Protein 6YHV (pdb70)

Structure (mmCIF, N/CA/C/O backbone):
data_6YHV
#
_entry.id   6YHV
#
_cell.length_a   66.506
_cell.length_b   68.078
_cell.length_c   77.604
_cell.angle_alpha   72.94
_cell.angle_beta   68.84
_cell.angle_gamma   79.27
#
_symmetry.space_group_name_H-M   'P 1'
#
loop_
_entity.id
_entity.type
_entity.pdbx_description
1 polymer Tse8
2 non-polymer 'COPPER (II) ION'
3 water water
#
loop_
_atom_site.group_PDB
_atom_site.id
_atom_site.type_symbol
_atom_site.label_atom_id
_atom_site.label_alt_id
_atom_site.label_comp_id
_atom_site.label_asym_id
_atom_site.label_entity_id
_atom_site.label_seq_id
_atom_site.pdbx_PDB_ins_code
_atom_site.Cartn_x
_atom_site.Cartn_y
_atom_site.Cartn_z
_atom_site.occupancy
_atom_site.B_iso_or_equiv
_atom_site.auth_seq_id
_atom_site.auth_comp_id
_atom_site.auth_asym_id
_atom_site.auth_atom_id
_atom_site.pdbx_PDB_model_num
ATOM 1 N N . ILE A 1 28 ? 112.639 56.562 46.909 1.00 52.62 2 ILE A N 1
ATOM 2 C CA . ILE A 1 28 ? 111.918 57.671 46.297 1.00 79.49 2 ILE A CA 1
ATOM 3 C C . ILE A 1 28 ? 110.463 57.289 46.070 1.00 63.45 2 ILE A C 1
ATOM 4 O O . ILE A 1 28 ? 110.086 56.125 46.202 1.00 50.74 2 ILE A O 1
ATOM 19 N N . GLU A 1 29 ? 109.650 58.283 45.729 1.00 47.80 3 GLU A N 1
ATOM 20 C CA . GLU A 1 29 ? 108.263 58.054 45.358 1.00 54.40 3 GLU A CA 1
ATOM 21 C C . GLU A 1 29 ? 108.182 57.708 43.878 1.00 49.55 3 GLU A C 1
ATOM 22 O O . GLU A 1 29 ? 108.848 58.329 43.046 1.00 43.42 3 GLU A O 1
ATOM 34 N N . VAL A 1 30 ? 107.373 56.699 43.557 1.00 40.87 4 VAL A N 1
ATOM 35 C CA . VAL A 1 30 ? 107.172 56.275 42.174 1.00 41.12 4 VAL A CA 1
ATOM 36 C C . VAL A 1 30 ? 105.779 56.600 41.661 1.00 41.15 4 VAL A C 1
ATOM 37 O O . VAL A 1 30 ? 105.541 56.481 40.447 1.00 38.79 4 VAL A O 1
ATOM 50 N N . THR A 1 31 ? 104.856 56.995 42.532 1.00 37.73 5 THR A N 1
ATOM 51 C CA . THR A 1 31 ? 103.492 57.276 42.112 1.00 35.41 5 THR A CA 1
ATOM 52 C C . THR A 1 31 ? 103.462 58.474 41.170 1.00 37.88 5 THR A C 1
ATOM 53 O O . THR A 1 31 ? 103.860 59.581 41.544 1.00 37.47 5 THR A O 1
ATOM 64 N N . GLU A 1 32 ? 102.988 58.247 39.945 1.00 36.62 6 GLU A N 1
ATOM 65 C CA . GLU A 1 32 ? 102.802 59.305 38.952 1.00 37.44 6 GLU A CA 1
ATOM 66 C C . GLU A 1 32 ? 104.127 59.932 38.518 1.00 37.68 6 GLU A C 1
ATOM 67 O O . GLU A 1 32 ? 104.174 61.111 38.162 1.00 44.31 6 GLU A O 1
ATOM 79 N N . VAL A 1 33 ? 105.208 59.157 38.539 1.00 37.96 7 VAL A N 1
ATOM 80 C CA . VAL A 1 33 ? 106.526 59.624 38.121 1.00 42.30 7 VAL A CA 1
ATOM 81 C C . VAL A 1 33 ? 106.799 59.086 36.725 1.00 42.14 7 VAL A C 1
ATOM 82 O O . VAL A 1 33 ? 106.486 57.927 36.421 1.00 39.20 7 VAL A O 1
ATOM 95 N N . SER A 1 34 ? 107.396 59.918 35.878 1.00 34.63 8 SER A N 1
ATOM 96 C CA . SER A 1 34 ? 107.605 59.581 34.480 1.00 38.12 8 SER A CA 1
ATOM 97 C C . SER A 1 34 ? 108.896 58.792 34.291 1.00 33.67 8 SER A C 1
ATOM 98 O O . SER A 1 34 ? 109.775 58.770 35.154 1.00 31.04 8 SER A O 1
ATOM 106 N N . ILE A 1 35 ? 109.004 58.146 33.127 1.00 32.35 9 ILE A N 1
ATOM 107 C CA . ILE A 1 35 ? 110.195 57.360 32.817 1.00 32.63 9 ILE A CA 1
ATOM 108 C C . ILE A 1 35 ? 111.439 58.239 32.843 1.00 32.39 9 ILE A C 1
ATOM 109 O O . ILE A 1 35 ? 112.495 57.831 33.343 1.00 35.60 9 ILE A O 1
ATOM 125 N N . ALA A 1 36 ? 111.341 59.455 32.301 1.00 37.19 10 ALA A N 1
ATOM 126 C CA . ALA A 1 36 ? 112.502 60.338 32.273 1.00 38.00 10 ALA A CA 1
ATOM 127 C C . ALA A 1 36 ? 112.962 60.676 33.684 1.00 37.96 10 ALA A C 1
ATOM 128 O O . ALA A 1 36 ? 114.166 60.685 33.969 1.00 36.78 10 ALA A O 1
ATOM 135 N N . GLU A 1 37 ? 112.017 60.947 34.586 1.00 35.62 11 GLU A N 1
ATOM 136 C CA . GLU A 1 37 ? 112.374 61.206 35.976 1.00 38.62 11 GLU A CA 1
ATOM 137 C C . GLU A 1 37 ? 113.054 59.994 36.603 1.00 41.53 11 GLU A C 1
ATOM 138 O O . GLU A 1 37 ? 114.039 60.136 37.337 1.00 31.82 11 GLU A O 1
ATOM 150 N N . LEU A 1 38 ? 112.546 58.791 36.322 1.00 35.97 12 LEU A N 1
ATOM 151 C CA . LEU A 1 38 ? 113.152 57.580 36.868 1.00 40.71 12 LEU A CA 1
ATOM 152 C C . LEU A 1 38 ? 114.578 57.409 36.362 1.00 39.80 12 LEU A C 1
ATOM 153 O O . LEU A 1 38 ? 115.501 57.148 37.144 1.00 33.13 12 LEU A O 1
ATOM 169 N N . ARG A 1 39 ? 114.778 57.543 35.048 1.00 37.33 13 ARG A N 1
ATOM 170 C CA . ARG A 1 39 ? 116.122 57.416 34.497 1.00 39.94 13 ARG A CA 1
ATOM 171 C C . ARG A 1 39 ? 117.047 58.472 35.085 1.00 44.63 13 ARG A C 1
ATOM 172 O O . ARG A 1 39 ? 118.215 58.192 35.383 1.00 40.61 13 ARG A O 1
ATOM 193 N N . ASP A 1 40 ? 116.538 59.692 35.267 1.00 41.45 14 ASP A N 1
ATOM 194 C CA . ASP A 1 40 ? 117.330 60.736 35.907 1.00 48.01 14 ASP A CA 1
ATOM 195 C C . ASP A 1 40 ? 117.744 60.321 37.314 1.00 42.91 14 ASP A C 1
ATOM 196 O O . ASP A 1 40 ? 118.891 60.535 37.722 1.00 45.09 14 ASP A O 1
ATOM 205 N N . ALA A 1 41 ? 116.819 59.729 38.073 1.00 43.37 15 ALA A N 1
ATOM 206 C CA . ALA A 1 41 ? 117.143 59.272 39.421 1.00 46.50 15 ALA A CA 1
ATOM 207 C C . ALA A 1 41 ? 118.189 58.163 39.395 1.00 39.95 15 ALA A C 1
ATOM 208 O O . ALA A 1 41 ? 119.087 58.127 40.244 1.00 39.26 15 ALA A O 1
ATOM 215 N N . LEU A 1 42 ? 118.081 57.239 38.436 1.00 36.45 16 LEU A N 1
ATOM 216 C CA . LEU A 1 42 ? 119.062 56.163 38.329 1.00 36.55 16 LEU A CA 1
ATOM 217 C C . LEU A 1 42 ? 120.442 56.708 37.986 1.00 47.05 16 LEU A C 1
ATOM 218 O O . LEU A 1 42 ? 121.459 56.200 38.474 1.00 43.44 16 LEU A O 1
ATOM 234 N N . GLU A 1 43 ? 120.496 57.742 37.144 1.00 38.34 17 GLU A N 1
ATOM 235 C CA . GLU A 1 43 ? 121.766 58.277 36.668 1.00 39.00 17 GLU A CA 1
ATOM 236 C C . GLU A 1 43 ? 122.458 59.148 37.711 1.00 42.01 17 GLU A C 1
ATOM 237 O O . GLU A 1 43 ? 123.693 59.176 37.764 1.00 41.62 17 GLU A O 1
ATOM 249 N N . SER A 1 44 ? 121.696 59.864 38.535 1.00 42.84 18 SER A N 1
ATOM 250 C CA . SER A 1 44 ? 122.265 60.724 39.566 1.00 44.68 18 SER A CA 1
ATOM 251 C C . SER A 1 44 ? 122.542 59.988 40.871 1.00 47.66 18 SER A C 1
ATOM 252 O O . SER A 1 44 ? 123.061 60.600 41.810 1.00 50.70 18 SER A O 1
ATOM 260 N N . GLY A 1 45 ? 122.211 58.702 40.957 1.00 40.14 19 GLY A N 1
ATOM 261 C CA . GLY A 1 45 ? 122.377 57.962 42.191 1.00 51.00 19 GLY A CA 1
ATOM 262 C C . GLY A 1 45 ? 121.323 58.224 43.243 1.00 51.19 19 GLY A C 1
ATOM 263 O O . GLY A 1 45 ? 121.474 57.754 44.376 1.00 50.90 19 GLY A O 1
ATOM 267 N N . ARG A 1 46 ? 120.260 58.961 42.909 1.00 52.01 20 ARG A N 1
ATOM 268 C CA . ARG A 1 46 ? 119.176 59.189 43.859 1.00 48.41 20 ARG A CA 1
ATOM 269 C C . ARG A 1 46 ? 118.453 57.900 44.227 1.00 48.78 20 ARG A C 1
ATOM 270 O O . ARG A 1 46 ? 117.814 57.839 45.283 1.00 45.90 20 ARG A O 1
ATOM 291 N N . THR A 1 47 ? 118.528 56.877 43.381 1.00 48.46 21 THR A N 1
ATOM 292 C CA . THR A 1 47 ? 117.901 55.591 43.656 1.00 48.37 21 THR A CA 1
ATOM 293 C C . THR A 1 47 ? 118.619 54.534 42.829 1.00 46.70 21 THR A C 1
ATOM 294 O O . THR A 1 47 ? 119.518 54.839 42.040 1.00 43.05 21 THR A O 1
ATOM 305 N N . THR A 1 48 ? 118.209 53.283 43.014 1.00 40.15 22 THR A N 1
ATOM 306 C CA . THR A 1 48 ? 118.739 52.158 42.260 1.00 36.51 22 THR A CA 1
ATOM 307 C C . THR A 1 48 ? 117.577 51.369 41.675 1.00 35.11 22 THR A C 1
ATOM 308 O O . THR A 1 48 ? 116.420 51.540 42.067 1.00 36.05 22 THR A O 1
ATOM 319 N N . ALA A 1 49 ? 117.898 50.496 40.720 1.00 29.12 23 ALA A N 1
ATOM 320 C CA . ALA A 1 49 ? 116.874 49.635 40.139 1.00 33.77 23 ALA A CA 1
ATOM 321 C C . ALA A 1 49 ? 116.223 48.760 41.204 1.00 36.27 23 ALA A C 1
ATOM 322 O O . ALA A 1 49 ? 115.005 48.544 41.182 1.00 36.66 23 ALA A O 1
ATOM 329 N N . VAL A 1 50 ? 117.018 48.242 42.145 1.00 33.96 24 VAL A N 1
ATOM 330 C CA . VAL A 1 50 ? 116.464 47.424 43.222 1.00 30.57 24 VAL A CA 1
ATOM 331 C C . VAL A 1 50 ? 115.471 48.236 44.046 1.00 35.79 24 VAL A C 1
ATOM 332 O O . VAL A 1 50 ? 114.372 47.768 44.367 1.00 36.92 24 VAL A O 1
ATOM 345 N N . GLU A 1 51 ? 115.851 49.463 44.415 1.00 34.94 25 GLU A N 1
ATOM 346 C CA . GLU A 1 51 ? 114.953 50.319 45.185 1.00 33.04 25 GLU A CA 1
ATOM 347 C C . GLU A 1 51 ? 113.663 50.604 44.423 1.00 38.59 25 GLU A C 1
ATOM 348 O O . GLU A 1 51 ? 112.587 50.699 45.026 1.00 34.23 25 GLU A O 1
ATOM 352 N N . LEU A 1 52 ? 113.748 50.758 43.099 1.00 36.44 26 LEU A N 1
ATOM 353 C CA . LEU A 1 52 ? 112.544 50.990 42.307 1.00 40.76 26 LEU A CA 1
ATOM 354 C C . LEU A 1 52 ? 111.623 49.779 42.354 1.00 33.86 26 LEU A C 1
ATOM 355 O O . LEU A 1 52 ? 110.431 49.902 42.657 1.00 35.67 26 LEU A O 1
ATOM 371 N N . VAL A 1 53 ? 112.163 48.597 42.049 1.00 30.90 27 VAL A N 1
ATOM 372 C CA . VAL A 1 53 ? 111.364 47.376 42.095 1.00 39.33 27 VAL A CA 1
ATOM 373 C C . VAL A 1 53 ? 110.670 47.253 43.446 1.00 35.69 27 VAL A C 1
ATOM 374 O O . VAL A 1 53 ? 109.475 46.946 43.526 1.00 32.76 27 VAL A O 1
ATOM 387 N N . GLN A 1 54 ? 111.409 47.505 44.531 1.00 34.58 28 GLN A N 1
ATOM 388 C CA . GLN A 1 54 ? 110.817 47.400 45.861 1.00 33.19 28 GLN A CA 1
ATOM 389 C C . GLN A 1 54 ? 109.695 48.413 46.052 1.00 31.87 28 GLN A C 1
ATOM 390 O O . GLN A 1 54 ? 108.685 48.116 46.701 1.00 28.75 28 GLN A O 1
ATOM 404 N N . ALA A 1 55 ? 109.860 49.622 45.512 1.00 30.87 29 ALA A N 1
ATOM 405 C CA . ALA A 1 55 ? 108.826 50.642 45.663 1.00 30.70 29 ALA A CA 1
ATOM 406 C C . ALA A 1 55 ? 107.540 50.231 44.954 1.00 32.81 29 ALA A C 1
ATOM 407 O O . ALA A 1 55 ? 106.438 50.458 45.469 1.00 32.37 29 ALA A O 1
ATOM 414 N N . TYR A 1 56 ? 107.657 49.626 43.771 1.00 28.37 30 TYR A N 1
ATOM 415 C CA . TYR A 1 56 ? 106.471 49.175 43.052 1.00 30.42 30 TYR A CA 1
ATOM 416 C C . TYR A 1 56 ? 105.854 47.958 43.729 1.00 28.82 30 TYR A C 1
ATOM 417 O O . TYR A 1 56 ? 104.635 47.893 43.922 1.00 29.24 30 TYR A O 1
ATOM 435 N N . LEU A 1 57 ? 106.680 46.980 44.101 1.00 34.37 31 LEU A N 1
ATOM 436 C CA . LEU A 1 57 ? 106.150 45.810 44.791 1.00 29.31 31 LEU A CA 1
ATOM 437 C C . LEU A 1 57 ? 105.447 46.205 46.082 1.00 27.91 31 LEU A C 1
ATOM 438 O O . LEU A 1 57 ? 104.450 45.579 46.464 1.00 32.26 31 LEU A O 1
ATOM 454 N N . ALA A 1 58 ? 105.922 47.262 46.743 1.00 27.41 32 ALA A N 1
ATOM 455 C CA . ALA A 1 58 ? 105.249 47.752 47.941 1.00 28.19 32 ALA A CA 1
ATOM 456 C C . ALA A 1 58 ? 103.832 48.223 47.631 1.00 31.32 32 ALA A C 1
ATOM 457 O O . ALA A 1 58 ? 102.899 47.941 48.390 1.00 27.93 32 ALA A O 1
ATOM 464 N N . ARG A 1 59 ? 103.651 48.954 46.525 1.00 29.95 33 ARG A N 1
ATOM 465 C CA . ARG A 1 59 ? 102.316 49.415 46.158 1.00 28.16 33 ARG A CA 1
ATOM 466 C C . ARG A 1 59 ? 101.412 48.241 45.804 1.00 31.26 33 ARG A C 1
ATOM 467 O O . ARG A 1 59 ? 100.237 48.212 46.188 1.00 29.98 33 ARG A O 1
ATOM 488 N N . ILE A 1 60 ? 101.948 47.257 45.082 1.00 25.06 34 ILE A N 1
ATOM 489 C CA . ILE A 1 60 ? 101.174 46.065 44.754 1.00 30.49 34 ILE A CA 1
ATOM 490 C C . ILE A 1 60 ? 100.721 45.364 46.027 1.00 35.35 34 ILE A C 1
ATOM 491 O O . ILE A 1 60 ? 99.561 44.948 46.146 1.00 28.20 34 ILE A O 1
ATOM 507 N N . ASP A 1 61 ? 101.623 45.231 47.002 1.00 33.26 35 ASP A N 1
ATOM 508 C CA . ASP A 1 61 ? 101.286 44.520 48.232 1.00 41.27 35 ASP A CA 1
ATOM 509 C C . ASP A 1 61 ? 100.266 45.283 49.065 1.00 37.13 35 ASP A C 1
ATOM 510 O O . ASP A 1 61 ? 99.477 44.667 49.788 1.00 30.74 35 ASP A O 1
ATOM 519 N N . ALA A 1 62 ? 100.251 46.611 48.973 1.00 36.00 36 ALA A N 1
ATOM 520 C CA . ALA A 1 62 ? 99.336 47.405 49.783 1.00 31.50 36 ALA A CA 1
ATOM 521 C C . ALA A 1 62 ? 97.959 47.566 49.150 1.00 33.35 36 ALA A C 1
ATOM 522 O O . ALA A 1 62 ? 96.971 47.717 49.877 1.00 33.17 36 ALA A O 1
ATOM 529 N N . TYR A 1 63 ? 97.863 47.527 47.820 1.00 33.95 37 TYR A N 1
ATOM 530 C CA . TYR A 1 63 ? 96.619 47.843 47.124 1.00 31.58 37 TYR A CA 1
ATOM 531 C C . TYR A 1 63 ? 96.084 46.718 46.253 1.00 27.17 37 TYR A C 1
ATOM 532 O O . TYR A 1 63 ? 94.872 46.653 46.035 1.00 30.71 37 TYR A O 1
ATOM 550 N N . ASP A 1 64 ? 96.942 45.841 45.742 1.00 25.04 38 ASP A N 1
ATOM 551 C CA . ASP A 1 64 ? 96.530 44.855 44.750 1.00 32.21 38 ASP A CA 1
ATOM 552 C C . ASP A 1 64 ? 96.256 43.475 45.332 1.00 36.27 38 ASP A C 1
ATOM 553 O O . ASP A 1 64 ? 95.376 42.769 44.826 1.00 32.54 38 ASP A O 1
ATOM 562 N N . ALA A 1 65 ? 96.978 43.076 46.376 1.00 32.46 39 ALA A N 1
ATOM 563 C CA . ALA A 1 65 ? 96.938 41.700 46.845 1.00 34.04 39 ALA A CA 1
ATOM 564 C C . ALA A 1 65 ? 95.603 41.378 47.517 1.00 36.06 39 ALA A C 1
ATOM 565 O O . ALA A 1 65 ? 94.902 42.271 47.999 1.00 30.88 39 ALA A O 1
ATOM 572 N N . PRO A 1 66 ? 95.225 40.100 47.559 1.00 47.88 40 PRO A N 1
ATOM 573 C CA . PRO A 1 66 ? 94.049 39.717 48.349 1.00 42.88 40 PRO A CA 1
ATOM 574 C C . PRO A 1 66 ? 94.250 40.064 49.816 1.00 44.03 40 PRO A C 1
ATOM 575 O O . PRO A 1 66 ? 95.370 40.055 50.332 1.00 41.15 40 PRO A O 1
ATOM 586 N N . GLY A 1 67 ? 93.146 40.378 50.487 1.00 33.22 41 GLY A N 1
ATOM 587 C CA . GLY A 1 67 ? 93.181 40.735 51.886 1.00 37.10 41 GLY A CA 1
ATOM 588 C C . GLY A 1 67 ? 93.457 42.194 52.172 1.00 38.78 41 GLY A C 1
ATOM 589 O O . GLY A 1 67 ? 93.395 42.599 53.339 1.00 47.64 41 GLY A O 1
ATOM 593 N N . THR A 1 68 ? 93.771 42.995 51.157 1.00 39.88 42 THR A N 1
ATOM 594 C CA . THR A 1 68 ? 93.879 44.428 51.369 1.00 36.20 42 THR A CA 1
ATOM 595 C C . THR A 1 68 ? 92.508 45.073 51.240 1.00 34.39 42 THR A C 1
ATOM 596 O O . THR A 1 68 ? 91.577 44.474 50.694 1.00 35.07 42 THR A O 1
ATOM 607 N N . PRO A 1 69 ? 92.344 46.299 51.739 1.00 34.43 43 PRO A N 1
ATOM 608 C CA . PRO A 1 69 ? 91.035 46.961 51.610 1.00 38.33 43 PRO A CA 1
ATOM 609 C C . PRO A 1 69 ? 90.609 47.187 50.170 1.00 38.92 43 PRO A C 1
ATOM 610 O O . PRO A 1 69 ? 89.407 47.158 49.881 1.00 36.38 43 PRO A O 1
ATOM 621 N N . THR A 1 70 ? 91.551 47.414 49.254 1.00 33.11 44 THR A N 1
ATOM 622 C CA . THR A 1 70 ? 91.202 47.670 47.862 1.00 37.38 44 THR A CA 1
ATOM 623 C C . THR A 1 70 ? 91.189 46.395 47.026 1.00 35.47 44 THR A C 1
ATOM 624 O O . THR A 1 70 ? 90.295 46.213 46.193 1.00 36.02 44 THR A O 1
ATOM 635 N N . ALA A 1 71 ? 92.163 45.515 47.231 1.00 29.48 45 ALA A N 1
ATOM 636 C CA . ALA A 1 71 ? 92.242 44.226 46.544 1.00 29.41 45 ALA A CA 1
ATOM 637 C C . ALA A 1 71 ? 91.892 44.364 45.062 1.00 27.76 45 ALA A C 1
ATOM 638 O O . ALA A 1 71 ? 90.957 43.748 44.551 1.00 31.77 45 ALA A O 1
ATOM 645 N N . LEU A 1 72 ? 92.684 45.182 44.366 1.00 26.97 46 LEU A N 1
ATOM 646 C CA . LEU A 1 72 ? 92.404 45.472 42.964 1.00 31.20 46 LEU A CA 1
ATOM 647 C C . LEU A 1 72 ? 92.657 44.273 42.058 1.00 31.54 46 LEU A C 1
ATOM 648 O O . LEU A 1 72 ? 92.096 44.219 40.959 1.00 28.01 46 LEU A O 1
ATOM 664 N N . ASN A 1 73 ? 93.496 43.329 42.481 1.00 25.20 47 ASN A N 1
ATOM 665 C CA . ASN A 1 73 ? 93.666 42.059 41.771 1.00 30.74 47 ASN A CA 1
ATOM 666 C C . ASN A 1 73 ? 94.063 42.285 40.311 1.00 30.89 47 ASN A C 1
ATOM 667 O O . ASN A 1 73 ? 93.569 41.613 39.404 1.00 30.51 47 ASN A O 1
ATOM 678 N N . ALA A 1 74 ? 94.966 43.240 40.083 1.00 23.70 48 ALA A N 1
ATOM 679 C CA . ALA A 1 74 ? 95.460 43.545 38.745 1.00 24.53 48 ALA A CA 1
ATOM 680 C C . ALA A 1 74 ? 96.651 42.682 38.343 1.00 30.54 48 ALA A C 1
ATOM 681 O O . ALA A 1 74 ? 96.710 42.208 37.203 1.00 32.54 48 ALA A O 1
ATOM 688 N N . VAL A 1 75 ? 97.611 42.484 39.244 1.00 29.30 49 VAL A N 1
ATOM 689 C CA . VAL A 1 75 ? 98.814 41.703 38.968 1.00 25.70 49 VAL A CA 1
ATOM 690 C C . VAL A 1 75 ? 98.588 40.288 39.483 1.00 32.52 49 VAL A C 1
ATOM 691 O O . VAL A 1 75 ? 98.445 40.074 40.693 1.00 30.57 49 VAL A O 1
ATOM 704 N N . VAL A 1 76 ? 98.583 39.316 38.570 1.00 33.69 50 VAL A N 1
ATOM 705 C CA . VAL A 1 76 ? 98.149 37.957 38.885 1.00 34.79 50 VAL A CA 1
ATOM 706 C C . VAL A 1 76 ? 99.278 36.936 38.838 1.00 35.98 50 VAL A C 1
ATOM 707 O O . VAL A 1 76 ? 99.090 35.811 39.330 1.00 31.39 50 VAL A O 1
ATOM 720 N N . VAL A 1 77 ? 100.427 37.271 38.255 1.00 30.10 51 VAL A N 1
ATOM 721 C CA . VAL A 1 77 ? 101.574 36.369 38.190 1.00 35.02 51 VAL A CA 1
ATOM 722 C C . VAL A 1 77 ? 102.828 37.201 38.416 1.00 32.58 51 VAL A C 1
ATOM 723 O O . VAL A 1 77 ? 103.102 38.130 37.649 1.00 33.90 51 VAL A O 1
ATOM 736 N N . ARG A 1 78 ? 103.585 36.875 39.459 1.00 33.39 52 ARG A N 1
ATOM 737 C CA . ARG A 1 78 ? 104.800 37.609 39.786 1.00 33.30 52 ARG A CA 1
ATOM 738 C C . ARG A 1 78 ? 105.993 37.070 39.009 1.00 33.54 52 ARG A C 1
ATOM 739 O O . ARG A 1 78 ? 106.060 35.884 38.674 1.00 32.07 52 ARG A O 1
ATOM 760 N N . ASN A 1 79 ? 106.949 37.960 38.735 1.00 33.09 53 ASN A N 1
ATOM 761 C CA . ASN A 1 79 ? 108.240 37.558 38.197 1.00 34.35 53 ASN A CA 1
ATOM 762 C C . ASN A 1 79 ? 109.198 37.381 39.368 1.00 31.87 53 ASN A C 1
ATOM 763 O O . ASN A 1 79 ? 109.627 38.386 39.957 1.00 34.48 53 ASN A O 1
ATOM 774 N N . PRO A 1 80 ? 109.555 36.150 39.750 1.00 36.01 54 PRO A N 1
ATOM 775 C CA . PRO A 1 80 ? 110.415 35.978 40.932 1.00 37.80 54 PRO A CA 1
ATOM 776 C C . PRO A 1 80 ? 111.846 36.440 40.718 1.00 38.42 54 PRO A C 1
ATOM 777 O O . PRO A 1 80 ? 112.560 36.656 41.704 1.00 38.15 54 PRO A O 1
ATOM 788 N N . ASP A 1 81 ? 112.286 36.602 39.473 1.00 38.30 55 ASP A N 1
ATOM 789 C CA . ASP A 1 81 ? 113.645 37.031 39.172 1.00 38.29 55 ASP A CA 1
ATOM 790 C C . ASP A 1 81 ? 113.778 38.545 39.060 1.00 42.42 55 ASP A C 1
ATOM 791 O O . ASP A 1 81 ? 114.853 39.032 38.697 1.00 35.34 55 ASP A O 1
ATOM 800 N N . ALA A 1 82 ? 112.717 39.298 39.367 1.00 40.23 56 ALA A N 1
ATOM 801 C CA . ALA A 1 82 ? 112.744 40.744 39.162 1.00 40.10 56 ALA A CA 1
ATOM 802 C C . ALA A 1 82 ? 113.870 41.404 39.948 1.00 36.90 56 ALA A C 1
ATOM 803 O O . ALA A 1 82 ? 114.561 42.289 39.430 1.00 34.56 56 ALA A O 1
ATOM 810 N N . LEU A 1 83 ? 114.068 40.997 41.203 1.00 36.04 57 LEU A N 1
ATOM 811 C CA . LEU A 1 83 ? 115.103 41.627 42.017 1.00 37.33 57 LEU A CA 1
ATOM 812 C C . LEU A 1 83 ? 116.495 41.276 41.507 1.00 30.46 57 LEU A C 1
ATOM 813 O O . LEU A 1 83 ? 117.389 42.130 41.495 1.00 35.20 57 LEU A O 1
ATOM 829 N N . ALA A 1 84 ? 116.692 40.036 41.059 1.00 28.14 58 ALA A N 1
ATOM 830 C CA . ALA A 1 84 ? 117.974 39.663 40.471 1.00 36.12 58 ALA A CA 1
ATOM 831 C C . ALA A 1 84 ? 118.230 40.441 39.187 1.00 35.19 58 ALA A C 1
ATOM 832 O O . ALA A 1 84 ? 119.358 40.875 38.927 1.00 30.03 58 ALA A O 1
ATOM 839 N N . GLU A 1 85 ? 117.195 40.622 38.366 1.00 37.25 59 GLU A N 1
ATOM 840 C CA . GLU A 1 85 ? 117.345 41.429 37.160 1.00 28.93 59 GLU A CA 1
ATOM 841 C C . GLU A 1 85 ? 117.684 42.872 37.512 1.00 34.04 59 GLU A C 1
ATOM 842 O O . GLU A 1 85 ? 118.501 43.509 36.835 1.00 34.10 59 GLU A O 1
ATOM 854 N N . ALA A 1 86 ? 117.077 43.402 38.578 1.00 28.95 60 ALA A N 1
ATOM 855 C CA . ALA A 1 86 ? 117.419 44.744 39.034 1.00 31.93 60 ALA A CA 1
ATOM 856 C C . ALA A 1 86 ? 118.866 44.810 39.506 1.00 39.61 60 ALA A C 1
ATOM 857 O O . ALA A 1 86 ? 119.565 45.800 39.257 1.00 35.72 60 ALA A O 1
ATOM 864 N N . GLN A 1 87 ? 119.331 43.764 40.192 1.00 32.09 61 GLN A N 1
ATOM 865 C CA . GLN A 1 87 ? 120.725 43.705 40.616 1.00 40.75 61 GLN A CA 1
ATOM 866 C C . GLN A 1 87 ? 121.660 43.819 39.421 1.00 33.87 61 GLN A C 1
ATOM 867 O O . GLN A 1 87 ? 122.586 44.637 39.415 1.00 35.72 61 GLN A O 1
ATOM 881 N N . ALA A 1 88 ? 121.432 42.996 38.395 1.00 31.35 62 ALA A N 1
ATOM 882 C CA . ALA A 1 88 ? 122.283 43.027 37.213 1.00 35.37 62 ALA A CA 1
ATOM 883 C C . ALA A 1 88 ? 122.243 44.388 36.530 1.00 45.85 62 ALA A C 1
ATOM 884 O O . ALA A 1 88 ? 123.252 44.830 35.970 1.00 41.48 62 ALA A O 1
ATOM 891 N N . SER A 1 89 ? 121.093 45.067 36.567 1.00 40.47 63 SER A N 1
ATOM 892 C CA . SER A 1 89 ? 120.995 46.389 35.958 1.00 42.02 63 SER A CA 1
ATOM 893 C C . SER A 1 89 ? 121.878 47.396 36.684 1.00 43.30 63 SER A C 1
ATOM 894 O O . SER A 1 89 ? 122.576 48.192 36.044 1.00 40.20 63 SER A O 1
ATOM 902 N N . ASP A 1 90 ? 121.865 47.377 38.018 1.00 41.33 64 ASP A N 1
ATOM 903 C CA . ASP A 1 90 ? 122.714 48.291 38.776 1.00 51.18 64 ASP A CA 1
ATOM 904 C C . ASP A 1 90 ? 124.188 47.933 38.637 1.00 46.61 64 ASP A C 1
ATOM 905 O O . ASP A 1 90 ? 125.049 48.819 38.702 1.00 40.71 64 ASP A O 1
ATOM 914 N N . ALA A 1 91 ? 124.500 46.652 38.435 1.00 40.87 65 ALA A N 1
ATOM 915 C CA . ALA A 1 91 ? 125.883 46.264 38.186 1.00 49.29 65 ALA A CA 1
ATOM 916 C C . ALA A 1 91 ? 126.377 46.843 36.865 1.00 49.83 65 ALA A C 1
ATOM 917 O O . ALA A 1 91 ? 127.529 47.279 36.762 1.00 45.71 65 ALA A O 1
ATOM 924 N N . ARG A 1 92 ? 125.519 46.853 35.843 1.00 44.15 66 ARG A N 1
ATOM 925 C CA . ARG A 1 92 ? 125.886 47.491 34.583 1.00 46.43 66 ARG A CA 1
ATOM 926 C C . ARG A 1 92 ? 126.126 48.982 34.778 1.00 43.75 66 ARG A C 1
ATOM 927 O O . ARG A 1 92 ? 127.088 49.539 34.237 1.00 45.74 66 ARG A O 1
ATOM 948 N N . ARG A 1 93 ? 125.266 49.643 35.557 1.00 37.02 67 ARG A N 1
ATOM 949 C CA . ARG A 1 93 ? 125.394 51.085 35.744 1.00 44.99 67 ARG A CA 1
ATOM 950 C C . ARG A 1 93 ? 126.650 51.435 36.532 1.00 42.32 67 ARG A C 1
ATOM 951 O O . ARG A 1 93 ? 127.348 52.400 36.199 1.00 44.48 67 ARG A O 1
ATOM 972 N N . ALA A 1 94 ? 126.956 50.664 37.580 1.00 51.79 68 ALA A N 1
ATOM 973 C CA . ALA A 1 94 ? 128.172 50.913 38.350 1.00 47.67 68 ALA A CA 1
ATOM 974 C C . ALA A 1 94 ? 129.414 50.760 37.486 1.00 44.75 68 ALA A C 1
ATOM 975 O O . ALA A 1 94 ? 130.411 51.460 37.698 1.00 46.78 68 ALA A O 1
ATOM 982 N N . ARG A 1 95 ? 129.373 49.856 36.515 1.00 48.01 69 ARG A N 1
ATOM 983 C CA . ARG A 1 95 ? 130.435 49.707 35.533 1.00 48.84 69 ARG A CA 1
ATOM 984 C C . ARG A 1 95 ? 130.323 50.728 34.403 1.00 53.55 69 ARG A C 1
ATOM 985 O O . ARG A 1 95 ? 131.038 50.611 33.402 1.00 57.54 69 ARG A O 1
ATOM 1006 N N . GLY A 1 96 ? 129.440 51.714 34.550 1.00 54.98 70 GLY A N 1
ATOM 1007 C CA . GLY A 1 96 ? 129.288 52.786 33.577 1.00 51.58 70 GLY A CA 1
ATOM 1008 C C . GLY A 1 96 ? 128.916 52.338 32.181 1.00 56.68 70 GLY A C 1
ATOM 1009 O O . GLY A 1 96 ? 129.460 52.864 31.201 1.00 65.25 70 GLY A O 1
ATOM 1013 N N . GLU A 1 97 ? 127.990 51.386 32.058 1.00 52.80 71 GLU A N 1
ATOM 1014 C CA . GLU A 1 97 ? 127.570 50.880 30.751 1.00 56.58 71 GLU A CA 1
ATOM 1015 C C . GLU A 1 97 ? 126.111 50.441 30.799 1.00 47.74 71 GLU A C 1
ATOM 1016 O O . GLU A 1 97 ? 125.795 49.254 30.653 1.00 43.28 71 GLU A O 1
ATOM 1028 N N . PRO A 1 98 ? 125.186 51.381 30.997 1.00 47.77 72 PRO A N 1
ATOM 1029 C CA . PRO A 1 98 ? 123.764 51.037 30.865 1.00 46.26 72 PRO A CA 1
ATOM 1030 C C . PRO A 1 98 ? 123.438 50.618 29.439 1.00 41.77 72 PRO A C 1
ATOM 1031 O O . PRO A 1 98 ? 124.027 51.110 28.474 1.00 37.61 72 PRO A O 1
ATOM 1042 N N . LEU A 1 99 ? 122.491 49.686 29.309 1.00 43.25 73 LEU A N 1
ATOM 1043 C CA . LEU A 1 99 ? 122.125 49.185 27.988 1.00 43.93 73 LEU A CA 1
ATOM 1044 C C . LEU A 1 99 ? 121.372 50.216 27.158 1.00 45.32 73 LEU A C 1
ATOM 1045 O O . LEU A 1 99 ? 121.306 50.074 25.933 1.00 46.69 73 LEU A O 1
ATOM 1061 N N . GLY A 1 100 ? 120.806 51.242 27.785 1.00 42.14 74 GLY A N 1
ATOM 1062 C CA . GLY A 1 100 ? 120.038 52.227 27.067 1.00 40.49 74 GLY A CA 1
ATOM 1063 C C . GLY A 1 100 ? 119.041 52.949 27.950 1.00 42.42 74 GLY A C 1
ATOM 1064 O O . GLY A 1 100 ? 119.074 52.850 29.181 1.00 38.10 74 GLY A O 1
ATOM 1068 N N . PRO A 1 101 ? 118.108 53.674 27.325 1.00 32.81 75 PRO A N 1
ATOM 1069 C CA . PRO A 1 101 ? 117.203 54.535 28.104 1.00 35.20 75 PRO A CA 1
ATOM 1070 C C . PRO A 1 101 ? 116.262 53.778 29.029 1.00 39.28 75 PRO A C 1
ATOM 1071 O O . PRO A 1 101 ? 115.774 54.372 29.999 1.00 30.11 75 PRO A O 1
ATOM 1082 N N . LEU A 1 102 ? 115.983 52.501 28.771 1.00 32.52 76 LEU A N 1
ATOM 1083 C CA . LEU A 1 102 ? 115.044 51.743 29.589 1.00 44.57 76 LEU A CA 1
ATOM 1084 C C . LEU A 1 102 ? 115.731 50.764 30.532 1.00 41.23 76 LEU A C 1
ATOM 1085 O O . LEU A 1 102 ? 115.045 49.997 31.216 1.00 29.21 76 LEU A O 1
ATOM 1101 N N . ASP A 1 103 ? 117.059 50.777 30.596 1.00 36.61 77 ASP A N 1
ATOM 1102 C CA . ASP A 1 103 ? 117.769 49.891 31.507 1.00 40.31 77 ASP A CA 1
ATOM 1103 C C . ASP A 1 103 ? 117.340 50.180 32.939 1.00 34.09 77 ASP A C 1
ATOM 1104 O O . ASP A 1 103 ? 117.515 51.299 33.434 1.00 30.61 77 ASP A O 1
ATOM 1113 N N . GLY A 1 104 ? 116.752 49.179 33.592 1.00 35.15 78 GLY A N 1
ATOM 1114 C CA . GLY A 1 104 ? 116.337 49.301 34.975 1.00 34.98 78 GLY A CA 1
ATOM 1115 C C . GLY A 1 104 ? 114.929 49.812 35.204 1.00 38.54 78 GLY A C 1
ATOM 1116 O O . GLY A 1 104 ? 114.578 50.094 36.356 1.00 33.45 78 GLY A O 1
ATOM 1120 N N . ILE A 1 105 ? 114.112 49.929 34.165 1.00 31.43 79 ILE A N 1
ATOM 1121 C CA . ILE A 1 105 ? 112.762 50.481 34.274 1.00 33.67 79 ILE A CA 1
ATOM 1122 C C . ILE A 1 105 ? 111.779 49.319 34.395 1.00 33.90 79 ILE A C 1
ATOM 1123 O O . ILE A 1 105 ? 111.768 48.445 33.514 1.00 32.24 79 ILE A O 1
ATOM 1139 N N . PRO A 1 106 ? 110.953 49.260 35.442 1.00 29.48 80 PRO A N 1
ATOM 1140 C CA . PRO A 1 106 ? 109.998 48.150 35.567 1.00 31.38 80 PRO A CA 1
ATOM 1141 C C . PRO A 1 106 ? 108.692 48.367 34.810 1.00 27.91 80 PRO A C 1
ATOM 1142 O O . PRO A 1 106 ? 108.180 49.482 34.703 1.00 32.26 80 PRO A O 1
ATOM 1153 N N . TYR A 1 107 ? 108.134 47.259 34.316 1.00 27.23 81 TYR A N 1
ATOM 1154 C CA . TYR A 1 107 ? 106.853 47.257 33.618 1.00 29.68 81 TYR A CA 1
ATOM 1155 C C . TYR A 1 107 ? 106.086 45.985 33.961 1.00 33.78 81 TYR A C 1
ATOM 1156 O O . TYR A 1 107 ? 106.591 45.092 34.647 1.00 28.82 81 TYR A O 1
ATOM 1174 N N . THR A 1 108 ? 104.841 45.921 33.486 1.00 26.24 82 THR A N 1
ATOM 1175 C CA . THR A 1 108 ? 104.022 44.720 33.550 1.00 24.57 82 THR A CA 1
ATOM 1176 C C . THR A 1 108 ? 103.548 44.368 32.145 1.00 30.07 82 THR A C 1
ATOM 1177 O O . THR A 1 108 ? 103.476 45.223 31.260 1.00 27.62 82 THR A O 1
ATOM 1188 N N . ALA A 1 109 ? 103.230 43.091 31.947 1.00 28.04 83 ALA A N 1
ATOM 1189 C CA . ALA A 1 109 ? 102.777 42.589 30.660 1.00 25.27 83 ALA A CA 1
ATOM 1190 C C . ALA A 1 109 ? 101.490 41.800 30.838 1.00 30.51 83 ALA A C 1
ATOM 1191 O O . ALA A 1 109 ? 101.344 41.038 31.797 1.00 27.69 83 ALA A O 1
ATOM 1198 N N . LYS A 1 110 ? 100.559 41.994 29.909 1.00 29.87 84 LYS A N 1
ATOM 1199 C CA . LYS A 1 110 ? 99.333 41.209 29.884 1.00 34.06 84 LYS A CA 1
ATOM 1200 C C . LYS A 1 110 ? 99.652 39.718 29.842 1.00 29.63 84 LYS A C 1
ATOM 1201 O O . LYS A 1 110 ? 100.618 39.285 29.208 1.00 29.48 84 LYS A O 1
ATOM 1220 N N . ASP A 1 111 ? 98.802 38.920 30.498 1.00 29.06 85 ASP A N 1
ATOM 1221 C CA . ASP A 1 111 ? 99.053 37.486 30.608 1.00 25.25 85 ASP A CA 1
ATOM 1222 C C . ASP A 1 111 ? 99.043 36.776 29.259 1.00 33.84 85 ASP A C 1
ATOM 1223 O O . ASP A 1 111 ? 99.349 35.579 29.210 1.00 29.47 85 ASP A O 1
ATOM 1232 N N . SER A 1 112 ? 98.702 37.471 28.170 1.00 32.07 86 SER A N 1
ATOM 1233 C CA . SER A 1 112 ? 98.806 36.881 26.841 1.00 31.36 86 SER A CA 1
ATOM 1234 C C . SER A 1 112 ? 100.235 36.901 26.307 1.00 30.05 86 SER A C 1
ATOM 1235 O O . SER A 1 112 ? 100.531 36.186 25.344 1.00 28.78 86 SER A O 1
ATOM 1243 N N . TYR A 1 113 ? 101.121 37.693 26.909 1.00 25.44 87 TYR A N 1
ATOM 1244 C CA . TYR A 1 113 ? 102.515 37.749 26.485 1.00 29.46 87 TYR A CA 1
ATOM 1245 C C . TYR A 1 113 ? 103.299 36.551 27.009 1.00 34.02 87 TYR A C 1
ATOM 1246 O O . TYR A 1 113 ? 103.168 36.166 28.174 1.00 32.13 87 TYR A O 1
ATOM 1264 N N . LEU A 1 114 ? 104.133 35.973 26.147 1.00 37.49 88 LEU A N 1
ATOM 1265 C CA . LEU A 1 114 ? 105.099 34.972 26.583 1.00 35.58 88 LEU A CA 1
ATOM 1266 C C . LEU A 1 114 ? 106.263 35.669 27.278 1.00 34.80 88 LEU A C 1
ATOM 1267 O O . LEU A 1 114 ? 106.959 36.487 26.666 1.00 29.42 88 LEU A O 1
ATOM 1283 N N . VAL A 1 115 ? 106.468 35.354 28.553 1.00 32.58 89 VAL A N 1
ATOM 1284 C CA . VAL A 1 115 ? 107.636 35.798 29.307 1.00 35.84 89 VAL A CA 1
ATOM 1285 C C . VAL A 1 115 ? 108.365 34.549 29.786 1.00 37.84 89 VAL A C 1
ATOM 1286 O O . VAL A 1 115 ? 107.819 33.771 30.579 1.00 38.04 89 VAL A O 1
ATOM 1299 N N . LYS A 1 116 ? 109.596 34.368 29.309 1.00 35.16 90 LYS A N 1
ATOM 1300 C CA . LYS A 1 116 ? 110.319 33.112 29.475 1.00 38.61 90 LYS A CA 1
ATOM 1301 C C . LYS A 1 116 ? 110.364 32.674 30.934 1.00 38.90 90 LYS A C 1
ATOM 1302 O O . LYS A 1 116 ? 110.745 33.445 31.818 1.00 37.20 90 LYS A O 1
ATOM 1321 N N . GLY A 1 117 ? 109.966 31.425 31.176 1.00 33.59 91 GLY A N 1
ATOM 1322 C CA . GLY A 1 117 ? 110.006 30.835 32.494 1.00 40.93 91 GLY A CA 1
ATOM 1323 C C . GLY A 1 117 ? 108.719 30.937 33.288 1.00 37.76 91 GLY A C 1
ATOM 1324 O O . GLY A 1 117 ? 108.509 30.133 34.203 1.00 38.18 91 GLY A O 1
ATOM 1328 N N . LEU A 1 118 ? 107.856 31.897 32.974 1.00 34.08 92 LEU A N 1
ATOM 1329 C CA . LEU A 1 118 ? 106.601 32.084 33.687 1.00 37.45 92 LEU A CA 1
ATOM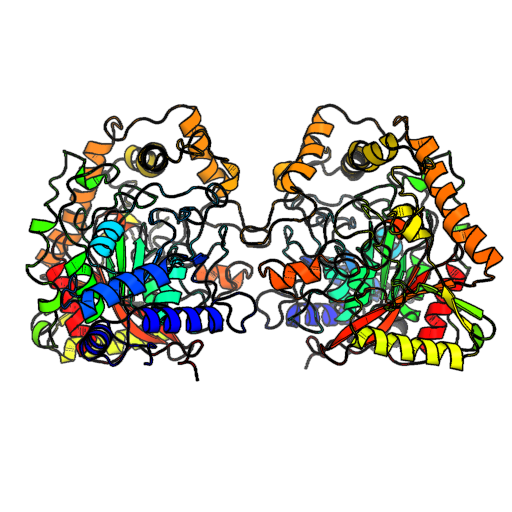 1330 C C . LEU A 1 118 ? 105.451 31.432 32.929 1.00 31.63 92 LEU A C 1
ATOM 1331 O O . LEU A 1 118 ? 105.568 31.082 31.753 1.00 32.86 92 LEU A O 1
ATOM 1347 N N . THR A 1 119 ? 104.336 31.250 33.631 1.00 32.19 93 THR A N 1
ATOM 1348 C CA . THR A 1 119 ? 103.148 30.699 32.997 1.00 33.26 93 THR A CA 1
ATOM 1349 C C . THR A 1 119 ? 102.515 31.727 32.062 1.00 32.35 93 THR A C 1
ATOM 1350 O O . THR A 1 119 ? 102.626 32.939 32.267 1.00 28.57 93 THR A O 1
ATOM 1361 N N . ALA A 1 120 ? 101.823 31.224 31.027 1.00 29.44 94 ALA A N 1
ATOM 1362 C CA . ALA A 1 120 ? 101.122 32.072 30.052 1.00 32.93 94 ALA A CA 1
ATOM 1363 C C . ALA A 1 120 ? 99.754 31.438 29.787 1.00 29.63 94 ALA A C 1
ATOM 1364 O O . ALA A 1 120 ? 99.527 30.783 28.766 1.00 29.77 94 ALA A O 1
ATOM 1371 N N . ALA A 1 121 ? 98.830 31.644 30.722 1.00 28.43 95 ALA A N 1
ATOM 1372 C CA . ALA A 1 121 ? 97.516 31.022 30.649 1.00 28.96 95 ALA A CA 1
ATOM 1373 C C . ALA A 1 121 ? 96.532 31.802 29.791 1.00 33.13 95 ALA A C 1
ATOM 1374 O O . ALA A 1 121 ? 95.477 31.259 29.437 1.00 26.62 95 ALA A O 1
ATOM 1381 N N . SER A 1 122 ? 96.839 33.052 29.448 1.00 31.76 96 SER A N 1
ATOM 1382 C CA . SER A 1 122 ? 95.862 33.917 28.798 1.00 33.09 96 SER A CA 1
ATOM 1383 C C . SER A 1 122 ? 94.580 33.978 29.625 1.00 32.95 96 SER A C 1
ATOM 1384 O O . SER A 1 122 ? 93.474 34.069 29.085 1.00 26.19 96 SER A O 1
ATOM 1392 N N . GLY A 1 123 ? 94.731 33.885 30.948 1.00 29.56 97 GLY A N 1
ATOM 1393 C CA . GLY A 1 123 ? 93.606 33.912 31.860 1.00 25.23 97 GLY A CA 1
ATOM 1394 C C . GLY A 1 123 ? 92.698 32.708 31.789 1.00 30.44 97 GLY A C 1
ATOM 1395 O O . GLY A 1 123 ? 91.622 32.728 32.394 1.00 26.94 97 GLY A O 1
ATOM 1399 N N . SER A 1 124 ? 93.100 31.652 31.082 1.00 30.38 98 SER A N 1
ATOM 1400 C CA . SER A 1 124 ? 92.234 30.498 30.880 1.00 27.27 98 SER A CA 1
ATOM 1401 C C . SER A 1 124 ? 92.579 29.390 31.863 1.00 28.61 98 SER A C 1
ATOM 1402 O O . SER A 1 124 ? 93.758 29.036 31.993 1.00 29.34 98 SER A O 1
ATOM 1410 N N . PRO A 1 125 ? 91.597 28.798 32.548 1.00 29.22 99 PRO A N 1
ATOM 1411 C CA . PRO A 1 125 ? 91.906 27.632 33.393 1.00 31.61 99 PRO A CA 1
ATOM 1412 C C . PRO A 1 125 ? 92.558 26.490 32.632 1.00 31.82 99 PRO A C 1
ATOM 1413 O O . PRO A 1 125 ? 93.374 25.760 33.207 1.00 33.59 99 PRO A O 1
ATOM 1424 N N . ALA A 1 126 ? 92.223 26.310 31.351 1.00 31.29 100 ALA A N 1
ATOM 1425 C CA . ALA A 1 126 ? 92.776 25.202 30.581 1.00 32.15 100 ALA A CA 1
ATOM 1426 C C . ALA A 1 126 ? 94.283 25.315 30.388 1.00 34.52 100 ALA A C 1
ATOM 1427 O O . ALA A 1 126 ? 94.943 24.292 30.170 1.00 30.35 100 ALA A O 1
ATOM 1434 N N . PHE A 1 127 ? 94.840 26.525 30.479 1.00 34.88 101 PHE A N 1
ATOM 1435 C CA . PHE A 1 127 ? 96.261 26.765 30.248 1.00 36.14 101 PHE A CA 1
ATOM 1436 C C . PHE A 1 127 ? 96.970 27.261 31.504 1.00 34.87 101 PHE A C 1
ATOM 1437 O O . PHE A 1 127 ? 98.059 27.836 31.410 1.00 33.04 101 PHE A O 1
ATOM 1454 N N . LYS A 1 128 ? 96.383 27.037 32.683 1.00 33.48 102 LYS A N 1
ATOM 1455 C CA . LYS A 1 128 ? 96.937 27.598 33.910 1.00 41.38 102 LYS A CA 1
ATOM 1456 C C . LYS A 1 128 ? 98.344 27.093 34.215 1.00 34.67 102 LYS A C 1
ATOM 1457 O O . LYS A 1 128 ? 99.076 27.764 34.949 1.00 31.41 102 LYS A O 1
ATOM 1476 N N . ASP A 1 129 ? 98.741 25.937 33.681 1.00 29.16 103 ASP A N 1
ATOM 1477 C CA . ASP A 1 129 ? 100.067 25.380 33.930 1.00 37.86 103 ASP A CA 1
ATOM 1478 C C . ASP A 1 129 ? 101.020 25.530 32.748 1.00 40.55 103 ASP A C 1
ATOM 1479 O O . ASP A 1 129 ? 102.184 25.134 32.861 1.00 43.30 103 ASP A O 1
ATOM 1488 N N . LEU A 1 130 ? 100.564 26.084 31.627 1.00 36.08 104 LEU A N 1
ATOM 1489 C CA . LEU A 1 130 ? 101.439 26.282 30.476 1.00 38.63 104 LEU A CA 1
ATOM 1490 C C . LEU A 1 130 ? 102.549 27.264 30.821 1.00 31.49 104 LEU A C 1
ATOM 1491 O O . LEU A 1 130 ? 102.293 28.332 31.382 1.00 32.64 104 LEU A O 1
ATOM 1507 N N . VAL A 1 131 ? 103.785 26.903 30.485 1.00 34.72 105 VAL A N 1
ATOM 1508 C CA . VAL A 1 131 ? 104.958 27.709 30.804 1.00 35.96 105 VAL A CA 1
ATOM 1509 C C . VAL A 1 131 ? 105.604 28.180 29.510 1.00 35.84 105 VAL A C 1
ATOM 1510 O O . VAL A 1 131 ? 105.782 27.398 28.570 1.00 35.55 105 VAL A O 1
ATOM 1523 N N . ALA A 1 132 ? 105.969 29.459 29.472 1.00 32.47 106 ALA A N 1
ATOM 1524 C CA . ALA A 1 132 ? 106.590 30.029 28.284 1.00 38.24 106 ALA A CA 1
ATOM 1525 C C . ALA A 1 132 ? 108.019 29.523 28.136 1.00 37.93 106 ALA A C 1
ATOM 1526 O O . ALA A 1 132 ? 108.824 29.615 29.069 1.00 36.04 106 ALA A O 1
ATOM 1533 N N . GLN A 1 133 ? 108.329 28.986 26.959 1.00 38.18 107 GLN A N 1
ATOM 1534 C CA . GLN A 1 133 ? 109.669 28.515 26.639 1.00 39.09 107 GLN A CA 1
ATOM 1535 C C . GLN A 1 133 ? 110.534 29.594 25.999 1.00 45.23 107 GLN A C 1
ATOM 1536 O O . GLN A 1 133 ? 111.719 29.350 25.749 1.00 42.06 107 GLN A O 1
ATOM 1550 N N . ARG A 1 134 ? 109.972 30.765 25.719 1.00 43.13 108 ARG A N 1
ATOM 1551 C CA . ARG A 1 134 ? 110.718 31.864 25.122 1.00 41.82 108 ARG A CA 1
ATOM 1552 C C . ARG A 1 134 ? 109.918 33.141 25.343 1.00 43.82 108 ARG A C 1
ATOM 1553 O O . ARG A 1 134 ? 108.823 33.119 25.913 1.00 41.53 108 ARG A O 1
ATOM 1574 N N . ASP A 1 135 ? 110.475 34.259 24.892 1.00 40.09 109 ASP A N 1
ATOM 1575 C CA . ASP A 1 135 ? 109.848 35.563 25.048 1.00 43.04 109 ASP A CA 1
ATOM 1576 C C . ASP A 1 135 ? 109.062 35.934 23.798 1.00 43.47 109 ASP A C 1
ATOM 1577 O O . ASP A 1 135 ? 109.382 35.503 22.687 1.00 40.23 109 ASP A O 1
ATOM 1586 N N . ALA A 1 136 ? 108.028 36.747 23.991 1.00 40.61 110 ALA A N 1
ATOM 1587 C CA . ALA A 1 136 ? 107.391 37.417 22.870 1.00 34.79 110 ALA A CA 1
ATOM 1588 C C . ALA A 1 136 ? 108.314 38.505 22.334 1.00 36.34 110 ALA A C 1
ATOM 1589 O O . ALA A 1 136 ? 109.148 39.050 23.059 1.00 34.50 110 ALA A O 1
ATOM 1596 N N . PHE A 1 137 ? 108.154 38.825 21.046 1.00 34.91 111 PHE A N 1
ATOM 1597 C CA . PHE A 1 137 ? 109.053 39.785 20.412 1.00 31.99 111 PHE A CA 1
ATOM 1598 C C . PHE A 1 137 ? 109.155 41.064 21.233 1.00 30.77 111 PHE A C 1
ATOM 1599 O O . PHE A 1 137 ? 110.253 41.568 21.488 1.00 28.50 111 PHE A O 1
ATOM 1616 N N . THR A 1 138 ? 108.012 41.605 21.656 1.00 30.50 112 THR A N 1
ATOM 1617 C CA . THR A 1 138 ? 108.029 42.810 22.476 1.00 27.85 112 THR A CA 1
ATOM 1618 C C . THR A 1 138 ? 108.872 42.605 23.727 1.00 34.81 112 THR A C 1
ATOM 1619 O O . THR A 1 138 ? 109.672 43.474 24.096 1.00 32.55 112 THR A O 1
ATOM 1630 N N . VAL A 1 139 ? 108.717 41.453 24.383 1.00 29.79 113 VAL A N 1
ATOM 1631 C CA . VAL A 1 139 ? 109.463 41.185 25.609 1.00 32.67 113 VAL A CA 1
ATOM 1632 C C . VAL A 1 139 ? 110.944 41.005 25.303 1.00 32.04 113 VAL A C 1
ATOM 1633 O O . VAL A 1 139 ? 111.805 41.440 26.076 1.00 33.43 113 VAL A O 1
ATOM 1646 N N . GLU A 1 140 ? 111.267 40.361 24.178 1.00 38.35 114 GLU A N 1
ATOM 1647 C CA . GLU A 1 140 ? 112.663 40.237 23.766 1.00 41.84 114 GLU A CA 1
ATOM 1648 C C . GLU A 1 140 ? 113.323 41.606 23.655 1.00 35.04 114 GLU A C 1
ATOM 1649 O O . GLU A 1 140 ? 114.431 41.818 24.158 1.00 37.16 114 GLU A O 1
ATOM 1661 N N . ARG A 1 141 ? 112.655 42.549 22.984 1.00 31.72 115 ARG A N 1
ATOM 1662 C CA . ARG A 1 141 ? 113.212 43.890 22.830 1.00 39.19 115 ARG A CA 1
ATOM 1663 C C . ARG A 1 141 ? 113.425 44.556 24.182 1.00 36.13 115 ARG A C 1
ATOM 1664 O O . ARG A 1 141 ? 114.449 45.211 24.408 1.00 29.19 115 ARG A O 1
ATOM 1685 N N . LEU A 1 142 ? 112.465 44.406 25.096 1.00 31.69 116 LEU A N 1
ATOM 1686 C CA . LEU A 1 142 ? 112.577 45.061 26.394 1.00 37.70 116 LEU A CA 1
ATOM 1687 C C . LEU A 1 142 ? 113.632 44.387 27.262 1.00 35.96 116 LEU A C 1
ATOM 1688 O O . LEU A 1 142 ? 114.350 45.061 28.011 1.00 31.33 116 LEU A O 1
ATOM 1704 N N . ARG A 1 143 ? 113.741 43.060 27.178 1.00 32.69 117 ARG A N 1
ATOM 1705 C CA . ARG A 1 143 ? 114.790 42.364 27.917 1.00 38.33 117 ARG A CA 1
ATOM 1706 C C . ARG A 1 143 ? 116.166 42.786 27.425 1.00 42.17 117 ARG A C 1
ATOM 1707 O O . ARG A 1 143 ? 117.075 43.026 28.228 1.00 32.53 117 ARG A O 1
ATOM 1728 N N . ALA A 1 144 ? 116.336 42.889 26.105 1.00 41.14 118 ALA A N 1
ATOM 1729 C CA . ALA A 1 144 ? 117.606 43.338 25.549 1.00 34.81 118 ALA A CA 1
ATOM 1730 C C . ALA A 1 144 ? 117.935 44.766 25.960 1.00 34.08 118 ALA A C 1
ATOM 1731 O O . ALA A 1 144 ? 119.112 45.143 25.961 1.00 43.25 118 ALA A O 1
ATOM 1738 N N . ALA A 1 145 ? 116.930 45.567 26.304 1.00 33.76 119 ALA A N 1
ATOM 1739 C CA . ALA A 1 145 ? 117.145 46.942 26.738 1.00 40.84 119 ALA A CA 1
ATOM 1740 C C . ALA A 1 145 ? 117.308 47.073 28.247 1.00 33.11 119 ALA A C 1
ATOM 1741 O O . ALA A 1 145 ? 117.535 48.185 28.734 1.00 31.45 119 ALA A O 1
ATOM 1748 N N . GLY A 1 146 ? 117.195 45.978 28.994 1.00 42.50 120 GLY A N 1
ATOM 1749 C CA . GLY A 1 146 ? 117.376 46.021 30.431 1.00 40.67 120 GLY A CA 1
ATOM 1750 C C . GLY A 1 146 ? 116.150 46.404 31.227 1.00 40.77 120 GLY A C 1
ATOM 1751 O O . GLY A 1 146 ? 116.281 46.761 32.402 1.00 33.14 120 GLY A O 1
ATOM 1755 N N . ALA A 1 147 ? 114.963 46.355 30.627 1.00 37.88 121 ALA A N 1
ATOM 1756 C CA . ALA A 1 147 ? 113.731 46.598 31.363 1.00 38.53 121 ALA A CA 1
ATOM 1757 C C . ALA A 1 147 ? 113.330 45.343 32.133 1.00 29.29 121 ALA A C 1
ATOM 1758 O O . ALA A 1 147 ? 113.676 44.223 31.749 1.00 35.20 121 ALA A O 1
ATOM 1765 N N . ILE A 1 148 ? 112.583 45.540 33.218 1.00 29.73 122 ILE A N 1
ATOM 1766 C CA . ILE A 1 148 ? 112.331 44.495 34.212 1.00 31.32 122 ILE A CA 1
ATOM 1767 C C . ILE A 1 148 ? 110.827 44.267 34.320 1.00 31.68 122 ILE A C 1
ATOM 1768 O O . ILE A 1 148 ? 110.094 45.135 34.811 1.00 27.96 122 ILE A O 1
ATOM 1784 N N . CYS A 1 149 ? 110.370 43.085 33.913 1.00 34.64 123 CYS A N 1
ATOM 1785 C CA . CYS A 1 149 ? 108.966 42.719 34.072 1.00 35.66 123 CYS A CA 1
ATOM 1786 C C . CYS A 1 149 ? 108.703 42.319 35.519 1.00 31.77 123 CYS A C 1
ATOM 1787 O O . CYS A 1 149 ? 109.302 41.363 36.022 1.00 35.99 123 CYS A O 1
ATOM 1795 N N . LEU A 1 150 ? 107.809 43.050 36.186 1.00 28.96 124 LEU A N 1
ATOM 1796 C CA . LEU A 1 150 ? 107.431 42.711 37.550 1.00 30.50 124 LEU A CA 1
ATOM 1797 C C . LEU A 1 150 ? 106.435 41.563 37.611 1.00 31.48 124 LEU A C 1
ATOM 1798 O O . LEU A 1 150 ? 106.368 40.869 38.633 1.00 27.53 124 LEU A O 1
ATOM 1814 N N . GLY A 1 151 ? 105.675 41.341 36.552 1.00 33.65 125 GLY A N 1
ATOM 1815 C CA . GLY A 1 151 ? 104.685 40.287 36.556 1.00 28.47 125 GLY A CA 1
ATOM 1816 C C . GLY A 1 151 ? 103.689 40.484 35.432 1.00 31.92 125 GLY A C 1
ATOM 1817 O O . GLY A 1 151 ? 103.862 41.336 34.558 1.00 30.50 125 GLY A O 1
ATOM 1821 N N . LYS A 1 152 ? 102.638 39.675 35.482 1.00 26.50 126 LYS A N 1
ATOM 1822 C CA . LYS A 1 152 ? 101.637 39.639 34.434 1.00 23.02 126 LYS A CA 1
ATOM 1823 C C . LYS A 1 152 ? 100.284 40.064 34.990 1.00 28.46 126 LYS A C 1
ATOM 1824 O O . LYS A 1 152 ? 99.992 39.865 36.172 1.00 30.63 126 LYS A O 1
ATOM 1843 N N . THR A 1 153 ? 99.459 40.653 34.125 1.00 25.99 127 THR A N 1
ATOM 1844 C CA . THR A 1 153 ? 98.235 41.321 34.543 1.00 23.04 127 THR A CA 1
ATOM 1845 C C . THR A 1 153 ? 96.999 40.546 34.097 1.00 29.81 127 THR A C 1
ATOM 1846 O O . THR A 1 153 ? 97.030 39.763 33.142 1.00 27.93 127 THR A O 1
ATOM 1857 N N . ASN A 1 154 ? 95.892 40.828 34.781 1.00 30.05 128 ASN A N 1
ATOM 1858 C CA . ASN A 1 154 ? 94.676 40.028 34.700 1.00 26.19 128 ASN A CA 1
ATOM 1859 C C . ASN A 1 154 ? 93.954 40.213 33.364 1.00 27.25 128 ASN A C 1
ATOM 1860 O O . ASN A 1 154 ? 94.095 41.230 32.673 1.00 28.94 128 ASN A O 1
ATOM 1871 N N . MET A 1 155 ? 93.150 39.205 33.013 1.00 23.79 129 MET A N 1
ATOM 1872 C CA . MET A 1 155 ? 92.396 39.198 31.762 1.00 29.75 129 MET A CA 1
ATOM 1873 C C . MET A 1 155 ? 91.383 38.057 31.746 1.00 27.15 129 MET A C 1
ATOM 1874 O O . MET A 1 155 ? 91.578 37.051 32.439 1.00 21.51 129 MET A O 1
ATOM 1888 N N . PRO A 1 156 ? 90.297 38.167 30.983 1.00 29.75 130 PRO A N 1
ATOM 1889 C CA . PRO A 1 156 ? 89.362 37.041 30.852 1.00 26.61 130 PRO A CA 1
ATOM 1890 C C . PRO A 1 156 ? 89.944 35.945 29.978 1.00 26.17 130 PRO A C 1
ATOM 1891 O O . PRO A 1 156 ? 90.899 36.183 29.225 1.00 24.28 130 PRO A O 1
ATOM 1902 N N . PRO A 1 157 ? 89.383 34.737 30.030 1.00 26.06 131 PRO A N 1
ATOM 1903 C CA . PRO A 1 157 ? 89.975 33.611 29.294 1.00 26.42 131 PRO A CA 1
ATOM 1904 C C . PRO A 1 157 ? 90.150 33.909 27.811 1.00 29.02 131 PRO A C 1
ATOM 1905 O O . PRO A 1 157 ? 89.209 34.315 27.122 1.00 28.26 131 PRO A O 1
ATOM 1916 N N . MET A 1 158 ? 91.372 33.686 27.326 1.00 29.07 132 MET A N 1
ATOM 1917 C CA . MET A 1 158 ? 91.741 33.824 25.919 1.00 26.80 132 MET A CA 1
ATOM 1918 C C . MET A 1 158 ? 91.501 35.230 25.381 1.00 32.36 132 MET A C 1
ATOM 1919 O O . MET A 1 158 ? 91.433 35.426 24.163 1.00 29.48 132 MET A O 1
ATOM 1933 N N . ALA A 1 159 ? 91.365 36.219 26.258 1.00 28.30 133 ALA A N 1
ATOM 1934 C CA . ALA A 1 159 ? 91.071 37.595 25.871 1.00 32.54 133 ALA A CA 1
ATOM 1935 C C . ALA A 1 159 ? 89.736 37.727 25.151 1.00 27.41 133 ALA A C 1
ATOM 1936 O O . ALA A 1 159 ? 89.464 38.772 24.547 1.00 28.02 133 ALA A O 1
ATOM 1943 N N . ASN A 1 160 ? 88.883 36.538 25.291 1.00 27.10 134 ASN A N 1
ATOM 1944 C CA . ASN A 1 160 ? 87.640 36.447 24.525 1.00 26.87 134 ASN A CA 1
ATOM 1945 C C . ASN A 1 160 ? 86.479 37.064 25.290 1.00 30.31 134 ASN A C 1
ATOM 1946 O O . ASN A 1 160 ? 85.430 36.451 25.495 1.00 32.39 134 ASN A O 1
ATOM 1957 N N . GLY A 1 161 ? 86.665 38.314 25.694 1.00 27.05 135 GLY A N 1
ATOM 1958 C CA . GLY A 1 161 ? 85.672 38.996 26.508 1.00 23.33 135 GLY A CA 1
ATOM 1959 C C . GLY A 1 161 ? 86.226 40.305 27.016 1.00 24.20 135 GLY A C 1
ATOM 1960 O O . GLY A 1 161 ? 87.116 40.904 26.398 1.00 22.76 135 GLY A O 1
ATOM 1964 N N . GLY A 1 162 ? 85.692 40.740 28.154 1.00 21.76 136 GLY A N 1
ATOM 1965 C CA . GLY A 1 162 ? 86.107 41.991 28.756 1.00 25.66 136 GLY A CA 1
ATOM 1966 C C . GLY A 1 162 ? 86.379 41.884 30.243 1.00 26.63 136 GLY A C 1
ATOM 1967 O O . GLY A 1 162 ? 87.536 41.843 30.665 1.00 24.51 136 GLY A O 1
ATOM 1971 N N . MET A 1 163 ? 85.322 41.838 31.051 1.00 25.64 137 MET A N 1
ATOM 1972 C CA . MET A 1 163 ? 85.455 41.861 32.499 1.00 20.80 137 MET A CA 1
ATOM 1973 C C . MET A 1 163 ? 85.058 40.539 33.142 1.00 25.71 137 MET A C 1
ATOM 1974 O O . MET A 1 163 ? 84.925 40.472 34.368 1.00 29.41 137 MET A O 1
ATOM 1988 N N . GLN A 1 164 ? 84.736 39.540 32.281 1.00 22.41 138 GLN A N 1
ATOM 1989 C CA . GLN A 1 164 ? 84.413 38.215 32.782 1.00 21.24 138 GLN A CA 1
ATOM 1990 C C . GLN A 1 164 ? 85.593 37.646 33.560 1.00 27.71 138 GLN A C 1
ATOM 1991 O O . GLN A 1 164 ? 86.758 37.894 33.240 1.00 25.09 138 GLN A O 1
ATOM 2005 N N . ARG A 1 165 ? 85.286 36.856 34.580 1.00 23.01 139 ARG A N 1
ATOM 2006 C CA . ARG A 1 165 ? 86.333 36.321 35.434 1.00 23.07 139 ARG A CA 1
ATOM 2007 C C . ARG A 1 165 ? 86.983 35.109 34.781 1.00 23.01 139 ARG A C 1
ATOM 2008 O O . ARG A 1 165 ? 86.296 34.192 34.322 1.00 25.42 139 ARG A O 1
ATOM 2029 N N . GLY A 1 166 ? 88.306 35.118 34.727 1.00 24.58 140 GLY A N 1
ATOM 2030 C CA . GLY A 1 166 ? 89.085 33.999 34.249 1.00 28.37 140 GLY A CA 1
ATOM 2031 C C . GLY A 1 166 ? 89.664 33.196 35.395 1.00 26.26 140 GLY A C 1
ATOM 2032 O O . GLY A 1 166 ? 89.145 33.206 36.517 1.00 28.08 140 GLY A O 1
ATOM 2036 N N . VAL A 1 167 ? 90.770 32.503 35.118 1.00 25.51 141 VAL A N 1
ATOM 2037 C CA . VAL A 1 167 ? 91.428 31.708 36.149 1.00 30.29 141 VAL A CA 1
ATOM 2038 C C . VAL A 1 167 ? 91.955 32.577 37.285 1.00 32.83 141 VAL A C 1
ATOM 2039 O O . VAL A 1 167 ? 92.161 32.078 38.396 1.00 25.75 141 VAL A O 1
ATOM 2052 N N . TYR A 1 168 ? 92.150 33.876 37.046 1.00 27.84 142 TYR A N 1
ATOM 2053 C CA . TYR A 1 168 ? 92.635 34.798 38.067 1.00 22.78 142 TYR A CA 1
ATOM 2054 C C . TYR A 1 168 ? 91.570 35.787 38.521 1.00 26.31 142 TYR A C 1
ATOM 2055 O O . TYR A 1 168 ? 91.889 36.734 39.248 1.00 26.85 142 TYR A O 1
ATOM 2073 N N . GLY A 1 169 ? 90.316 35.586 38.127 1.00 25.43 143 GLY A N 1
ATOM 2074 C CA . GLY A 1 169 ? 89.275 36.551 38.415 1.00 26.93 143 GLY A CA 1
ATOM 2075 C C . GLY A 1 169 ? 89.298 37.723 37.448 1.00 27.40 143 GLY A C 1
ATOM 2076 O O . GLY A 1 169 ? 89.489 37.539 36.244 1.00 24.23 143 GLY A O 1
ATOM 2080 N N . ARG A 1 170 ? 89.102 38.931 37.973 1.00 20.52 144 ARG A N 1
ATOM 2081 C CA . ARG A 1 170 ? 89.100 40.158 37.187 1.00 28.57 144 ARG A CA 1
ATOM 2082 C C . ARG A 1 170 ? 89.688 41.271 38.041 1.00 25.98 144 ARG A C 1
ATOM 2083 O O . ARG A 1 170 ? 89.723 41.178 39.269 1.00 25.04 144 ARG A O 1
ATOM 2104 N N . ALA A 1 171 ? 90.135 42.335 37.382 1.00 26.28 145 ALA A N 1
ATOM 2105 C CA . ALA A 1 171 ? 90.664 43.493 38.085 1.00 19.70 145 ALA A CA 1
ATOM 2106 C C . ALA A 1 171 ? 89.552 44.497 38.381 1.00 27.15 145 ALA A C 1
ATOM 2107 O O . ALA A 1 171 ? 88.519 44.534 37.708 1.00 30.20 145 ALA A O 1
ATOM 2114 N N . GLU A 1 172 ? 89.775 45.305 39.414 1.00 21.67 146 GLU A N 1
ATOM 2115 C CA . GLU A 1 172 ? 88.847 46.347 39.828 1.00 27.35 146 GLU A CA 1
ATOM 2116 C C . GLU A 1 172 ? 89.422 47.723 39.511 1.00 27.60 146 GLU A C 1
ATOM 2117 O O . GLU A 1 172 ? 90.625 47.885 39.295 1.00 30.15 146 GLU A O 1
ATOM 2129 N N . SER A 1 173 ? 88.540 48.717 39.487 1.00 24.53 147 SER A N 1
ATOM 2130 C CA . SER A 1 173 ? 88.925 50.077 39.116 1.00 33.12 147 SER A CA 1
ATOM 2131 C C . SER A 1 173 ? 89.634 50.765 40.279 1.00 31.73 147 SER A C 1
ATOM 2132 O O . SER A 1 173 ? 89.166 50.679 41.418 1.00 32.03 147 SER A O 1
ATOM 2140 N N . PRO A 1 174 ? 90.750 51.457 40.038 1.00 30.57 148 PRO A N 1
ATOM 2141 C CA . PRO A 1 174 ? 91.353 52.276 41.095 1.00 31.35 148 PRO A CA 1
ATOM 2142 C C . PRO A 1 174 ? 90.724 53.653 41.245 1.00 33.11 148 PRO A C 1
ATOM 2143 O O . PRO A 1 174 ? 91.125 54.397 42.147 1.00 29.92 148 PRO A O 1
ATOM 2154 N N . TYR A 1 175 ? 89.744 54.002 40.405 1.00 29.80 149 TYR A N 1
ATOM 2155 C CA . TYR A 1 175 ? 89.088 55.304 40.454 1.00 27.41 149 TYR A CA 1
ATOM 2156 C C . TYR A 1 175 ? 87.746 55.271 41.171 1.00 30.18 149 TYR A C 1
ATOM 2157 O O . TYR A 1 175 ? 87.457 56.167 41.970 1.00 32.94 149 TYR A O 1
ATOM 2175 N N . ASN A 1 176 ? 86.914 54.265 40.913 1.00 29.35 150 ASN A N 1
ATOM 2176 C CA . ASN A 1 176 ? 85.611 54.175 41.568 1.00 29.19 150 ASN A CA 1
ATOM 2177 C C . ASN A 1 176 ? 85.211 52.708 41.613 1.00 32.81 150 ASN A C 1
ATOM 2178 O O . ASN A 1 176 ? 84.967 52.099 40.567 1.00 26.28 150 ASN A O 1
ATOM 2189 N N . ALA A 1 177 ? 85.158 52.143 42.822 1.00 34.86 151 ALA A N 1
ATOM 2190 C CA . ALA A 1 177 ? 84.805 50.738 42.987 1.00 27.90 151 ALA A CA 1
ATOM 2191 C C . ALA A 1 177 ? 83.441 50.399 42.399 1.00 28.78 151 ALA A C 1
ATOM 2192 O O . ALA A 1 177 ? 83.171 49.223 42.134 1.00 35.56 151 ALA A O 1
ATOM 2199 N N . ALA A 1 178 ? 82.577 51.390 42.182 1.00 32.85 152 ALA A N 1
ATOM 2200 C CA . ALA A 1 178 ? 81.225 51.122 41.706 1.00 34.68 152 ALA A CA 1
ATOM 2201 C C . ALA A 1 178 ? 81.141 50.888 40.201 1.00 28.67 152 ALA A C 1
ATOM 2202 O O . ALA A 1 178 ? 80.079 50.480 39.719 1.00 26.75 152 ALA A O 1
ATOM 2209 N N . TYR A 1 179 ? 82.218 51.112 39.451 1.00 30.05 153 TYR A N 1
ATOM 2210 C CA . TYR A 1 179 ? 82.182 50.997 38.000 1.00 26.46 153 TYR A CA 1
ATOM 2211 C C . TYR A 1 179 ? 83.332 50.125 37.519 1.00 28.58 153 TYR A C 1
ATOM 2212 O O . TYR A 1 179 ? 84.345 49.958 38.202 1.00 26.29 153 TYR A O 1
ATOM 2230 N N . LEU A 1 180 ? 83.147 49.548 36.333 1.00 23.93 154 LEU A N 1
ATOM 2231 C CA . LEU A 1 180 ? 84.129 48.630 35.777 1.00 23.72 154 LEU A CA 1
ATOM 2232 C C . LEU A 1 180 ? 85.391 49.369 35.349 1.00 24.62 154 LEU A C 1
ATOM 2233 O O . LEU A 1 180 ? 85.354 50.540 34.960 1.00 29.18 154 LEU A O 1
ATOM 2249 N N . THR A 1 181 ? 86.516 48.656 35.391 1.00 25.07 155 THR A N 1
ATOM 2250 C CA . THR A 1 181 ? 87.783 49.206 34.932 1.00 26.43 155 THR A CA 1
ATOM 2251 C C . THR A 1 181 ? 87.951 49.103 33.420 1.00 26.34 155 THR A C 1
ATOM 2252 O O . THR A 1 181 ? 88.958 49.588 32.891 1.00 26.67 155 THR A O 1
ATOM 2263 N N . ALA A 1 182 ? 86.999 48.496 32.716 1.00 27.68 156 ALA A N 1
ATOM 2264 C CA . ALA A 1 182 ? 87.052 48.387 31.264 1.00 25.97 156 ALA A CA 1
ATOM 2265 C C . ALA A 1 182 ? 85.658 48.041 30.754 1.00 24.04 156 ALA A C 1
ATOM 2266 O O . ALA A 1 182 ? 84.793 47.635 31.538 1.00 25.47 156 ALA A O 1
ATOM 2273 N N . PRO A 1 183 ? 85.405 48.199 29.451 1.00 23.00 157 PRO A N 1
ATOM 2274 C CA . PRO A 1 183 ? 84.123 47.748 28.895 1.00 24.79 157 PRO A CA 1
ATOM 2275 C C . PRO A 1 183 ? 83.919 46.258 29.122 1.00 23.16 157 PRO A C 1
ATOM 2276 O O . PRO A 1 183 ? 84.868 45.472 29.111 1.00 22.12 157 PRO A O 1
ATOM 2287 N N . PHE A 1 184 ? 82.653 45.872 29.314 1.00 19.31 158 PHE A N 1
ATOM 2288 C CA . PHE A 1 184 ? 82.359 44.528 29.804 1.00 22.57 158 PHE A CA 1
ATOM 2289 C C . PHE A 1 184 ? 82.593 43.468 28.735 1.00 21.42 158 PHE A C 1
ATOM 2290 O O . PHE A 1 184 ? 83.054 42.364 29.045 1.00 24.62 158 PHE A O 1
ATOM 2307 N N . ALA A 1 185 ? 82.284 43.773 27.475 1.00 23.54 159 ALA A N 1
ATOM 2308 C CA . ALA A 1 185 ? 82.352 42.760 26.429 1.00 22.25 159 ALA A CA 1
ATOM 2309 C C . ALA A 1 185 ? 83.684 42.741 25.694 1.00 20.09 159 ALA A C 1
ATOM 2310 O O . ALA A 1 185 ? 84.055 41.698 25.142 1.00 23.93 159 ALA A O 1
ATOM 2317 N N . SER A 1 186 ? 84.421 43.851 25.686 1.00 24.71 160 SER A N 1
ATOM 2318 C CA . SER A 1 186 ? 85.732 43.890 25.032 1.00 28.91 160 SER A CA 1
ATOM 2319 C C . SER A 1 186 ? 86.594 44.898 25.790 1.00 29.48 160 SER A C 1
ATOM 2320 O O . SER A 1 186 ? 86.576 46.097 25.500 1.00 34.84 160 SER A O 1
ATOM 2328 N N . GLY A 1 187 ? 87.364 44.383 26.737 1.00 26.05 161 GLY A N 1
ATOM 2329 C CA . GLY A 1 187 ? 88.231 45.172 27.585 1.00 30.32 161 GLY A CA 1
ATOM 2330 C C . GLY A 1 187 ? 89.173 44.244 28.316 1.00 26.43 161 GLY A C 1
ATOM 2331 O O . GLY A 1 187 ? 89.404 44.387 29.519 1.00 31.78 161 GLY A O 1
ATOM 2335 N N . SER A 1 188 ? 89.714 43.269 27.583 1.00 31.30 162 SER A N 1
ATOM 2336 C CA . SER A 1 188 ? 90.402 42.143 28.202 1.00 28.87 162 SER A CA 1
ATOM 2337 C C . SER A 1 188 ? 91.725 42.529 28.852 1.00 25.91 162 SER A C 1
ATOM 2338 O O . SER A 1 188 ? 92.255 41.747 29.648 1.00 23.61 162 SER A O 1
ATOM 2346 N N . SER A 1 189 ? 92.281 43.695 28.538 1.00 26.61 163 SER A N 1
ATOM 2347 C CA . SER A 1 189 ? 93.485 44.154 29.231 1.00 26.16 163 SER A CA 1
ATOM 2348 C C . SER A 1 189 ? 93.128 44.878 30.528 1.00 28.20 163 SER A C 1
ATOM 2349 O O . SER A 1 189 ? 93.666 45.937 30.839 1.00 24.56 163 SER A O 1
ATOM 2357 N N . ASN A 1 190 ? 92.217 44.298 31.317 1.00 28.47 164 ASN A N 1
ATOM 2358 C CA . ASN A 1 190 ? 91.677 45.037 32.454 1.00 29.21 164 ASN A CA 1
ATOM 2359 C C . ASN A 1 190 ? 92.686 45.137 33.592 1.00 29.46 164 ASN A C 1
ATOM 2360 O O . ASN A 1 190 ? 92.656 46.107 34.358 1.00 31.18 164 ASN A O 1
ATOM 2371 N N . GLY A 1 191 ? 93.587 44.162 33.719 1.00 25.31 165 GLY A N 1
ATOM 2372 C CA . GLY A 1 191 ? 94.662 44.290 34.689 1.00 29.12 165 GLY A CA 1
ATOM 2373 C C . GLY A 1 191 ? 95.693 45.331 34.287 1.00 28.08 165 GLY A C 1
ATOM 2374 O O . GLY A 1 191 ? 96.159 46.110 35.124 1.00 22.44 165 GLY A O 1
ATOM 2378 N N . ALA A 1 192 ? 96.045 45.375 32.998 1.00 27.47 166 ALA A N 1
ATOM 2379 C CA . ALA A 1 192 ? 97.035 46.343 32.529 1.00 28.23 166 ALA A CA 1
ATOM 2380 C C . ALA A 1 192 ? 96.567 47.774 32.760 1.00 29.79 166 ALA A C 1
ATOM 2381 O O . ALA A 1 192 ? 97.371 48.649 33.103 1.00 30.60 166 ALA A O 1
ATOM 2388 N N . GLY A 1 193 ? 95.272 48.033 32.580 1.00 25.54 167 GLY A N 1
ATOM 2389 C CA . GLY A 1 193 ? 94.767 49.379 32.792 1.00 23.43 167 GLY A CA 1
ATOM 2390 C C . GLY A 1 193 ? 94.845 49.795 34.248 1.00 24.37 167 GLY A C 1
ATOM 2391 O O . GLY A 1 193 ? 95.357 50.869 34.574 1.00 22.63 167 GLY A O 1
ATOM 2395 N N . THR A 1 194 ? 94.321 48.955 35.143 1.00 25.08 168 THR A N 1
ATOM 2396 C CA . THR A 1 194 ? 94.402 49.240 36.573 1.00 27.73 168 THR A CA 1
ATOM 2397 C C . THR A 1 194 ? 95.853 49.379 37.029 1.00 22.00 168 THR A C 1
ATOM 2398 O O . THR A 1 194 ? 96.198 50.310 37.764 1.00 23.73 168 THR A O 1
ATOM 2409 N N . ALA A 1 195 ? 96.714 48.444 36.620 1.00 23.13 169 ALA A N 1
ATOM 2410 C CA . ALA A 1 195 ? 98.086 48.423 37.125 1.00 24.55 169 ALA A CA 1
ATOM 2411 C C . ALA A 1 195 ? 98.863 49.662 36.699 1.00 29.42 169 ALA A C 1
ATOM 2412 O O . ALA A 1 195 ? 99.612 50.240 37.497 1.00 27.31 169 ALA A O 1
ATOM 2419 N N . THR A 1 196 ? 98.723 50.073 35.439 1.00 27.17 170 THR A N 1
ATOM 2420 C CA . THR A 1 196 ? 99.481 51.227 34.963 1.00 21.50 170 THR A CA 1
ATOM 2421 C C . THR A 1 196 ? 98.950 52.518 35.568 1.00 21.56 170 THR A C 1
ATOM 2422 O O . THR A 1 196 ? 99.727 53.416 35.909 1.00 29.23 170 THR A O 1
ATOM 2433 N N . ALA A 1 197 ? 97.632 52.629 35.724 1.00 25.60 171 ALA A N 1
ATOM 2434 C CA . ALA A 1 197 ? 97.066 53.841 36.302 1.00 26.76 171 ALA A CA 1
ATOM 2435 C C . ALA A 1 197 ? 97.416 53.980 37.776 1.00 23.79 171 ALA A C 1
ATOM 2436 O O . ALA A 1 197 ? 97.510 55.103 38.283 1.00 30.29 171 ALA A O 1
ATOM 2443 N N . ALA A 1 198 ? 97.586 52.861 38.477 1.00 27.04 172 ALA A N 1
ATOM 2444 C CA . ALA A 1 198 ? 97.895 52.851 39.900 1.00 27.43 172 ALA A CA 1
ATOM 2445 C C . ALA A 1 198 ? 99.393 52.873 40.186 1.00 28.75 172 ALA A C 1
ATOM 2446 O O . ALA A 1 198 ? 99.790 52.734 41.347 1.00 29.01 172 ALA A O 1
ATOM 2453 N N . SER A 1 199 ? 100.229 53.023 39.159 1.00 25.66 173 SER A N 1
ATOM 2454 C CA . SER A 1 199 ? 101.682 53.062 39.326 1.00 30.20 173 SER A CA 1
ATOM 2455 C C . SER A 1 199 ? 102.200 51.808 40.035 1.00 29.48 173 SER A C 1
ATOM 2456 O O . SER A 1 199 ? 103.022 51.879 40.950 1.00 32.45 173 SER A O 1
ATOM 2464 N N . PHE A 1 200 ? 101.704 50.646 39.608 1.00 27.89 174 PHE A N 1
ATOM 2465 C CA . PHE A 1 200 ? 102.318 49.384 40.007 1.00 30.86 174 PHE A CA 1
ATOM 2466 C C . PHE A 1 200 ? 103.557 49.072 39.185 1.00 33.03 174 PHE A C 1
ATOM 2467 O O . PHE A 1 200 ? 104.267 48.107 39.491 1.00 26.74 174 PHE A O 1
ATOM 2484 N N . ALA A 1 201 ? 103.813 49.862 38.150 1.00 23.42 175 ALA A N 1
ATOM 2485 C CA . ALA A 1 201 ? 105.044 49.811 37.379 1.00 28.09 175 ALA A CA 1
ATOM 2486 C C . ALA A 1 201 ? 105.115 51.106 36.579 1.00 28.16 175 ALA A C 1
ATOM 2487 O O . ALA A 1 201 ? 104.189 51.921 36.606 1.00 26.26 175 ALA A O 1
ATOM 2494 N N . ALA A 1 202 ? 106.222 51.291 35.858 1.00 26.40 176 ALA A N 1
ATOM 2495 C CA . ALA A 1 202 ? 106.401 52.521 35.095 1.00 26.42 176 ALA A CA 1
ATOM 2496 C C . ALA A 1 202 ? 105.466 52.564 33.894 1.00 32.66 176 ALA A C 1
ATOM 2497 O O . ALA A 1 202 ? 104.911 53.620 33.568 1.00 28.22 176 ALA A O 1
ATOM 2504 N N . PHE A 1 203 ? 105.296 51.433 33.215 1.00 30.45 177 PHE A N 1
ATOM 2505 C CA . PHE A 1 203 ? 104.409 51.342 32.066 1.00 23.49 177 PHE A CA 1
ATOM 2506 C C . PHE A 1 203 ? 103.897 49.910 31.956 1.00 30.75 177 PHE A C 1
ATOM 2507 O O . PHE A 1 203 ? 104.245 49.039 32.761 1.00 24.45 177 PHE A O 1
ATOM 2524 N N . GLY A 1 204 ? 103.065 49.668 30.942 1.00 24.54 178 GLY A N 1
ATOM 2525 C CA . GLY A 1 204 ? 102.423 48.381 30.790 1.00 21.52 178 GLY A CA 1
ATOM 2526 C C . GLY A 1 204 ? 102.297 47.989 29.332 1.00 29.35 178 GLY A C 1
ATOM 2527 O O . GLY A 1 204 ? 102.373 48.822 28.425 1.00 30.26 178 GLY A O 1
ATOM 2531 N N . LEU A 1 205 ? 102.099 46.691 29.125 1.00 22.89 179 LEU A N 1
ATOM 2532 C CA . LEU A 1 205 ? 101.894 46.129 27.799 1.00 20.47 179 LEU A CA 1
ATOM 2533 C C . LEU A 1 205 ? 100.507 45.510 27.734 1.00 25.39 179 LEU A C 1
ATOM 2534 O O . LEU A 1 205 ? 100.129 44.722 28.608 1.00 22.95 179 LEU A O 1
ATOM 2550 N N . ALA A 1 206 ? 99.751 45.872 26.700 1.00 25.84 180 ALA A N 1
ATOM 2551 C CA . ALA A 1 206 ? 98.418 45.322 26.511 1.00 30.05 180 ALA A CA 1
ATOM 2552 C C . ALA A 1 206 ? 98.269 44.771 25.101 1.00 30.42 180 ALA A C 1
ATOM 2553 O O . ALA A 1 206 ? 99.236 44.727 24.334 1.00 25.88 180 ALA A O 1
ATOM 2560 N N . GLU A 1 207 ? 97.055 44.355 24.754 1.00 22.76 181 GLU A N 1
ATOM 2561 C CA . GLU A 1 207 ? 96.778 43.771 23.453 1.00 27.25 181 GLU A CA 1
ATOM 2562 C C . GLU A 1 207 ? 95.317 44.031 23.124 1.00 27.22 181 GLU A C 1
ATOM 2563 O O . GLU A 1 207 ? 94.477 44.121 24.022 1.00 33.38 181 GLU A O 1
ATOM 2575 N N . GLU A 1 208 ? 95.022 44.179 21.833 1.00 28.42 182 GLU A N 1
ATOM 2576 C CA . GLU A 1 208 ? 93.672 44.499 21.387 1.00 28.54 182 GLU A CA 1
ATOM 2577 C C . GLU A 1 208 ? 93.262 43.589 20.239 1.00 32.12 182 GLU A C 1
ATOM 2578 O O . GLU A 1 208 ? 94.054 43.317 19.332 1.00 24.52 182 GLU A O 1
ATOM 2590 N N . THR A 1 209 ? 92.019 43.111 20.298 1.00 24.28 183 THR A N 1
ATOM 2591 C CA . THR A 1 209 ? 91.383 42.417 19.185 1.00 33.38 183 THR A CA 1
ATOM 2592 C C . THR A 1 209 ? 90.178 43.183 18.662 1.00 32.66 183 THR A C 1
ATOM 2593 O O . THR A 1 209 ? 90.070 43.405 17.451 1.00 33.58 183 THR A O 1
ATOM 2604 N N . TRP A 1 210 ? 89.262 43.587 19.543 1.00 28.07 184 TRP A N 1
ATOM 2605 C CA . TRP A 1 210 ? 88.222 44.549 19.197 1.00 32.51 184 TRP A CA 1
ATOM 2606 C C . TRP A 1 210 ? 88.566 45.901 19.809 1.00 31.21 184 TRP A C 1
ATOM 2607 O O . TRP A 1 210 ? 88.968 46.826 19.096 1.00 27.28 184 TRP A O 1
ATOM 2628 N N . SER A 1 211 ? 88.412 46.021 21.133 1.00 25.13 185 SER A N 1
ATOM 2629 C CA . SER A 1 211 ? 88.783 47.230 21.860 1.00 26.81 185 SER A CA 1
ATOM 2630 C C . SER A 1 211 ? 89.418 46.901 23.209 1.00 26.52 185 SER A C 1
ATOM 2631 O O . SER A 1 211 ? 89.300 47.681 24.162 1.00 26.04 185 SER A O 1
ATOM 2639 N N . SER A 1 212 ? 90.080 45.749 23.317 1.00 28.03 186 SER A N 1
ATOM 2640 C CA . SER A 1 212 ? 90.702 45.351 24.576 1.00 27.18 186 SER A CA 1
ATOM 2641 C C . SER A 1 212 ? 91.892 46.222 24.954 1.00 27.73 186 SER A C 1
ATOM 2642 O O . SER A 1 212 ? 92.432 46.053 26.052 1.00 25.39 186 SER A O 1
ATOM 2650 N N . GLY A 1 213 ? 92.316 47.130 24.076 1.00 28.07 187 GLY A N 1
ATOM 2651 C CA . GLY A 1 213 ? 93.347 48.094 24.400 1.00 26.86 187 GLY A CA 1
ATOM 2652 C C . GLY A 1 213 ? 92.786 49.472 24.691 1.00 25.67 187 GLY A C 1
ATOM 2653 O O . GLY A 1 213 ? 93.054 50.049 25.749 1.00 25.54 187 GLY A O 1
ATOM 2657 N N . ARG A 1 214 ? 91.986 50.003 23.760 1.00 27.52 188 ARG A N 1
ATOM 2658 C CA . ARG A 1 214 ? 91.421 51.338 23.935 1.00 26.14 188 ARG A CA 1
ATOM 2659 C C . ARG A 1 214 ? 90.458 51.388 25.114 1.00 29.90 188 ARG A C 1
ATOM 2660 O O . ARG A 1 214 ? 90.380 52.404 25.817 1.00 28.30 188 ARG A O 1
ATOM 2681 N N . GLY A 1 215 ? 89.714 50.310 25.339 1.00 28.58 189 GLY A N 1
ATOM 2682 C CA . GLY A 1 215 ? 88.729 50.263 26.395 1.00 27.80 189 GLY A CA 1
ATOM 2683 C C . GLY A 1 215 ? 89.309 50.520 27.771 1.00 26.29 189 GLY A C 1
ATOM 2684 O O . GLY A 1 215 ? 88.921 51.467 28.463 1.00 24.74 189 GLY A O 1
ATOM 2688 N N . PRO A 1 216 ? 90.227 49.654 28.215 1.00 25.56 190 PRO A N 1
ATOM 2689 C CA . PRO A 1 216 ? 90.834 49.857 29.541 1.00 26.67 190 PRO A CA 1
ATOM 2690 C C . PRO A 1 216 ? 91.612 51.156 29.665 1.00 24.44 190 PRO A C 1
ATOM 2691 O O . PRO A 1 216 ? 91.649 51.738 30.756 1.00 24.08 190 PRO A O 1
ATOM 2702 N N . ALA A 1 217 ? 92.243 51.633 28.590 1.00 24.33 191 ALA A N 1
ATOM 2703 C CA . ALA A 1 217 ? 92.954 52.905 28.674 1.00 20.93 191 ALA A CA 1
ATOM 2704 C C . ALA A 1 217 ? 91.994 54.041 29.001 1.00 24.23 191 ALA A C 1
ATOM 2705 O O . ALA A 1 217 ? 92.292 54.896 29.844 1.00 22.97 191 ALA A O 1
ATOM 2712 N N . SER A 1 218 ? 90.816 54.037 28.373 1.00 18.86 192 SER A N 1
ATOM 2713 C CA . SER A 1 218 ? 89.837 55.097 28.592 1.00 24.36 192 SER A CA 1
ATOM 2714 C C . SER A 1 218 ? 89.401 55.149 30.050 1.00 24.89 192 SER A C 1
ATOM 2715 O O . SER A 1 218 ? 89.408 56.216 30.677 1.00 27.17 192 SER A O 1
ATOM 2723 N N . ASN A 1 219 ? 89.014 54.004 30.609 1.00 24.26 193 ASN A N 1
ATOM 2724 C CA . ASN A 1 219 ? 88.501 53.978 31.973 1.00 28.17 193 ASN A CA 1
ATOM 2725 C C . ASN A 1 219 ? 89.564 54.278 33.021 1.00 23.96 193 ASN A C 1
ATOM 2726 O O . ASN A 1 219 ? 89.201 54.559 34.165 1.00 21.87 193 ASN A O 1
ATOM 2737 N N . ASN A 1 220 ? 90.850 54.258 32.661 1.00 23.11 194 ASN A N 1
ATOM 2738 C CA . ASN A 1 220 ? 91.925 54.462 33.622 1.00 26.26 194 ASN A CA 1
ATOM 2739 C C . ASN A 1 220 ? 92.826 55.651 33.296 1.00 28.75 194 ASN A C 1
ATOM 2740 O O . ASN A 1 220 ? 93.890 55.790 33.914 1.00 26.95 194 ASN A O 1
ATOM 2751 N N . GLY A 1 221 ? 92.430 56.516 32.368 1.00 27.21 195 GLY A N 1
ATOM 2752 C CA . GLY A 1 221 ? 93.177 57.741 32.122 1.00 26.48 195 GLY A CA 1
ATOM 2753 C C . GLY A 1 221 ? 94.550 57.538 31.522 1.00 24.54 195 GLY A C 1
ATOM 2754 O O . GLY A 1 221 ? 95.485 58.273 31.862 1.00 28.96 195 GLY A O 1
ATOM 2758 N N . LEU A 1 222 ? 94.700 56.557 30.639 1.00 25.02 196 LEU A N 1
ATOM 2759 C CA . LEU A 1 222 ? 95.997 56.187 30.101 1.00 20.85 196 LEU A CA 1
ATOM 2760 C C . LEU A 1 222 ? 96.161 56.660 28.663 1.00 30.57 196 LEU A C 1
ATOM 2761 O O . LEU A 1 222 ? 95.189 56.933 27.949 1.00 28.67 196 LEU A O 1
ATOM 2777 N N . CYS A 1 223 ? 97.424 56.753 28.250 1.00 26.08 197 CYS A N 1
ATOM 2778 C CA . CYS A 1 223 ? 97.776 56.882 26.845 1.00 24.77 197 CYS A CA 1
ATOM 2779 C C . CYS A 1 223 ? 98.018 55.496 26.263 1.00 24.37 197 CYS A C 1
ATOM 2780 O O . CYS A 1 223 ? 98.593 54.627 26.924 1.00 28.07 197 CYS A O 1
ATOM 2788 N N . ALA A 1 224 ? 97.560 55.289 25.031 1.00 23.62 198 ALA A N 1
ATOM 2789 C CA . ALA A 1 224 ? 97.659 53.989 24.387 1.00 20.13 198 ALA A CA 1
ATOM 2790 C C . ALA A 1 224 ? 97.697 54.175 22.878 1.00 25.70 198 ALA A C 1
ATOM 2791 O O . ALA A 1 224 ? 97.103 55.112 22.340 1.00 34.48 198 ALA A O 1
ATOM 2798 N N . TYR A 1 225 ? 98.377 53.253 22.200 1.00 25.56 199 TYR A N 1
ATOM 2799 C CA . TYR A 1 225 ? 98.634 53.348 20.769 1.00 31.44 199 TYR A CA 1
ATOM 2800 C C . TYR A 1 225 ? 98.341 52.002 20.125 1.00 31.24 199 TYR A C 1
ATOM 2801 O O . TYR A 1 225 ? 98.934 50.988 20.507 1.00 33.62 199 TYR A O 1
ATOM 2819 N N . THR A 1 226 ? 97.413 51.989 19.164 1.00 30.43 200 THR A N 1
ATOM 2820 C CA . THR A 1 226 ? 97.126 50.783 18.401 1.00 28.73 200 THR A CA 1
ATOM 2821 C C . THR A 1 226 ? 97.771 50.922 17.031 1.00 32.33 200 THR A C 1
ATOM 2822 O O . THR A 1 226 ? 97.297 51.728 16.218 1.00 26.98 200 THR A O 1
ATOM 2833 N N . PRO A 1 227 ? 98.834 50.184 16.725 1.00 33.69 201 PRO A N 1
ATOM 2834 C CA . PRO A 1 227 ? 99.595 50.459 15.504 1.00 28.32 201 PRO A CA 1
ATOM 2835 C C . PRO A 1 227 ? 98.912 49.939 14.247 1.00 31.86 201 PRO A C 1
ATOM 2836 O O . PRO A 1 227 ? 98.080 49.030 14.277 1.00 28.94 201 PRO A O 1
ATOM 2847 N N . SER A 1 228 ? 99.308 50.529 13.122 1.00 28.00 202 SER A N 1
ATOM 2848 C CA . SER A 1 228 ? 98.954 49.989 11.820 1.00 24.50 202 SER A CA 1
ATOM 2849 C C . SER A 1 228 ? 99.502 48.572 11.680 1.00 28.96 202 SER A C 1
ATOM 2850 O O . SER A 1 228 ? 100.366 48.129 12.444 1.00 34.31 202 SER A O 1
ATOM 2858 N N . ARG A 1 229 ? 98.992 47.857 10.681 1.00 29.07 203 ARG A N 1
ATOM 2859 C CA . ARG A 1 229 ? 99.369 46.461 10.506 1.00 31.76 203 ARG A CA 1
ATOM 2860 C C . ARG A 1 229 ? 100.865 46.331 10.251 1.00 35.17 203 ARG A C 1
ATOM 2861 O O . ARG A 1 229 ? 101.449 47.086 9.465 1.00 29.62 203 ARG A O 1
ATOM 2882 N N . GLY A 1 230 ? 101.480 45.356 10.920 1.00 31.21 204 GLY A N 1
ATOM 2883 C CA . GLY A 1 230 ? 102.867 45.004 10.696 1.00 36.40 204 GLY A CA 1
ATOM 2884 C C . GLY A 1 230 ? 103.886 45.873 11.399 1.00 32.20 204 GLY A C 1
ATOM 2885 O O . GLY A 1 230 ? 105.089 45.632 11.241 1.00 35.01 204 GLY A O 1
ATOM 2889 N N . VAL A 1 231 ? 103.455 46.866 12.177 1.00 30.28 205 VAL A N 1
ATOM 2890 C CA . VAL A 1 231 ? 104.404 47.774 12.810 1.00 30.09 205 VAL A CA 1
ATOM 2891 C C . VAL A 1 231 ? 105.069 47.119 14.017 1.00 37.43 205 VAL A C 1
ATOM 2892 O O . VAL A 1 231 ? 106.283 47.252 14.215 1.00 30.86 205 VAL A O 1
ATOM 2905 N N . ILE A 1 232 ? 104.305 46.400 14.837 1.00 35.47 206 ILE A N 1
ATOM 2906 C CA . ILE A 1 232 ? 104.840 45.706 16.005 1.00 35.57 206 ILE A CA 1
ATOM 2907 C C . ILE A 1 232 ? 104.505 44.228 15.871 1.00 33.90 206 ILE A C 1
ATOM 2908 O O . ILE A 1 232 ? 103.327 43.851 15.834 1.00 28.97 206 ILE A O 1
ATOM 2924 N N . SER A 1 233 ? 105.541 43.395 15.802 1.00 30.46 207 SER A N 1
ATOM 2925 C CA . SER A 1 233 ? 105.340 41.961 15.654 1.00 38.22 207 SER A CA 1
ATOM 2926 C C . SER A 1 233 ? 104.509 41.417 16.807 1.00 38.91 207 SER A C 1
ATOM 2927 O O . SER A 1 233 ? 104.700 41.797 17.966 1.00 29.87 207 SER A O 1
ATOM 2935 N N . VAL A 1 234 ? 103.568 40.536 16.478 1.00 32.34 208 VAL A N 1
ATOM 2936 C CA . VAL A 1 234 ? 102.741 39.872 17.475 1.00 36.76 208 VAL A CA 1
ATOM 2937 C C . VAL A 1 234 ? 103.232 38.448 17.750 1.00 41.12 208 VAL A C 1
ATOM 2938 O O . VAL A 1 234 ? 102.502 37.646 18.332 1.00 32.06 208 VAL A O 1
ATOM 2951 N N . ARG A 1 235 ? 104.453 38.119 17.332 1.00 33.93 209 ARG A N 1
ATOM 2952 C CA . ARG A 1 235 ? 105.004 36.802 17.617 1.00 36.78 209 ARG A CA 1
ATOM 2953 C C . ARG A 1 235 ? 105.205 36.635 19.115 1.00 35.19 209 ARG A C 1
ATOM 2954 O O . ARG A 1 235 ? 105.727 37.526 19.791 1.00 32.57 209 ARG A O 1
ATOM 2975 N N . GLY A 1 236 ? 104.798 35.478 19.629 1.00 36.89 210 GLY A N 1
ATOM 2976 C CA . GLY A 1 236 ? 104.868 35.212 21.048 1.00 36.90 210 GLY A CA 1
ATOM 2977 C C . GLY A 1 236 ? 103.734 35.799 21.855 1.00 45.89 210 GLY A C 1
ATOM 2978 O O . GLY A 1 236 ? 103.772 35.730 23.090 1.00 33.19 210 GLY A O 1
ATOM 2982 N N . ASN A 1 237 ? 102.735 36.384 21.201 1.00 39.01 211 ASN A N 1
ATOM 2983 C CA . ASN A 1 237 ? 101.520 36.840 21.861 1.00 34.75 211 ASN A CA 1
ATOM 2984 C C . ASN A 1 237 ? 100.404 35.844 21.578 1.00 39.09 211 ASN A C 1
ATOM 2985 O O . ASN A 1 237 ? 100.216 35.427 20.431 1.00 33.80 211 ASN A O 1
ATOM 2996 N N . TRP A 1 238 ? 99.683 35.450 22.621 1.00 36.29 212 TRP A N 1
ATOM 2997 C CA . TRP A 1 238 ? 98.493 34.638 22.433 1.00 37.75 212 TRP A CA 1
ATOM 2998 C C . TRP A 1 238 ? 97.587 35.298 21.393 1.00 34.01 212 TRP A C 1
ATOM 2999 O O . TRP A 1 238 ? 97.150 36.439 21.603 1.00 26.70 212 TRP A O 1
ATOM 3020 N N . PRO A 1 239 ? 97.300 34.643 20.272 1.00 29.92 213 PRO A N 1
ATOM 3021 C CA . PRO A 1 239 ? 96.334 35.201 19.325 1.00 36.82 213 PRO A CA 1
ATOM 3022 C C . PRO A 1 239 ? 94.905 34.978 19.794 1.00 38.05 213 PRO A C 1
ATOM 3023 O O . PRO A 1 239 ? 94.624 34.156 20.669 1.00 37.51 213 PRO A O 1
ATOM 3034 N N . LEU A 1 240 ? 93.997 35.739 19.192 1.00 37.15 214 LEU A N 1
ATOM 3035 C CA . LEU A 1 240 ? 92.569 35.491 19.343 1.00 37.83 214 LEU A CA 1
ATOM 3036 C C . LEU A 1 240 ? 91.944 35.449 17.957 1.00 37.69 214 LEU A C 1
ATOM 3037 O O . LEU A 1 240 ? 91.407 34.419 17.540 1.00 43.03 214 LEU A O 1
ATOM 3053 N N . THR A 1 241 ? 92.027 36.563 17.234 1.00 38.71 215 THR A N 1
ATOM 3054 C CA . THR A 1 241 ? 91.650 36.623 15.822 1.00 35.02 215 THR A CA 1
ATOM 3055 C C . THR A 1 241 ? 92.869 37.106 15.045 1.00 32.63 215 THR A C 1
ATOM 3056 O O . THR A 1 241 ? 93.194 38.306 15.080 1.00 36.02 215 THR A O 1
ATOM 3067 N N . PRO A 1 242 ? 93.586 36.220 14.347 1.00 32.17 216 PRO A N 1
ATOM 3068 C CA . PRO A 1 242 ? 94.882 36.619 13.769 1.00 32.46 216 PRO A CA 1
ATOM 3069 C C . PRO A 1 242 ? 94.813 37.774 12.779 1.00 36.12 216 PRO A C 1
ATOM 3070 O O . PRO A 1 242 ? 95.834 38.435 12.565 1.00 38.51 216 PRO A O 1
ATOM 3081 N N . THR A 1 243 ? 93.666 38.031 12.150 1.00 31.91 217 THR A N 1
ATOM 3082 C CA . THR A 1 243 ? 93.567 39.179 11.255 1.00 34.49 217 THR A CA 1
ATOM 3083 C C . THR A 1 243 ? 93.452 40.501 12.000 1.00 30.54 217 THR A C 1
ATOM 3084 O O . THR A 1 243 ? 93.568 41.557 11.368 1.00 33.67 217 THR A O 1
ATOM 3095 N N . MET A 1 244 ? 93.228 40.472 13.317 1.00 23.46 218 MET A N 1
ATOM 3096 C CA . MET A 1 244 ? 92.905 41.669 14.077 1.00 29.09 218 MET A CA 1
ATOM 3097 C C . MET A 1 244 ? 93.847 41.967 15.237 1.00 29.53 218 MET A C 1
ATOM 3098 O O . MET A 1 244 ? 93.942 43.134 15.632 1.00 29.25 218 MET A O 1
ATOM 3112 N N . ASP A 1 245 ? 94.535 40.968 15.795 1.00 33.68 219 ASP A N 1
ATOM 3113 C CA . ASP A 1 245 ? 95.323 41.182 17.004 1.00 30.29 219 ASP A CA 1
ATOM 3114 C C . ASP A 1 245 ? 96.454 42.177 16.766 1.00 30.35 219 ASP A C 1
ATOM 3115 O O . ASP A 1 245 ? 97.176 42.094 15.769 1.00 28.64 219 ASP A O 1
ATOM 3124 N N . VAL A 1 246 ? 96.643 43.094 17.721 1.00 26.38 220 VAL A N 1
ATOM 3125 C CA . VAL A 1 246 ? 97.765 44.024 17.700 1.00 30.75 220 VAL A CA 1
ATOM 3126 C C . VAL A 1 246 ? 98.272 44.241 19.121 1.00 30.42 220 VAL A C 1
ATOM 3127 O O . VAL A 1 246 ? 97.539 44.089 20.101 1.00 31.23 220 VAL A O 1
ATOM 3140 N N . VAL A 1 247 ? 99.548 44.612 19.213 1.00 32.88 221 VAL A N 1
ATOM 3141 C CA . VAL A 1 247 ? 100.172 44.972 20.482 1.00 21.98 221 VAL A CA 1
ATOM 3142 C C . VAL A 1 247 ? 99.836 46.418 20.816 1.00 27.75 221 VAL A C 1
ATOM 3143 O O . VAL A 1 247 ? 99.758 47.276 19.928 1.00 32.20 221 VAL A O 1
ATOM 3156 N N . VAL A 1 248 ? 99.641 46.694 22.102 1.00 25.66 222 VAL A N 1
ATOM 3157 C CA . VAL A 1 248 ? 99.213 48.014 22.562 1.00 27.80 222 VAL A CA 1
ATOM 3158 C C . VAL A 1 248 ? 99.989 48.410 23.813 1.00 27.56 222 VAL A C 1
ATOM 3159 O O . VAL A 1 248 ? 99.762 47.832 24.885 1.00 27.44 222 VAL A O 1
ATOM 3172 N N . PRO A 1 249 ? 100.885 49.389 23.741 1.00 26.75 223 PRO A N 1
ATOM 3173 C CA . PRO A 1 249 ? 101.533 49.882 24.959 1.00 27.57 223 PRO A CA 1
ATOM 3174 C C . PRO A 1 249 ? 100.651 50.852 25.729 1.00 29.14 223 PRO A C 1
ATOM 3175 O O . PRO A 1 249 ? 99.878 51.623 25.154 1.00 28.30 223 PRO A O 1
ATOM 3186 N N . TYR A 1 250 ? 100.777 50.789 27.053 1.00 25.10 224 TYR A N 1
ATOM 3187 C CA . TYR A 1 250 ? 100.070 51.661 27.984 1.00 23.43 224 TYR A CA 1
ATOM 3188 C C . TYR A 1 250 ? 101.067 52.545 28.722 1.00 29.98 224 TYR A C 1
ATOM 3189 O O . TYR A 1 250 ? 102.137 52.079 29.132 1.00 31.77 224 TYR A O 1
ATOM 3207 N N . ALA A 1 251 ? 100.695 53.805 28.937 1.00 29.73 225 ALA A N 1
ATOM 3208 C CA . ALA A 1 251 ? 101.512 54.709 29.733 1.00 24.62 225 ALA A CA 1
ATOM 3209 C C . ALA A 1 251 ? 100.629 55.797 30.328 1.00 25.45 225 ALA A C 1
ATOM 3210 O O . ALA A 1 251 ? 99.507 56.033 29.874 1.00 27.14 225 ALA A O 1
ATOM 3217 N N . ARG A 1 252 ? 101.154 56.454 31.362 1.00 18.37 226 ARG A N 1
ATOM 3218 C CA . ARG A 1 252 ? 100.468 57.558 32.022 1.00 22.29 226 ARG A CA 1
ATOM 3219 C C . ARG A 1 252 ? 100.668 58.899 31.320 1.00 37.46 226 ARG A C 1
ATOM 3220 O O . ARG A 1 252 ? 99.986 59.869 31.670 1.00 32.07 226 ARG A O 1
ATOM 3241 N N . SER A 1 253 ? 101.559 58.975 30.334 1.00 32.10 227 SER A N 1
ATOM 3242 C CA . SER A 1 253 ? 101.790 60.215 29.607 1.00 29.90 227 SER A CA 1
ATOM 3243 C C . SER A 1 253 ? 102.282 59.876 28.210 1.00 31.40 227 SER A C 1
ATOM 3244 O O . SER A 1 253 ? 102.790 58.780 27.960 1.00 29.97 227 SER A O 1
ATOM 3252 N N . MET A 1 254 ? 102.139 60.839 27.296 1.00 29.22 228 MET A N 1
ATOM 3253 C CA . MET A 1 254 ? 102.581 60.606 25.926 1.00 31.37 228 MET A CA 1
ATOM 3254 C C . MET A 1 254 ? 104.096 60.476 25.851 1.00 28.83 228 MET A C 1
ATOM 3255 O O . MET A 1 254 ? 104.617 59.681 25.060 1.00 29.33 228 MET A O 1
ATOM 3269 N N . ALA A 1 255 ? 104.822 61.242 26.668 1.00 27.33 229 ALA A N 1
ATOM 3270 C CA . ALA A 1 255 ? 106.278 61.144 26.665 1.00 33.14 229 ALA A CA 1
ATOM 3271 C C . ALA A 1 255 ? 106.733 59.739 27.034 1.00 36.11 229 ALA A C 1
ATOM 3272 O O . ALA A 1 255 ? 107.641 59.185 26.402 1.00 32.53 229 ALA A O 1
ATOM 3279 N N . ASP A 1 256 ? 106.107 59.141 28.051 1.00 32.93 230 ASP A N 1
ATOM 3280 C CA . ASP A 1 256 ? 106.440 57.770 28.420 1.00 31.06 230 ASP A CA 1
ATOM 3281 C C . ASP A 1 256 ? 106.117 56.811 27.284 1.00 34.20 230 ASP A C 1
ATOM 3282 O O . ASP A 1 256 ? 106.908 55.911 26.976 1.00 30.45 230 ASP A O 1
ATOM 3291 N N . LEU A 1 257 ? 104.955 56.993 26.650 1.00 32.10 231 LEU A N 1
ATOM 3292 C CA . LEU A 1 257 ? 104.568 56.138 25.534 1.00 31.48 231 LEU A CA 1
ATOM 3293 C C . LEU A 1 257 ? 105.633 56.142 24.444 1.00 29.88 231 LEU A C 1
ATOM 3294 O O . LEU A 1 257 ? 105.967 55.089 23.889 1.00 30.63 231 LEU A O 1
ATOM 3310 N N . LEU A 1 258 ? 106.186 57.316 24.132 1.00 31.18 232 LEU A N 1
ATOM 3311 C CA . LEU A 1 258 ? 107.186 57.405 23.072 1.00 32.87 232 LEU A CA 1
ATOM 3312 C C . LEU A 1 258 ? 108.503 56.762 23.492 1.00 31.89 232 LEU A C 1
ATOM 3313 O O . LEU A 1 258 ? 109.198 56.173 22.656 1.00 33.36 232 LEU A O 1
ATOM 3329 N N . GLU A 1 259 ? 108.848 56.836 24.779 1.00 36.02 233 GLU A N 1
ATOM 3330 C CA . GLU A 1 259 ? 110.017 56.114 25.271 1.00 39.85 233 GLU A CA 1
ATOM 3331 C C . GLU A 1 259 ? 109.898 54.624 24.978 1.00 31.85 233 GLU A C 1
ATOM 3332 O O . GLU A 1 259 ? 110.856 53.993 24.517 1.00 29.96 233 GLU A O 1
ATOM 3344 N N . ILE A 1 260 ? 108.718 54.048 25.217 1.00 30.78 234 ILE A N 1
ATOM 3345 C CA . ILE A 1 260 ? 108.517 52.619 24.987 1.00 30.62 234 ILE A CA 1
ATOM 3346 C C . ILE A 1 260 ? 108.706 52.288 23.514 1.00 32.70 234 ILE A C 1
ATOM 3347 O O . ILE A 1 260 ? 109.426 51.348 23.154 1.00 28.08 234 ILE A O 1
ATOM 3363 N N . LEU A 1 261 ? 108.042 53.048 22.638 1.00 32.67 235 LEU A N 1
ATOM 3364 C CA . LEU A 1 261 ? 108.053 52.729 21.215 1.00 31.88 235 LEU A CA 1
ATOM 3365 C C . LEU A 1 261 ? 109.459 52.813 20.640 1.00 28.61 235 LEU A C 1
ATOM 3366 O O . LEU A 1 261 ? 109.842 51.995 19.795 1.00 27.57 235 LEU A O 1
ATOM 3382 N N . ASP A 1 262 ? 110.246 53.790 21.091 1.00 29.30 236 ASP A N 1
ATOM 3383 C CA . ASP A 1 262 ? 111.620 53.914 20.617 1.00 34.48 236 ASP A CA 1
ATOM 3384 C C . ASP A 1 262 ? 112.363 52.589 20.728 1.00 36.03 236 ASP A C 1
ATOM 3385 O O . ASP A 1 262 ? 113.189 52.256 19.871 1.00 30.09 236 ASP A O 1
ATOM 3394 N N . VAL A 1 263 ? 112.067 51.813 21.770 1.00 38.16 237 VAL A N 1
ATOM 3395 C CA . VAL A 1 263 ? 112.779 50.566 22.034 1.00 35.66 237 VAL A CA 1
ATOM 3396 C C . VAL A 1 263 ? 112.128 49.377 21.335 1.00 37.29 237 VAL A C 1
ATOM 3397 O O . VAL A 1 263 ? 112.824 48.532 20.768 1.00 40.39 237 VAL A O 1
ATOM 3410 N N . VAL A 1 264 ? 110.798 49.271 21.371 1.00 32.57 238 VAL A N 1
ATOM 3411 C CA . VAL A 1 264 ? 110.164 48.029 20.939 1.00 35.01 238 VAL A CA 1
ATOM 3412 C C . VAL A 1 264 ? 110.001 47.970 19.424 1.00 36.98 238 VAL A C 1
ATOM 3413 O O . VAL A 1 264 ? 110.123 46.892 18.831 1.00 37.17 238 VAL A O 1
ATOM 3426 N N . VAL A 1 265 ? 109.740 49.098 18.768 1.00 35.85 239 VAL A N 1
ATOM 3427 C CA . VAL A 1 265 ? 109.434 49.071 17.340 1.00 29.95 239 VAL A CA 1
ATOM 3428 C C . VAL A 1 265 ? 110.723 48.776 16.579 1.00 37.08 239 VAL A C 1
ATOM 3429 O O . VAL A 1 265 ? 111.658 49.582 16.578 1.00 34.32 239 VAL A O 1
ATOM 3442 N N . ALA A 1 266 ? 110.771 47.616 15.932 1.00 33.99 240 ALA A N 1
ATOM 3443 C CA . ALA A 1 266 ? 111.915 47.203 15.134 1.00 35.57 240 ALA A CA 1
ATOM 3444 C C . ALA A 1 266 ? 111.493 45.993 14.315 1.00 36.42 240 ALA A C 1
ATOM 3445 O O . ALA A 1 266 ? 110.475 45.357 14.601 1.00 36.05 240 ALA A O 1
ATOM 3452 N N . ASP A 1 267 ? 112.287 45.685 13.293 1.00 33.27 241 ASP A N 1
ATOM 3453 C CA . ASP A 1 267 ? 111.984 44.555 12.425 1.00 37.05 241 ASP A CA 1
ATOM 3454 C C . ASP A 1 267 ? 112.226 43.243 13.162 1.00 43.49 241 ASP A C 1
ATOM 3455 O O . ASP A 1 267 ? 113.267 43.057 13.799 1.00 40.82 241 ASP A O 1
ATOM 3464 N N . ASP A 1 268 ? 111.264 42.326 13.063 1.00 36.51 242 ASP A N 1
ATOM 3465 C CA . ASP A 1 268 ? 111.389 41.005 13.658 1.00 36.56 242 ASP A CA 1
ATOM 3466 C C . ASP A 1 268 ? 111.729 40.003 12.565 1.00 40.98 242 ASP A C 1
ATOM 3467 O O . ASP A 1 268 ? 110.870 39.722 11.715 1.00 41.71 242 ASP A O 1
ATOM 3476 N N . PRO A 1 269 ? 112.941 39.443 12.529 1.00 48.37 243 PRO A N 1
ATOM 3477 C CA . PRO A 1 269 ? 113.273 38.504 11.443 1.00 48.90 243 PRO A CA 1
ATOM 3478 C C . PRO A 1 269 ? 112.404 37.258 11.430 1.00 42.39 243 PRO A C 1
ATOM 3479 O O . PRO A 1 269 ? 112.253 36.637 10.371 1.00 42.34 243 PRO A O 1
ATOM 3490 N N . ASP A 1 270 ? 111.835 36.872 12.567 1.00 42.23 244 ASP A N 1
ATOM 3491 C CA . ASP A 1 270 ? 110.964 35.706 12.653 1.00 42.56 244 ASP A CA 1
ATOM 3492 C C . ASP A 1 270 ? 109.518 36.153 12.461 1.00 39.24 244 ASP A C 1
ATOM 3493 O O . ASP A 1 270 ? 109.007 36.965 13.241 1.00 43.15 244 ASP A O 1
ATOM 3502 N N . THR A 1 271 ? 108.865 35.635 11.421 1.00 38.52 245 THR A N 1
ATOM 3503 C CA . THR A 1 271 ? 107.496 36.018 11.094 1.00 45.10 245 THR A CA 1
ATOM 3504 C C . THR A 1 271 ? 106.458 35.032 11.614 1.00 44.25 245 THR A C 1
ATOM 3505 O O . THR A 1 271 ? 105.260 35.262 11.422 1.00 35.91 245 THR A O 1
ATOM 3516 N N . ARG A 1 272 ? 106.878 33.951 12.266 1.00 34.78 246 ARG A N 1
ATOM 3517 C CA . ARG A 1 272 ? 105.945 32.884 12.602 1.00 37.94 246 ARG A CA 1
ATOM 3518 C C . ARG A 1 272 ? 104.834 33.396 13.509 1.00 32.87 246 ARG A C 1
ATOM 3519 O O . ARG A 1 272 ? 105.090 34.076 14.507 1.00 33.90 246 ARG A O 1
ATOM 3540 N N . GLY A 1 273 ? 103.594 33.046 13.162 1.00 37.73 247 GLY A N 1
ATOM 3541 C CA . GLY A 1 273 ? 102.430 33.444 13.921 1.00 41.93 247 GLY A CA 1
ATOM 3542 C C . GLY A 1 273 ? 101.872 34.809 13.585 1.00 39.96 247 GLY A C 1
ATOM 3543 O O . GLY A 1 273 ? 100.716 35.089 13.927 1.00 40.68 247 GLY A O 1
ATOM 3547 N N . ASP A 1 274 ? 102.647 35.667 12.924 1.00 36.36 248 ASP A N 1
ATOM 3548 C CA . ASP A 1 274 ? 102.220 37.026 12.597 1.00 39.60 248 ASP A CA 1
ATOM 3549 C C . ASP A 1 274 ? 101.628 37.008 11.192 1.00 37.52 248 ASP A C 1
ATOM 3550 O O . ASP A 1 274 ? 102.350 37.101 10.197 1.00 31.32 248 ASP A O 1
ATOM 3559 N N . LEU A 1 275 ? 100.301 36.900 11.113 1.00 34.38 249 LEU A N 1
ATOM 3560 C CA . LEU A 1 275 ? 99.645 36.617 9.840 1.00 36.22 249 LEU A CA 1
ATOM 3561 C C . LEU A 1 275 ? 99.957 37.685 8.795 1.00 35.82 249 LEU A C 1
ATOM 3562 O O . LEU A 1 275 ? 100.283 37.366 7.645 1.00 32.56 249 LEU A O 1
ATOM 3578 N N . TRP A 1 276 ? 99.855 38.963 9.171 1.00 31.77 250 TRP A N 1
ATOM 3579 C CA . TRP A 1 276 ? 100.011 40.034 8.190 1.00 38.90 250 TRP A CA 1
ATOM 3580 C C . TRP A 1 276 ? 101.453 40.203 7.727 1.00 32.78 250 TRP A C 1
ATOM 3581 O O . TRP A 1 276 ? 101.677 40.773 6.655 1.00 30.17 250 TRP A O 1
ATOM 3602 N N . ARG A 1 277 ? 102.434 39.728 8.497 1.00 33.87 251 ARG A N 1
ATOM 3603 C CA . ARG A 1 277 ? 103.820 39.760 8.048 1.00 33.84 251 ARG A CA 1
ATOM 3604 C C . ARG A 1 277 ? 104.237 38.482 7.333 1.00 32.18 251 ARG A C 1
ATOM 3605 O O . ARG A 1 277 ? 105.324 38.446 6.747 1.00 38.36 251 ARG A O 1
ATOM 3626 N N . MET A 1 278 ? 103.408 37.440 7.370 1.00 35.14 252 MET A N 1
ATOM 3627 C CA . MET A 1 278 ? 103.658 36.216 6.617 1.00 39.54 252 MET A CA 1
ATOM 3628 C C . MET A 1 278 ? 102.983 36.231 5.253 1.00 38.29 252 MET A C 1
ATOM 3629 O O . MET A 1 278 ? 103.533 35.699 4.283 1.00 41.77 252 MET A O 1
ATOM 3643 N N . GLN A 1 279 ? 101.794 36.818 5.161 1.00 36.71 253 GLN A N 1
ATOM 3644 C CA . GLN A 1 279 ? 100.984 36.666 3.962 1.00 38.16 253 GLN A CA 1
ATOM 3645 C C . GLN A 1 279 ? 101.634 37.388 2.781 1.00 36.64 253 GLN A C 1
ATOM 3646 O O . GLN A 1 279 ? 102.243 38.447 2.960 1.00 34.73 253 GLN A O 1
ATOM 3660 N N . PRO A 1 280 ? 101.541 36.832 1.571 1.00 39.18 254 PRO A N 1
ATOM 3661 C CA . PRO A 1 280 ? 102.153 37.461 0.387 1.00 44.56 254 PRO A CA 1
ATOM 3662 C C . PRO A 1 280 ? 101.219 38.291 -0.489 1.00 41.24 254 PRO A C 1
ATOM 3663 O O . PRO A 1 280 ? 101.692 38.847 -1.486 1.00 45.84 254 PRO A O 1
ATOM 3674 N N . TRP A 1 281 ? 99.928 38.377 -0.174 1.00 40.97 255 TRP A N 1
ATOM 3675 C CA . TRP A 1 281 ? 98.962 38.935 -1.113 1.00 38.90 255 TRP A CA 1
ATOM 3676 C C . TRP A 1 281 ? 98.759 40.435 -0.952 1.00 42.05 255 TRP A C 1
ATOM 3677 O O . TRP A 1 281 ? 98.394 41.107 -1.925 1.00 43.29 255 TRP A O 1
ATOM 3698 N N . VAL A 1 282 ? 98.983 40.974 0.236 1.00 39.99 256 VAL A N 1
ATOM 3699 C CA . VAL A 1 282 ? 98.790 42.393 0.522 1.00 35.04 256 VAL A CA 1
ATOM 3700 C C . VAL A 1 282 ? 100.152 42.997 0.841 1.00 36.72 256 VAL A C 1
ATOM 3701 O O . VAL A 1 282 ? 100.887 42.431 1.658 1.00 39.11 256 VAL A O 1
ATOM 3714 N N . PRO A 1 283 ? 100.531 44.120 0.228 1.00 39.04 257 PRO A N 1
ATOM 3715 C CA . PRO A 1 283 ? 101.828 44.734 0.555 1.00 38.51 257 PRO A CA 1
ATOM 3716 C C . PRO A 1 283 ? 101.803 45.347 1.947 1.00 39.27 257 PRO A C 1
ATOM 3717 O O . PRO A 1 283 ? 101.004 46.242 2.233 1.00 41.47 257 PRO A O 1
ATOM 3728 N N . ILE A 1 284 ? 102.682 44.859 2.814 1.00 40.25 258 ILE A N 1
ATOM 3729 C CA . ILE A 1 284 ? 102.834 45.369 4.170 1.00 36.37 258 ILE A CA 1
ATOM 3730 C C . ILE A 1 284 ? 104.248 45.916 4.297 1.00 36.99 258 ILE A C 1
ATOM 3731 O O . ILE A 1 284 ? 105.206 45.192 4.018 1.00 41.80 258 ILE A O 1
ATOM 3747 N N . PRO A 1 285 ? 104.433 47.167 4.706 1.00 35.91 259 PRO A N 1
ATOM 3748 C CA . PRO A 1 285 ? 105.788 47.703 4.848 1.00 38.44 259 PRO A CA 1
ATOM 3749 C C . PRO A 1 285 ? 106.477 47.167 6.093 1.00 41.51 259 PRO A C 1
ATOM 3750 O O . PRO A 1 285 ? 105.843 46.706 7.045 1.00 35.64 259 PRO A O 1
ATOM 3761 N N . LYS A 1 286 ? 107.805 47.228 6.063 1.00 40.88 260 LYS A N 1
ATOM 3762 C CA . LYS A 1 286 ? 108.600 46.838 7.217 1.00 42.58 260 LYS A CA 1
ATOM 3763 C C . LYS A 1 286 ? 108.419 47.844 8.348 1.00 44.15 260 LYS A C 1
ATOM 3764 O O . LYS A 1 286 ? 108.188 49.034 8.120 1.00 38.82 260 LYS A O 1
ATOM 3783 N N . ALA A 1 287 ? 108.535 47.352 9.583 1.00 42.05 261 ALA A N 1
ATOM 3784 C CA . ALA A 1 287 ? 108.463 48.239 10.739 1.00 42.10 261 ALA A CA 1
ATOM 3785 C C . ALA A 1 287 ? 109.487 49.363 10.634 1.00 43.50 261 ALA A C 1
ATOM 3786 O O . ALA A 1 287 ? 109.187 50.520 10.953 1.00 40.44 261 ALA A O 1
ATOM 3793 N N . SER A 1 288 ? 110.702 49.043 10.183 1.00 38.52 262 SER A N 1
ATOM 3794 C CA . SER A 1 288 ? 111.755 50.046 10.075 1.00 48.79 262 SER A CA 1
ATOM 3795 C C . SER A 1 288 ? 111.440 51.108 9.029 1.00 44.81 262 SER A C 1
ATOM 3796 O O . SER A 1 288 ? 112.033 52.191 9.068 1.00 55.27 262 SER A O 1
ATOM 3804 N N . GLU A 1 289 ? 110.526 50.824 8.100 1.00 48.86 263 GLU A N 1
ATOM 3805 C CA . GLU A 1 289 ? 110.110 51.812 7.112 1.00 47.15 263 GLU A CA 1
ATOM 3806 C C . GLU A 1 289 ? 109.006 52.726 7.627 1.00 45.09 263 GLU A C 1
ATOM 3807 O O . GLU A 1 289 ? 108.818 53.817 7.080 1.00 49.80 263 GLU A O 1
ATOM 3819 N N . VAL A 1 290 ? 108.275 52.308 8.657 1.00 45.26 264 VAL A N 1
ATOM 3820 C CA . VAL A 1 290 ? 107.139 53.079 9.154 1.00 36.33 264 VAL A CA 1
ATOM 3821 C C . VAL A 1 290 ? 107.542 53.980 10.313 1.00 34.29 264 VAL A C 1
ATOM 3822 O O . VAL A 1 290 ? 107.056 55.107 10.431 1.00 33.31 264 VAL A O 1
ATOM 3835 N N . ARG A 1 291 ? 108.413 53.505 11.194 1.00 40.29 265 ARG A N 1
ATOM 3836 C CA . ARG A 1 291 ? 108.725 54.263 12.389 1.00 38.54 265 ARG A CA 1
ATOM 3837 C C . ARG A 1 291 ? 109.564 55.491 12.041 1.00 32.46 265 ARG A C 1
ATOM 3838 O O . ARG A 1 291 ? 110.289 55.495 11.044 1.00 34.12 265 ARG A O 1
ATOM 3859 N N . PRO A 1 292 ? 109.495 56.539 12.855 1.00 31.08 266 PRO A N 1
ATOM 3860 C CA . PRO A 1 292 ? 110.433 57.649 12.706 1.00 34.38 266 PRO A CA 1
ATOM 3861 C C . PRO A 1 292 ? 111.781 57.298 13.315 1.00 40.29 266 PRO A C 1
ATOM 3862 O O . PRO A 1 292 ? 111.920 56.345 14.083 1.00 34.94 266 PRO A O 1
ATOM 3873 N N . ALA A 1 293 ? 112.786 58.096 12.954 1.00 35.48 267 ALA A N 1
ATOM 3874 C CA . ALA A 1 293 ? 114.108 57.913 13.541 1.00 46.39 267 ALA A CA 1
ATOM 3875 C C . ALA A 1 293 ? 114.045 57.992 15.062 1.00 41.90 267 ALA A C 1
ATOM 3876 O O . ALA A 1 293 ? 114.723 57.228 15.758 1.00 38.48 267 ALA A O 1
ATOM 3883 N N . SER A 1 294 ? 113.218 58.892 15.594 1.00 44.47 268 SER A N 1
ATOM 3884 C CA . SER A 1 294 ? 113.111 59.103 17.035 1.00 40.11 268 SER A CA 1
ATOM 3885 C C . SER A 1 294 ? 111.651 59.325 17.401 1.00 37.40 268 SER A C 1
ATOM 3886 O O . SER A 1 294 ? 111.031 60.286 16.936 1.00 36.93 268 SER A O 1
ATOM 3894 N N . TYR A 1 295 ? 111.102 58.431 18.232 1.00 35.51 269 TYR A N 1
ATOM 3895 C CA . TYR A 1 295 ? 109.733 58.621 18.714 1.00 32.55 269 TYR A CA 1
ATOM 3896 C C . TYR A 1 295 ? 109.628 59.802 19.669 1.00 36.31 269 TYR A C 1
ATOM 3897 O O . TYR A 1 295 ? 108.695 60.611 19.519 1.00 32.93 269 TYR A O 1
ATOM 3915 N N . PRO A 1 296 ? 110.512 59.969 20.657 1.00 33.96 270 PRO A N 1
ATOM 3916 C CA . PRO A 1 296 ? 110.391 61.131 21.553 1.00 38.91 270 PRO A CA 1
ATOM 3917 C C . PRO A 1 296 ? 110.371 62.465 20.825 1.00 38.10 270 PRO A C 1
ATOM 3918 O O . PRO A 1 296 ? 109.844 63.442 21.371 1.00 37.07 270 PRO A O 1
ATOM 3929 N N . ALA A 1 297 ? 110.922 62.539 19.612 1.00 28.71 271 ALA A N 1
ATOM 3930 C CA . ALA A 1 297 ? 110.899 63.779 18.847 1.00 48.96 271 ALA A CA 1
ATOM 3931 C C . ALA A 1 297 ? 109.508 64.127 18.330 1.00 45.07 271 ALA A C 1
ATOM 3932 O O . ALA A 1 297 ? 109.295 65.264 17.897 1.00 42.68 271 ALA A O 1
ATOM 3939 N N . LEU A 1 298 ? 108.563 63.186 18.363 1.00 37.32 272 LEU A N 1
ATOM 3940 C CA . LEU A 1 298 ? 107.211 63.467 17.896 1.00 37.02 272 LEU A CA 1
ATOM 3941 C C . LEU A 1 298 ? 106.440 64.376 18.843 1.00 37.17 272 LEU A C 1
ATOM 3942 O O . LEU A 1 298 ? 105.427 64.953 18.433 1.00 40.29 272 LEU A O 1
ATOM 3958 N N . ALA A 1 299 ? 106.880 64.513 20.091 1.00 33.12 273 ALA A N 1
ATOM 3959 C CA . ALA A 1 299 ? 106.191 65.396 21.021 1.00 43.74 273 ALA A CA 1
ATOM 3960 C C . ALA A 1 299 ? 106.221 66.830 20.506 1.00 48.03 273 ALA A C 1
ATOM 3961 O O . ALA A 1 299 ? 107.198 67.267 19.893 1.00 42.97 273 ALA A O 1
ATOM 3968 N N . ALA A 1 300 ? 105.135 67.558 20.745 1.00 47.25 274 ALA A N 1
ATOM 3969 C CA . ALA A 1 300 ? 105.026 68.938 20.291 1.00 48.76 274 ALA A CA 1
ATOM 3970 C C . ALA A 1 300 ? 103.985 69.648 21.142 1.00 47.60 274 ALA A C 1
ATOM 3971 O O . ALA A 1 300 ? 103.216 69.021 21.874 1.00 48.27 274 ALA A O 1
ATOM 3978 N N . GLY A 1 301 ? 103.973 70.975 21.033 1.00 38.06 275 GLY A N 1
ATOM 3979 C CA . GLY A 1 301 ? 102.988 71.798 21.699 1.00 38.70 275 GLY A CA 1
ATOM 3980 C C . GLY A 1 301 ? 101.787 72.079 20.815 1.00 37.55 275 GLY A C 1
ATOM 3981 O O . GLY A 1 301 ? 101.571 71.446 19.780 1.00 35.11 275 GLY A O 1
ATOM 3985 N N . ALA A 1 302 ? 100.989 73.058 21.247 1.00 37.85 276 ALA A N 1
ATOM 3986 C CA . ALA A 1 302 ? 99.763 73.395 20.534 1.00 43.30 276 ALA A CA 1
ATOM 3987 C C . ALA A 1 302 ? 100.027 73.832 19.099 1.00 41.42 276 ALA A C 1
ATOM 3988 O O . ALA A 1 302 ? 99.121 73.746 18.262 1.00 36.39 276 ALA A O 1
ATOM 3995 N N . GLU A 1 303 ? 101.243 74.291 18.791 1.00 35.02 277 GLU A N 1
ATOM 3996 C CA . GLU A 1 303 ? 101.543 74.738 17.435 1.00 39.39 277 GLU A CA 1
ATOM 3997 C C . GLU A 1 303 ? 101.275 73.643 16.410 1.00 34.23 277 GLU A C 1
ATOM 3998 O O . GLU A 1 303 ? 100.942 73.939 15.257 1.00 39.11 277 GLU A O 1
ATOM 4010 N N . ALA A 1 304 ? 101.410 72.378 16.807 1.00 34.34 278 ALA A N 1
ATOM 4011 C CA . ALA A 1 304 ? 101.191 71.269 15.887 1.00 36.56 278 ALA A CA 1
ATOM 4012 C C . ALA A 1 304 ? 99.719 71.058 15.558 1.00 34.59 278 ALA A C 1
ATOM 4013 O O . ALA A 1 304 ? 99.407 70.223 14.703 1.00 38.01 278 ALA A O 1
ATOM 4020 N N . LEU A 1 305 ? 98.815 71.782 16.215 1.00 29.24 279 LEU A N 1
ATOM 4021 C CA . LEU A 1 305 ? 97.390 71.693 15.930 1.00 37.87 279 LEU A CA 1
ATOM 4022 C C . LEU A 1 305 ? 96.888 72.832 15.051 1.00 37.49 279 LEU A C 1
ATOM 4023 O O . LEU A 1 305 ? 95.770 72.744 14.528 1.00 35.10 279 LEU A O 1
ATOM 4039 N N . ALA A 1 306 ? 97.680 73.887 14.876 1.00 32.93 280 ALA A N 1
ATOM 4040 C CA . ALA A 1 306 ? 97.239 75.053 14.122 1.00 35.18 280 ALA A CA 1
ATOM 4041 C C . ALA A 1 306 ? 97.069 74.707 12.649 1.00 33.66 280 ALA A C 1
ATOM 4042 O O . ALA A 1 306 ? 97.955 74.108 12.034 1.00 37.24 280 ALA A O 1
ATOM 4049 N N . GLY A 1 307 ? 95.925 75.089 12.085 1.00 30.09 281 GLY A N 1
ATOM 4050 C CA . GLY A 1 307 ? 95.651 74.864 10.683 1.00 32.02 281 GLY A CA 1
ATOM 4051 C C . GLY A 1 307 ? 95.185 73.468 10.337 1.00 32.16 281 GLY A C 1
ATOM 4052 O O . GLY A 1 307 ? 95.002 73.172 9.150 1.00 34.93 281 GLY A O 1
ATOM 4056 N N . LYS A 1 308 ? 94.998 72.602 11.325 1.00 28.73 282 LYS A N 1
ATOM 4057 C CA . LYS A 1 308 ? 94.587 71.228 11.090 1.00 36.64 282 LYS A CA 1
ATOM 4058 C C . LYS A 1 308 ? 93.068 71.109 11.093 1.00 33.12 282 LYS A C 1
ATOM 4059 O O . LYS A 1 308 ? 92.354 71.903 11.712 1.00 32.82 282 LYS A O 1
ATOM 4078 N N . ARG A 1 309 ? 92.581 70.077 10.409 1.00 32.29 283 ARG A N 1
ATOM 4079 C CA . ARG A 1 309 ? 91.156 69.795 10.304 1.00 27.56 283 ARG A CA 1
ATOM 4080 C C . ARG A 1 309 ? 90.891 68.423 10.905 1.00 29.77 283 ARG A C 1
ATOM 4081 O O . ARG A 1 309 ? 91.453 67.421 10.449 1.00 27.15 283 ARG A O 1
ATOM 4102 N N . PHE A 1 310 ? 90.056 68.387 11.940 1.00 27.04 284 PHE A N 1
ATOM 4103 C CA . PHE A 1 310 ? 89.680 67.153 12.616 1.00 32.59 284 PHE A CA 1
ATOM 4104 C C . PHE A 1 310 ? 88.172 66.969 12.522 1.00 29.22 284 PHE A C 1
ATOM 4105 O O . PHE A 1 310 ? 87.412 67.904 12.794 1.00 30.70 284 PHE A O 1
ATOM 4122 N N . GLY A 1 311 ? 87.742 65.770 12.141 1.00 28.68 285 GLY A N 1
ATOM 4123 C CA . GLY A 1 311 ? 86.329 65.444 12.073 1.00 28.03 285 GLY A CA 1
ATOM 4124 C C . GLY A 1 311 ? 85.902 64.588 13.255 1.00 24.64 285 GLY A C 1
ATOM 4125 O O . GLY A 1 311 ? 86.559 63.601 13.584 1.00 29.81 285 GLY A O 1
ATOM 4129 N N . VAL A 1 312 ? 84.787 64.966 13.867 1.00 27.43 286 VAL A N 1
ATOM 4130 C CA . VAL A 1 312 ? 84.200 64.218 14.977 1.00 24.26 286 VAL A CA 1
ATOM 4131 C C . VAL A 1 312 ? 82.911 63.571 14.475 1.00 28.39 286 VAL A C 1
ATOM 4132 O O . VAL A 1 312 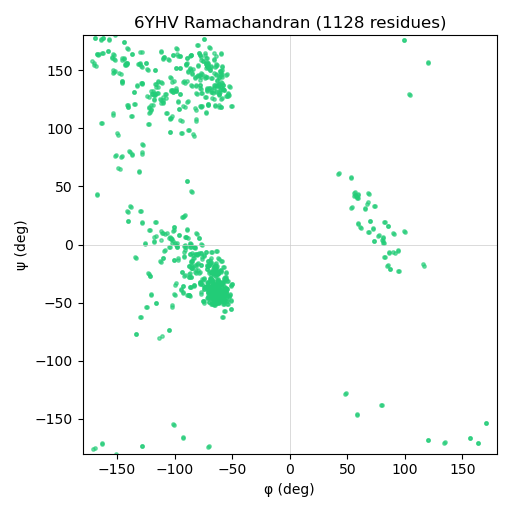? 82.027 64.279 13.969 1.00 23.45 286 VAL A O 1
ATOM 4145 N N . PRO A 1 313 ? 82.768 62.247 14.558 1.00 22.57 287 PRO A N 1
ATOM 4146 C CA . PRO A 1 313 ? 81.519 61.616 14.113 1.00 26.43 287 PRO A CA 1
ATOM 4147 C C . PRO A 1 313 ? 80.352 61.994 15.013 1.00 26.49 287 PRO A C 1
ATOM 4148 O O . PRO A 1 313 ? 80.406 61.816 16.232 1.00 30.28 287 PRO A O 1
ATOM 4159 N N . ARG A 1 314 ? 79.289 62.508 14.394 1.00 21.15 288 ARG A N 1
ATOM 4160 C CA . ARG A 1 314 ? 78.073 62.841 15.127 1.00 27.84 288 ARG A CA 1
ATOM 4161 C C . ARG A 1 314 ? 77.595 61.687 15.998 1.00 23.14 288 ARG A C 1
ATOM 4162 O O . ARG A 1 314 ? 77.031 61.913 17.074 1.00 26.54 288 ARG A O 1
ATOM 4183 N N . MET A 1 315 ? 77.788 60.448 15.540 1.00 22.47 289 MET A N 1
ATOM 4184 C CA . MET A 1 315 ? 77.238 59.292 16.237 1.00 26.05 289 MET A CA 1
ATOM 4185 C C . MET A 1 315 ? 77.833 59.105 17.627 1.00 22.75 289 MET A C 1
ATOM 4186 O O . MET A 1 315 ? 77.274 58.343 18.424 1.00 24.16 289 MET A O 1
ATOM 4200 N N . PHE A 1 316 ? 78.961 59.752 17.927 1.00 22.85 290 PHE A N 1
ATOM 4201 C CA . PHE A 1 316 ? 79.630 59.613 19.216 1.00 28.37 290 PHE A CA 1
ATOM 4202 C C . PHE A 1 316 ? 79.494 60.854 20.089 1.00 27.92 290 PHE A C 1
ATOM 4203 O O . PHE A 1 316 ? 80.154 60.937 21.131 1.00 30.03 290 PHE A O 1
ATOM 4220 N N . ILE A 1 317 ? 78.660 61.818 19.698 1.00 23.03 291 ILE A N 1
ATOM 4221 C CA . ILE A 1 317 ? 78.437 63.000 20.523 1.00 25.89 291 ILE A CA 1
ATOM 4222 C C . ILE A 1 317 ? 76.953 63.347 20.544 1.00 28.84 291 ILE A C 1
ATOM 4223 O O . ILE A 1 317 ? 76.584 64.522 20.650 1.00 29.74 291 ILE A O 1
ATOM 4239 N N . ASN A 1 318 ? 76.094 62.326 20.461 1.00 26.13 292 ASN A N 1
ATOM 4240 C CA . ASN A 1 318 ? 74.644 62.504 20.596 1.00 23.39 292 ASN A CA 1
ATOM 4241 C C . ASN A 1 318 ? 74.088 63.471 19.548 1.00 29.09 292 ASN A C 1
ATOM 4242 O O . ASN A 1 318 ? 73.203 64.278 19.837 1.00 29.67 292 ASN A O 1
ATOM 4253 N N . ALA A 1 319 ? 74.591 63.381 18.312 1.00 32.36 293 ALA A N 1
ATOM 4254 C CA . ALA A 1 319 ? 74.183 64.302 17.255 1.00 32.54 293 ALA A CA 1
ATOM 4255 C C . ALA A 1 319 ? 73.735 63.581 15.987 1.00 34.70 293 ALA A C 1
ATOM 4256 O O . ALA A 1 319 ? 73.698 64.197 14.915 1.00 34.53 293 ALA A O 1
ATOM 4263 N N . ASP A 1 320 ? 73.385 62.297 16.077 1.00 28.68 294 ASP A N 1
ATOM 4264 C CA . ASP A 1 320 ? 73.047 61.484 14.906 1.00 28.73 294 ASP A CA 1
ATOM 4265 C C . ASP A 1 320 ? 71.707 60.793 15.125 1.00 32.94 294 ASP A C 1
ATOM 4266 O O . ASP A 1 320 ? 71.656 59.600 15.450 1.00 31.43 294 ASP A O 1
ATOM 4275 N N . PRO A 1 321 ? 70.594 61.507 14.937 1.00 33.79 295 PRO A N 1
ATOM 4276 C CA . PRO A 1 321 ? 69.284 60.851 15.081 1.00 37.45 295 PRO A CA 1
ATOM 4277 C C . PRO A 1 321 ? 69.047 59.739 14.071 1.00 36.93 295 PRO A C 1
ATOM 4278 O O . PRO A 1 321 ? 68.181 58.887 14.304 1.00 29.59 295 PRO A O 1
ATOM 4289 N N . ASP A 1 322 ? 69.801 59.703 12.971 1.00 29.96 296 ASP A N 1
ATOM 4290 C CA . ASP A 1 322 ? 69.596 58.680 11.951 1.00 36.64 296 ASP A CA 1
ATOM 4291 C C . ASP A 1 322 ? 70.179 57.326 12.335 1.00 35.70 296 ASP A C 1
ATOM 4292 O O . ASP A 1 322 ? 69.815 56.318 11.718 1.00 31.36 296 ASP A O 1
ATOM 4301 N N . ALA A 1 323 ? 71.078 57.275 13.318 1.00 32.69 297 ALA A N 1
ATOM 4302 C CA . ALA A 1 323 ? 71.672 56.005 13.715 1.00 34.49 297 ALA A CA 1
ATOM 4303 C C . ALA A 1 323 ? 70.594 55.057 14.222 1.00 27.25 297 ALA A C 1
ATOM 4304 O O . ALA A 1 323 ? 69.768 55.428 15.061 1.00 30.91 297 ALA A O 1
ATOM 4311 N N . GLY A 1 324 ? 70.591 53.836 13.691 1.00 30.29 298 GLY A N 1
ATOM 4312 C CA . GLY A 1 324 ? 69.630 52.835 14.109 1.00 30.84 298 GLY A CA 1
ATOM 4313 C C . GLY A 1 324 ? 68.272 52.931 13.454 1.00 33.84 298 GLY A C 1
ATOM 4314 O O . GLY A 1 324 ? 67.307 52.364 13.979 1.00 27.61 298 GLY A O 1
ATOM 4318 N N . THR A 1 325 ? 68.162 53.616 12.314 1.00 30.51 299 THR A N 1
ATOM 4319 C CA . THR A 1 325 ? 66.877 53.849 11.664 1.00 28.44 299 THR A CA 1
ATOM 4320 C C . THR A 1 325 ? 66.637 52.943 10.460 1.00 31.05 299 THR A C 1
ATOM 4321 O O . THR A 1 325 ? 65.621 53.103 9.778 1.00 31.45 299 THR A O 1
ATOM 4332 N N . SER A 1 326 ? 67.529 51.995 10.186 1.00 32.50 300 SER A N 1
ATOM 4333 C CA . SER A 1 326 ? 67.256 51.001 9.159 1.00 34.30 300 SER A CA 1
ATOM 4334 C C . SER A 1 326 ? 66.232 49.994 9.684 1.00 32.09 300 SER A C 1
ATOM 4335 O O . SER A 1 326 ? 65.795 50.053 10.835 1.00 35.76 300 SER A O 1
ATOM 4343 N N . GLU A 1 327 ? 65.839 49.054 8.820 1.00 34.79 301 GLU A N 1
ATOM 4344 C CA . GLU A 1 327 ? 64.781 48.112 9.181 1.00 38.84 301 GLU A CA 1
ATOM 4345 C C . GLU A 1 327 ? 65.262 47.115 10.229 1.00 35.67 301 GLU A C 1
ATOM 4346 O O . GLU A 1 327 ? 64.561 46.847 11.212 1.00 37.06 301 GLU A O 1
ATOM 4358 N N . SER A 1 328 ? 66.454 46.554 10.037 1.00 36.01 302 SER A N 1
ATOM 4359 C CA . SER A 1 328 ? 67.052 45.618 10.992 1.00 38.00 302 SER A CA 1
ATOM 4360 C C . SER A 1 328 ? 68.536 45.934 11.105 1.00 32.37 302 SER A C 1
ATOM 4361 O O . SER A 1 328 ? 69.383 45.269 10.496 1.00 26.47 302 SER A O 1
ATOM 4369 N N . PRO A 1 329 ? 68.892 46.947 11.890 1.00 32.62 303 PRO A N 1
ATOM 4370 C CA . PRO A 1 329 ? 70.287 47.393 11.931 1.00 31.13 303 PRO A CA 1
ATOM 4371 C C . PRO A 1 329 ? 71.192 46.414 12.664 1.00 31.90 303 PRO A C 1
ATOM 4372 O O . PRO A 1 329 ? 70.762 45.622 13.505 1.00 29.33 303 PRO A O 1
ATOM 4383 N N . GLY A 1 330 ? 72.473 46.474 12.310 1.00 31.73 304 GLY A N 1
ATOM 4384 C CA . GLY A 1 330 ? 73.521 45.801 13.054 1.00 30.59 304 GLY A CA 1
ATOM 4385 C C . GLY A 1 330 ? 73.944 44.485 12.431 1.00 28.89 304 GLY A C 1
ATOM 4386 O O . GLY A 1 330 ? 73.391 44.012 11.434 1.00 30.81 304 GLY A O 1
ATOM 4390 N N . ILE A 1 331 ? 74.961 43.894 13.060 1.00 33.54 305 ILE A N 1
ATOM 4391 C CA . ILE A 1 331 ? 75.490 42.591 12.673 1.00 33.84 305 ILE A CA 1
ATOM 4392 C C . ILE A 1 331 ? 75.575 41.704 13.909 1.00 35.19 305 ILE A C 1
ATOM 4393 O O . ILE A 1 331 ? 76.431 40.816 13.993 1.00 30.09 305 ILE A O 1
ATOM 4409 N N . GLY A 1 332 ? 74.699 41.949 14.881 1.00 32.89 306 GLY A N 1
ATOM 4410 C CA . GLY A 1 332 ? 74.708 41.198 16.123 1.00 31.23 306 GLY A CA 1
ATOM 4411 C C . GLY A 1 332 ? 74.938 42.075 17.337 1.00 36.13 306 GLY A C 1
ATOM 4412 O O . GLY A 1 332 ? 75.518 43.160 17.227 1.00 26.44 306 GLY A O 1
ATOM 4416 N N . GLY A 1 333 ? 74.500 41.615 18.505 1.00 31.17 307 GLY A N 1
ATOM 4417 C CA . GLY A 1 333 ? 74.613 42.399 19.710 1.00 31.53 307 GLY A CA 1
ATOM 4418 C C . GLY A 1 333 ? 73.898 43.731 19.577 1.00 30.87 307 GLY A C 1
ATOM 4419 O O . GLY A 1 333 ? 72.879 43.842 18.888 1.00 31.54 307 GLY A O 1
ATOM 4423 N N . PRO A 1 334 ? 74.425 44.772 20.217 1.00 23.52 308 PRO A N 1
ATOM 4424 C CA . PRO A 1 334 ? 73.827 46.109 20.104 1.00 24.78 308 PRO A CA 1
ATOM 4425 C C . PRO A 1 334 ? 74.349 46.950 18.947 1.00 28.62 308 PRO A C 1
ATOM 4426 O O . PRO A 1 334 ? 74.088 48.155 18.926 1.00 31.34 308 PRO A O 1
ATOM 4437 N N . THR A 1 335 ? 75.079 46.359 18.004 1.00 32.39 309 THR A N 1
ATOM 4438 C CA . THR A 1 335 ? 75.667 47.129 16.917 1.00 25.65 309 THR A CA 1
ATOM 4439 C C . THR A 1 335 ? 74.582 47.755 16.045 1.00 32.08 309 THR A C 1
ATOM 4440 O O . THR A 1 335 ? 73.450 47.269 15.972 1.00 31.38 309 THR A O 1
ATOM 4451 N N . GLY A 1 336 ? 74.942 48.852 15.378 1.00 30.99 310 GLY A N 1
ATOM 4452 C CA . GLY A 1 336 ? 74.024 49.569 14.518 1.00 34.24 310 GLY A CA 1
ATOM 4453 C C . GLY A 1 336 ? 72.958 50.367 15.233 1.00 35.31 310 GLY A C 1
ATOM 4454 O O . GLY A 1 336 ? 72.108 50.961 14.563 1.00 33.23 310 GLY A O 1
ATOM 4458 N N . GLN A 1 337 ? 72.975 50.407 16.562 1.00 34.54 311 GLN A N 1
ATOM 4459 C CA . GLN A 1 337 ? 71.972 51.115 17.342 1.00 31.55 311 GLN A CA 1
ATOM 4460 C C . GLN A 1 337 ? 72.489 52.486 17.760 1.00 32.39 311 GLN A C 1
ATOM 4461 O O . GLN A 1 337 ? 73.695 52.699 17.910 1.00 27.48 311 GLN A O 1
ATOM 4475 N N . ARG A 1 338 ? 71.556 53.419 17.941 1.00 33.32 312 ARG A N 1
ATOM 4476 C CA . ARG A 1 338 ? 71.914 54.766 18.360 1.00 33.59 312 ARG A CA 1
ATOM 4477 C C . ARG A 1 338 ? 72.624 54.730 19.708 1.00 30.58 312 ARG A C 1
ATOM 4478 O O . ARG A 1 338 ? 72.219 54.009 20.624 1.00 23.90 312 ARG A O 1
ATOM 4499 N N . ILE A 1 339 ? 73.697 55.510 19.820 1.00 25.30 313 ILE A N 1
ATOM 4500 C CA . ILE A 1 339 ? 74.544 55.532 21.007 1.00 26.05 313 ILE A CA 1
ATOM 4501 C C . ILE A 1 339 ? 74.096 56.674 21.906 1.00 26.89 313 ILE A C 1
ATOM 4502 O O . ILE A 1 339 ? 73.980 57.820 21.455 1.00 23.69 313 ILE A O 1
ATOM 4518 N N . HIS A 1 340 ? 73.872 56.370 23.184 1.00 28.05 314 HIS A N 1
ATOM 4519 C CA . HIS A 1 340 ? 73.444 57.362 24.170 1.00 27.32 314 HIS A CA 1
ATOM 4520 C C . HIS A 1 340 ? 74.644 57.709 25.042 1.00 23.95 314 HIS A C 1
ATOM 4521 O O . HIS A 1 340 ? 74.954 57.004 26.004 1.00 26.50 314 HIS A O 1
ATOM 4535 N N . THR A 1 341 ? 75.314 58.802 24.698 1.00 22.36 315 THR A N 1
ATOM 4536 C CA . THR A 1 341 ? 76.519 59.212 25.397 1.00 18.49 315 THR A CA 1
ATOM 4537 C C . THR A 1 341 ? 76.172 59.958 26.677 1.00 27.01 315 THR A C 1
ATOM 4538 O O . THR A 1 341 ? 75.275 60.805 26.700 1.00 25.74 315 THR A O 1
ATOM 4549 N N . ARG A 1 342 ? 76.900 59.635 27.739 1.00 28.54 316 ARG A N 1
ATOM 4550 C CA . ARG A 1 342 ? 76.622 60.201 29.049 1.00 34.55 316 ARG A CA 1
ATOM 4551 C C . ARG A 1 342 ? 76.789 61.720 29.010 1.00 26.37 316 ARG A C 1
ATOM 4552 O O . ARG A 1 342 ? 77.745 62.222 28.409 1.00 27.78 316 ARG A O 1
ATOM 4573 N N . PRO A 1 343 ? 75.889 62.483 29.645 1.00 30.42 317 PRO A N 1
ATOM 4574 C CA . PRO A 1 343 ? 76.028 63.952 29.607 1.00 35.13 317 PRO A CA 1
ATOM 4575 C C . PRO A 1 343 ? 77.372 64.465 30.102 1.00 28.95 317 PRO A C 1
ATOM 4576 O O . PRO A 1 343 ? 77.914 65.411 29.518 1.00 31.70 317 PRO A O 1
ATOM 4587 N N . SER A 1 344 ? 77.926 63.883 31.167 1.00 31.93 318 SER A N 1
ATOM 4588 C CA . SER A 1 344 ? 79.217 64.351 31.662 1.00 30.02 318 SER A CA 1
ATOM 4589 C C . SER A 1 344 ? 80.347 64.044 30.691 1.00 33.49 318 SER A C 1
ATOM 4590 O O . SER A 1 344 ? 81.378 64.726 30.724 1.00 30.62 318 SER A O 1
ATOM 4598 N N . VAL A 1 345 ? 80.181 63.039 29.830 1.00 27.60 319 VAL A N 1
ATOM 4599 C CA . VAL A 1 345 ? 81.161 62.803 28.776 1.00 26.42 319 VAL A CA 1
ATOM 4600 C C . VAL A 1 345 ? 81.019 63.852 27.680 1.00 27.66 319 VAL A C 1
ATOM 4601 O O . VAL A 1 345 ? 82.016 64.315 27.112 1.00 30.48 319 VAL A O 1
ATOM 4614 N N . ILE A 1 346 ? 79.782 64.243 27.364 1.00 27.72 320 ILE A N 1
ATOM 4615 C CA . ILE A 1 346 ? 79.570 65.313 26.392 1.00 25.69 320 ILE A CA 1
ATOM 4616 C C . ILE A 1 346 ? 80.219 66.601 26.881 1.00 32.15 320 ILE A C 1
ATOM 4617 O O . ILE A 1 346 ? 80.827 67.343 26.102 1.00 27.74 320 ILE A O 1
ATOM 4633 N N . ALA A 1 347 ? 80.099 66.887 28.180 1.00 32.17 321 ALA A N 1
ATOM 4634 C CA . ALA A 1 347 ? 80.678 68.110 28.725 1.00 31.73 321 ALA A CA 1
ATOM 4635 C C . ALA A 1 347 ? 82.195 68.111 28.577 1.00 29.93 321 ALA A C 1
ATOM 4636 O O . ALA A 1 347 ? 82.799 69.151 28.290 1.00 34.71 321 ALA A O 1
ATOM 4643 N N . LEU A 1 348 ? 82.831 66.956 28.768 1.00 31.30 322 LEU A N 1
ATOM 4644 C CA . LEU A 1 348 ? 84.273 66.875 28.560 1.00 27.60 322 LEU A CA 1
ATOM 4645 C C . LEU A 1 348 ? 84.630 67.024 27.087 1.00 32.98 322 LEU A C 1
ATOM 4646 O O . LEU A 1 348 ? 85.648 67.640 26.751 1.00 29.49 322 LEU A O 1
ATOM 4662 N N . TRP A 1 349 ? 83.812 66.461 26.193 1.00 31.72 323 TRP A N 1
ATOM 4663 C CA . TRP A 1 349 ? 84.063 66.623 24.764 1.00 29.98 323 TRP A CA 1
ATOM 4664 C C . TRP A 1 349 ? 84.025 68.089 24.353 1.00 27.78 323 TRP A C 1
ATOM 4665 O O . TRP A 1 349 ? 84.849 68.537 23.547 1.00 26.83 323 TRP A O 1
ATOM 4686 N N . GLU A 1 350 ? 83.056 68.846 24.871 1.00 29.05 324 GLU A N 1
ATOM 4687 C CA . GLU A 1 350 ? 82.936 70.250 24.495 1.00 33.40 324 GLU A CA 1
ATOM 4688 C C . GLU A 1 350 ? 84.169 71.041 24.916 1.00 31.64 324 GLU A C 1
ATOM 4689 O O . GLU A 1 350 ? 84.603 71.951 24.200 1.00 27.08 324 GLU A O 1
ATOM 4701 N N . GLN A 1 351 ? 84.742 70.716 26.076 1.00 26.61 325 GLN A N 1
ATOM 4702 C CA . GLN A 1 351 ? 85.967 71.387 26.506 1.00 30.81 325 GLN A CA 1
ATOM 4703 C C . GLN A 1 351 ? 87.153 70.973 25.646 1.00 30.57 325 GLN A C 1
ATOM 4704 O O . GLN A 1 351 ? 88.021 71.798 25.339 1.00 33.47 325 GLN A O 1
ATOM 4718 N N . ALA A 1 352 ? 87.218 69.700 25.257 1.00 31.56 326 ALA A N 1
ATOM 4719 C CA . ALA A 1 352 ? 88.276 69.262 24.353 1.00 30.01 326 ALA A CA 1
ATOM 4720 C C . ALA A 1 352 ? 88.191 69.995 23.021 1.00 28.78 326 ALA A C 1
ATOM 4721 O O . ALA A 1 352 ? 89.212 70.422 22.471 1.00 27.89 326 ALA A O 1
ATOM 4728 N N . ARG A 1 353 ? 86.980 70.130 22.476 1.00 34.47 327 ARG A N 1
ATOM 4729 C CA . ARG A 1 353 ? 86.802 70.860 21.225 1.00 34.09 327 ARG A CA 1
ATOM 4730 C C . ARG A 1 353 ? 87.281 72.299 21.358 1.00 30.46 327 ARG A C 1
ATOM 4731 O O . ARG A 1 353 ? 87.957 72.828 20.468 1.00 29.37 327 ARG A O 1
ATOM 4752 N N . LYS A 1 354 ? 86.895 72.964 22.448 1.00 29.18 328 LYS A N 1
ATOM 4753 C CA . LYS A 1 354 ? 87.346 74.331 22.684 1.00 30.59 328 LYS A CA 1
ATOM 4754 C C . LYS A 1 354 ? 88.867 74.415 22.724 1.00 37.13 328 LYS A C 1
ATOM 4755 O O . LYS A 1 354 ? 89.459 75.332 22.145 1.00 31.61 328 LYS A O 1
ATOM 4774 N N . ALA A 1 355 ? 89.521 73.464 23.400 1.00 27.96 329 ALA A N 1
ATOM 4775 C CA . ALA A 1 355 ? 90.978 73.496 23.486 1.00 34.50 329 ALA A CA 1
ATOM 4776 C C . ALA A 1 355 ? 91.612 73.342 22.109 1.00 30.16 329 ALA A C 1
ATOM 4777 O O . ALA A 1 355 ? 92.555 74.065 21.766 1.00 29.40 329 ALA A O 1
ATOM 4784 N N . LEU A 1 356 ? 91.104 72.404 21.306 1.00 31.24 330 LEU A N 1
ATOM 4785 C CA . LEU A 1 356 ? 91.606 72.236 19.946 1.00 31.56 330 LEU A CA 1
ATOM 4786 C C . LEU A 1 356 ? 91.392 73.497 19.117 1.00 32.27 330 LEU A C 1
ATOM 4787 O O . LEU A 1 356 ? 92.289 73.926 18.384 1.00 33.01 330 LEU A O 1
ATOM 4803 N N . GLU A 1 357 ? 90.206 74.101 19.217 1.00 28.29 331 GLU A N 1
ATOM 4804 C CA . GLU A 1 357 ? 89.926 75.320 18.465 1.00 33.72 331 GLU A CA 1
ATOM 4805 C C . GLU A 1 357 ? 90.774 76.483 18.965 1.00 39.88 331 GLU A C 1
ATOM 4806 O O . GLU A 1 357 ? 91.239 77.307 18.169 1.00 31.85 331 GLU A O 1
ATOM 4818 N N . ALA A 1 358 ? 91.000 76.562 20.278 1.00 37.37 332 ALA A N 1
ATOM 4819 C CA . ALA A 1 358 ? 91.852 77.620 20.810 1.00 43.25 332 ALA A CA 1
ATOM 4820 C C . ALA A 1 358 ? 93.281 77.487 20.303 1.00 37.94 332 ALA A C 1
ATOM 4821 O O . ALA A 1 358 ? 94.012 78.482 20.235 1.00 41.67 332 ALA A O 1
ATOM 4828 N N . ALA A 1 359 ? 93.695 76.276 19.943 1.00 38.73 333 ALA A N 1
ATOM 4829 C CA . ALA A 1 359 ? 95.029 76.031 19.413 1.00 39.25 333 ALA A CA 1
ATOM 4830 C C . ALA A 1 359 ? 95.115 76.244 17.907 1.00 35.28 333 ALA A C 1
ATOM 4831 O O . ALA A 1 359 ? 96.183 76.025 17.327 1.00 37.58 333 ALA A O 1
ATOM 4838 N N . GLY A 1 360 ? 94.022 76.639 17.261 1.00 37.20 334 GLY A N 1
ATOM 4839 C CA . GLY A 1 360 ? 94.039 76.945 15.846 1.00 39.73 334 GLY A CA 1
ATOM 4840 C C . GLY A 1 360 ? 93.531 75.854 14.930 1.00 38.49 334 GLY A C 1
ATOM 4841 O O . GLY A 1 360 ? 93.733 75.951 13.715 1.00 27.99 334 GLY A O 1
ATOM 4845 N N . ALA A 1 361 ? 92.894 74.819 15.466 1.00 32.77 335 ALA A N 1
ATOM 4846 C CA . ALA A 1 361 ? 92.392 73.715 14.664 1.00 32.44 335 ALA A CA 1
ATOM 4847 C C . ALA A 1 361 ? 90.921 73.921 14.325 1.00 32.49 335 ALA A C 1
ATOM 4848 O O . ALA A 1 361 ? 90.213 74.704 14.962 1.00 39.08 335 ALA A O 1
ATOM 4855 N N . GLU A 1 362 ? 90.469 73.193 13.309 1.00 35.55 336 GLU A N 1
ATOM 4856 C CA . GLU A 1 362 ? 89.079 73.198 12.872 1.00 31.19 336 GLU A CA 1
ATOM 4857 C C . GLU A 1 362 ? 88.478 71.831 13.179 1.00 38.76 336 GLU A C 1
ATOM 4858 O O . GLU A 1 362 ? 89.024 70.806 12.758 1.00 36.01 336 GLU A O 1
ATOM 4870 N N . VAL A 1 363 ? 87.374 71.813 13.924 1.00 29.37 337 VAL A N 1
ATOM 4871 C CA . VAL A 1 363 ? 86.681 70.574 14.273 1.00 31.22 337 VAL A CA 1
ATOM 4872 C C . VAL A 1 363 ? 85.337 70.555 13.556 1.00 28.33 337 VAL A C 1
ATOM 4873 O O . VAL A 1 363 ? 84.494 71.433 13.777 1.00 28.77 337 VAL A O 1
ATOM 4886 N N . ILE A 1 364 ? 85.117 69.525 12.740 1.00 27.81 338 ILE A N 1
ATOM 4887 C CA . ILE A 1 364 ? 83.943 69.419 11.881 1.00 32.16 338 ILE A CA 1
ATOM 4888 C C . ILE A 1 364 ? 83.170 68.160 12.250 1.00 28.49 338 ILE A C 1
ATOM 4889 O O . ILE A 1 364 ? 83.745 67.069 12.317 1.00 23.19 338 ILE A O 1
ATOM 4905 N N . GLU A 1 365 ? 81.867 68.311 12.466 1.00 22.66 339 GLU A N 1
ATOM 4906 C CA . GLU A 1 365 ? 80.985 67.172 12.675 1.00 26.68 339 GLU A CA 1
ATOM 4907 C C . GLU A 1 365 ? 80.695 66.494 11.341 1.00 28.95 339 GLU A C 1
ATOM 4908 O O . GLU A 1 365 ? 80.323 67.157 10.367 1.00 27.29 339 GLU A O 1
ATOM 4920 N N . VAL A 1 366 ? 80.857 65.170 11.302 1.00 24.06 340 VAL A N 1
ATOM 4921 C CA . VAL A 1 366 ? 80.831 64.405 10.060 1.00 29.85 340 VAL A CA 1
ATOM 4922 C C . VAL A 1 366 ? 80.106 63.083 10.286 1.00 29.22 340 VAL A C 1
ATOM 4923 O O . VAL A 1 366 ? 79.803 62.694 11.415 1.00 28.32 340 VAL A O 1
ATOM 4936 N N . ASP A 1 367 ? 79.826 62.396 9.181 1.00 28.66 341 ASP A N 1
ATOM 4937 C CA . ASP A 1 367 ? 79.403 61.001 9.211 1.00 31.59 341 ASP A CA 1
ATOM 4938 C C . ASP A 1 367 ? 80.590 60.132 9.628 1.00 35.56 341 ASP A C 1
ATOM 4939 O O . ASP A 1 367 ? 81.666 60.625 9.975 1.00 35.60 341 ASP A O 1
ATOM 4948 N N . PHE A 1 368 ? 80.415 58.814 9.576 1.00 28.12 342 PHE A N 1
ATOM 4949 C CA . PHE A 1 368 ? 81.517 57.877 9.804 1.00 33.83 342 PHE A CA 1
ATOM 4950 C C . PHE A 1 368 ? 81.243 56.608 9.015 1.00 36.07 342 PHE A C 1
ATOM 4951 O O . PHE A 1 368 ? 80.820 55.585 9.568 1.00 27.45 342 PHE A O 1
ATOM 4968 N N . PRO A 1 369 ? 81.468 56.640 7.701 1.00 33.38 343 PRO A N 1
ATOM 4969 C CA . PRO A 1 369 ? 81.177 55.454 6.879 1.00 33.12 343 PRO A CA 1
ATOM 4970 C C . PRO A 1 369 ? 81.851 54.189 7.375 1.00 32.91 343 PRO A C 1
ATOM 4971 O O . PRO A 1 369 ? 81.297 53.095 7.203 1.00 31.12 343 PRO A O 1
ATOM 4982 N N . LEU A 1 370 ? 83.033 54.300 7.986 1.00 33.91 344 LEU A N 1
ATOM 4983 C CA . LEU A 1 370 ? 83.742 53.111 8.448 1.00 32.49 344 LEU A CA 1
ATOM 4984 C C . LEU A 1 370 ? 82.842 52.228 9.302 1.00 32.73 344 LEU A C 1
ATOM 4985 O O . LEU A 1 370 ? 82.819 51.003 9.133 1.00 27.80 344 LEU A O 1
ATOM 5001 N N . VAL A 1 371 ? 82.077 52.834 10.207 1.00 29.67 345 VAL A N 1
ATOM 5002 C CA . VAL A 1 371 ? 81.177 52.091 11.084 1.00 30.77 345 VAL A CA 1
ATOM 5003 C C . VAL A 1 371 ? 79.814 51.872 10.436 1.00 30.40 345 VAL A C 1
ATOM 5004 O O . VAL A 1 371 ? 79.259 50.772 10.508 1.00 26.33 345 VAL A O 1
ATOM 5017 N N . SER A 1 372 ? 79.245 52.898 9.795 1.00 33.23 346 SER A N 1
ATOM 5018 C CA . SER A 1 372 ? 77.886 52.768 9.274 1.00 26.74 346 SER A CA 1
ATOM 5019 C C . SER A 1 372 ? 77.796 51.699 8.194 1.00 29.00 346 SER A C 1
ATOM 5020 O O . SER A 1 372 ? 76.784 50.995 8.104 1.00 32.47 346 SER A O 1
ATOM 5028 N N . ASN A 1 373 ? 78.842 51.540 7.388 1.00 29.71 347 ASN A N 1
ATOM 5029 C CA . ASN A 1 373 ? 78.836 50.556 6.314 1.00 25.98 347 ASN A CA 1
ATOM 5030 C C . ASN A 1 373 ? 79.280 49.175 6.774 1.00 30.01 347 ASN A C 1
ATOM 5031 O O . ASN A 1 373 ? 79.187 48.220 5.996 1.00 30.25 347 ASN A O 1
ATOM 5042 N N . CYS A 1 374 ? 79.767 49.051 8.007 1.00 32.25 348 CYS A N 1
ATOM 5043 C CA . CYS A 1 374 ? 80.018 47.751 8.614 1.00 30.48 348 CYS A CA 1
ATOM 5044 C C . CYS A 1 374 ? 78.770 47.197 9.288 1.00 25.56 348 CYS A C 1
ATOM 5045 O O . CYS A 1 374 ? 78.513 45.993 9.218 1.00 29.53 348 CYS A O 1
ATOM 5053 N N . GLU A 1 375 ? 77.970 48.069 9.900 1.00 23.74 349 GLU A N 1
ATOM 5054 C CA . GLU A 1 375 ? 76.854 47.674 10.745 1.00 25.31 349 GLU A CA 1
ATOM 5055 C C . GLU A 1 375 ? 75.487 47.947 10.125 1.00 29.48 349 GLU A C 1
ATOM 5056 O O . GLU A 1 375 ? 74.471 47.559 10.714 1.00 25.18 349 GLU A O 1
ATOM 5068 N N . GLY A 1 376 ? 75.427 48.598 8.965 1.00 29.36 350 GLY A N 1
ATOM 5069 C CA . GLY A 1 376 ? 74.160 48.874 8.310 1.00 28.79 350 GLY A CA 1
ATOM 5070 C C . GLY A 1 376 ? 73.162 49.576 9.209 1.00 32.35 350 GLY A C 1
ATOM 5071 O O . GLY A 1 376 ? 72.044 49.090 9.407 1.00 35.27 350 GLY A O 1
ATOM 5075 N N . ASP A 1 377 ? 73.543 50.737 9.735 1.00 28.62 351 ASP A N 1
ATOM 5076 C CA . ASP A 1 377 ? 72.778 51.399 10.783 1.00 30.67 351 ASP A CA 1
ATOM 5077 C C . ASP A 1 377 ? 71.731 52.382 10.265 1.00 33.60 351 ASP A C 1
ATOM 5078 O O . ASP A 1 377 ? 71.025 52.983 11.079 1.00 32.45 351 ASP A O 1
ATOM 5087 N N . ARG A 1 378 ? 71.605 52.566 8.954 1.00 35.88 352 ARG A N 1
ATOM 5088 C CA . ARG A 1 378 ? 70.638 53.513 8.415 1.00 31.31 352 ARG A CA 1
ATOM 5089 C C . ARG A 1 378 ? 70.229 53.060 7.023 1.00 33.89 352 ARG A C 1
ATOM 5090 O O . ARG A 1 378 ? 70.921 52.245 6.403 1.00 27.01 352 ARG A O 1
ATOM 5111 N N . PRO A 1 379 ? 69.117 53.580 6.497 1.00 34.47 353 PRO A N 1
ATOM 5112 C CA . PRO A 1 379 ? 68.615 53.098 5.202 1.00 37.50 353 PRO A CA 1
ATOM 5113 C C . PRO A 1 379 ? 69.650 53.252 4.097 1.00 34.08 353 PRO A C 1
ATOM 5114 O O . PRO A 1 379 ? 70.277 54.304 3.949 1.00 32.92 353 PRO A O 1
ATOM 5125 N N . GLY A 1 380 ? 69.815 52.188 3.310 1.00 30.77 354 GLY A N 1
ATOM 5126 C CA . GLY A 1 380 ? 70.762 52.163 2.221 1.00 30.67 354 GLY A CA 1
ATOM 5127 C C . GLY A 1 380 ? 72.166 51.733 2.595 1.00 36.64 354 GLY A C 1
ATOM 5128 O O . GLY A 1 380 ? 72.917 51.295 1.717 1.00 38.49 354 GLY A O 1
ATOM 5132 N N . ALA A 1 381 ? 72.544 51.832 3.862 1.00 34.99 355 ALA A N 1
ATOM 5133 C CA . ALA A 1 381 ? 73.902 51.470 4.257 1.00 34.91 355 ALA A CA 1
ATOM 5134 C C . ALA A 1 381 ? 74.078 49.956 4.201 1.00 31.75 355 ALA A C 1
ATOM 5135 O O . ALA A 1 381 ? 73.205 49.220 4.675 1.00 31.36 355 ALA A O 1
ATOM 5142 N N . PRO A 1 382 ? 75.169 49.451 3.632 1.00 28.71 356 PRO A N 1
ATOM 5143 C CA . PRO A 1 382 ? 75.427 48.010 3.669 1.00 33.98 356 PRO A CA 1
ATOM 5144 C C . PRO A 1 382 ? 76.021 47.582 5.007 1.00 29.29 356 PRO A C 1
ATOM 5145 O O . PRO A 1 382 ? 76.365 48.401 5.860 1.00 28.04 356 PRO A O 1
ATOM 5156 N N . THR A 1 383 ? 76.119 46.268 5.182 1.00 32.63 357 THR A N 1
ATOM 5157 C CA . THR A 1 383 ? 76.892 45.661 6.257 1.00 33.58 357 THR A CA 1
ATOM 5158 C C . THR A 1 383 ? 78.091 44.933 5.667 1.00 31.42 357 THR A C 1
ATOM 5159 O O . THR A 1 383 ? 78.160 44.681 4.463 1.00 25.81 357 THR A O 1
ATOM 5170 N N . VAL A 1 384 ? 79.034 44.562 6.538 1.00 31.73 358 VAL A N 1
ATOM 5171 C CA . VAL A 1 384 ? 80.185 43.797 6.069 1.00 33.35 358 VAL A CA 1
ATOM 5172 C C . VAL A 1 384 ? 79.738 42.458 5.494 1.00 34.64 358 VAL A C 1
ATOM 5173 O O . VAL A 1 384 ? 80.406 41.896 4.617 1.00 34.20 358 VAL A O 1
ATOM 5186 N N . PHE A 1 385 ? 78.589 41.946 5.939 1.00 31.45 359 PHE A N 1
ATOM 5187 C CA . PHE A 1 385 ? 78.124 40.634 5.501 1.00 35.46 359 PHE A CA 1
ATOM 5188 C C . PHE A 1 385 ? 77.428 40.655 4.144 1.00 36.44 359 PHE A C 1
ATOM 5189 O O . PHE A 1 385 ? 77.387 39.616 3.477 1.00 41.43 359 PHE A O 1
ATOM 5206 N N . ASN A 1 386 ? 76.869 41.791 3.721 1.00 34.95 360 ASN A N 1
ATOM 5207 C CA . ASN A 1 386 ? 76.126 41.852 2.467 1.00 33.15 360 ASN A CA 1
ATOM 5208 C C . ASN A 1 386 ? 76.732 42.802 1.445 1.00 36.01 360 ASN A C 1
ATOM 5209 O O . ASN A 1 386 ? 76.170 42.949 0.354 1.00 32.46 360 ASN A O 1
ATOM 5220 N N . ARG A 1 387 ? 77.862 43.438 1.752 1.00 38.80 361 ARG A N 1
ATOM 5221 C CA . ARG A 1 387 ? 78.434 44.421 0.840 1.00 34.01 361 ARG A CA 1
ATOM 5222 C C . ARG A 1 387 ? 79.172 43.776 -0.325 1.00 37.41 361 ARG A C 1
ATOM 5223 O O . ARG A 1 387 ? 79.199 44.345 -1.422 1.00 33.83 361 ARG A O 1
ATOM 5244 N N . GLY A 1 388 ? 79.790 42.618 -0.110 1.00 36.92 362 GLY A N 1
ATOM 5245 C CA . GLY A 1 388 ? 80.482 41.916 -1.169 1.00 35.05 362 GLY A CA 1
ATOM 5246 C C . GLY A 1 388 ? 81.966 42.197 -1.275 1.00 39.61 362 GLY A C 1
ATOM 5247 O O . GLY A 1 388 ? 82.635 41.578 -2.112 1.00 43.03 362 GLY A O 1
ATOM 5251 N N . LEU A 1 389 ? 82.506 43.118 -0.472 1.00 36.91 363 LEU A N 1
ATOM 5252 C CA . LEU A 1 389 ? 83.947 43.355 -0.495 1.00 34.00 363 LEU A CA 1
ATOM 5253 C C . LEU A 1 389 ? 84.706 42.202 0.153 1.00 37.34 363 LEU A C 1
ATOM 5254 O O . LEU A 1 389 ? 85.809 41.854 -0.282 1.00 38.89 363 LEU A O 1
ATOM 5270 N N . VAL A 1 390 ? 84.137 41.604 1.196 1.00 33.98 364 VAL A N 1
ATOM 5271 C CA . VAL A 1 390 ? 84.607 40.332 1.727 1.00 38.69 364 VAL A CA 1
ATOM 5272 C C . VAL A 1 390 ? 83.437 39.359 1.717 1.00 41.85 364 VAL A C 1
ATOM 5273 O O . VAL A 1 390 ? 82.274 39.758 1.838 1.00 39.81 364 VAL A O 1
ATOM 5286 N N . SER A 1 391 ? 83.752 38.076 1.576 1.00 37.28 365 SER A N 1
ATOM 5287 C CA . SER A 1 391 ? 82.735 37.046 1.436 1.00 40.01 365 SER A CA 1
ATOM 5288 C C . SER A 1 391 ? 82.262 36.554 2.797 1.00 34.72 365 SER A C 1
ATOM 5289 O O . SER A 1 391 ? 83.004 36.578 3.783 1.00 32.42 365 SER A O 1
ATOM 5297 N N . LYS A 1 392 ? 81.003 36.108 2.842 1.00 32.78 366 LYS A N 1
ATOM 5298 C CA . LYS A 1 392 ? 80.482 35.491 4.058 1.00 36.66 366 LYS A CA 1
ATOM 5299 C C . LYS A 1 392 ? 81.350 34.316 4.487 1.00 34.52 366 LYS A C 1
ATOM 5300 O O . LYS A 1 392 ? 81.574 34.103 5.684 1.00 33.83 366 LYS A O 1
ATOM 5319 N N . GLU A 1 393 ? 81.843 33.538 3.522 1.00 38.06 367 GLU A N 1
ATOM 5320 C CA . GLU A 1 393 ? 82.661 32.379 3.854 1.00 33.95 367 GLU A CA 1
ATOM 5321 C C . GLU A 1 393 ? 83.990 32.789 4.471 1.00 35.68 367 GLU A C 1
ATOM 5322 O O . GLU A 1 393 ? 84.506 32.085 5.346 1.00 36.57 367 GLU A O 1
ATOM 5326 N N . PHE A 1 394 ? 84.559 33.917 4.040 1.00 33.23 368 PHE A N 1
ATOM 5327 C CA . PHE A 1 394 ? 85.787 34.395 4.664 1.00 32.97 368 PHE A CA 1
ATOM 5328 C C . PHE A 1 394 ? 85.540 34.798 6.111 1.00 37.71 368 PHE A C 1
ATOM 5329 O O . PHE A 1 394 ? 86.325 34.458 7.004 1.00 35.64 368 PHE A O 1
ATOM 5346 N N . LEU A 1 395 ? 84.455 35.533 6.360 1.00 33.61 369 LEU A N 1
ATOM 5347 C CA . LEU A 1 395 ? 84.136 35.932 7.725 1.00 37.25 369 LEU A CA 1
ATOM 5348 C C . LEU A 1 395 ? 83.921 34.720 8.621 1.00 36.76 369 LEU A C 1
ATOM 5349 O O . LEU A 1 395 ? 84.246 34.764 9.812 1.00 38.14 369 LEU A O 1
ATOM 5365 N N . HIS A 1 396 ? 83.390 33.629 8.066 1.00 34.26 370 HIS A N 1
ATOM 5366 C CA . HIS A 1 396 ? 83.229 32.402 8.841 1.00 33.28 370 HIS A CA 1
ATOM 5367 C C . HIS A 1 396 ? 84.582 31.763 9.139 1.00 36.32 370 HIS A C 1
ATOM 5368 O O . HIS A 1 396 ? 84.874 31.415 10.288 1.00 40.64 370 HIS A O 1
ATOM 5382 N N . ASP A 1 397 ? 85.424 31.602 8.112 1.00 37.29 371 ASP A N 1
ATOM 5383 C CA . ASP A 1 397 ? 86.747 31.020 8.315 1.00 36.57 371 ASP A CA 1
ATOM 5384 C C . ASP A 1 397 ? 87.591 31.865 9.257 1.00 36.32 371 ASP A C 1
ATOM 5385 O O . ASP A 1 397 ? 88.379 31.326 10.042 1.00 38.50 371 ASP A O 1
ATOM 5394 N N . GLU A 1 398 ? 87.430 33.188 9.199 1.00 38.94 372 GLU A N 1
ATOM 5395 C CA . GLU A 1 398 ? 88.170 34.078 10.086 1.00 37.61 372 GLU A CA 1
ATOM 5396 C C . GLU A 1 398 ? 87.901 33.738 11.543 1.00 39.02 372 GLU A C 1
ATOM 5397 O O . GLU A 1 398 ? 88.826 33.673 12.361 1.00 42.07 372 GLU A O 1
ATOM 5409 N N . LEU A 1 399 ? 86.633 33.504 11.877 1.00 39.15 373 LEU A N 1
ATOM 5410 C CA . LEU A 1 399 ? 86.214 33.241 13.245 1.00 37.11 373 LEU A CA 1
ATOM 5411 C C . LEU A 1 399 ? 86.584 31.835 13.697 1.00 42.32 373 LEU A C 1
ATOM 5412 O O . LEU A 1 399 ? 86.832 31.615 14.887 1.00 33.78 373 LEU A O 1
ATOM 5428 N N . TRP A 1 400 ? 86.629 30.879 12.770 1.00 38.92 374 TRP A N 1
ATOM 5429 C CA . TRP A 1 400 ? 86.784 29.477 13.132 1.00 35.37 374 TRP A CA 1
ATOM 5430 C C . TRP A 1 400 ? 88.109 28.893 12.658 1.00 36.29 374 TRP A C 1
ATOM 5431 O O . TRP A 1 400 ? 89.059 28.787 13.439 1.00 33.97 374 TRP A O 1
ATOM 5452 N N . GLU A 1 401 ? 88.182 28.522 11.379 1.00 34.92 375 GLU A N 1
ATOM 5453 C CA . GLU A 1 401 ? 89.333 27.772 10.883 1.00 37.42 375 GLU A CA 1
ATOM 5454 C C . GLU A 1 401 ? 90.632 28.534 11.115 1.00 37.65 375 GLU A C 1
ATOM 5455 O O . GLU A 1 401 ? 91.627 27.959 11.569 1.00 37.99 375 GLU A O 1
ATOM 5467 N N . LEU A 1 402 ? 90.647 29.832 10.805 1.00 38.94 376 LEU A N 1
ATOM 5468 C CA . LEU A 1 402 ? 91.874 30.606 10.964 1.00 39.86 376 LEU A CA 1
ATOM 5469 C C . LEU A 1 402 ? 92.246 30.761 12.433 1.00 37.37 376 LEU A C 1
ATOM 5470 O O . LEU A 1 402 ? 93.432 30.768 12.780 1.00 27.77 376 LEU A O 1
ATOM 5486 N N . SER A 1 403 ? 91.251 30.907 13.309 1.00 35.17 377 SER A N 1
ATOM 5487 C CA . SER A 1 403 ? 91.545 31.088 14.725 1.00 38.28 377 SER A CA 1
ATOM 5488 C C . SER A 1 403 ? 92.009 29.781 15.356 1.00 35.07 377 SER A C 1
ATOM 5489 O O . SER A 1 403 ? 92.894 29.781 16.220 1.00 32.47 377 SER A O 1
ATOM 5497 N N . ALA A 1 404 ? 91.430 28.656 14.932 1.00 36.55 378 ALA A N 1
ATOM 5498 C CA . ALA A 1 404 ? 91.919 27.358 15.382 1.00 40.38 378 ALA A CA 1
ATOM 5499 C C . ALA A 1 404 ? 93.379 27.161 14.996 1.00 38.79 378 ALA A C 1
ATOM 5500 O O . ALA A 1 404 ? 94.178 26.659 15.796 1.00 30.77 378 ALA A O 1
ATOM 5507 N N . TRP A 1 405 ? 93.746 27.541 13.768 1.00 32.88 379 TRP A N 1
ATOM 5508 C CA . TRP A 1 405 ? 95.149 27.483 13.376 1.00 35.75 379 TRP A CA 1
ATOM 5509 C C . TRP A 1 405 ? 95.998 28.383 14.261 1.00 35.64 379 TRP A C 1
ATOM 5510 O O . TRP A 1 405 ? 97.105 28.007 14.662 1.00 36.75 379 TRP A O 1
ATOM 5531 N N . GLY A 1 406 ? 95.498 29.579 14.573 1.00 32.05 380 GLY A N 1
ATOM 5532 C CA . GLY A 1 406 ? 96.252 30.483 15.427 1.00 32.38 380 GLY A CA 1
ATOM 5533 C C . GLY A 1 406 ? 96.583 29.865 16.771 1.00 35.68 380 GLY A C 1
ATOM 5534 O O . GLY A 1 406 ? 97.731 29.898 17.217 1.00 32.92 380 GLY A O 1
ATOM 5538 N N . PHE A 1 407 ? 95.576 29.288 17.434 1.00 33.57 381 PHE A N 1
ATOM 5539 C CA . PHE A 1 407 ? 95.795 28.663 18.735 1.00 36.61 381 PHE A CA 1
ATOM 5540 C C . PHE A 1 407 ? 96.782 27.509 18.629 1.00 35.82 381 PHE A C 1
ATOM 5541 O O . PHE A 1 407 ? 97.733 27.414 19.412 1.00 35.88 381 PHE A O 1
ATOM 5558 N N . ASP A 1 408 ? 96.561 26.612 17.665 1.00 35.01 382 ASP A N 1
ATOM 5559 C CA . ASP A 1 408 ? 97.382 25.410 17.564 1.00 32.26 382 ASP A CA 1
ATOM 5560 C C . ASP A 1 408 ? 98.828 25.753 17.232 1.00 31.45 382 ASP A C 1
ATOM 5561 O O . ASP A 1 408 ? 99.758 25.164 17.796 1.00 33.90 382 ASP A O 1
ATOM 5570 N N . ASP A 1 409 ? 99.042 26.708 16.324 1.00 33.22 383 ASP A N 1
ATOM 5571 C CA . ASP A 1 409 ? 100.405 27.055 15.940 1.00 39.48 383 ASP A CA 1
ATOM 5572 C C . ASP A 1 409 ? 101.132 27.800 17.054 1.00 31.70 383 ASP A C 1
ATOM 5573 O O . ASP A 1 409 ? 102.353 27.666 17.190 1.00 33.28 383 ASP A O 1
ATOM 5582 N N . PHE A 1 410 ? 100.412 28.594 17.848 1.00 32.20 384 PHE A N 1
ATOM 5583 C CA . PHE A 1 410 ? 101.034 29.240 19.000 1.00 31.21 384 PHE A CA 1
ATOM 5584 C C . PHE A 1 410 ? 101.544 28.202 19.990 1.00 37.76 384 PHE A C 1
ATOM 5585 O O . PHE A 1 410 ? 102.645 28.339 20.537 1.00 32.99 384 PHE A O 1
ATOM 5602 N N . LEU A 1 411 ? 100.755 27.153 20.233 1.00 33.27 385 LEU A N 1
ATOM 5603 C CA . LEU A 1 411 ? 101.184 26.104 21.150 1.00 33.23 385 LEU A CA 1
ATOM 5604 C C . LEU A 1 411 ? 102.376 25.339 20.589 1.00 32.75 385 LEU A C 1
ATOM 5605 O O . LEU A 1 411 ? 103.323 25.034 21.322 1.00 38.74 385 LEU A O 1
ATOM 5621 N N . ARG A 1 412 ? 102.347 25.019 19.293 1.00 33.86 386 ARG A N 1
ATOM 5622 C CA . ARG A 1 412 ? 103.470 24.319 18.676 1.00 42.05 386 ARG A CA 1
ATOM 5623 C C . ARG A 1 412 ? 104.744 25.149 18.747 1.00 37.32 386 ARG A C 1
ATOM 5624 O O . ARG A 1 412 ? 105.819 24.632 19.075 1.00 43.00 386 ARG A O 1
ATOM 5645 N N . ALA A 1 413 ? 104.646 26.442 18.432 1.00 39.08 387 ALA A N 1
ATOM 5646 C CA . ALA A 1 413 ? 105.833 27.290 18.409 1.00 37.10 387 ALA A CA 1
ATOM 5647 C C . ALA A 1 413 ? 106.434 27.437 19.800 1.00 37.56 387 ALA A C 1
ATOM 5648 O O . ALA A 1 413 ? 107.660 27.439 19.956 1.00 39.40 387 ALA A O 1
ATOM 5655 N N . ASN A 1 414 ? 105.589 27.564 20.825 1.00 40.20 388 ASN A N 1
ATOM 5656 C CA . ASN A 1 414 ? 106.099 27.652 22.189 1.00 42.72 388 ASN A CA 1
ATOM 5657 C C . ASN A 1 414 ? 106.790 26.353 22.590 1.00 45.99 388 ASN A C 1
ATOM 5658 O O . ASN A 1 414 ? 107.889 26.368 23.155 1.00 41.08 388 ASN A O 1
ATOM 5669 N N . GLY A 1 415 ? 106.155 25.218 22.306 1.00 39.60 389 GLY A N 1
ATOM 5670 C CA . GLY A 1 415 ? 106.797 23.930 22.488 1.00 42.92 389 GLY A CA 1
ATOM 5671 C C . GLY A 1 415 ? 106.950 23.484 23.924 1.00 39.54 389 GLY A C 1
ATOM 5672 O O . GLY A 1 415 ? 107.928 22.805 24.251 1.00 40.37 389 GLY A O 1
ATOM 5676 N N . ASP A 1 416 ? 106.013 23.840 24.792 1.00 39.82 390 ASP A N 1
ATOM 5677 C CA . ASP A 1 416 ? 106.014 23.306 26.147 1.00 39.55 390 ASP A CA 1
ATOM 5678 C C . ASP A 1 416 ? 105.861 21.788 26.077 1.00 39.25 390 ASP A C 1
ATOM 5679 O O . ASP A 1 416 ? 104.855 21.305 25.534 1.00 40.25 390 ASP A O 1
ATOM 5688 N N . PRO A 1 417 ? 106.815 21.006 26.593 1.00 47.51 391 PRO A N 1
ATOM 5689 C CA . PRO A 1 417 ? 106.688 19.541 26.486 1.00 41.27 391 PRO A CA 1
ATOM 5690 C C . PRO A 1 417 ? 105.397 18.993 27.065 1.00 35.77 391 PRO A C 1
ATOM 5691 O O . PRO A 1 417 ? 104.924 17.944 26.611 1.00 38.14 391 PRO A O 1
ATOM 5702 N N . LYS A 1 418 ? 104.814 19.666 28.058 1.00 41.67 392 LYS A N 1
ATOM 5703 C CA . LYS A 1 418 ? 103.604 19.176 28.707 1.00 43.90 392 LYS A CA 1
ATOM 5704 C C . LYS A 1 418 ? 102.334 19.492 27.927 1.00 42.63 392 LYS A C 1
ATOM 5705 O O . LYS A 1 418 ? 101.321 18.811 28.121 1.00 41.87 392 LYS A O 1
ATOM 5709 N N . LEU A 1 419 ? 102.356 20.503 27.055 1.00 40.32 393 LEU A N 1
ATOM 5710 C CA . LEU A 1 419 ? 101.154 20.888 26.315 1.00 39.87 393 LEU A CA 1
ATOM 5711 C C . LEU A 1 419 ? 101.595 21.746 25.130 1.00 39.76 393 LEU A C 1
ATOM 5712 O O . LEU A 1 419 ? 101.927 22.922 25.305 1.00 38.27 393 LEU A O 1
ATOM 5728 N N . ASN A 1 420 ? 101.579 21.150 23.936 1.00 33.93 394 ASN A N 1
ATOM 5729 C CA . ASN A 1 420 ? 102.064 21.833 22.744 1.00 39.32 394 ASN A CA 1
ATOM 5730 C C . ASN A 1 420 ? 101.196 21.558 21.518 1.00 35.08 394 ASN A C 1
ATOM 5731 O O . ASN A 1 420 ? 101.668 21.733 20.391 1.00 38.78 394 ASN A O 1
ATOM 5742 N N . ARG A 1 421 ? 99.949 21.127 21.709 1.00 37.41 395 ARG A N 1
ATOM 5743 C CA . ARG A 1 421 ? 99.021 20.899 20.610 1.00 36.65 395 ARG A CA 1
ATOM 5744 C C . ARG A 1 421 ? 97.617 21.245 21.081 1.00 39.48 395 ARG A C 1
ATOM 5745 O O . ARG A 1 421 ? 97.235 20.913 22.206 1.00 38.43 395 ARG A O 1
ATOM 5766 N N . LEU A 1 422 ? 96.846 21.902 20.210 1.00 38.24 396 LEU A N 1
ATOM 5767 C CA . LEU A 1 422 ? 95.489 22.295 20.578 1.00 38.25 396 LEU A CA 1
ATOM 5768 C C . LEU A 1 422 ? 94.606 21.084 20.849 1.00 37.34 396 LEU A C 1
ATOM 5769 O O . LEU A 1 422 ? 93.687 21.158 21.674 1.00 36.79 396 LEU A O 1
ATOM 5785 N N . ALA A 1 423 ? 94.866 19.963 20.175 1.00 32.94 397 ALA A N 1
ATOM 5786 C CA . ALA A 1 423 ? 94.040 18.774 20.335 1.00 36.49 397 ALA A CA 1
ATOM 5787 C C . ALA A 1 423 ? 94.185 18.132 21.710 1.00 44.85 397 ALA A C 1
ATOM 5788 O O . ALA A 1 423 ? 93.352 17.293 22.071 1.00 43.69 397 ALA A O 1
ATOM 5795 N N . ASP A 1 424 ? 95.210 18.498 22.480 1.00 44.02 398 ASP A N 1
ATOM 5796 C CA . ASP A 1 424 ? 95.430 17.956 23.814 1.00 41.56 398 ASP A CA 1
ATOM 5797 C C . ASP A 1 424 ? 94.858 18.848 24.912 1.00 47.84 398 ASP A C 1
ATOM 5798 O O . ASP A 1 424 ? 95.098 18.585 26.095 1.00 39.82 398 ASP A O 1
ATOM 5807 N N . VAL A 1 425 ? 94.104 19.888 24.549 1.00 43.95 399 VAL A N 1
ATOM 5808 C CA . VAL A 1 425 ? 93.600 20.871 25.503 1.00 43.05 399 VAL A CA 1
ATOM 5809 C C . VAL A 1 425 ? 92.256 20.411 26.050 1.00 44.23 399 VAL A C 1
ATOM 5810 O O . VAL A 1 425 ? 91.472 19.747 25.365 1.00 40.50 399 VAL A O 1
ATOM 5823 N N . ASP A 1 426 ? 91.981 20.790 27.298 1.00 43.73 400 ASP A N 1
ATOM 5824 C CA . ASP A 1 426 ? 90.725 20.456 27.973 1.00 43.78 400 ASP A CA 1
ATOM 5825 C C . ASP A 1 426 ? 89.675 21.478 27.550 1.00 37.76 400 ASP A C 1
ATOM 5826 O O . ASP A 1 426 ? 89.530 22.544 28.151 1.00 32.03 400 ASP A O 1
ATOM 5835 N N . GLY A 1 427 ? 88.921 21.129 26.510 1.00 34.52 401 GLY A N 1
ATOM 5836 C CA . GLY A 1 427 ? 88.033 22.051 25.839 1.00 36.64 401 GLY A CA 1
ATOM 5837 C C . GLY A 1 427 ? 87.084 22.801 26.752 1.00 37.33 401 GLY A C 1
ATOM 5838 O O . GLY A 1 427 ? 87.027 24.034 26.741 1.00 39.08 401 GLY A O 1
ATOM 5842 N N . PRO A 1 428 ? 86.296 22.072 27.546 1.00 37.84 402 PRO A N 1
ATOM 5843 C CA . PRO A 1 428 ? 85.321 22.741 28.425 1.00 41.78 402 PRO A CA 1
ATOM 5844 C C . PRO A 1 428 ? 85.947 23.697 29.428 1.00 35.30 402 PRO A C 1
ATOM 5845 O O . PRO A 1 428 ? 85.217 24.506 30.014 1.00 37.84 402 PRO A O 1
ATOM 5856 N N . GLN A 1 429 ? 87.261 23.641 29.640 1.00 33.78 403 GLN A N 1
ATOM 5857 C CA . GLN A 1 429 ? 87.935 24.510 30.597 1.00 33.63 403 GLN A CA 1
ATOM 5858 C C . GLN A 1 429 ? 88.586 25.724 29.945 1.00 30.00 403 GLN A C 1
ATOM 5859 O O . GLN A 1 429 ? 89.205 26.528 30.649 1.00 31.04 403 GLN A O 1
ATOM 5873 N N . ILE A 1 430 ? 88.457 25.885 28.628 1.00 30.41 404 ILE A N 1
ATOM 5874 C CA . ILE A 1 430 ? 89.047 27.048 27.967 1.00 32.54 404 ILE A CA 1
ATOM 5875 C C . ILE A 1 430 ? 88.386 28.330 28.460 1.00 29.19 404 ILE A C 1
ATOM 5876 O O . ILE A 1 430 ? 89.065 29.292 28.837 1.00 32.72 404 ILE A O 1
ATOM 5892 N N . PHE A 1 431 ? 87.056 28.356 28.490 1.00 27.68 405 PHE A N 1
ATOM 5893 C CA . PHE A 1 431 ? 86.313 29.544 28.917 1.00 32.39 405 PHE A CA 1
ATOM 5894 C C . PHE A 1 431 ? 85.045 29.105 29.632 1.00 32.72 405 PHE A C 1
ATOM 5895 O O . PHE A 1 431 ? 83.939 29.185 29.084 1.00 30.42 405 PHE A O 1
ATOM 5912 N N . PRO A 1 432 ? 85.164 28.655 30.877 1.00 32.24 406 PRO A N 1
ATOM 5913 C CA . PRO A 1 432 ? 83.972 28.275 31.640 1.00 36.84 406 PRO A CA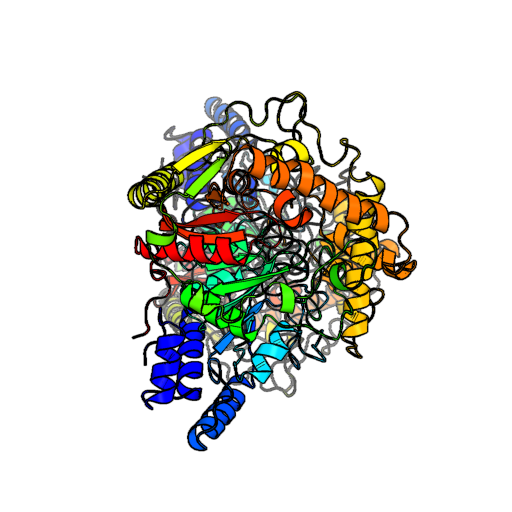 1
ATOM 5914 C C . PRO A 1 432 ? 83.207 29.486 32.152 1.00 35.19 406 PRO A C 1
ATOM 5915 O O . PRO A 1 432 ? 83.779 30.529 32.474 1.00 29.14 406 PRO A O 1
ATOM 5926 N N . HIS A 1 433 ? 81.887 29.332 32.218 1.00 32.96 407 HIS A N 1
ATOM 5927 C CA . HIS A 1 433 ? 81.031 30.407 32.701 1.00 30.47 407 HIS A CA 1
ATOM 5928 C C . HIS A 1 433 ? 81.181 30.575 34.210 1.00 30.77 407 HIS A C 1
ATOM 5929 O O . HIS A 1 433 ? 81.358 29.600 34.945 1.00 35.11 407 HIS A O 1
ATOM 5943 N N . ASP A 1 434 ? 81.111 31.826 34.670 1.00 29.15 408 ASP A N 1
ATOM 5944 C CA . ASP A 1 434 ? 81.252 32.164 36.083 1.00 31.71 408 ASP A CA 1
ATOM 5945 C C . ASP A 1 434 ? 79.923 31.934 36.797 1.00 31.02 408 ASP A C 1
ATOM 5946 O O . ASP A 1 434 ? 78.988 32.727 36.628 1.00 26.94 408 ASP A O 1
ATOM 5955 N N . PRO A 1 435 ? 79.793 30.878 37.604 1.00 33.41 409 PRO A N 1
ATOM 5956 C CA . PRO A 1 435 ? 78.478 30.554 38.175 1.00 31.69 409 PRO A CA 1
ATOM 5957 C C . PRO A 1 435 ? 77.927 31.694 39.017 1.00 33.38 409 PRO A C 1
ATOM 5958 O O . PRO A 1 435 ? 78.651 32.346 39.772 1.00 38.81 409 PRO A O 1
ATOM 5969 N N . GLY A 1 436 ? 76.623 31.922 38.886 1.00 34.78 410 GLY A N 1
ATOM 5970 C CA . GLY A 1 436 ? 75.954 32.989 39.593 1.00 42.81 410 GLY A CA 1
ATOM 5971 C C . GLY A 1 436 ? 75.889 34.305 38.848 1.00 33.88 410 GLY A C 1
ATOM 5972 O O . GLY A 1 436 ? 75.217 35.230 39.321 1.00 36.16 410 GLY A O 1
ATOM 5976 N N . THR A 1 437 ? 76.553 34.422 37.704 1.00 35.57 411 THR A N 1
ATOM 5977 C CA . THR A 1 437 ? 76.503 35.639 36.907 1.00 28.56 411 THR A CA 1
ATOM 5978 C C . THR A 1 437 ? 75.545 35.465 35.734 1.00 34.50 411 THR A C 1
ATOM 5979 O O . THR A 1 437 ? 75.174 34.350 35.360 1.00 33.95 411 THR A O 1
ATOM 5990 N N . LEU A 1 438 ? 75.150 36.595 35.153 1.00 32.25 412 LEU A N 1
ATOM 5991 C CA . LEU A 1 438 ? 74.173 36.591 34.080 1.00 39.48 412 LEU A CA 1
ATOM 5992 C C . LEU A 1 438 ? 74.785 36.035 32.794 1.00 38.65 412 LEU A C 1
ATOM 5993 O O . LEU A 1 438 ? 76.008 36.003 32.638 1.00 33.30 412 LEU A O 1
ATOM 6009 N N . PRO A 1 439 ? 73.950 35.592 31.854 1.00 36.67 413 PRO A N 1
ATOM 6010 C CA . PRO A 1 439 ? 74.481 34.932 30.656 1.00 36.43 413 PRO A CA 1
ATOM 6011 C C . PRO A 1 439 ? 75.234 35.894 29.752 1.00 42.11 413 PRO A C 1
ATOM 6012 O O . PRO A 1 439 ? 74.962 37.096 29.711 1.00 37.25 413 PRO A O 1
ATOM 6023 N N . ASN A 1 440 ? 76.185 35.337 29.007 1.00 37.15 414 ASN A N 1
ATOM 6024 C CA . ASN A 1 440 ? 76.889 36.093 27.982 1.00 41.92 414 ASN A CA 1
ATOM 6025 C C . ASN A 1 440 ? 75.947 36.360 26.813 1.00 50.23 414 ASN A C 1
ATOM 6026 O O . ASN A 1 440 ? 75.428 35.422 26.199 1.00 46.52 414 ASN A O 1
ATOM 6037 N N . ARG A 1 441 ? 75.727 37.638 26.501 1.00 44.49 415 ARG A N 1
ATOM 6038 C CA . ARG A 1 441 ? 74.774 37.999 25.458 1.00 43.43 415 ARG A CA 1
ATOM 6039 C C . ARG A 1 441 ? 75.299 37.725 24.055 1.00 45.36 415 ARG A C 1
ATOM 6040 O O . ARG A 1 441 ? 74.526 37.823 23.096 1.00 49.67 415 ARG A O 1
ATOM 6061 N N . GLU A 1 442 ? 76.577 37.386 23.908 1.00 47.84 416 GLU A N 1
ATOM 6062 C CA . GLU A 1 442 ? 77.126 36.991 22.619 1.00 51.34 416 GLU A CA 1
ATOM 6063 C C . GLU A 1 442 ? 76.948 35.504 22.332 1.00 56.33 416 GLU A C 1
ATOM 6064 O O . GLU A 1 442 ? 77.366 35.041 21.265 1.00 55.81 416 GLU A O 1
ATOM 6068 N N . GLY A 1 443 ? 76.339 34.753 23.245 1.00 48.70 417 GLY A N 1
ATOM 6069 C CA . GLY A 1 443 ? 76.081 33.337 23.067 1.00 47.99 417 GLY A CA 1
ATOM 6070 C C . GLY A 1 443 ? 76.751 32.505 24.141 1.00 57.53 417 GLY A C 1
ATOM 6071 O O . GLY A 1 443 ? 77.235 33.013 25.157 1.00 54.57 417 GLY A O 1
ATOM 6075 N N . ASP A 1 444 ? 76.774 31.194 23.904 1.00 55.55 418 ASP A N 1
ATOM 6076 C CA . ASP A 1 444 ? 77.391 30.234 24.819 1.00 59.61 418 ASP A CA 1
ATOM 6077 C C . ASP A 1 444 ? 78.866 30.120 24.452 1.00 56.32 418 ASP A C 1
ATOM 6078 O O . ASP A 1 444 ? 79.234 29.397 23.524 1.00 55.01 418 ASP A O 1
ATOM 6087 N N . LEU A 1 445 ? 79.718 30.827 25.193 1.00 57.10 419 LEU A N 1
ATOM 6088 C CA . LEU A 1 445 ? 81.136 30.871 24.869 1.00 61.23 419 LEU A CA 1
ATOM 6089 C C . LEU A 1 445 ? 81.924 29.705 25.447 1.00 51.29 419 LEU A C 1
ATOM 6090 O O . LEU A 1 445 ? 83.030 29.429 24.966 1.00 47.09 419 LEU A O 1
ATOM 6106 N N . ALA A 1 446 ? 81.390 29.008 26.452 1.00 46.34 420 ALA A N 1
ATOM 6107 C CA . ALA A 1 446 ? 82.051 27.801 26.935 1.00 47.26 420 ALA A CA 1
ATOM 6108 C C . ALA A 1 446 ? 82.016 26.709 25.874 1.00 49.84 420 ALA A C 1
ATOM 6109 O O . ALA A 1 446 ? 83.042 26.090 25.569 1.00 40.16 420 ALA A O 1
ATOM 6116 N N . ALA A 1 447 ? 80.842 26.475 25.281 1.00 50.34 421 ALA A N 1
ATOM 6117 C CA . ALA A 1 447 ? 80.753 25.535 24.169 1.00 52.63 421 ALA A CA 1
ATOM 6118 C C . ALA A 1 447 ? 81.442 26.089 22.929 1.00 52.36 421 ALA A C 1
ATOM 6119 O O . ALA A 1 447 ? 82.063 25.337 22.168 1.00 50.52 421 ALA A O 1
ATOM 6126 N N . GLY A 1 448 ? 81.341 27.401 22.707 1.00 49.70 422 GLY A N 1
ATOM 6127 C CA . GLY A 1 448 ? 82.003 28.002 21.560 1.00 51.61 422 GLY A CA 1
ATOM 6128 C C . GLY A 1 448 ? 83.487 27.697 21.521 1.00 44.15 422 GLY A C 1
ATOM 6129 O O . GLY A 1 448 ? 84.027 27.300 20.486 1.00 46.48 422 GLY A O 1
ATOM 6133 N N . MET A 1 449 ? 84.167 27.869 22.656 1.00 45.30 423 MET A N 1
ATOM 6134 C CA . MET A 1 449 ? 85.612 27.663 22.691 1.00 43.49 423 MET A CA 1
ATOM 6135 C C . MET A 1 449 ? 85.961 26.183 22.649 1.00 43.46 423 MET A C 1
ATOM 6136 O O . MET A 1 449 ? 86.957 25.792 22.029 1.00 35.20 423 MET A O 1
ATOM 6150 N N . ASP A 1 450 ? 85.152 25.347 23.303 1.00 42.47 424 ASP A N 1
ATOM 6151 C CA . ASP A 1 450 ? 85.358 23.904 23.250 1.00 42.03 424 ASP A CA 1
ATOM 6152 C C . ASP A 1 450 ? 85.383 23.396 21.814 1.00 41.52 424 ASP A C 1
ATOM 6153 O O . ASP A 1 450 ? 86.052 22.399 21.519 1.00 38.33 424 ASP A O 1
ATOM 6162 N N . GLU A 1 451 ? 84.669 24.069 20.907 1.00 42.66 425 GLU A N 1
ATOM 6163 C CA . GLU A 1 451 ? 84.623 23.630 19.516 1.00 41.89 425 GLU A CA 1
ATOM 6164 C C . GLU A 1 451 ? 86.001 23.664 18.866 1.00 39.98 425 GLU A C 1
ATOM 6165 O O . GLU A 1 451 ? 86.281 22.863 17.967 1.00 36.65 425 GLU A O 1
ATOM 6177 N N . TYR A 1 452 ? 86.873 24.578 19.298 1.00 38.46 426 TYR A N 1
ATOM 6178 C CA . TYR A 1 452 ? 88.208 24.653 18.710 1.00 40.59 426 TYR A CA 1
ATOM 6179 C C . TYR A 1 452 ? 89.003 23.377 18.952 1.00 38.47 426 TYR A C 1
ATOM 6180 O O . TYR A 1 452 ? 89.803 22.976 18.099 1.00 37.64 426 TYR A O 1
ATOM 6198 N N . VAL A 1 453 ? 88.809 22.729 20.102 1.00 35.18 427 VAL A N 1
ATOM 6199 C CA . VAL A 1 453 ? 89.477 21.454 20.344 1.00 35.03 427 VAL A CA 1
ATOM 6200 C C . VAL A 1 453 ? 88.912 20.377 19.427 1.00 41.78 427 VAL A C 1
ATOM 6201 O O . VAL A 1 453 ? 89.662 19.579 18.851 1.00 40.66 427 VAL A O 1
ATOM 6214 N N . ARG A 1 454 ? 87.586 20.335 19.275 1.00 39.82 428 ARG A N 1
ATOM 6215 C CA . ARG A 1 454 ? 86.981 19.391 18.342 1.00 47.66 428 ARG A CA 1
ATOM 6216 C C . ARG A 1 454 ? 87.539 19.583 16.939 1.00 48.30 428 ARG A C 1
ATOM 6217 O O . ARG A 1 454 ? 87.734 18.612 16.198 1.00 44.69 428 ARG A O 1
ATOM 6238 N N . MET A 1 455 ? 87.807 20.834 16.558 1.00 43.50 429 MET A N 1
ATOM 6239 C CA . MET A 1 455 ? 88.380 21.114 15.247 1.00 38.00 429 MET A CA 1
ATOM 6240 C C . MET A 1 455 ? 89.799 20.570 15.143 1.00 40.19 429 MET A C 1
ATOM 6241 O O . MET A 1 455 ? 90.161 19.937 14.145 1.00 38.33 429 MET A O 1
ATOM 6255 N N . ALA A 1 456 ? 90.620 20.814 16.168 1.00 37.73 430 ALA A N 1
ATOM 6256 C CA . ALA A 1 456 ? 91.981 20.287 16.167 1.00 45.61 430 ALA A CA 1
ATOM 6257 C C . ALA A 1 456 ? 91.982 18.771 16.031 1.00 45.12 430 ALA A C 1
ATOM 6258 O O . ALA A 1 456 ? 92.851 18.198 15.363 1.00 42.51 430 ALA A O 1
ATOM 6265 N N . GLU A 1 457 ? 91.024 18.101 16.673 1.00 40.65 431 GLU A N 1
ATOM 6266 C CA . GLU A 1 457 ? 90.962 16.647 16.603 1.00 47.53 431 GLU A CA 1
ATOM 6267 C C . GLU A 1 457 ? 90.594 16.161 15.206 1.00 44.52 431 GLU A C 1
ATOM 6268 O O . GLU A 1 457 ? 90.964 15.045 14.825 1.00 43.07 431 GLU A O 1
ATOM 6280 N N . ARG A 1 458 ? 89.884 16.979 14.424 1.00 47.38 432 ARG A N 1
ATOM 6281 C CA . ARG A 1 458 ? 89.568 16.624 13.046 1.00 39.41 432 ARG A CA 1
ATOM 6282 C C . ARG A 1 458 ? 90.672 17.001 12.068 1.00 45.61 432 ARG A C 1
ATOM 6283 O O . ARG A 1 458 ? 90.675 16.500 10.938 1.00 49.37 432 ARG A O 1
ATOM 6304 N N . GLY A 1 459 ? 91.611 17.851 12.477 1.00 46.78 433 GLY A N 1
ATOM 6305 C CA . GLY A 1 459 ? 92.647 18.340 11.587 1.00 46.69 433 GLY A CA 1
ATOM 6306 C C . GLY A 1 459 ? 92.401 19.771 11.154 1.00 47.79 433 GLY A C 1
ATOM 6307 O O . GLY A 1 459 ? 91.309 20.110 10.688 1.00 43.58 433 GLY A O 1
ATOM 6311 N N . ILE A 1 460 ? 93.413 20.621 11.310 1.00 44.32 434 ILE A N 1
ATOM 6312 C CA . ILE A 1 460 ? 93.307 22.050 11.037 1.00 41.61 434 ILE A CA 1
ATOM 6313 C C . ILE A 1 460 ? 94.131 22.371 9.798 1.00 42.52 434 ILE A C 1
ATOM 6314 O O . ILE A 1 460 ? 95.316 22.024 9.728 1.00 42.60 434 ILE A O 1
ATOM 6330 N N . LYS A 1 461 ? 93.505 23.020 8.821 1.00 45.19 435 LYS A N 1
ATOM 6331 C CA . LYS A 1 461 ? 94.247 23.502 7.661 1.00 43.24 435 LYS A CA 1
ATOM 6332 C C . LYS A 1 461 ? 95.141 24.667 8.076 1.00 42.25 435 LYS A C 1
ATOM 6333 O O . LYS A 1 461 ? 94.683 25.563 8.796 1.00 43.42 435 LYS A O 1
ATOM 6352 N N . PRO A 1 462 ? 96.405 24.699 7.657 1.00 38.81 436 PRO A N 1
ATOM 6353 C CA . PRO A 1 462 ? 97.238 25.871 7.942 1.00 38.70 436 PRO A CA 1
ATOM 6354 C C . PRO A 1 462 ? 96.718 27.107 7.222 1.00 42.62 436 PRO A C 1
ATOM 6355 O O . PRO A 1 462 ? 95.906 27.032 6.297 1.00 39.04 436 PRO A O 1
ATOM 6366 N N . TRP A 1 463 ? 97.211 28.266 7.669 1.00 39.12 437 TRP A N 1
ATOM 6367 C CA . TRP A 1 463 ? 96.706 29.539 7.162 1.00 43.99 437 TRP A CA 1
ATOM 6368 C C . TRP A 1 463 ? 96.861 29.647 5.650 1.00 41.12 437 TRP A C 1
ATOM 6369 O O . TRP A 1 463 ? 95.964 30.152 4.963 1.00 42.76 437 TRP A O 1
ATOM 6390 N N . ASP A 1 464 ? 97.989 29.191 5.110 1.00 43.81 438 ASP A N 1
ATOM 6391 C CA . ASP A 1 464 ? 98.271 29.356 3.690 1.00 40.94 438 ASP A CA 1
ATOM 6392 C C . ASP A 1 464 ? 97.543 28.341 2.821 1.00 45.50 438 ASP A C 1
ATOM 6393 O O . ASP A 1 464 ? 97.784 28.300 1.610 1.00 49.16 438 ASP A O 1
ATOM 6402 N N . ARG A 1 465 ? 96.672 27.519 3.406 1.00 45.54 439 ARG A N 1
ATOM 6403 C CA . ARG A 1 465 ? 95.823 26.613 2.643 1.00 50.80 439 ARG A CA 1
ATOM 6404 C C . ARG A 1 465 ? 94.341 26.916 2.830 1.00 45.40 439 ARG A C 1
ATOM 6405 O O . ARG A 1 465 ? 93.497 26.161 2.334 1.00 46.85 439 ARG A O 1
ATOM 6426 N N . ILE A 1 466 ? 94.003 27.998 3.528 1.00 44.82 440 ILE A N 1
ATOM 6427 C CA . ILE A 1 466 ? 92.615 28.431 3.658 1.00 42.34 440 ILE A CA 1
ATOM 6428 C C . ILE A 1 466 ? 92.247 29.225 2.409 1.00 41.84 440 ILE A C 1
ATOM 6429 O O . ILE A 1 466 ? 92.829 30.281 2.137 1.00 37.01 440 ILE A O 1
ATOM 6445 N N . ALA A 1 467 ? 91.271 28.718 1.651 1.00 38.18 441 ALA A N 1
ATOM 6446 C CA . ALA A 1 467 ? 91.043 29.207 0.294 1.00 40.94 441 ALA A CA 1
ATOM 6447 C C . ALA A 1 467 ? 90.539 30.646 0.279 1.00 44.13 441 ALA A C 1
ATOM 6448 O O . ALA A 1 467 ? 90.885 31.416 -0.623 1.00 39.32 441 ALA A O 1
ATOM 6455 N N . THR A 1 468 ? 89.716 31.026 1.256 1.00 44.74 442 THR A N 1
ATOM 6456 C CA . THR A 1 468 ? 89.106 32.349 1.267 1.00 41.58 442 THR A CA 1
ATOM 6457 C C . THR A 1 468 ? 90.059 33.449 1.713 1.00 35.97 442 THR A C 1
ATOM 6458 O O . THR A 1 468 ? 89.698 34.628 1.624 1.00 41.01 442 THR A O 1
ATOM 6469 N N . LEU A 1 469 ? 91.260 33.101 2.183 1.00 39.19 443 LEU A N 1
ATOM 6470 C CA . LEU A 1 469 ? 92.120 34.107 2.805 1.00 40.21 443 LEU A CA 1
ATOM 6471 C C . LEU A 1 469 ? 92.593 35.165 1.818 1.00 39.50 443 LEU A C 1
ATOM 6472 O O . LEU A 1 469 ? 92.490 36.364 2.134 1.00 30.99 443 LEU A O 1
ATOM 6488 N N . PRO A 1 470 ? 93.112 34.822 0.636 1.00 43.70 444 PRO A N 1
ATOM 6489 C CA . PRO A 1 470 ? 93.632 35.872 -0.261 1.00 47.15 444 PRO A CA 1
ATOM 6490 C C . PRO A 1 470 ? 92.630 36.976 -0.564 1.00 40.00 444 PRO A C 1
ATOM 6491 O O . PRO A 1 470 ? 92.950 38.161 -0.409 1.00 38.25 444 PRO A O 1
ATOM 6502 N N . ASP A 1 471 ? 91.417 36.618 -0.989 1.00 37.24 445 ASP A N 1
ATOM 6503 C CA . ASP A 1 471 ? 90.413 37.632 -1.293 1.00 45.31 445 ASP A CA 1
ATOM 6504 C C . ASP A 1 471 ? 89.962 38.371 -0.040 1.00 42.81 445 ASP A C 1
ATOM 6505 O O . ASP A 1 471 ? 89.604 39.552 -0.115 1.00 36.18 445 ASP A O 1
ATOM 6514 N N . GLY A 1 472 ? 89.972 37.697 1.112 1.00 32.46 446 GLY A N 1
ATOM 6515 C CA . GLY A 1 472 ? 89.524 38.335 2.339 1.00 35.17 446 GLY A CA 1
ATOM 6516 C C . GLY A 1 472 ? 90.448 39.453 2.786 1.00 35.00 446 GLY A C 1
ATOM 6517 O O . GLY A 1 472 ? 89.999 40.560 3.094 1.00 37.94 446 GLY A O 1
ATOM 6521 N N . LEU A 1 473 ? 91.750 39.170 2.851 1.00 33.38 447 LEU A N 1
ATOM 6522 C CA . LEU A 1 473 ? 92.707 40.188 3.267 1.00 29.40 447 LEU A CA 1
ATOM 6523 C C . LEU A 1 473 ? 92.690 41.379 2.318 1.00 32.97 447 LEU A C 1
ATOM 6524 O O . LEU A 1 473 ? 92.723 42.535 2.756 1.00 30.70 447 LEU A O 1
ATOM 6540 N N . ARG A 1 474 ? 92.636 41.117 1.011 1.00 30.33 448 ARG A N 1
ATOM 6541 C CA . ARG A 1 474 ? 92.552 42.208 0.046 1.00 37.66 448 ARG A CA 1
ATOM 6542 C C . ARG A 1 474 ? 91.236 42.961 0.187 1.00 34.44 448 ARG A C 1
ATOM 6543 O O . ARG A 1 474 ? 91.191 44.183 0.008 1.00 33.59 448 ARG A O 1
ATOM 6564 N N . GLY A 1 475 ? 90.155 42.248 0.509 1.00 34.89 449 GLY A N 1
ATOM 6565 C CA . GLY A 1 475 ? 88.874 42.907 0.697 1.00 40.77 449 GLY A CA 1
ATOM 6566 C C . GLY A 1 475 ? 88.859 43.820 1.909 1.00 38.66 449 GLY A C 1
ATOM 6567 O O . GLY A 1 475 ? 88.243 44.889 1.883 1.00 36.69 449 GLY A O 1
ATOM 6571 N N . LEU A 1 476 ? 89.532 43.416 2.989 1.00 35.45 450 LEU A N 1
ATOM 6572 C CA . LEU A 1 476 ? 89.615 44.275 4.166 1.00 38.41 450 LEU A CA 1
ATOM 6573 C C . LEU A 1 476 ? 90.334 45.577 3.840 1.00 36.99 450 LEU A C 1
ATOM 6574 O O . LEU A 1 476 ? 89.865 46.665 4.193 1.00 30.63 450 LEU A O 1
ATOM 6590 N N . GLU A 1 477 ? 91.482 45.483 3.163 1.00 36.51 451 GLU A N 1
ATOM 6591 C CA . GLU A 1 477 ? 92.211 46.685 2.773 1.00 34.15 451 GLU A CA 1
ATOM 6592 C C . GLU A 1 477 ? 91.385 47.539 1.819 1.00 36.56 451 GLU A C 1
ATOM 6593 O O . GLU A 1 477 ? 91.409 48.774 1.898 1.00 36.40 451 GLU A O 1
ATOM 6605 N N . GLU A 1 478 ? 90.644 46.899 0.912 1.00 37.01 452 GLU A N 1
ATOM 6606 C CA . GLU A 1 478 ? 89.790 47.646 -0.005 1.00 36.75 452 GLU A CA 1
ATOM 6607 C C . GLU A 1 478 ? 88.727 48.429 0.751 1.00 40.23 452 GLU A C 1
ATOM 6608 O O . GLU A 1 478 ? 88.437 49.584 0.414 1.00 32.04 452 GLU A O 1
ATOM 6620 N N . THR A 1 479 ? 88.131 47.815 1.777 1.00 30.40 453 THR A N 1
ATOM 6621 C CA . THR A 1 479 ? 87.110 48.503 2.560 1.00 30.58 453 THR A CA 1
ATOM 6622 C C . THR A 1 479 ? 87.672 49.757 3.217 1.00 28.55 453 THR A C 1
ATOM 6623 O O . THR A 1 479 ? 87.012 50.802 3.239 1.00 28.80 453 THR A O 1
ATOM 6634 N N . ARG A 1 480 ? 88.889 49.674 3.763 1.00 31.97 454 ARG A N 1
ATOM 6635 C CA . ARG A 1 480 ? 89.475 50.843 4.410 1.00 31.32 454 ARG A CA 1
ATOM 6636 C C . ARG A 1 480 ? 89.782 51.932 3.393 1.00 29.35 454 ARG A C 1
ATOM 6637 O O . ARG A 1 480 ? 89.651 53.123 3.695 1.00 31.03 454 ARG A O 1
ATOM 6658 N N . ARG A 1 481 ? 90.212 51.544 2.191 1.00 27.80 455 ARG A N 1
ATOM 6659 C CA . ARG A 1 481 ? 90.529 52.536 1.171 1.00 37.53 455 ARG A CA 1
ATOM 6660 C C . ARG A 1 481 ? 89.294 53.346 0.799 1.00 33.54 455 ARG A C 1
ATOM 6661 O O . ARG A 1 481 ? 89.361 54.574 0.677 1.00 37.58 455 ARG A O 1
ATOM 6682 N N . ILE A 1 482 ? 88.155 52.676 0.630 1.00 39.81 456 ILE A N 1
ATOM 6683 C CA . ILE A 1 482 ? 86.936 53.353 0.200 1.00 30.20 456 ILE A CA 1
ATOM 6684 C C . ILE A 1 482 ? 86.325 54.155 1.343 1.00 35.38 456 ILE A C 1
ATOM 6685 O O . ILE A 1 482 ? 85.975 55.329 1.179 1.00 29.65 456 ILE A O 1
ATOM 6701 N N . ASP A 1 483 ? 86.182 53.533 2.515 1.00 29.05 457 ASP A N 1
ATOM 6702 C CA . ASP A 1 483 ? 85.397 54.121 3.593 1.00 35.39 457 ASP A CA 1
ATOM 6703 C C . ASP A 1 483 ? 86.183 55.110 4.445 1.00 34.81 457 ASP A C 1
ATOM 6704 O O . ASP A 1 483 ? 85.568 55.937 5.127 1.00 33.58 457 ASP A O 1
ATOM 6713 N N . LEU A 1 484 ? 87.512 55.054 4.428 1.00 31.72 458 LEU A N 1
ATOM 6714 C CA . LEU A 1 484 ? 88.317 55.896 5.306 1.00 35.39 458 LEU A CA 1
ATOM 6715 C C . LEU A 1 484 ? 89.329 56.748 4.560 1.00 29.05 458 LEU A C 1
ATOM 6716 O O . LEU A 1 484 ? 89.363 57.967 4.755 1.00 34.82 458 LEU A O 1
ATOM 6732 N N . GLU A 1 485 ? 90.177 56.143 3.730 1.00 30.49 459 GLU A N 1
ATOM 6733 C CA . GLU A 1 485 ? 91.316 56.878 3.191 1.00 35.28 459 GLU A CA 1
ATOM 6734 C C . GLU A 1 485 ? 90.889 57.859 2.105 1.00 32.91 459 GLU A C 1
ATOM 6735 O O . GLU A 1 485 ? 91.253 59.040 2.152 1.00 30.77 459 GLU A O 1
ATOM 6747 N N . GLU A 1 486 ? 90.111 57.399 1.124 1.00 30.54 460 GLU A N 1
ATOM 6748 C CA . GLU A 1 486 ? 89.592 58.324 0.121 1.00 32.58 460 GLU A CA 1
ATOM 6749 C C . GLU A 1 486 ? 88.579 59.287 0.727 1.00 35.52 460 GLU A C 1
ATOM 6750 O O . GLU A 1 486 ? 88.471 60.435 0.281 1.00 32.86 460 GLU A O 1
ATOM 6762 N N . TRP A 1 487 ? 87.852 58.847 1.754 1.00 29.86 461 TRP A N 1
ATOM 6763 C CA . TRP A 1 487 ? 86.891 59.717 2.423 1.00 30.41 461 TRP A CA 1
ATOM 6764 C C . TRP A 1 487 ? 87.601 60.869 3.126 1.00 30.21 461 TRP A C 1
ATOM 6765 O O . TRP A 1 487 ? 87.196 62.031 3.001 1.00 36.62 461 TRP A O 1
ATOM 6786 N N . MET A 1 488 ? 88.684 60.572 3.847 1.00 26.93 462 MET A N 1
ATOM 6787 C CA . MET A 1 488 ? 89.425 61.631 4.527 1.00 35.12 462 MET A CA 1
ATOM 6788 C C . MET A 1 488 ? 90.072 62.587 3.531 1.00 32.92 462 MET A C 1
ATOM 6789 O O . MET A 1 488 ? 90.222 63.779 3.827 1.00 23.38 462 MET A O 1
ATOM 6803 N N . ARG A 1 489 ? 90.453 62.094 2.351 1.00 34.98 463 ARG A N 1
ATOM 6804 C CA . ARG A 1 489 ? 91.057 62.965 1.347 1.00 44.81 463 ARG A CA 1
ATOM 6805 C C . ARG A 1 489 ? 90.072 64.026 0.871 1.00 35.71 463 ARG A C 1
ATOM 6806 O O . ARG A 1 489 ? 90.390 65.220 0.856 1.00 34.79 463 ARG A O 1
ATOM 6827 N N . ARG A 1 490 ? 88.863 63.610 0.482 1.00 32.27 464 ARG A N 1
ATOM 6828 C CA . ARG A 1 490 ? 87.891 64.570 -0.037 1.00 41.61 464 ARG A CA 1
ATOM 6829 C C . ARG A 1 490 ? 87.399 65.520 1.043 1.00 38.94 464 ARG A C 1
ATOM 6830 O O . ARG A 1 490 ? 87.051 66.666 0.740 1.00 31.74 464 ARG A O 1
ATOM 6851 N N . LEU A 1 491 ? 87.355 65.076 2.299 1.00 27.47 465 LEU A N 1
ATOM 6852 C CA . LEU A 1 491 ? 87.033 65.994 3.381 1.00 29.32 465 LEU A CA 1
ATOM 6853 C C . LEU A 1 491 ? 88.237 66.811 3.829 1.00 29.16 465 LEU A C 1
ATOM 6854 O O . LEU A 1 491 ? 88.072 67.738 4.629 1.00 33.47 465 LEU A O 1
ATOM 6870 N N . ARG A 1 492 ? 89.433 66.488 3.336 1.00 32.28 466 ARG A N 1
ATOM 6871 C CA . ARG A 1 492 ? 90.664 67.169 3.742 1.00 37.40 466 ARG A CA 1
ATOM 6872 C C . ARG A 1 492 ? 90.865 67.091 5.255 1.00 33.10 466 ARG A C 1
ATOM 6873 O O . ARG A 1 492 ? 91.252 68.066 5.901 1.00 31.43 466 ARG A O 1
ATOM 6894 N N . LEU A 1 493 ? 90.601 65.920 5.829 1.00 30.22 467 LEU A N 1
ATOM 6895 C CA . LEU A 1 493 ? 90.777 65.716 7.260 1.00 30.47 467 LEU A CA 1
ATOM 6896 C C . LEU A 1 493 ? 92.193 65.244 7.556 1.00 31.81 467 LEU A C 1
ATOM 6897 O O . LEU A 1 493 ? 92.765 64.446 6.808 1.00 32.08 467 LEU A O 1
ATOM 6913 N N . ASP A 1 494 ? 92.759 65.760 8.645 1.00 25.88 468 ASP A N 1
ATOM 6914 C CA . ASP A 1 494 ? 94.032 65.266 9.153 1.00 35.83 468 ASP A CA 1
ATOM 6915 C C . ASP A 1 494 ? 93.857 64.092 10.106 1.00 31.93 468 ASP A C 1
ATOM 6916 O O . ASP A 1 494 ? 94.752 63.245 10.206 1.00 29.68 468 ASP A O 1
ATOM 6925 N N . ALA A 1 495 ? 92.724 64.013 10.797 1.00 26.45 469 ALA A N 1
ATOM 6926 C CA . ALA A 1 495 ? 92.444 62.885 11.675 1.00 25.28 469 ALA A CA 1
ATOM 6927 C C . ALA A 1 495 ? 90.969 62.897 12.039 1.00 25.90 469 ALA A C 1
ATOM 6928 O O . ALA A 1 495 ? 90.272 63.898 11.857 1.00 27.91 469 ALA A O 1
ATOM 6935 N N . VAL A 1 496 ? 90.509 61.758 12.547 1.00 25.51 470 VAL A N 1
ATOM 6936 C CA . VAL A 1 496 ? 89.171 61.597 13.101 1.00 28.03 470 VAL A CA 1
ATOM 6937 C C . VAL A 1 496 ? 89.324 61.399 14.602 1.00 30.02 470 VAL A C 1
ATOM 6938 O O . VAL A 1 496 ? 90.248 60.712 15.049 1.00 35.39 470 VAL A O 1
ATOM 6951 N N . LEU A 1 497 ? 88.446 62.024 15.385 1.00 26.94 471 LEU A N 1
ATOM 6952 C CA . LEU A 1 497 ? 88.540 61.923 16.833 1.00 30.34 471 LEU A CA 1
ATOM 6953 C C . LEU A 1 497 ? 87.155 61.861 17.460 1.00 27.05 471 LEU A C 1
ATOM 6954 O O . LEU A 1 497 ? 86.172 62.339 16.893 1.00 26.21 471 LEU A O 1
ATOM 6970 N N . PHE A 1 498 ? 87.090 61.265 18.643 1.00 23.83 472 PHE A N 1
ATOM 6971 C CA . PHE A 1 498 ? 85.823 61.043 19.322 1.00 22.46 472 PHE A CA 1
ATOM 6972 C C . PHE A 1 498 ? 86.112 60.537 20.728 1.00 22.81 472 PHE A C 1
ATOM 6973 O O . PHE A 1 498 ? 87.201 60.009 20.987 1.00 24.00 472 PHE A O 1
ATOM 6990 N N . PRO A 1 499 ? 85.164 60.701 21.648 1.00 23.41 473 PRO A N 1
ATOM 6991 C CA . PRO A 1 499 ? 85.282 60.030 22.944 1.00 23.18 473 PRO A CA 1
ATOM 6992 C C . PRO A 1 499 ? 85.522 58.545 22.734 1.00 24.16 473 PRO A C 1
ATOM 6993 O O . PRO A 1 499 ? 84.905 57.916 21.872 1.00 20.86 473 PRO A O 1
ATOM 7004 N N . THR A 1 500 ? 86.451 57.987 23.512 1.00 22.30 474 THR A N 1
ATOM 7005 C CA . THR A 1 500 ? 86.821 56.590 23.321 1.00 23.85 474 THR A CA 1
ATOM 7006 C C . THR A 1 500 ? 85.642 55.668 23.607 1.00 22.12 474 THR A C 1
ATOM 7007 O O . THR A 1 500 ? 85.476 54.637 22.942 1.00 20.88 474 THR A O 1
ATOM 7018 N N . VAL A 1 501 ? 84.813 56.023 24.593 1.00 22.12 475 VAL A N 1
ATOM 7019 C CA . VAL A 1 501 ? 83.635 55.248 24.964 1.00 22.72 475 VAL A CA 1
ATOM 7020 C C . VAL A 1 501 ? 82.517 56.220 25.314 1.00 23.42 475 VAL A C 1
ATOM 7021 O O . VAL A 1 501 ? 82.757 57.365 25.701 1.00 24.46 475 VAL A O 1
ATOM 7034 N N . ALA A 1 502 ? 81.280 55.737 25.201 1.00 19.62 476 ALA A N 1
ATOM 7035 C CA . ALA A 1 502 ? 80.114 56.579 25.434 1.00 24.42 476 ALA A CA 1
ATOM 7036 C C . ALA A 1 502 ? 79.703 56.636 26.895 1.00 24.52 476 ALA A C 1
ATOM 7037 O O . ALA A 1 502 ? 79.072 57.615 27.313 1.00 26.79 476 ALA A O 1
ATOM 7044 N N . ASP A 1 503 ? 80.045 55.615 27.672 1.00 29.23 477 ASP A N 1
ATOM 7045 C CA . ASP A 1 503 ? 79.646 55.497 29.071 1.00 27.88 477 ASP A CA 1
ATOM 7046 C C . ASP A 1 503 ? 80.459 54.350 29.662 1.00 25.27 477 ASP A C 1
ATOM 7047 O O . ASP A 1 503 ? 81.231 53.692 28.957 1.00 24.31 477 ASP A O 1
ATOM 7056 N N . VAL A 1 504 ? 80.279 54.107 30.960 1.00 30.10 478 VAL A N 1
ATOM 7057 C CA . VAL A 1 504 ? 80.965 53.024 31.658 1.00 23.62 478 VAL A CA 1
ATOM 7058 C C . VAL A 1 504 ? 79.937 52.189 32.409 1.00 26.06 478 VAL A C 1
ATOM 7059 O O . VAL A 1 504 ? 79.003 52.727 33.012 1.00 27.88 478 VAL A O 1
ATOM 7072 N N . GLY A 1 505 ? 80.111 50.872 32.371 1.00 25.35 479 GLY A N 1
ATOM 7073 C CA . GLY A 1 505 ? 79.192 49.971 33.024 1.00 27.32 479 GLY A CA 1
ATOM 7074 C C . GLY A 1 505 ? 79.425 49.893 34.520 1.00 28.02 479 GLY A C 1
ATOM 7075 O O . GLY A 1 505 ? 80.564 49.977 34.991 1.00 26.06 479 GLY A O 1
ATOM 7079 N N . PRO A 1 506 ? 78.355 49.732 35.303 1.00 23.84 480 PRO A N 1
ATOM 7080 C CA . PRO A 1 506 ? 78.533 49.527 36.746 1.00 25.80 480 PRO A CA 1
ATOM 7081 C C . PRO A 1 506 ? 79.275 48.232 37.041 1.00 28.35 480 PRO A C 1
ATOM 7082 O O . PRO A 1 506 ? 79.234 47.272 36.267 1.00 25.75 480 PRO A O 1
ATOM 7093 N N . ALA A 1 507 ? 79.960 48.214 38.188 1.00 26.68 481 ALA A N 1
ATOM 7094 C CA . ALA A 1 507 ? 80.809 47.082 38.536 1.00 28.44 481 ALA A CA 1
ATOM 7095 C C . ALA A 1 507 ? 80.019 45.799 38.759 1.00 26.66 481 ALA A C 1
ATOM 7096 O O . ALA A 1 507 ? 80.581 44.712 38.604 1.00 31.50 481 ALA A O 1
ATOM 7103 N N . ASP A 1 508 ? 78.738 45.891 39.115 1.00 28.82 482 ASP A N 1
ATOM 7104 C CA . ASP A 1 508 ? 77.911 44.708 39.308 1.00 27.46 482 ASP A CA 1
ATOM 7105 C C . ASP A 1 508 ? 77.136 44.323 38.050 1.00 31.28 482 ASP A C 1
ATOM 7106 O O . ASP A 1 508 ? 76.103 43.650 38.147 1.00 30.71 482 ASP A O 1
ATOM 7115 N N . ALA A 1 509 ? 77.612 44.732 36.873 1.00 28.92 483 ALA A N 1
ATOM 7116 C CA . ALA A 1 509 ? 76.964 44.341 35.628 1.00 29.77 483 ALA A CA 1
ATOM 7117 C C . ALA A 1 509 ? 76.976 42.835 35.413 1.00 28.55 483 ALA A C 1
ATOM 7118 O O . ALA A 1 509 ? 76.283 42.348 34.511 1.00 32.14 483 ALA A O 1
ATOM 7125 N N . ASP A 1 510 ? 77.740 42.087 36.207 1.00 27.72 484 ASP A N 1
ATOM 7126 C CA . ASP A 1 510 ? 77.769 40.640 36.057 1.00 32.31 484 ASP A CA 1
ATOM 7127 C C . ASP A 1 510 ? 76.597 39.951 36.747 1.00 28.48 484 ASP A C 1
ATOM 7128 O O . ASP A 1 510 ? 76.284 38.811 36.391 1.00 26.46 484 ASP A O 1
ATOM 7137 N N . VAL A 1 511 ? 75.919 40.616 37.687 1.00 28.62 485 VAL A N 1
ATOM 7138 C CA . VAL A 1 511 ? 74.863 39.967 38.463 1.00 31.39 485 VAL A CA 1
ATOM 7139 C C . VAL A 1 511 ? 73.604 40.825 38.552 1.00 32.07 485 VAL A C 1
ATOM 7140 O O . VAL A 1 511 ? 72.551 40.344 38.982 1.00 29.65 485 VAL A O 1
ATOM 7153 N N . ASN A 1 512 ? 73.688 42.093 38.153 1.00 31.54 486 ASN A N 1
ATOM 7154 C CA . ASN A 1 512 ? 72.556 43.004 38.310 1.00 31.95 486 ASN A CA 1
ATOM 7155 C C . ASN A 1 512 ? 71.920 43.292 36.955 1.00 26.59 486 ASN A C 1
ATOM 7156 O O . ASN A 1 512 ? 72.556 43.936 36.107 1.00 29.71 486 ASN A O 1
ATOM 7167 N N . PRO A 1 513 ? 70.678 42.854 36.706 1.00 32.04 487 PRO A N 1
ATOM 7168 C CA . PRO A 1 513 ? 70.083 43.043 35.366 1.00 32.19 487 PRO A CA 1
ATOM 7169 C C . PRO A 1 513 ? 70.082 44.480 34.864 1.00 31.37 487 PRO A C 1
ATOM 7170 O O . PRO A 1 513 ? 70.407 44.714 33.694 1.00 29.27 487 PRO A O 1
ATOM 7181 N N . ALA A 1 514 ? 69.713 45.448 35.704 1.00 31.94 488 ALA A N 1
ATOM 7182 C CA . ALA A 1 514 ? 69.705 46.838 35.262 1.00 30.33 488 ALA A CA 1
ATOM 7183 C C . ALA A 1 514 ? 71.101 47.293 34.859 1.00 32.59 488 ALA A C 1
ATOM 7184 O O . ALA A 1 514 ? 71.269 48.010 33.864 1.00 29.39 488 ALA A O 1
ATOM 7191 N N . SER A 1 515 ? 72.118 46.881 35.616 1.00 27.90 489 SER A N 1
ATOM 7192 C CA . SER A 1 515 ? 73.489 47.246 35.280 1.00 28.05 489 SER A CA 1
ATOM 7193 C C . SER A 1 515 ? 73.944 46.562 33.998 1.00 25.43 489 SER A C 1
ATOM 7194 O O . SER A 1 515 ? 74.682 47.153 33.202 1.00 28.54 489 SER A O 1
ATOM 7202 N N . ALA A 1 516 ? 73.528 45.314 33.786 1.00 27.26 490 ALA A N 1
ATOM 7203 C CA . ALA A 1 516 ? 73.935 44.605 32.579 1.00 28.68 490 ALA A CA 1
ATOM 7204 C C . ALA A 1 516 ? 73.372 45.276 31.333 1.00 26.82 490 ALA A C 1
ATOM 7205 O O . ALA A 1 516 ? 74.042 45.333 30.296 1.00 25.38 490 ALA A O 1
ATOM 7212 N N . ASP A 1 517 ? 72.150 45.810 31.419 1.00 26.71 491 ASP A N 1
ATOM 7213 C CA . ASP A 1 517 ? 71.554 46.483 30.267 1.00 33.68 491 ASP A CA 1
ATOM 7214 C C . ASP A 1 517 ? 72.424 47.644 29.799 1.00 30.40 491 ASP A C 1
ATOM 7215 O O . ASP A 1 517 ? 72.669 47.806 28.598 1.00 27.99 491 ASP A O 1
ATOM 7224 N N . ILE A 1 518 ? 72.897 48.467 30.738 1.00 31.79 492 ILE A N 1
ATOM 7225 C CA . ILE A 1 518 ? 73.806 49.560 30.391 1.00 28.25 492 ILE A CA 1
ATOM 7226 C C . ILE A 1 518 ? 75.120 49.005 29.854 1.00 28.17 492 ILE A C 1
ATOM 7227 O O . ILE A 1 518 ? 75.614 49.434 28.804 1.00 27.60 492 ILE A O 1
ATOM 7243 N N . ALA A 1 519 ? 75.717 48.057 30.583 1.00 26.89 493 ALA A N 1
ATOM 7244 C CA . ALA A 1 519 ? 77.046 47.567 30.231 1.00 25.71 493 ALA A CA 1
ATOM 7245 C C . ALA A 1 519 ? 77.063 46.906 28.859 1.00 26.37 493 ALA A C 1
ATOM 7246 O O . ALA A 1 519 ? 78.120 46.844 28.220 1.00 24.67 493 ALA A O 1
ATOM 7253 N N . TRP A 1 520 ? 75.923 46.398 28.395 1.00 25.69 494 TRP A N 1
ATOM 7254 C CA . TRP A 1 520 ? 75.856 45.699 27.118 1.00 28.15 494 TRP A CA 1
ATOM 7255 C C . TRP A 1 520 ? 75.277 46.555 25.996 1.00 24.14 494 TRP A C 1
ATOM 7256 O O . TRP A 1 520 ? 74.987 46.024 24.919 1.00 23.96 494 TRP A O 1
ATOM 7277 N N . SER A 1 521 ? 75.124 47.860 26.204 1.00 26.36 495 SER A N 1
ATOM 7278 C CA . SER A 1 521 ? 74.564 48.735 25.182 1.00 21.10 495 SER A CA 1
ATOM 7279 C C . SER A 1 521 ? 75.660 49.282 24.270 1.00 20.86 495 SER A C 1
ATOM 7280 O O . SER A 1 521 ? 76.845 49.297 24.616 1.00 20.22 495 SER A O 1
ATOM 7288 N N . ASN A 1 522 ? 75.246 49.743 23.090 1.00 24.41 496 ASN A N 1
ATOM 7289 C CA . ASN A 1 522 ? 76.204 50.227 22.105 1.00 23.22 496 ASN A CA 1
ATOM 7290 C C . ASN A 1 522 ? 76.948 51.442 22.645 1.00 21.78 496 ASN A C 1
ATOM 7291 O O . ASN A 1 522 ? 76.372 52.304 23.315 1.00 23.67 496 ASN A O 1
ATOM 7302 N N . GLY A 1 523 ? 78.244 51.506 22.350 1.00 24.41 497 GLY A N 1
ATOM 7303 C CA . GLY A 1 523 ? 79.104 52.526 22.907 1.00 24.71 497 GLY A CA 1
ATOM 7304 C C . GLY A 1 523 ? 79.630 52.235 24.298 1.00 23.78 497 GLY A C 1
ATOM 7305 O O . GLY A 1 523 ? 80.521 52.958 24.764 1.00 24.93 497 GLY A O 1
ATOM 7309 N N . VAL A 1 524 ? 79.113 51.207 24.978 1.00 21.30 498 VAL A N 1
ATOM 7310 C CA . VAL A 1 524 ? 79.504 50.885 26.344 1.00 23.38 498 VAL A CA 1
ATOM 7311 C C . VAL A 1 524 ? 80.081 49.481 26.451 1.00 20.53 498 VAL A C 1
ATOM 7312 O O . VAL A 1 524 ? 81.092 49.269 27.134 1.00 26.81 498 VAL A O 1
ATOM 7325 N N . TRP A 1 525 ? 79.454 48.505 25.790 1.00 22.78 499 TRP A N 1
ATOM 7326 C CA . TRP A 1 525 ? 79.947 47.132 25.821 1.00 22.21 499 TRP A CA 1
ATOM 7327 C C . TRP A 1 525 ? 81.317 47.025 25.167 1.00 28.06 499 TRP A C 1
ATOM 7328 O O . TRP A 1 525 ? 82.114 46.146 25.521 1.00 20.89 499 TRP A O 1
ATOM 7349 N N . VAL A 1 526 ? 81.604 47.926 24.229 1.00 21.60 500 VAL A N 1
ATOM 7350 C CA . VAL A 1 526 ? 82.830 47.942 23.442 1.00 25.32 500 VAL A CA 1
ATOM 7351 C C . VAL A 1 526 ? 83.135 49.401 23.137 1.00 22.05 500 VAL A C 1
ATOM 7352 O O . VAL A 1 526 ? 82.224 50.212 22.964 1.00 29.86 500 VAL A O 1
ATOM 7365 N N . ALA A 1 527 ? 84.420 49.737 23.053 1.00 24.17 501 ALA A N 1
ATOM 7366 C CA . ALA A 1 527 ? 84.787 51.114 22.743 1.00 24.73 501 ALA A CA 1
ATOM 7367 C C . ALA A 1 527 ? 84.193 51.546 21.404 1.00 25.34 501 ALA A C 1
ATOM 7368 O O . ALA A 1 527 ? 83.947 50.730 20.513 1.00 26.25 501 ALA A O 1
ATOM 7375 N N . ASN A 1 528 ? 83.965 52.851 21.269 1.00 25.11 502 ASN A N 1
ATOM 7376 C CA . ASN A 1 528 ? 83.358 53.391 20.058 1.00 32.42 502 ASN A CA 1
ATOM 7377 C C . ASN A 1 528 ? 84.133 52.943 18.826 1.00 26.55 502 ASN A C 1
ATOM 7378 O O . ASN A 1 528 ? 85.360 53.055 18.771 1.00 27.77 502 ASN A O 1
ATOM 7389 N N . GLY A 1 529 ? 83.405 52.415 17.847 1.00 28.34 503 GLY A N 1
ATOM 7390 C CA . GLY A 1 529 ? 83.981 51.829 16.650 1.00 26.15 503 GLY A CA 1
ATOM 7391 C C . GLY A 1 529 ? 83.705 50.348 16.495 1.00 31.75 503 GLY A C 1
ATOM 7392 O O . GLY A 1 529 ? 83.819 49.820 15.378 1.00 26.03 503 GLY A O 1
ATOM 7396 N N . ASN A 1 530 ? 83.322 49.667 17.578 1.00 34.40 504 ASN A N 1
ATOM 7397 C CA . ASN A 1 530 ? 82.981 48.236 17.583 1.00 29.84 504 ASN A CA 1
ATOM 7398 C C . ASN A 1 530 ? 84.089 47.474 16.852 1.00 30.08 504 ASN A C 1
ATOM 7399 O O . ASN A 1 530 ? 85.266 47.629 17.206 1.00 31.62 504 ASN A O 1
ATOM 7410 N N . LEU A 1 531 ? 83.770 46.641 15.862 1.00 29.67 505 LEU A N 1
ATOM 7411 C CA . LEU A 1 531 ? 84.756 45.773 15.235 1.00 34.04 505 LEU A CA 1
ATOM 7412 C C . LEU A 1 531 ? 85.493 46.425 14.072 1.00 33.48 505 LEU A C 1
ATOM 7413 O O . LEU A 1 531 ? 86.565 45.942 13.692 1.00 30.51 505 LEU A O 1
ATOM 7429 N N . ALA A 1 532 ? 84.955 47.508 13.507 1.00 28.40 506 ALA A N 1
ATOM 7430 C CA . ALA A 1 532 ? 85.488 48.035 12.254 1.00 34.23 506 ALA A CA 1
ATOM 7431 C C . ALA A 1 532 ? 86.922 48.531 12.410 1.00 29.42 506 ALA A C 1
ATOM 7432 O O . ALA A 1 532 ? 87.747 48.349 11.507 1.00 29.00 506 ALA A O 1
ATOM 7439 N N . ILE A 1 533 ? 87.242 49.151 13.548 1.00 25.47 507 ILE A N 1
ATOM 7440 C CA . ILE A 1 533 ? 88.564 49.756 13.727 1.00 28.94 507 ILE A CA 1
ATOM 7441 C C . ILE A 1 533 ? 89.660 48.722 13.504 1.00 31.02 507 ILE A C 1
ATOM 7442 O O . ILE A 1 533 ? 90.555 48.904 12.670 1.00 30.36 507 ILE A O 1
ATOM 7458 N N . ARG A 1 534 ? 89.617 47.625 14.263 1.00 26.82 508 ARG A N 1
ATOM 7459 C CA . ARG A 1 534 ? 90.680 46.632 14.181 1.00 22.63 508 ARG A CA 1
ATOM 7460 C C . ARG A 1 534 ? 90.544 45.754 12.949 1.00 24.79 508 ARG A C 1
ATOM 7461 O O . ARG A 1 534 ? 91.556 45.340 12.374 1.00 25.73 508 ARG A O 1
ATOM 7482 N N . HIS A 1 535 ? 89.311 45.465 12.530 1.00 27.44 509 HIS A N 1
ATOM 7483 C CA . HIS A 1 535 ? 89.105 44.644 11.344 1.00 29.92 509 HIS A CA 1
ATOM 7484 C C . HIS A 1 535 ? 89.761 45.266 10.119 1.00 32.39 509 HIS A C 1
ATOM 7485 O O . HIS A 1 535 ? 90.250 44.545 9.242 1.00 30.73 509 HIS A O 1
ATOM 7499 N N . LEU A 1 536 ? 89.787 46.594 10.046 1.00 28.27 510 LEU A N 1
ATOM 7500 C CA . LEU A 1 536 ? 90.301 47.304 8.884 1.00 32.89 510 LEU A CA 1
ATOM 7501 C C . LEU A 1 536 ? 91.693 47.882 9.105 1.00 28.53 510 LEU A C 1
ATOM 7502 O O . LEU A 1 536 ? 92.198 48.592 8.231 1.00 35.95 510 LEU A O 1
ATOM 7518 N N . GLY A 1 537 ? 92.316 47.606 10.245 1.00 30.55 511 GLY A N 1
ATOM 7519 C CA . GLY A 1 537 ? 93.688 48.026 10.481 1.00 30.53 511 GLY A CA 1
ATOM 7520 C C . GLY A 1 537 ? 93.870 49.522 10.614 1.00 35.10 511 GLY A C 1
ATOM 7521 O O . GLY A 1 537 ? 94.808 50.082 10.033 1.00 31.61 511 GLY A O 1
ATOM 7525 N N . VAL A 1 538 ? 92.996 50.187 11.361 1.00 28.65 512 VAL A N 1
ATOM 7526 C CA . VAL A 1 538 ? 93.030 51.637 11.505 1.00 26.99 512 VAL A CA 1
ATOM 7527 C C . VAL A 1 538 ? 93.932 51.975 12.690 1.00 26.41 512 VAL A C 1
ATOM 7528 O O . VAL A 1 538 ? 93.662 51.503 13.806 1.00 28.90 512 VAL A O 1
ATOM 7541 N N . PRO A 1 539 ? 94.985 52.777 12.506 1.00 21.79 513 PRO A N 1
ATOM 7542 C CA . PRO A 1 539 ? 95.806 53.179 13.655 1.00 21.98 513 PRO A CA 1
ATOM 7543 C C . PRO A 1 539 ? 95.082 54.199 14.517 1.00 26.53 513 PRO A C 1
ATOM 7544 O O . PRO A 1 539 ? 94.332 55.039 14.016 1.00 21.37 513 PRO A O 1
ATOM 7555 N N . THR A 1 540 ? 95.296 54.110 15.831 1.00 26.27 514 THR A N 1
ATOM 7556 C CA . THR A 1 540 ? 94.674 55.040 16.760 1.00 23.23 514 THR A CA 1
ATOM 7557 C C . THR A 1 540 ? 95.646 55.383 17.879 1.00 21.23 514 THR A C 1
ATOM 7558 O O . THR A 1 540 ? 96.573 54.631 18.185 1.00 26.53 514 THR A O 1
ATOM 7569 N N . VAL A 1 541 ? 95.412 56.543 18.485 1.00 23.79 515 VAL A N 1
ATOM 7570 C CA . VAL A 1 541 ? 96.106 56.968 19.694 1.00 27.23 515 VAL A CA 1
ATOM 7571 C C . VAL A 1 541 ? 95.057 57.530 20.638 1.00 29.16 515 VAL A C 1
ATOM 7572 O O . VAL A 1 541 ? 94.222 58.343 20.230 1.00 28.12 515 VAL A O 1
ATOM 7585 N N . THR A 1 542 ? 95.084 57.083 21.889 1.00 25.46 516 THR A N 1
ATOM 7586 C CA . THR A 1 542 ? 94.119 57.503 22.893 1.00 24.70 516 THR A CA 1
ATOM 7587 C C . THR A 1 542 ? 94.837 58.245 24.010 1.00 26.34 516 THR A C 1
ATOM 7588 O O . THR A 1 542 ? 95.908 57.826 24.457 1.00 30.09 516 THR A O 1
ATOM 7599 N N . VAL A 1 543 ? 94.235 59.341 24.463 1.00 25.08 517 VAL A N 1
ATOM 7600 C CA . VAL A 1 543 ? 94.770 60.131 25.570 1.00 24.07 517 VAL A CA 1
ATOM 7601 C C . VAL A 1 543 ? 93.625 60.523 26.489 1.00 28.04 517 VAL A C 1
ATOM 7602 O O . VAL A 1 543 ? 92.448 60.430 26.116 1.00 28.68 517 VAL A O 1
ATOM 7615 N N . PRO A 1 544 ? 93.939 60.952 27.712 1.00 32.43 518 PRO A N 1
ATOM 7616 C CA . PRO A 1 544 ? 92.869 61.328 28.648 1.00 23.62 518 PRO A CA 1
ATOM 7617 C C . PRO A 1 544 ? 92.145 62.588 28.199 1.00 33.55 518 PRO A C 1
ATOM 7618 O O . PRO A 1 544 ? 92.770 63.596 27.860 1.00 28.61 518 PRO A O 1
ATOM 7629 N N . MET A 1 545 ? 90.812 62.519 28.204 1.00 31.99 519 MET A N 1
ATOM 7630 C CA . MET A 1 545 ? 89.955 63.663 27.929 1.00 27.52 519 MET A CA 1
ATOM 7631 C C . MET A 1 545 ? 89.463 64.342 29.201 1.00 32.78 519 MET A C 1
ATOM 7632 O O . MET A 1 545 ? 88.949 65.462 29.127 1.00 30.76 519 MET A O 1
ATOM 7646 N N . GLY A 1 546 ? 89.625 63.702 30.362 1.00 30.75 520 GLY A N 1
ATOM 7647 C CA . GLY A 1 546 ? 89.204 64.239 31.636 1.00 26.49 520 GLY A CA 1
ATOM 7648 C C . GLY A 1 546 ? 88.495 63.188 32.462 1.00 35.13 520 GLY A C 1
ATOM 7649 O O . GLY A 1 546 ? 88.505 61.994 32.144 1.00 23.64 520 GLY A O 1
ATOM 7653 N N . VAL A 1 547 ? 87.886 63.635 33.558 1.00 25.86 521 VAL A N 1
ATOM 7654 C CA . VAL A 1 547 ? 87.212 62.761 34.509 1.00 31.60 521 VAL A CA 1
ATOM 7655 C C . VAL A 1 547 ? 85.770 63.226 34.649 1.00 35.28 521 VAL A C 1
ATOM 7656 O O . VAL A 1 547 ? 85.516 64.406 34.914 1.00 36.12 521 VAL A O 1
ATOM 7669 N N . MET A 1 548 ? 84.832 62.299 34.470 1.00 33.15 522 MET A N 1
ATOM 7670 C CA . MET A 1 548 ? 83.416 62.624 34.591 1.00 35.13 522 MET A CA 1
ATOM 7671 C C . MET A 1 548 ? 83.128 63.145 35.992 1.00 40.27 522 MET A C 1
ATOM 7672 O O . MET A 1 548 ? 83.418 62.471 36.986 1.00 36.48 522 MET A O 1
ATOM 7686 N N . ALA A 1 549 ? 82.540 64.340 36.070 1.00 41.45 523 ALA A N 1
ATOM 7687 C CA . ALA A 1 549 ? 82.341 64.995 37.357 1.00 47.52 523 ALA A CA 1
ATOM 7688 C C . ALA A 1 549 ? 81.335 64.269 38.241 1.00 47.39 523 ALA A C 1
ATOM 7689 O O . ALA A 1 549 ? 81.396 64.410 39.467 1.00 41.07 523 ALA A O 1
ATOM 7696 N N . ASP A 1 550 ? 80.427 63.488 37.655 1.00 43.90 524 ASP A N 1
ATOM 7697 C CA . ASP A 1 550 ? 79.348 62.893 38.439 1.00 47.47 524 ASP A CA 1
ATOM 7698 C C . ASP A 1 550 ? 79.778 61.604 39.135 1.00 42.42 524 ASP A C 1
ATOM 7699 O O . ASP A 1 550 ? 79.331 61.330 40.254 1.00 47.04 524 ASP A O 1
ATOM 7708 N N . ILE A 1 551 ? 80.635 60.799 38.502 1.00 38.17 525 ILE A N 1
ATOM 7709 C CA . ILE A 1 551 ? 81.021 59.501 39.045 1.00 34.35 525 ILE A CA 1
ATOM 7710 C C . ILE A 1 551 ? 82.527 59.332 39.169 1.00 36.66 525 ILE A C 1
ATOM 7711 O O . ILE A 1 551 ? 82.982 58.274 39.608 1.00 34.48 525 ILE A O 1
ATOM 7727 N N . GLY A 1 552 ? 83.319 60.335 38.800 1.00 29.15 526 GLY A N 1
ATOM 7728 C CA . GLY A 1 552 ? 84.753 60.278 39.005 1.00 30.52 526 GLY A CA 1
ATOM 7729 C C . GLY A 1 552 ? 85.491 59.290 38.133 1.00 28.99 526 GLY A C 1
ATOM 7730 O O . GLY A 1 552 ? 86.614 58.909 38.466 1.00 30.89 526 GLY A O 1
ATOM 7734 N N . MET A 1 553 ? 84.900 58.865 37.016 1.00 24.28 527 MET A N 1
ATOM 7735 C CA . MET A 1 553 ? 85.561 57.898 36.144 1.00 28.41 527 MET A CA 1
ATOM 7736 C C . MET A 1 553 ? 86.221 58.600 34.965 1.00 28.83 527 MET A C 1
ATOM 7737 O O . MET A 1 553 ? 85.595 59.472 34.344 1.00 26.34 527 MET A O 1
ATOM 7751 N N . PRO A 1 554 ? 87.463 58.266 34.622 1.00 20.56 528 PRO A N 1
ATOM 7752 C CA . PRO A 1 554 ? 88.087 58.867 33.438 1.00 26.82 528 PRO A CA 1
ATOM 7753 C C . PRO A 1 554 ? 87.401 58.450 32.144 1.00 29.02 528 PRO A C 1
ATOM 7754 O O . PRO A 1 554 ? 86.708 57.433 32.067 1.00 24.08 528 PRO A O 1
ATOM 7765 N N . VAL A 1 555 ? 87.620 59.266 31.114 1.00 21.78 529 VAL A N 1
ATOM 7766 C CA . VAL A 1 555 ? 87.228 58.944 29.745 1.00 22.01 529 VAL A CA 1
ATOM 7767 C C . VAL A 1 555 ? 88.273 59.533 28.807 1.00 22.68 529 VAL A C 1
ATOM 7768 O O . VAL A 1 555 ? 88.768 60.642 29.029 1.00 28.58 529 VAL A O 1
ATOM 7781 N N . GLY A 1 556 ? 88.607 58.786 27.754 1.00 28.81 530 GLY A N 1
ATOM 7782 C CA . GLY A 1 556 ? 89.644 59.184 26.829 1.00 24.83 530 GLY A CA 1
ATOM 7783 C C . GLY A 1 556 ? 89.116 59.845 25.556 1.00 29.99 530 GLY A C 1
ATOM 7784 O O . GLY A 1 556 ? 87.925 59.860 25.257 1.00 25.52 530 GLY A O 1
ATOM 7788 N N . LEU A 1 557 ? 90.056 60.417 24.811 1.00 23.78 531 LEU A N 1
ATOM 7789 C CA . LEU A 1 557 ? 89.828 60.926 23.468 1.00 23.72 531 LEU A CA 1
ATOM 7790 C C . LEU A 1 557 ? 90.711 60.135 22.517 1.00 25.05 531 LEU A C 1
ATOM 7791 O O . LEU A 1 557 ? 91.915 60.001 22.755 1.00 27.23 531 LEU A O 1
ATOM 7807 N N . THR A 1 558 ? 90.116 59.606 21.454 1.00 23.36 532 THR A N 1
ATOM 7808 C CA . THR A 1 558 ? 90.819 58.759 20.499 1.00 25.10 532 THR A CA 1
ATOM 7809 C C . THR A 1 558 ? 91.030 59.519 19.196 1.00 28.11 532 THR A C 1
ATOM 7810 O O . THR A 1 558 ? 90.083 60.091 18.653 1.00 27.64 532 THR A O 1
ATOM 7821 N N . PHE A 1 559 ? 92.272 59.528 18.711 1.00 28.76 533 PHE A N 1
ATOM 7822 C CA . PHE A 1 559 ? 92.608 60.016 17.378 1.00 29.32 533 PHE A CA 1
ATOM 7823 C C . PHE A 1 559 ? 92.806 58.823 16.452 1.00 26.90 533 PHE A C 1
ATOM 7824 O O . PHE A 1 559 ? 93.538 57.890 16.792 1.00 29.45 533 PHE A O 1
ATOM 7841 N N . ALA A 1 560 ? 92.172 58.859 15.282 1.00 23.34 534 ALA A N 1
ATOM 7842 C CA . ALA A 1 560 ? 92.329 57.812 14.283 1.00 21.07 534 ALA A CA 1
ATOM 7843 C C . ALA A 1 560 ? 92.625 58.446 12.933 1.00 27.70 534 ALA A C 1
ATOM 7844 O O . ALA A 1 560 ? 92.253 59.592 12.672 1.00 28.99 534 ALA A O 1
ATOM 7851 N N . GLY A 1 561 ? 93.280 57.683 12.064 1.00 27.09 535 GLY A N 1
ATOM 7852 C CA . GLY A 1 561 ? 93.685 58.226 10.789 1.00 29.46 535 GLY A CA 1
ATOM 7853 C C . GLY A 1 561 ? 94.035 57.156 9.777 1.00 30.70 535 GLY A C 1
ATOM 7854 O O . GLY A 1 561 ? 93.838 55.960 10.006 1.00 25.86 535 GLY A O 1
ATOM 7858 N N . ARG A 1 562 ? 94.576 57.618 8.651 1.00 33.10 536 ARG A N 1
ATOM 7859 C CA . ARG A 1 562 ? 94.954 56.730 7.562 1.00 34.47 536 ARG A CA 1
ATOM 7860 C C . ARG A 1 562 ? 95.974 55.705 8.033 1.00 29.56 536 ARG A C 1
ATOM 7861 O O . ARG A 1 562 ? 96.785 55.963 8.927 1.00 28.56 536 ARG A O 1
ATOM 7882 N N . ALA A 1 563 ? 95.941 54.533 7.405 1.00 29.56 537 ALA A N 1
ATOM 7883 C CA . ALA A 1 563 ? 96.935 53.512 7.697 1.00 31.10 537 ALA A CA 1
ATOM 7884 C C . ALA A 1 563 ? 98.329 54.065 7.444 1.00 35.26 537 ALA A C 1
ATOM 7885 O O . ALA A 1 563 ? 98.585 54.693 6.410 1.00 34.62 537 ALA A O 1
ATOM 7892 N N . TYR A 1 564 ? 99.222 53.841 8.406 1.00 34.48 538 TYR A N 1
ATOM 7893 C CA . TYR A 1 564 ? 100.630 54.220 8.350 1.00 35.29 538 TYR A CA 1
ATOM 7894 C C . TYR A 1 564 ? 100.849 55.719 8.494 1.00 32.01 538 TYR A C 1
ATOM 7895 O O . TYR A 1 564 ? 101.960 56.208 8.239 1.00 31.12 538 TYR A O 1
ATOM 7913 N N . ASP A 1 565 ? 99.828 56.462 8.929 1.00 29.49 539 ASP A N 1
ATOM 7914 C CA . ASP A 1 565 ? 99.986 57.838 9.384 1.00 31.59 539 ASP A CA 1
ATOM 7915 C C . ASP A 1 565 ? 100.241 57.914 10.883 1.00 31.75 539 ASP A C 1
ATOM 7916 O O . ASP A 1 565 ? 99.953 58.944 11.511 1.00 32.43 539 ASP A O 1
ATOM 7925 N N . ASP A 1 566 ? 100.789 56.841 11.463 1.00 35.40 540 ASP A N 1
ATOM 7926 C CA . ASP A 1 566 ? 100.903 56.722 12.914 1.00 30.07 540 ASP A CA 1
ATOM 7927 C C . ASP A 1 566 ? 101.668 57.891 13.525 1.00 34.06 540 ASP A C 1
ATOM 7928 O O . ASP A 1 566 ? 101.314 58.373 14.607 1.00 26.27 540 ASP A O 1
ATOM 7937 N N . SER A 1 567 ? 102.729 58.351 12.858 1.00 31.96 541 SER A N 1
ATOM 7938 C CA . SER A 1 567 ? 103.564 59.403 13.430 1.00 35.05 541 SER A CA 1
ATOM 7939 C C . SER A 1 567 ? 102.766 60.681 13.662 1.00 33.53 541 SER A C 1
ATOM 7940 O O . SER A 1 567 ? 102.850 61.292 14.734 1.00 35.22 541 SER A O 1
ATOM 7948 N N . ALA A 1 568 ? 101.995 61.110 12.660 1.00 31.01 542 ALA A N 1
ATOM 7949 C CA . ALA A 1 568 ? 101.214 62.333 12.805 1.00 31.72 542 ALA A CA 1
ATOM 7950 C C . ALA A 1 568 ? 100.177 62.195 13.912 1.00 24.99 542 ALA A C 1
ATOM 7951 O O . ALA A 1 568 ? 99.928 63.144 14.664 1.00 30.40 542 ALA A O 1
ATOM 7958 N N . LEU A 1 569 ? 99.559 61.021 14.028 1.00 30.39 543 LEU A N 1
ATOM 7959 C CA . LEU A 1 569 ? 98.572 60.813 15.082 1.00 32.56 543 LEU A CA 1
ATOM 7960 C C . LEU A 1 569 ? 99.222 60.880 16.458 1.00 30.31 543 LEU A C 1
ATOM 7961 O O . LEU A 1 569 ? 98.658 61.465 17.392 1.00 23.70 543 LEU A O 1
ATOM 7977 N N . LEU A 1 570 ? 100.415 60.303 16.603 1.00 27.64 544 LEU A N 1
ATOM 7978 C CA . LEU A 1 570 ? 101.120 60.402 17.875 1.00 29.09 544 LEU A CA 1
ATOM 7979 C C . LEU A 1 570 ? 101.411 61.857 18.217 1.00 30.41 544 LEU A C 1
ATOM 7980 O O . LEU A 1 570 ? 101.290 62.267 19.379 1.00 26.05 544 LEU A O 1
ATOM 7996 N N . ARG A 1 571 ? 101.768 62.662 17.211 1.00 31.33 545 ARG A N 1
ATOM 7997 C CA . ARG A 1 571 ? 102.078 64.066 17.461 1.00 28.34 545 ARG A CA 1
ATOM 7998 C C . ARG A 1 571 ? 100.827 64.848 17.841 1.00 26.97 545 ARG A C 1
ATOM 7999 O O . ARG A 1 571 ? 100.862 65.673 18.763 1.00 29.46 545 ARG A O 1
ATOM 8020 N N . PHE A 1 572 ? 99.711 64.605 17.146 1.00 26.86 546 PHE A N 1
ATOM 8021 C CA . PHE A 1 572 ? 98.458 65.263 17.506 1.00 29.23 546 PHE A CA 1
ATOM 8022 C C . PHE A 1 572 ? 98.091 64.962 18.951 1.00 30.53 546 PHE A C 1
ATOM 8023 O O . PHE A 1 572 ? 97.707 65.860 19.711 1.00 30.08 546 PHE A O 1
ATOM 8040 N N . ALA A 1 573 ? 98.185 63.689 19.340 1.00 27.73 547 ALA A N 1
ATOM 8041 C CA . ALA A 1 573 ? 97.874 63.302 20.711 1.00 29.34 547 ALA A CA 1
ATOM 8042 C C . ALA A 1 573 ? 98.771 64.034 21.700 1.00 28.58 547 ALA A C 1
ATOM 8043 O O . ALA A 1 573 ? 98.291 64.610 22.684 1.00 25.46 547 ALA A O 1
ATOM 8050 N N . ALA A 1 574 ? 100.081 64.041 21.444 1.00 27.13 548 ALA A N 1
ATOM 8051 C CA . ALA A 1 574 ? 100.996 64.754 22.328 1.00 30.95 548 ALA A CA 1
ATOM 8052 C C . ALA A 1 574 ? 100.637 66.230 22.410 1.00 30.72 548 ALA A C 1
ATOM 8053 O O . ALA A 1 574 ? 100.639 66.820 23.498 1.00 28.44 548 ALA A O 1
ATOM 8060 N N . ALA A 1 575 ? 100.312 66.843 21.270 1.00 34.39 549 ALA A N 1
ATOM 8061 C CA . ALA A 1 575 ? 99.974 68.261 21.268 1.00 29.95 549 ALA A CA 1
ATOM 8062 C C . ALA A 1 575 ? 98.713 68.527 22.078 1.00 30.33 549 ALA A C 1
ATOM 8063 O O . ALA A 1 575 ? 98.665 69.473 22.873 1.00 28.51 549 ALA A O 1
ATOM 8070 N N . PHE A 1 576 ? 97.680 67.703 21.899 1.00 31.01 550 PHE A N 1
ATOM 8071 C CA . PHE A 1 576 ? 96.468 67.878 22.691 1.00 29.66 550 PHE A CA 1
ATOM 8072 C C . PHE A 1 576 ? 96.765 67.735 24.178 1.00 31.06 550 PHE A C 1
ATOM 8073 O O . PHE A 1 576 ? 96.310 68.544 24.995 1.00 32.95 550 PHE A O 1
ATOM 8090 N N . GLU A 1 577 ? 97.525 66.701 24.551 1.00 29.96 551 GLU A N 1
ATOM 8091 C CA . GLU A 1 577 ? 97.857 66.490 25.957 1.00 30.85 551 GLU A CA 1
ATOM 8092 C C . GLU A 1 577 ? 98.495 67.731 26.569 1.00 38.11 551 GLU A C 1
ATOM 8093 O O . GLU A 1 577 ? 98.228 68.068 27.728 1.00 37.55 551 GLU A O 1
ATOM 8105 N N . SER A 1 578 ? 99.337 68.429 25.801 1.00 34.06 552 SER A N 1
ATOM 8106 C CA . SER A 1 578 ? 100.057 69.584 26.328 1.00 31.67 552 SER A CA 1
ATOM 8107 C C . SER A 1 578 ? 99.143 70.756 26.668 1.00 33.12 552 SER A C 1
ATOM 8108 O O . SER A 1 578 ? 99.538 71.615 27.465 1.00 33.44 552 SER A O 1
ATOM 8116 N N . THR A 1 579 ? 97.946 70.826 26.084 1.00 35.22 553 THR A N 1
ATOM 8117 C CA . THR A 1 579 ? 97.054 71.955 26.330 1.00 34.40 553 THR A CA 1
ATOM 8118 C C . THR A 1 579 ? 96.340 71.884 27.675 1.00 35.33 553 THR A C 1
ATOM 8119 O O . THR A 1 579 ? 95.552 72.785 27.981 1.00 38.72 553 THR A O 1
ATOM 8130 N N . GLY A 1 580 ? 96.578 70.854 28.478 1.00 39.74 554 GLY A N 1
ATOM 8131 C CA . GLY A 1 580 ? 95.933 70.784 29.776 1.00 41.91 554 GLY A CA 1
ATOM 8132 C C . GLY A 1 580 ? 96.527 69.686 30.629 1.00 38.46 554 GLY A C 1
ATOM 8133 O O . GLY A 1 580 ? 97.504 69.032 30.255 1.00 42.87 554 GLY A O 1
ATOM 8137 N N . SER A 1 581 ? 95.915 69.497 31.797 1.00 42.94 555 SER A N 1
ATOM 8138 C CA . SER A 1 581 ? 96.307 68.464 32.757 1.00 43.69 555 SER A CA 1
ATOM 8139 C C . SER A 1 581 ? 95.046 67.671 33.079 1.00 38.44 555 SER A C 1
ATOM 8140 O O . SER A 1 581 ? 94.359 67.958 34.061 1.00 42.02 555 SER A O 1
ATOM 8148 N N . ARG A 1 582 ? 94.745 66.672 32.254 1.00 30.90 556 ARG A N 1
ATOM 8149 C CA . ARG A 1 582 ? 93.465 65.984 32.319 1.00 33.08 556 ARG A CA 1
ATOM 8150 C C . ARG A 1 582 ? 93.543 64.634 33.020 1.00 35.57 556 ARG A C 1
ATOM 8151 O O . ARG A 1 582 ? 92.524 63.944 33.118 1.00 37.68 556 ARG A O 1
ATOM 8172 N N . ARG A 1 583 ? 94.713 64.246 33.513 1.00 30.02 557 ARG A N 1
ATOM 8173 C CA . ARG A 1 583 ? 94.872 63.010 34.262 1.00 36.19 557 ARG A CA 1
ATOM 8174 C C . ARG A 1 583 ? 94.995 63.322 35.747 1.00 34.91 557 ARG A C 1
ATOM 8175 O O . ARG A 1 583 ? 95.582 64.338 36.131 1.00 38.07 557 ARG A O 1
ATOM 8196 N N . ILE A 1 584 ? 94.436 62.446 36.581 1.00 37.34 558 ILE A N 1
ATOM 8197 C CA . ILE A 1 584 ? 94.580 62.555 38.027 1.00 36.98 558 ILE A CA 1
ATOM 8198 C C . ILE A 1 584 ? 95.054 61.220 38.579 1.00 38.89 558 ILE A C 1
ATOM 8199 O O . ILE A 1 584 ? 94.799 60.159 37.999 1.00 34.59 558 ILE A O 1
ATOM 8215 N N . VAL A 1 585 ? 95.745 61.280 39.709 1.00 33.24 559 VAL A N 1
ATOM 8216 C CA . VAL A 1 585 ? 96.137 60.054 40.413 1.00 41.82 559 VAL A CA 1
ATOM 8217 C C . VAL A 1 585 ? 94.881 59.343 40.902 1.00 35.48 559 VAL A C 1
ATOM 8218 O O . VAL A 1 585 ? 93.953 60.011 41.396 1.00 36.80 559 VAL A O 1
ATOM 8231 N N . PRO A 1 586 ? 94.782 58.023 40.783 1.00 31.57 560 PRO A N 1
ATOM 8232 C CA . PRO A 1 586 ? 93.589 57.333 41.275 1.00 27.68 560 PRO A CA 1
ATOM 8233 C C . PRO A 1 586 ? 93.431 57.539 42.770 1.00 31.21 560 PRO A C 1
ATOM 8234 O O . PRO A 1 586 ? 94.380 57.309 43.535 1.00 32.51 560 PRO A O 1
ATOM 8245 N N . PRO A 1 587 ? 92.252 57.968 43.232 1.00 30.52 561 PRO A N 1
ATOM 8246 C CA . PRO A 1 587 ? 92.088 58.230 44.671 1.00 30.20 561 PRO A CA 1
ATOM 8247 C C . PRO A 1 587 ? 92.186 56.988 45.542 1.00 36.18 561 PRO A C 1
ATOM 8248 O O . PRO A 1 587 ? 92.405 57.123 46.751 1.00 36.97 561 PRO A O 1
ATOM 8259 N N . ARG A 1 588 ? 92.028 55.788 44.981 1.00 32.50 562 ARG A N 1
ATOM 8260 C CA . ARG A 1 588 ? 92.108 54.570 45.780 1.00 33.02 562 ARG A CA 1
ATOM 8261 C C . ARG A 1 588 ? 93.538 54.085 45.991 1.00 34.24 562 ARG A C 1
ATOM 8262 O O . ARG A 1 588 ? 93.752 53.198 46.825 1.00 33.44 562 ARG A O 1
ATOM 8283 N N . THR A 1 589 ? 94.517 54.635 45.273 1.00 32.96 563 THR A N 1
ATOM 8284 C CA . THR A 1 589 ? 95.908 54.182 45.357 1.00 30.98 563 THR A CA 1
ATOM 8285 C C . THR A 1 589 ? 96.844 55.372 45.538 1.00 31.18 563 THR A C 1
ATOM 8286 O O . THR A 1 589 ? 97.713 55.630 44.701 1.00 31.54 563 THR A O 1
ATOM 8297 N N . PRO A 1 590 ? 96.710 56.107 46.638 1.00 33.60 564 PRO A N 1
ATOM 8298 C CA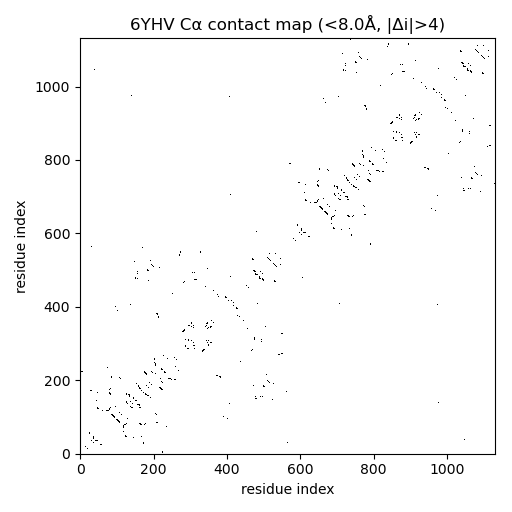 . PRO A 1 590 ? 97.581 57.265 46.870 1.00 32.40 564 PRO A CA 1
ATOM 8299 C C . PRO A 1 590 ? 99.007 56.838 47.167 1.00 36.91 564 PRO A C 1
ATOM 8300 O O . PRO A 1 590 ? 99.285 55.644 47.360 1.00 31.49 564 PRO A O 1
ATOM 8311 N N . PRO A 1 591 ? 99.944 57.785 47.200 1.00 36.44 565 PRO A N 1
ATOM 8312 C CA . PRO A 1 591 ? 101.312 57.445 47.611 1.00 40.05 565 PRO A CA 1
ATOM 8313 C C . PRO A 1 591 ? 101.325 56.869 49.019 1.00 31.44 565 PRO A C 1
ATOM 8314 O O . PRO A 1 591 ? 100.566 57.296 49.890 1.00 35.48 565 PRO A O 1
ATOM 8325 N N . LEU A 1 592 ? 102.213 55.901 49.238 1.00 32.91 566 LEU A N 1
ATOM 8326 C CA . LEU A 1 592 ? 102.267 55.182 50.505 1.00 40.29 566 LEU A CA 1
ATOM 8327 C C . LEU A 1 592 ? 102.946 56.009 51.587 1.00 47.49 566 LEU A C 1
ATOM 8328 O O . LEU A 1 592 ? 103.883 56.766 51.319 1.00 44.13 566 LEU A O 1
ATOM 8344 N N . ALA A 1 593 ? 102.446 55.868 52.812 1.00 56.86 567 ALA A N 1
ATOM 8345 C CA . ALA A 1 593 ? 102.981 56.557 53.982 1.00 69.77 567 ALA A CA 1
ATOM 8346 C C . ALA A 1 593 ? 102.657 58.045 53.925 1.00 87.33 567 ALA A C 1
ATOM 8347 O O . ALA A 1 593 ? 101.620 58.478 54.427 1.00 85.48 567 ALA A O 1
ATOM 8354 N N . ILE B 1 28 ? 52.786 48.235 60.174 1.00 63.00 2 ILE B N 1
ATOM 8355 C CA . ILE B 1 28 ? 53.541 47.991 61.396 1.00 60.76 2 ILE B CA 1
ATOM 8356 C C . ILE B 1 28 ? 54.995 47.673 61.064 1.00 61.28 2 ILE B C 1
ATOM 8357 O O . ILE B 1 28 ? 55.340 47.434 59.906 1.00 60.03 2 ILE B O 1
ATOM 8360 N N . GLU B 1 29 ? 55.845 47.678 62.088 1.00 53.39 3 GLU B N 1
ATOM 8361 C CA . GLU B 1 29 ? 57.240 47.288 61.941 1.00 53.91 3 GLU B CA 1
ATOM 8362 C C . GLU B 1 29 ? 57.361 45.777 62.084 1.00 47.58 3 GLU B C 1
ATOM 8363 O O . GLU B 1 29 ? 56.727 45.173 62.951 1.00 51.87 3 GLU B O 1
ATOM 8375 N N . VAL B 1 30 ? 58.172 45.168 61.218 1.00 40.72 4 VAL B N 1
ATOM 8376 C CA . VAL B 1 30 ? 58.382 43.723 61.237 1.00 42.20 4 VAL B CA 1
ATOM 8377 C C . VAL B 1 30 ? 59.776 43.332 61.705 1.00 37.99 4 VAL B C 1
ATOM 8378 O O . VAL B 1 30 ? 60.005 42.143 61.983 1.00 39.60 4 VAL B O 1
ATOM 8391 N N . THR B 1 31 ? 60.706 44.276 61.810 1.00 40.00 5 THR B N 1
ATOM 8392 C CA . THR B 1 31 ? 62.065 43.950 62.225 1.00 39.01 5 THR B CA 1
ATOM 8393 C C . THR B 1 31 ? 62.068 43.434 63.661 1.00 37.76 5 THR B C 1
ATOM 8394 O O . THR B 1 31 ? 61.639 44.135 64.581 1.00 38.94 5 THR B O 1
ATOM 8405 N N . GLU B 1 32 ? 62.543 42.202 63.849 1.00 40.19 6 GLU B N 1
ATOM 8406 C CA . GLU B 1 32 ? 62.696 41.609 65.179 1.00 44.83 6 GLU B CA 1
ATOM 8407 C C . GLU B 1 32 ? 61.354 41.389 65.873 1.00 44.30 6 GLU B C 1
ATOM 8408 O O . GLU B 1 32 ? 61.266 41.453 67.101 1.00 50.22 6 G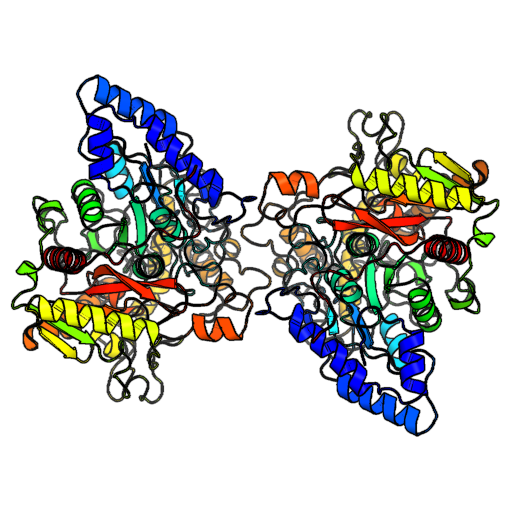LU B O 1
ATOM 8420 N N . VAL B 1 33 ? 60.304 41.122 65.104 1.00 40.50 7 VAL B N 1
ATOM 8421 C CA . VAL B 1 33 ? 58.968 40.891 65.644 1.00 42.53 7 VAL B CA 1
ATOM 8422 C C . VAL B 1 33 ? 58.697 39.395 65.676 1.00 40.84 7 VAL B C 1
ATOM 8423 O O . VAL B 1 33 ? 59.081 38.660 64.757 1.00 43.94 7 VAL B O 1
ATOM 8436 N N . SER B 1 34 ? 58.045 38.942 66.740 1.00 39.17 8 SER B N 1
ATOM 8437 C CA . SER B 1 34 ? 57.778 37.527 66.942 1.00 48.75 8 SER B CA 1
ATOM 8438 C C . SER B 1 34 ? 56.481 37.126 66.246 1.00 39.16 8 SER B C 1
ATOM 8439 O O . SER B 1 34 ? 55.645 37.964 65.902 1.00 35.02 8 SER B O 1
ATOM 8447 N N . ILE B 1 35 ? 56.320 35.817 66.049 1.00 34.26 9 ILE B N 1
ATOM 8448 C CA . ILE B 1 35 ? 55.111 35.306 65.409 1.00 37.56 9 ILE B CA 1
ATOM 8449 C C . ILE B 1 35 ? 53.879 35.685 66.220 1.00 37.83 9 ILE B C 1
ATOM 8450 O O . ILE B 1 35 ? 52.835 36.041 65.660 1.00 36.25 9 ILE B O 1
ATOM 8466 N N . ALA B 1 36 ? 53.971 35.603 67.548 1.00 38.01 10 ALA B N 1
ATOM 8467 C CA . ALA B 1 36 ? 52.826 35.949 68.383 1.00 37.70 10 ALA B CA 1
ATOM 8468 C C . ALA B 1 36 ? 52.439 37.411 68.204 1.00 36.87 10 ALA B C 1
ATOM 8469 O O . ALA B 1 36 ? 51.250 37.742 68.125 1.00 39.01 10 ALA B O 1
ATOM 8476 N N . GLU B 1 37 ? 53.431 38.303 68.134 1.00 35.53 11 GLU B N 1
ATOM 8477 C CA . GLU B 1 37 ? 53.142 39.712 67.894 1.00 41.53 11 GLU B CA 1
ATOM 8478 C C . GLU B 1 37 ? 52.450 39.906 66.550 1.00 40.10 11 GLU B C 1
ATOM 8479 O O . GLU B 1 37 ? 51.499 40.688 66.441 1.00 41.08 11 GLU B O 1
ATOM 8491 N N . LEU B 1 38 ? 52.915 39.202 65.516 1.00 36.94 12 LEU B N 1
ATOM 8492 C CA . LEU B 1 38 ? 52.291 39.313 64.202 1.00 37.79 12 LEU B CA 1
ATOM 8493 C C . LEU B 1 38 ? 50.851 38.822 64.238 1.00 38.93 12 LEU B C 1
ATOM 8494 O O . LEU B 1 38 ? 49.941 39.492 63.737 1.00 38.64 12 LEU B O 1
ATOM 8510 N N . ARG B 1 39 ? 50.623 37.643 64.821 1.00 31.83 13 ARG B N 1
ATOM 8511 C CA . ARG B 1 39 ? 49.265 37.115 64.891 1.00 38.91 13 ARG B CA 1
ATOM 8512 C C . ARG B 1 39 ? 48.358 38.044 65.688 1.00 41.17 13 ARG B C 1
ATOM 8513 O O . ARG B 1 39 ? 47.205 38.276 65.306 1.00 43.15 13 ARG B O 1
ATOM 8534 N N . ASP B 1 40 ? 48.865 38.599 66.790 1.00 41.18 14 ASP B N 1
ATOM 8535 C CA . ASP B 1 40 ? 48.083 39.567 67.552 1.00 42.55 14 ASP B CA 1
ATOM 8536 C C . ASP B 1 40 ? 47.712 40.764 66.689 1.00 49.85 14 ASP B C 1
ATOM 8537 O O . ASP B 1 40 ? 46.574 41.247 66.736 1.00 47.43 14 ASP B O 1
ATOM 8546 N N . ALA B 1 41 ? 48.662 41.257 65.894 1.00 44.83 15 ALA B N 1
ATOM 8547 C CA . ALA B 1 41 ? 48.375 42.373 65.002 1.00 40.29 15 ALA B CA 1
ATOM 8548 C C . ALA B 1 41 ? 47.328 41.987 63.965 1.00 41.54 15 ALA B C 1
ATOM 8549 O O . ALA B 1 41 ? 46.431 42.779 63.653 1.00 42.56 15 ALA B O 1
ATOM 8556 N N . LEU B 1 42 ? 47.416 40.769 63.428 1.00 40.53 16 LEU B N 1
ATOM 8557 C CA . LEU B 1 42 ? 46.438 40.324 62.441 1.00 36.17 16 LEU B CA 1
ATOM 8558 C C . LEU B 1 42 ? 45.043 40.236 63.046 1.00 46.14 16 LEU B C 1
ATOM 8559 O O . LEU B 1 42 ? 44.050 40.562 62.385 1.00 48.71 16 LEU B O 1
ATOM 8575 N N . GLU B 1 43 ? 44.945 39.799 64.301 1.00 47.16 17 GLU B N 1
ATOM 8576 C CA . GLU B 1 43 ? 43.639 39.602 64.918 1.00 49.22 17 GLU B CA 1
ATOM 8577 C C . GLU B 1 43 ? 43.009 40.917 65.360 1.00 45.60 17 GLU B C 1
ATOM 8578 O O . GLU B 1 43 ? 41.781 41.048 65.332 1.00 50.13 17 GLU B O 1
ATOM 8590 N N . SER B 1 44 ? 43.818 41.892 65.764 1.00 40.04 18 SER B N 1
ATOM 8591 C CA . SER B 1 44 ? 43.308 43.179 66.216 1.00 47.87 18 SER B CA 1
ATOM 8592 C C . SER B 1 44 ? 43.067 44.159 65.076 1.00 54.71 18 SER B C 1
ATOM 8593 O O . SER B 1 44 ? 42.593 45.272 65.326 1.00 56.84 18 SER B O 1
ATOM 8601 N N . GLY B 1 45 ? 43.381 43.782 63.839 1.00 47.08 19 GLY B N 1
ATOM 8602 C CA . GLY B 1 45 ? 43.238 44.684 62.715 1.00 50.11 19 GLY B CA 1
ATOM 8603 C C . GLY B 1 45 ? 44.310 45.743 62.604 1.00 46.55 19 GLY B C 1
ATOM 8604 O O . GLY B 1 45 ? 44.194 46.632 61.752 1.00 54.37 19 GLY B O 1
ATOM 8608 N N . ARG B 1 46 ? 45.356 45.678 63.430 1.00 46.65 20 ARG B N 1
ATOM 8609 C CA . ARG B 1 46 ? 46.452 46.633 63.319 1.00 52.03 20 ARG B CA 1
ATOM 8610 C C . ARG B 1 46 ? 47.181 46.506 61.990 1.00 42.31 20 ARG B C 1
ATOM 8611 O O . ARG B 1 46 ? 47.825 47.465 61.553 1.00 43.08 20 ARG B O 1
ATOM 8632 N N . THR B 1 47 ? 47.088 45.352 61.337 1.00 43.18 21 THR B N 1
ATOM 8633 C CA . THR B 1 47 ? 47.730 45.131 60.049 1.00 49.23 21 THR B CA 1
ATOM 8634 C C . THR B 1 47 ? 46.980 44.011 59.341 1.00 40.48 21 THR B C 1
ATOM 8635 O O . THR B 1 47 ? 46.053 43.412 59.893 1.00 41.79 21 THR B O 1
ATOM 8646 N N . THR B 1 48 ? 47.391 43.734 58.109 1.00 43.46 22 THR B N 1
ATOM 8647 C CA . THR B 1 48 ? 46.828 42.658 57.311 1.00 44.18 22 THR B CA 1
ATOM 8648 C C . THR B 1 48 ? 47.963 41.807 56.761 1.00 39.38 22 THR B C 1
ATOM 8649 O O . THR B 1 48 ? 49.130 42.207 56.772 1.00 39.69 22 THR B O 1
ATOM 8660 N N . ALA B 1 49 ? 47.610 40.619 56.269 1.00 35.16 23 ALA B N 1
ATOM 8661 C CA . ALA B 1 49 ? 48.614 39.752 55.662 1.00 39.31 23 ALA B CA 1
ATOM 8662 C C . ALA B 1 49 ? 49.285 40.438 54.479 1.00 43.14 23 ALA B C 1
ATOM 8663 O O . ALA B 1 49 ? 50.507 40.344 54.307 1.00 37.70 23 ALA B O 1
ATOM 8670 N N . VAL B 1 50 ? 48.505 41.145 53.660 1.00 41.31 24 VAL B N 1
ATOM 8671 C CA . VAL B 1 50 ? 49.080 41.863 52.526 1.00 30.37 24 VAL B CA 1
ATOM 8672 C C . VAL B 1 50 ? 50.076 42.902 53.018 1.00 34.59 24 VAL B C 1
ATOM 8673 O O . VAL B 1 50 ? 51.196 43.011 52.505 1.00 37.32 24 VAL B O 1
ATOM 8686 N N . GLU B 1 51 ? 49.687 43.672 54.036 1.00 33.25 25 GLU B N 1
ATOM 8687 C CA . GLU B 1 51 ? 50.594 44.669 54.593 1.00 42.54 25 GLU B CA 1
ATOM 8688 C C . GLU B 1 51 ? 51.873 44.017 55.113 1.00 39.41 25 GLU B C 1
ATOM 8689 O O . GLU B 1 51 ? 52.963 44.587 54.986 1.00 35.83 25 GLU B O 1
ATOM 8701 N N . LEU B 1 52 ? 51.764 42.816 55.690 1.00 37.67 26 LEU B N 1
ATOM 8702 C CA . LEU B 1 52 ? 52.951 42.120 56.179 1.00 36.60 26 LEU B CA 1
ATOM 8703 C C . LEU B 1 52 ? 53.877 41.737 55.033 1.00 35.15 26 LEU B C 1
ATOM 8704 O O . LEU B 1 52 ? 55.080 42.021 55.072 1.00 35.72 26 LEU B O 1
ATOM 8720 N N . VAL B 1 53 ? 53.338 41.062 54.014 1.00 35.99 27 VAL B N 1
ATOM 8721 C CA . VAL B 1 53 ? 54.138 40.696 52.846 1.00 38.37 27 VAL B CA 1
ATOM 8722 C C . VAL B 1 53 ? 54.838 41.920 52.271 1.00 34.53 27 VAL B C 1
ATOM 8723 O O . VAL B 1 53 ? 56.022 41.870 51.917 1.00 36.18 27 VAL B O 1
ATOM 8736 N N . GLN B 1 54 ? 54.114 43.033 52.149 1.00 34.58 28 GLN B N 1
ATOM 8737 C CA . GLN B 1 54 ? 54.709 44.236 51.576 1.00 37.59 28 GLN B CA 1
ATOM 8738 C C . GLN B 1 54 ? 55.852 44.747 52.439 1.00 35.29 28 GLN B C 1
ATOM 8739 O O . GLN B 1 54 ? 56.861 45.237 51.918 1.00 27.02 28 GLN B O 1
ATOM 8753 N N . ALA B 1 55 ? 55.707 44.653 53.762 1.00 35.15 29 ALA B N 1
ATOM 8754 C CA . ALA B 1 55 ? 56.758 45.134 54.652 1.00 34.39 29 ALA B CA 1
ATOM 8755 C C . ALA B 1 55 ? 58.032 44.316 54.489 1.00 30.01 29 ALA B C 1
ATOM 8756 O O . ALA B 1 55 ? 59.138 44.869 54.486 1.00 32.57 29 ALA B O 1
ATOM 8763 N N . TYR B 1 56 ? 57.897 42.997 54.332 1.00 33.20 30 TYR B N 1
ATOM 8764 C CA . TYR B 1 56 ? 59.069 42.149 54.146 1.00 33.54 30 TYR B CA 1
ATOM 8765 C C . TYR B 1 56 ? 59.685 42.364 52.770 1.00 34.08 30 TYR B C 1
ATOM 8766 O O . TYR B 1 56 ? 60.906 42.506 52.642 1.00 30.97 30 TYR B O 1
ATOM 8784 N N . LEU B 1 57 ? 58.856 42.402 51.724 1.00 35.54 31 LEU B N 1
ATOM 8785 C CA . LEU B 1 57 ? 59.390 42.664 50.392 1.00 31.93 31 LEU B CA 1
ATOM 8786 C C . LEU B 1 57 ? 60.109 44.006 50.342 1.00 30.01 31 LEU B C 1
ATOM 8787 O O . LEU B 1 57 ? 61.121 44.141 49.644 1.00 29.94 31 LEU B O 1
ATOM 8803 N N . ALA B 1 58 ? 59.640 44.990 51.111 1.00 30.06 32 ALA B N 1
ATOM 8804 C CA . ALA B 1 58 ? 60.340 46.268 51.181 1.00 29.10 32 ALA B CA 1
ATOM 8805 C C . ALA B 1 58 ? 61.743 46.096 51.747 1.00 32.56 32 ALA B C 1
ATOM 8806 O O . ALA B 1 58 ? 62.703 46.689 51.240 1.00 25.11 32 ALA B O 1
ATOM 8813 N N . ARG B 1 59 ? 61.882 45.292 52.807 1.00 31.09 33 ARG B N 1
ATOM 8814 C CA . ARG B 1 59 ? 63.199 45.053 53.386 1.00 29.34 33 ARG B CA 1
ATOM 8815 C C . ARG B 1 59 ? 64.090 44.282 52.421 1.00 30.78 33 ARG B C 1
ATOM 8816 O O . ARG B 1 59 ? 65.290 44.561 52.317 1.00 30.37 33 ARG B O 1
ATOM 8837 N N . ILE B 1 60 ? 63.527 43.296 51.723 1.00 29.84 34 ILE B N 1
ATOM 8838 C CA . ILE B 1 60 ? 64.295 42.557 50.727 1.00 24.46 34 ILE B CA 1
ATOM 8839 C C . ILE B 1 60 ? 64.802 43.501 49.645 1.00 29.56 34 ILE B C 1
ATOM 8840 O O . ILE B 1 60 ? 65.967 43.431 49.232 1.00 30.36 34 ILE B O 1
ATOM 8856 N N . ASP B 1 61 ? 63.939 44.404 49.173 1.00 36.57 35 ASP B N 1
ATOM 8857 C CA . ASP B 1 61 ? 64.322 45.313 48.098 1.00 32.11 35 ASP B CA 1
ATOM 8858 C C . ASP B 1 61 ? 65.364 46.329 48.551 1.00 33.18 35 ASP B C 1
ATOM 8859 O O . ASP B 1 61 ? 66.183 46.774 47.741 1.00 35.17 35 ASP B O 1
ATOM 8868 N N . ALA B 1 62 ? 65.363 46.698 49.830 1.00 32.06 36 ALA B N 1
ATOM 8869 C CA . ALA B 1 62 ? 66.291 47.712 50.315 1.00 30.76 36 ALA B CA 1
ATOM 8870 C C . ALA B 1 62 ? 67.651 47.145 50.702 1.00 30.62 36 ALA B C 1
ATOM 8871 O O . ALA B 1 62 ? 68.654 47.862 50.619 1.00 29.32 36 ALA B O 1
ATOM 8878 N N . TYR B 1 63 ? 67.714 45.878 51.115 1.00 30.71 37 TYR B N 1
ATOM 8879 C CA . TYR B 1 63 ? 68.933 45.299 51.666 1.00 32.16 37 TYR B CA 1
ATOM 8880 C C . TYR B 1 63 ? 69.458 44.085 50.916 1.00 28.16 37 TYR B C 1
ATOM 8881 O O . TYR B 1 63 ? 70.660 43.816 50.980 1.00 28.38 37 TYR B O 1
ATOM 8899 N N . ASP B 1 64 ? 68.598 43.330 50.241 1.00 27.76 38 ASP B N 1
ATOM 8900 C CA . ASP B 1 64 ? 68.992 42.058 49.651 1.00 27.00 38 ASP B CA 1
ATOM 8901 C C . ASP B 1 64 ? 69.281 42.145 48.161 1.00 35.19 38 ASP B C 1
ATOM 8902 O O . ASP B 1 64 ? 70.190 41.460 47.678 1.00 31.40 38 ASP B O 1
ATOM 8911 N N . ALA B 1 65 ? 68.556 42.991 47.431 1.00 32.43 39 ALA B N 1
ATOM 8912 C CA . ALA B 1 65 ? 68.598 42.963 45.979 1.00 36.46 39 ALA B CA 1
ATOM 8913 C C . ALA B 1 65 ? 69.932 43.486 45.450 1.00 33.70 39 ALA B C 1
ATOM 8914 O O . ALA B 1 65 ? 70.617 44.266 46.116 1.00 30.74 39 ALA B O 1
ATOM 8921 N N . PRO B 1 66 ? 70.318 43.076 44.241 1.00 37.88 40 PRO B N 1
ATOM 8922 C CA . PRO B 1 66 ? 71.491 43.686 43.607 1.00 38.41 40 PRO B CA 1
ATOM 8923 C C . PRO B 1 66 ? 71.288 45.181 43.423 1.00 35.68 40 PRO B C 1
ATOM 8924 O O . PRO B 1 66 ? 70.166 45.664 43.255 1.00 36.57 40 PRO B O 1
ATOM 8935 N N . GLY B 1 67 ? 72.392 45.918 43.474 1.00 39.53 41 GLY B N 1
ATOM 8936 C CA . GLY B 1 67 ? 72.357 47.356 43.337 1.00 45.79 41 GLY B CA 1
ATOM 8937 C C . GLY B 1 67 ? 72.099 48.111 44.622 1.00 42.90 41 GLY B C 1
ATOM 8938 O O . GLY B 1 67 ? 72.178 49.345 44.621 1.00 45.43 41 GLY B O 1
ATOM 8942 N N . THR B 1 68 ? 71.789 47.418 45.715 1.00 38.23 42 THR B N 1
ATOM 8943 C CA . THR B 1 68 ? 71.685 48.068 47.011 1.00 36.18 42 THR B CA 1
ATOM 8944 C C . THR B 1 68 ? 73.055 48.146 47.672 1.00 35.55 42 THR B C 1
ATOM 8945 O O . THR B 1 68 ? 73.991 47.449 47.272 1.00 33.88 42 THR B O 1
ATOM 8956 N N . PRO B 1 69 ? 73.214 49.004 48.684 1.00 36.48 43 PRO B N 1
ATOM 8957 C CA . PRO B 1 69 ? 74.522 49.097 49.355 1.00 35.16 43 PRO B CA 1
ATOM 8958 C C . PRO B 1 69 ? 74.951 47.812 50.043 1.00 44.06 43 PRO B C 1
ATOM 8959 O O . PRO B 1 69 ? 76.153 47.523 50.098 1.00 35.60 43 PRO B O 1
ATOM 8970 N N . THR B 1 70 ? 74.010 47.032 50.573 1.00 32.34 44 THR B N 1
ATOM 8971 C CA . THR B 1 70 ? 74.352 45.799 51.275 1.00 37.75 44 THR B CA 1
ATOM 8972 C C . THR B 1 70 ? 74.331 44.580 50.359 1.00 34.45 44 THR B C 1
ATOM 8973 O O . THR B 1 70 ? 75.219 43.725 50.455 1.00 35.35 44 THR B O 1
ATOM 8984 N N . ALA B 1 71 ? 73.345 44.487 49.471 1.00 27.39 45 ALA B N 1
ATOM 8985 C CA . ALA B 1 71 ? 73.243 43.400 48.497 1.00 29.73 45 ALA B CA 1
ATOM 8986 C C . ALA B 1 71 ? 73.557 42.048 49.136 1.00 29.38 45 ALA B C 1
ATOM 8987 O O . ALA B 1 71 ? 74.494 41.347 48.754 1.00 23.49 45 ALA B O 1
ATOM 8994 N N . LEU B 1 72 ? 72.740 41.683 50.127 1.00 28.74 46 LEU B N 1
ATOM 8995 C CA . LEU B 1 72 ? 73.004 40.462 50.882 1.00 30.89 46 LEU B CA 1
ATOM 8996 C C . LEU B 1 72 ? 72.759 39.207 50.055 1.00 28.99 46 LEU B C 1
ATOM 8997 O O . LEU B 1 72 ? 73.354 38.167 50.346 1.00 26.88 46 LEU B O 1
ATOM 9013 N N . ASN B 1 73 ? 71.922 39.284 49.022 1.00 26.30 47 ASN B N 1
ATOM 9014 C CA . ASN B 1 73 ? 71.748 38.182 48.075 1.00 26.16 47 ASN B CA 1
ATOM 9015 C C . ASN B 1 73 ? 71.313 36.893 48.777 1.00 31.03 47 ASN B C 1
ATOM 9016 O O . ASN B 1 73 ? 71.783 35.802 48.454 1.00 26.70 47 ASN B O 1
ATOM 9027 N N . ALA B 1 74 ? 70.396 37.020 49.740 1.00 27.61 48 ALA B N 1
ATOM 9028 C CA . ALA B 1 74 ? 69.865 35.877 50.478 1.00 28.37 48 ALA B CA 1
ATOM 9029 C C . ALA B 1 74 ? 68.666 35.235 49.791 1.00 29.99 48 ALA B C 1
ATOM 9030 O O . ALA B 1 74 ? 68.577 34.004 49.729 1.00 26.95 48 ALA B O 1
ATOM 9037 N N . VAL B 1 75 ? 67.732 36.039 49.293 1.00 30.42 49 VAL B N 1
ATOM 9038 C CA . VAL B 1 75 ? 66.520 35.540 48.654 1.00 23.22 49 VAL B CA 1
ATOM 9039 C C . VAL B 1 75 ? 66.761 35.517 47.152 1.00 34.63 49 VAL B C 1
ATOM 9040 O O . VAL B 1 75 ? 66.959 36.567 46.529 1.00 31.82 49 VAL B O 1
ATOM 9053 N N . VAL B 1 76 ? 66.731 34.322 46.568 1.00 29.92 50 VAL B N 1
ATOM 9054 C CA . VAL B 1 76 ? 67.169 34.128 45.193 1.00 30.43 50 VAL B CA 1
ATOM 9055 C C . VAL B 1 76 ? 66.030 33.775 44.245 1.00 31.94 50 VAL B C 1
ATOM 9056 O O . VAL B 1 76 ? 66.223 33.854 43.022 1.00 31.81 50 VAL B O 1
ATOM 9069 N N . VAL B 1 77 ? 64.864 33.378 44.754 1.00 31.07 51 VAL B N 1
ATOM 9070 C CA . VAL B 1 77 ? 63.716 33.046 43.917 1.00 33.06 51 VAL B CA 1
ATOM 9071 C C . VAL B 1 77 ? 62.466 33.565 44.614 1.00 32.40 51 VAL B C 1
ATOM 9072 O O . VAL B 1 77 ? 62.160 33.145 45.734 1.00 30.69 51 VAL B O 1
ATOM 9085 N N . ARG B 1 78 ? 61.741 34.463 43.953 1.00 32.52 52 ARG B N 1
ATOM 9086 C CA . ARG B 1 78 ? 60.525 35.027 44.521 1.00 32.13 52 ARG B CA 1
ATOM 9087 C C . ARG B 1 78 ? 59.335 34.109 44.272 1.00 35.74 52 ARG B C 1
ATOM 9088 O O . ARG B 1 78 ? 59.292 33.357 43.294 1.00 34.35 52 ARG B O 1
ATOM 9109 N N . ASN B 1 79 ? 58.371 34.161 45.191 1.00 34.59 53 ASN B N 1
ATOM 9110 C CA . ASN B 1 79 ? 57.077 33.528 44.981 1.00 34.56 53 ASN B CA 1
ATOM 9111 C C . ASN B 1 79 ? 56.129 34.591 44.440 1.00 34.16 53 ASN B C 1
ATOM 9112 O O . ASN B 1 79 ? 55.716 35.478 45.203 1.00 32.00 53 ASN B O 1
ATOM 9123 N N . PRO B 1 80 ? 55.769 34.563 43.154 1.00 36.99 54 PRO B N 1
ATOM 9124 C CA . PRO B 1 80 ? 54.931 35.645 42.611 1.00 45.31 54 PRO B CA 1
ATOM 9125 C C . PRO B 1 80 ? 53.504 35.634 43.131 1.00 43.39 54 PRO B C 1
ATOM 9126 O O . PRO B 1 80 ? 52.812 36.652 43.006 1.00 42.31 54 PRO B O 1
ATOM 9137 N N . ASP B 1 81 ? 53.041 34.528 43.709 1.00 34.10 55 ASP B N 1
ATOM 9138 C CA . ASP B 1 81 ? 51.685 34.429 44.231 1.00 41.58 55 ASP B CA 1
ATOM 9139 C C . ASP B 1 81 ? 51.580 34.848 45.693 1.00 42.42 55 ASP B C 1
ATOM 9140 O O . ASP B 1 81 ? 50.506 34.706 46.287 1.00 43.80 55 ASP B O 1
ATOM 9149 N N . ALA B 1 82 ? 52.663 35.362 46.283 1.00 37.19 56 ALA B N 1
ATOM 9150 C CA . ALA B 1 82 ? 52.650 35.677 47.708 1.00 39.05 56 ALA B CA 1
ATOM 9151 C C . ALA B 1 82 ? 51.561 36.687 48.045 1.00 39.25 56 ALA B C 1
ATOM 9152 O O . ALA B 1 82 ? 50.863 36.545 49.056 1.00 33.94 56 ALA B O 1
ATOM 9159 N N . LEU B 1 83 ? 51.403 37.719 47.218 1.00 36.85 57 LEU B N 1
ATOM 9160 C CA . LEU B 1 83 ? 50.402 38.739 47.511 1.00 38.74 57 LEU B CA 1
ATOM 9161 C C . LEU B 1 83 ? 48.990 38.184 47.363 1.00 39.12 57 LEU B C 1
ATOM 9162 O O . LEU B 1 83 ? 48.104 38.509 48.162 1.00 40.78 57 LEU B O 1
ATOM 9178 N N . ALA B 1 84 ? 48.764 37.331 46.362 1.00 37.16 58 ALA B N 1
ATOM 9179 C CA . ALA B 1 84 ? 47.459 36.696 46.218 1.00 39.98 58 ALA B CA 1
ATOM 9180 C C . ALA B 1 84 ? 47.163 35.774 47.395 1.00 43.26 58 ALA B C 1
ATOM 9181 O O . ALA B 1 84 ? 46.034 35.743 47.900 1.00 38.17 58 ALA B O 1
ATOM 9188 N N . GLU B 1 85 ? 48.166 35.018 47.849 1.00 43.21 59 GLU B N 1
ATOM 9189 C CA . GLU B 1 85 ? 47.975 34.166 49.018 1.00 37.65 59 GLU B CA 1
ATOM 9190 C C . GLU B 1 85 ? 47.662 34.998 50.255 1.00 36.24 59 GLU B C 1
ATOM 9191 O O . GLU B 1 85 ? 46.838 34.602 51.087 1.00 38.64 59 GLU B O 1
ATOM 9203 N N . ALA B 1 86 ? 48.310 36.155 50.395 1.00 33.32 60 ALA B N 1
ATOM 9204 C CA . ALA B 1 86 ? 47.983 37.049 51.498 1.00 36.20 60 ALA B CA 1
ATOM 9205 C C . ALA B 1 86 ? 46.547 37.545 51.389 1.00 48.10 60 ALA B C 1
ATOM 9206 O O . ALA B 1 86 ? 45.850 37.677 52.403 1.00 42.64 60 ALA B O 1
ATOM 9213 N N . GLN B 1 87 ? 46.088 37.834 50.167 1.00 46.35 61 GLN B N 1
ATOM 9214 C CA . GLN B 1 87 ? 44.698 38.233 49.973 1.00 48.00 61 GLN B CA 1
ATOM 9215 C C . GLN B 1 87 ? 43.742 37.166 50.484 1.00 40.35 61 GLN B C 1
ATOM 9216 O O . GLN B 1 87 ? 42.816 37.459 51.248 1.00 43.50 61 GLN B O 1
ATOM 9230 N N . ALA B 1 88 ? 43.938 35.919 50.052 1.00 37.11 62 ALA B N 1
ATOM 9231 C CA . ALA B 1 88 ? 43.063 34.844 50.501 1.00 40.00 62 ALA B CA 1
ATOM 9232 C C . ALA B 1 88 ? 43.115 34.682 52.013 1.00 44.62 62 ALA B C 1
ATOM 9233 O O . ALA B 1 88 ? 42.099 34.356 52.637 1.00 42.25 62 ALA B O 1
ATOM 9240 N N . SER B 1 89 ? 44.282 34.915 52.620 1.00 37.50 63 SER B N 1
ATOM 9241 C CA . SER B 1 89 ? 44.394 34.812 54.072 1.00 45.74 63 SER B CA 1
ATOM 9242 C C . SER B 1 89 ? 43.566 35.885 54.767 1.00 40.42 63 SER B C 1
ATOM 9243 O O . SER B 1 89 ? 42.875 35.603 55.752 1.00 42.59 63 SER B O 1
ATOM 9251 N N . ASP B 1 90 ? 43.625 37.122 54.272 1.00 38.78 64 ASP B N 1
ATOM 9252 C CA . ASP B 1 90 ? 42.826 38.189 54.862 1.00 45.56 64 ASP B CA 1
ATOM 9253 C C . ASP B 1 90 ? 41.342 37.988 54.592 1.00 43.56 64 ASP B C 1
ATOM 9254 O O . ASP B 1 90 ? 40.505 38.430 55.388 1.00 42.83 64 ASP B O 1
ATOM 9263 N N . ALA B 1 91 ? 40.999 37.336 53.477 1.00 45.09 65 ALA B N 1
ATOM 9264 C CA . ALA B 1 91 ? 39.600 37.032 53.193 1.00 47.65 65 ALA B CA 1
ATOM 9265 C C . ALA B 1 91 ? 39.036 36.040 54.202 1.00 44.28 65 ALA B C 1
ATOM 9266 O O . ALA B 1 91 ? 37.889 36.179 54.642 1.00 48.10 65 ALA B O 1
ATOM 9273 N N . ARG B 1 92 ? 39.825 35.030 54.577 1.00 47.50 66 ARG B N 1
ATOM 9274 C CA . ARG B 1 92 ? 39.395 34.098 55.614 1.00 38.73 66 ARG B CA 1
ATOM 9275 C C . ARG B 1 92 ? 39.202 34.812 56.945 1.00 42.44 66 ARG B C 1
ATOM 9276 O O . ARG B 1 92 ? 38.228 34.555 57.663 1.00 46.48 66 ARG B O 1
ATOM 9297 N N . ARG B 1 93 ? 40.119 35.718 57.290 1.00 42.42 67 ARG B N 1
ATOM 9298 C CA . ARG B 1 93 ? 40.042 36.398 58.577 1.00 45.90 67 ARG B CA 1
ATOM 9299 C C . ARG B 1 93 ? 38.821 37.305 58.650 1.00 45.66 67 ARG B C 1
ATOM 9300 O O . ARG B 1 93 ? 38.146 37.362 59.684 1.00 43.10 67 ARG B O 1
ATOM 9321 N N . ALA B 1 94 ? 38.523 38.027 57.566 1.00 51.18 68 ALA B N 1
ATOM 9322 C CA . ALA B 1 94 ? 37.319 38.851 57.538 1.00 48.15 68 ALA B CA 1
ATOM 9323 C C . ALA B 1 94 ? 36.066 37.999 57.680 1.00 48.02 68 ALA B C 1
ATOM 9324 O O . ALA B 1 94 ? 35.069 38.448 58.257 1.00 47.89 68 ALA B O 1
ATOM 9331 N N . ARG B 1 95 ? 36.100 36.773 57.162 1.00 45.52 69 ARG B N 1
ATOM 9332 C CA . ARG B 1 95 ? 35.035 35.798 57.343 1.00 45.26 69 ARG B CA 1
ATOM 9333 C C . ARG B 1 95 ? 35.107 35.085 58.689 1.00 58.33 69 ARG B C 1
ATOM 9334 O O . ARG B 1 95 ? 34.363 34.122 58.901 1.00 60.22 69 ARG B O 1
ATOM 9355 N N . GLY B 1 96 ? 35.977 35.527 59.592 1.00 59.99 70 GLY B N 1
ATOM 9356 C CA . GLY B 1 96 ? 36.067 34.916 60.910 1.00 58.15 70 GLY B CA 1
ATOM 9357 C C . GLY B 1 96 ? 36.396 33.439 60.883 1.00 58.51 70 GLY B C 1
ATOM 9358 O O . GLY B 1 96 ? 35.795 32.660 61.633 1.00 60.68 70 GLY B O 1
ATOM 9362 N N . GLU B 1 97 ? 37.344 33.032 60.037 1.00 59.43 71 GLU B N 1
ATOM 9363 C CA . GLU B 1 97 ? 37.725 31.627 59.944 1.00 61.23 71 GLU B CA 1
ATOM 9364 C C . GLU B 1 97 ? 39.203 31.473 59.603 1.00 50.18 71 GLU B C 1
ATOM 9365 O O . GLU B 1 97 ? 39.539 30.939 58.539 1.00 45.57 71 GLU B O 1
ATOM 9377 N N . PRO B 1 98 ? 40.114 31.901 60.476 1.00 49.58 72 PRO B N 1
ATOM 9378 C CA . PRO B 1 98 ? 41.534 31.626 60.234 1.00 52.58 72 PRO B CA 1
ATOM 9379 C C . PRO B 1 98 ? 41.815 30.131 60.266 1.00 50.13 72 PRO B C 1
ATOM 9380 O O . PRO B 1 98 ? 41.199 29.377 61.021 1.00 45.97 72 PRO B O 1
ATOM 9391 N N . LEU B 1 99 ? 42.760 29.704 59.426 1.00 43.97 73 LEU B N 1
ATOM 9392 C CA . LEU B 1 99 ? 43.103 28.289 59.355 1.00 43.61 73 LEU B CA 1
ATOM 9393 C C . LEU B 1 99 ? 43.856 27.806 60.587 1.00 42.72 73 LEU B C 1
ATOM 9394 O O . LEU B 1 99 ? 43.910 26.596 60.826 1.00 40.84 73 LEU B O 1
ATOM 9410 N N . GLY B 1 100 ? 44.435 28.711 61.370 1.00 41.75 74 GLY B N 1
ATOM 9411 C CA . GLY B 1 100 ? 45.202 28.318 62.526 1.00 42.00 74 GLY B CA 1
ATOM 9412 C C . GLY B 1 100 ? 46.212 29.366 62.948 1.00 43.39 74 GLY B C 1
ATOM 9413 O O . GLY B 1 100 ? 46.178 30.517 62.500 1.00 41.60 74 GLY B O 1
ATOM 9417 N N . PRO B 1 101 ? 47.145 28.977 63.823 1.00 38.30 75 PRO B N 1
ATOM 9418 C CA . PRO B 1 101 ? 48.060 29.970 64.405 1.00 41.87 75 PRO B CA 1
ATOM 9419 C C . PRO B 1 101 ? 49.008 30.612 63.404 1.00 36.31 75 PRO B C 1
ATOM 9420 O O . PRO B 1 101 ? 49.484 31.723 63.667 1.00 31.29 75 PRO B O 1
ATOM 9431 N N . LEU B 1 102 ? 49.296 29.967 62.274 1.00 35.18 76 LEU B N 1
ATOM 9432 C CA . LEU B 1 102 ? 50.243 30.498 61.301 1.00 37.92 76 LEU B CA 1
ATOM 9433 C C . LEU B 1 102 ? 49.569 31.090 60.066 1.00 38.68 76 LEU B C 1
ATOM 9434 O O . LEU B 1 102 ? 50.264 31.460 59.113 1.00 32.98 76 LEU B O 1
ATOM 9450 N N . ASP B 1 103 ? 48.242 31.189 60.056 1.00 39.76 77 ASP B N 1
ATOM 9451 C CA . ASP B 1 103 ? 47.543 31.772 58.916 1.00 34.76 77 ASP B CA 1
ATOM 9452 C C . ASP B 1 103 ? 47.994 33.210 58.694 1.00 36.37 77 ASP B C 1
ATOM 9453 O O . ASP B 1 103 ? 47.822 34.068 59.567 1.00 35.58 77 ASP B O 1
ATOM 9462 N N . GLY B 1 104 ? 48.575 33.472 57.525 1.00 35.40 78 GLY B N 1
ATOM 9463 C CA . GLY B 1 104 ? 49.016 34.806 57.172 1.00 34.38 78 GLY B CA 1
ATOM 9464 C C . GLY B 1 104 ? 50.440 35.149 57.554 1.00 37.86 78 GLY B C 1
ATOM 9465 O O . GLY B 1 104 ? 50.827 36.319 57.431 1.00 36.30 78 GLY B O 1
ATOM 9469 N N . ILE B 1 105 ? 51.232 34.180 57.995 1.00 32.53 79 ILE B N 1
ATOM 9470 C CA . ILE B 1 105 ? 52.599 34.418 58.455 1.00 31.94 79 ILE B CA 1
ATOM 9471 C C . ILE B 1 105 ? 53.548 34.112 57.301 1.00 31.54 79 ILE B C 1
ATOM 9472 O O . ILE B 1 105 ? 53.533 32.982 56.790 1.00 31.72 79 ILE B O 1
ATOM 9488 N N . PRO B 1 106 ? 54.386 35.055 56.868 1.00 34.22 80 PRO B N 1
ATOM 9489 C CA . PRO B 1 106 ? 55.332 34.763 55.784 1.00 33.89 80 PRO B CA 1
ATOM 9490 C C . PRO B 1 106 ? 56.623 34.109 56.263 1.00 30.82 80 PRO B C 1
ATOM 9491 O O . PRO B 1 106 ? 57.123 34.383 57.356 1.00 28.42 80 PRO B O 1
ATOM 9502 N N . TYR B 1 107 ? 57.174 33.245 55.406 1.00 26.10 81 TYR B N 1
ATOM 9503 C CA . TYR B 1 107 ? 58.437 32.568 55.669 1.00 30.11 81 TYR B CA 1
ATOM 9504 C C . TYR B 1 107 ? 59.221 32.427 54.369 1.00 31.81 81 TYR B C 1
ATOM 9505 O O . TYR B 1 107 ? 58.738 32.768 53.284 1.00 28.01 81 TYR B O 1
ATOM 9523 N N . THR B 1 108 ? 60.456 31.935 54.492 1.00 31.06 82 THR B N 1
ATOM 9524 C CA . THR B 1 108 ? 61.289 31.568 53.355 1.00 25.93 82 THR B CA 1
ATOM 9525 C C . THR B 1 108 ? 61.743 30.120 53.496 1.00 31.86 82 THR B C 1
ATOM 9526 O O . THR B 1 108 ? 61.814 29.570 54.601 1.00 25.48 82 THR B O 1
ATOM 9537 N N . ALA B 1 109 ? 62.065 29.507 52.357 1.00 26.48 83 ALA B N 1
ATOM 9538 C CA . ALA B 1 109 ? 62.497 28.117 52.315 1.00 29.73 83 ALA B CA 1
ATOM 9539 C C . ALA B 1 109 ? 63.799 27.991 51.537 1.00 28.43 83 ALA B C 1
ATOM 9540 O O . ALA B 1 109 ? 63.978 28.632 50.500 1.00 28.14 83 ALA B O 1
ATOM 9547 N N . LYS B 1 110 ? 64.704 27.156 52.046 1.00 28.98 84 LYS B N 1
ATOM 9548 C CA . LYS B 1 110 ? 65.934 26.836 51.333 1.00 26.57 84 LYS B CA 1
ATOM 9549 C C . LYS B 1 110 ? 65.609 26.320 49.937 1.00 31.73 84 LYS B C 1
ATOM 9550 O O . LYS B 1 110 ? 64.591 25.659 49.721 1.00 29.58 84 LYS B O 1
ATOM 9569 N N . ASP B 1 111 ? 66.487 26.627 48.976 1.00 27.90 85 ASP B N 1
ATOM 9570 C CA . ASP B 1 111 ? 66.227 26.271 47.584 1.00 26.25 85 ASP B CA 1
ATOM 9571 C C . ASP B 1 111 ? 66.174 24.765 47.351 1.00 26.33 85 ASP B C 1
ATOM 9572 O O . ASP B 1 111 ? 65.847 24.339 46.235 1.00 28.90 85 ASP B O 1
ATOM 9581 N N . SER B 1 112 ? 66.473 23.954 48.367 1.00 31.27 86 SER B N 1
ATOM 9582 C CA . SER B 1 112 ? 66.342 22.506 48.262 1.00 30.88 86 SER B CA 1
ATOM 9583 C C . SER B 1 112 ? 64.908 22.025 48.460 1.00 26.40 86 SER B C 1
ATOM 9584 O O . SER B 1 112 ? 64.601 20.884 48.103 1.00 29.65 86 SER B O 1
ATOM 9592 N N . TYR B 1 113 ? 64.031 22.859 49.017 1.00 26.27 87 TYR B N 1
ATOM 9593 C CA . TYR B 1 113 ? 62.636 22.483 49.213 1.00 29.14 87 TYR B CA 1
ATOM 9594 C C . TYR B 1 113 ? 61.859 22.591 47.907 1.00 26.60 87 TYR B C 1
ATOM 9595 O O . TYR B 1 113 ? 62.012 23.557 47.155 1.00 25.92 87 TYR B O 1
ATOM 9613 N N . LEU B 1 114 ? 61.012 21.600 47.649 1.00 24.82 88 LEU B N 1
ATOM 9614 C CA . LEU B 1 114 ? 60.053 21.692 46.555 1.00 28.96 88 LEU B CA 1
ATOM 9615 C C . LEU B 1 114 ? 58.906 22.608 46.967 1.00 31.79 88 LEU B C 1
ATOM 9616 O O . LEU B 1 114 ? 58.209 22.334 47.950 1.00 28.15 88 LEU B O 1
ATOM 9632 N N . VAL B 1 115 ? 58.727 23.702 46.233 1.00 28.61 89 VAL B N 1
ATOM 9633 C CA . VAL B 1 115 ? 57.571 24.580 46.379 1.00 33.00 89 VAL B CA 1
ATOM 9634 C C . VAL B 1 115 ? 56.854 24.615 45.035 1.00 37.70 89 VAL B C 1
ATOM 9635 O O . VAL B 1 115 ? 57.408 25.112 44.046 1.00 29.17 89 VAL B O 1
ATOM 9648 N N . LYS B 1 116 ? 55.620 24.109 45.011 1.00 37.38 90 LYS B N 1
ATOM 9649 C CA . LYS B 1 116 ? 54.905 23.860 43.763 1.00 35.77 90 LYS B CA 1
ATOM 9650 C C . LYS B 1 116 ? 54.862 25.102 42.883 1.00 33.29 90 LYS B C 1
ATOM 9651 O O . LYS B 1 116 ? 54.431 26.175 43.315 1.00 31.85 90 LYS B O 1
ATOM 9670 N N . GLY B 1 117 ? 55.283 24.939 41.630 1.00 35.13 91 GLY B N 1
ATOM 9671 C CA . GLY B 1 117 ? 55.269 26.011 40.662 1.00 31.71 91 GLY B CA 1
ATOM 9672 C C . GLY B 1 117 ? 56.570 26.775 40.540 1.00 34.39 91 GLY B C 1
ATOM 9673 O O . GLY B 1 117 ? 56.812 27.395 39.498 1.00 33.50 91 GLY B O 1
ATOM 9677 N N . LEU B 1 118 ? 57.413 26.753 41.566 1.00 34.75 92 LEU B N 1
ATOM 9678 C CA . LEU B 1 118 ? 58.684 27.460 41.527 1.00 35.85 92 LEU B CA 1
ATOM 9679 C C . LEU B 1 118 ? 59.801 26.501 41.140 1.00 25.22 92 LEU B C 1
ATOM 9680 O O . LEU B 1 118 ? 59.663 25.280 41.223 1.00 30.86 92 LEU B O 1
ATOM 9696 N N . THR B 1 119 ? 60.923 27.073 40.720 1.00 26.02 93 THR B N 1
ATOM 9697 C CA . THR B 1 119 ? 62.082 26.259 40.394 1.00 29.93 93 THR B CA 1
ATOM 9698 C C . THR B 1 119 ? 62.681 25.677 41.669 1.00 26.21 93 THR B C 1
ATOM 9699 O O . THR B 1 119 ? 62.524 26.226 42.762 1.00 28.52 93 THR B O 1
ATOM 9710 N N . ALA B 1 120 ? 63.352 24.526 41.523 1.00 28.33 94 ALA B N 1
ATOM 9711 C CA . ALA B 1 120 ? 64.024 23.850 42.638 1.00 29.60 94 ALA B CA 1
ATOM 9712 C C . ALA B 1 120 ? 65.387 23.375 42.130 1.00 28.91 94 ALA B C 1
ATOM 9713 O O . ALA B 1 120 ? 65.602 22.192 41.863 1.00 26.50 94 ALA B O 1
ATOM 9720 N N . ALA B 1 121 ? 66.325 24.315 42.022 1.00 28.95 95 ALA B N 1
ATOM 9721 C CA . ALA B 1 121 ? 67.635 24.029 41.453 1.00 24.82 95 ALA B CA 1
ATOM 9722 C C . ALA B 1 121 ? 68.619 23.452 42.461 1.00 27.11 95 ALA B C 1
ATOM 9723 O O . ALA B 1 121 ? 69.664 22.929 42.053 1.00 29.60 95 ALA B O 1
ATOM 9730 N N . SER B 1 122 ? 68.324 23.530 43.757 1.00 25.12 96 SER B N 1
ATOM 9731 C CA . SER B 1 122 ? 69.301 23.173 44.781 1.00 28.69 96 SER B CA 1
ATOM 9732 C C . SER B 1 122 ? 70.601 23.945 44.572 1.00 30.72 96 SER B C 1
ATOM 9733 O O . SER B 1 122 ? 71.690 23.454 44.878 1.00 23.16 96 SER B O 1
ATOM 9741 N N . GLY B 1 123 ? 70.486 25.161 44.036 1.00 25.74 97 GLY B N 1
ATOM 9742 C CA . GLY B 1 123 ? 71.635 26.005 43.773 1.00 27.07 97 GLY B CA 1
ATOM 9743 C C . GLY B 1 123 ? 72.552 25.523 42.677 1.00 27.60 97 GLY B C 1
ATOM 9744 O O . GLY B 1 123 ? 73.649 26.071 42.526 1.00 24.90 97 GLY B O 1
ATOM 9748 N N . SER B 1 124 ? 72.140 24.511 41.897 1.00 28.44 98 SER B N 1
ATOM 9749 C CA . SER B 1 124 ? 73.000 23.928 40.873 1.00 26.29 98 SER B CA 1
ATOM 9750 C C . SER B 1 124 ? 72.659 24.492 39.502 1.00 30.77 98 SER B C 1
ATOM 9751 O O . SER B 1 124 ? 71.474 24.531 39.134 1.00 30.66 98 SER B O 1
ATOM 9759 N N . PRO B 1 125 ? 73.644 24.923 38.707 1.00 30.97 99 PRO B N 1
ATOM 9760 C CA . PRO B 1 125 ? 73.328 25.338 37.331 1.00 29.76 99 PRO B CA 1
ATOM 9761 C C . PRO B 1 125 ? 72.646 24.248 36.523 1.00 28.93 99 PRO B C 1
ATOM 9762 O O . PRO B 1 125 ? 71.819 24.556 35.654 1.00 28.45 99 PRO B O 1
ATOM 9773 N N . ALA B 1 126 ? 72.963 22.980 36.795 1.00 28.17 100 ALA B N 1
ATOM 9774 C CA . ALA B 1 126 ? 72.386 21.873 36.043 1.00 31.43 100 ALA B CA 1
ATOM 9775 C C . ALA B 1 126 ? 70.880 21.760 36.237 1.00 31.79 100 ALA B C 1
ATOM 9776 O O . ALA B 1 126 ? 70.203 21.161 35.394 1.00 31.47 100 ALA B O 1
ATOM 9783 N N . PHE B 1 127 ? 70.341 22.305 37.331 1.00 30.31 101 PHE B N 1
ATOM 9784 C CA . PHE B 1 127 ? 68.916 22.209 37.630 1.00 30.23 101 PHE B CA 1
ATOM 9785 C C . PHE B 1 127 ? 68.234 23.575 37.660 1.00 31.52 101 PHE B C 1
ATOM 9786 O O . PHE B 1 127 ? 67.136 23.704 38.212 1.00 34.01 101 PHE B O 1
ATOM 9803 N N . LYS B 1 128 ? 68.840 24.597 37.049 1.00 29.60 102 LYS B N 1
ATOM 9804 C CA . LYS B 1 128 ? 68.291 25.945 37.148 1.00 33.29 102 LYS B CA 1
ATOM 9805 C C . LYS B 1 128 ? 66.886 26.054 36.563 1.00 36.76 102 LYS B C 1
ATOM 9806 O O . LYS B 1 128 ? 66.130 26.947 36.964 1.00 28.01 102 LYS B O 1
ATOM 9825 N N . ASP B 1 129 ? 66.508 25.162 35.648 1.00 28.88 103 ASP B N 1
ATOM 9826 C CA . ASP B 1 129 ? 65.198 25.213 35.016 1.00 34.55 103 ASP B CA 1
ATOM 9827 C C . ASP B 1 129 ? 64.231 24.167 35.555 1.00 32.31 103 ASP B C 1
ATOM 9828 O O . ASP B 1 129 ? 63.071 24.142 35.133 1.00 32.94 103 ASP B O 1
ATOM 9837 N N . LEU B 1 130 ? 64.672 23.313 36.474 1.00 29.08 104 LEU B N 1
ATOM 9838 C CA . LEU B 1 130 ? 63.791 22.308 37.056 1.00 30.64 104 LEU B CA 1
ATOM 9839 C C . LEU B 1 130 ? 62.671 22.983 37.837 1.00 31.06 104 LEU B C 1
ATOM 9840 O O . LEU B 1 130 ? 62.920 23.868 38.660 1.00 31.33 104 LEU B O 1
ATOM 9856 N N . VAL B 1 131 ? 61.434 22.553 37.591 1.00 32.08 105 VAL B N 1
ATOM 9857 C CA . VAL B 1 131 ? 60.257 23.150 38.211 1.00 31.75 105 VAL B CA 1
ATOM 9858 C C . VAL B 1 131 ? 59.611 22.121 39.126 1.00 32.55 105 VAL B C 1
ATOM 9859 O O . VAL B 1 131 ? 59.480 20.944 38.767 1.00 27.67 105 VAL B O 1
ATOM 9872 N N . ALA B 1 132 ? 59.232 22.564 40.321 1.00 32.24 106 ALA B N 1
ATOM 9873 C CA . ALA B 1 132 ? 58.602 21.676 41.286 1.00 35.79 106 ALA B CA 1
ATOM 9874 C C . ALA B 1 132 ? 57.174 21.365 40.859 1.00 34.97 106 ALA B C 1
ATOM 9875 O O . ALA B 1 132 ? 56.378 22.275 40.609 1.00 30.39 106 ALA B O 1
ATOM 9882 N N . GLN B 1 133 ? 56.853 20.073 40.777 1.00 37.29 107 GLN B N 1
ATOM 9883 C CA . GLN B 1 133 ? 55.511 19.619 40.436 1.00 41.56 107 GLN B CA 1
ATOM 9884 C C . GLN B 1 133 ? 54.630 19.393 41.658 1.00 39.44 107 GLN B C 1
ATOM 9885 O O . GLN B 1 133 ? 53.436 19.117 41.499 1.00 33.10 107 GLN B O 1
ATOM 9899 N N . ARG B 1 134 ? 55.184 19.504 42.861 1.00 44.01 108 ARG B N 1
ATOM 9900 C CA . ARG B 1 134 ? 54.432 19.315 44.094 1.00 48.77 108 ARG B CA 1
ATOM 9901 C C . ARG B 1 134 ? 55.238 19.932 45.234 1.00 45.00 108 ARG B C 1
ATOM 9902 O O . ARG B 1 134 ? 56.345 20.440 45.031 1.00 36.77 108 ARG B O 1
ATOM 9923 N N . ASP B 1 135 ? 54.671 19.891 46.436 1.00 36.93 109 ASP B N 1
ATOM 9924 C CA . ASP B 1 135 ? 55.286 20.474 47.620 1.00 37.67 109 ASP B CA 1
ATOM 9925 C C . ASP B 1 135 ? 56.061 19.429 48.415 1.00 40.00 109 ASP B C 1
ATOM 9926 O O . ASP B 1 135 ? 55.740 18.238 48.396 1.00 38.98 109 ASP B O 1
ATOM 9935 N N . ALA B 1 136 ? 57.087 19.895 49.123 1.00 42.28 110 ALA B N 1
ATOM 9936 C CA . ALA B 1 136 ? 57.708 19.083 50.157 1.00 35.10 110 ALA B CA 1
ATOM 9937 C C . ALA B 1 136 ? 56.773 18.979 51.355 1.00 29.42 110 ALA B C 1
ATOM 9938 O O . ALA B 1 136 ? 55.936 19.853 51.589 1.00 37.51 110 ALA B O 1
ATOM 9945 N N . PHE B 1 137 ? 56.922 17.896 52.120 1.00 34.56 111 PHE B N 1
ATOM 9946 C CA . PHE B 1 137 ? 56.016 17.662 53.241 1.00 29.74 111 PHE B CA 1
ATOM 9947 C C . PHE B 1 137 ? 55.917 18.889 54.135 1.00 33.67 111 PHE B C 1
ATOM 9948 O O . PHE B 1 137 ? 54.817 19.335 54.478 1.00 26.40 111 PHE B O 1
ATOM 9965 N N . THR B 1 138 ? 57.063 19.461 54.512 1.00 29.63 112 THR B N 1
ATOM 9966 C CA . THR B 1 138 ? 57.044 20.648 55.359 1.00 30.22 112 THR B CA 1
ATOM 9967 C C . THR B 1 138 ? 56.219 21.761 54.725 1.00 32.72 112 THR B C 1
ATOM 9968 O O . THR B 1 138 ? 55.432 22.427 55.408 1.00 29.15 112 THR B O 1
ATOM 9979 N N . VAL B 1 139 ? 56.379 21.971 53.417 1.00 31.44 113 VAL B N 1
ATOM 9980 C CA . VAL B 1 139 ? 55.648 23.038 52.742 1.00 30.63 113 VAL B CA 1
ATOM 9981 C C . VAL B 1 139 ? 54.159 22.716 52.684 1.00 30.94 113 VAL B C 1
ATOM 9982 O O . VAL B 1 139 ? 53.316 23.609 52.829 1.00 31.07 113 VAL B O 1
ATOM 9995 N N . GLU B 1 140 ? 53.808 21.445 52.464 1.00 33.31 114 GLU B N 1
ATOM 9996 C CA . GLU B 1 140 ? 52.401 21.049 52.487 1.00 35.60 114 GLU B CA 1
ATOM 9997 C C . GLU B 1 140 ? 51.753 21.421 53.815 1.00 38.87 114 GLU B C 1
ATOM 9998 O O . GLU B 1 140 ? 50.658 21.994 53.849 1.00 33.94 114 GLU B O 1
ATOM 10010 N N . ARG B 1 141 ? 52.417 21.090 54.924 1.00 27.16 115 ARG B N 1
ATOM 10011 C CA . ARG B 1 141 ? 51.871 21.407 56.239 1.00 32.51 115 ARG B CA 1
ATOM 10012 C C . ARG B 1 141 ? 51.683 22.908 56.406 1.00 34.19 115 ARG B C 1
ATOM 10013 O O . ARG B 1 141 ? 50.673 23.359 56.958 1.00 29.63 115 ARG B O 1
ATOM 10034 N N . LEU B 1 142 ? 52.655 23.697 55.945 1.00 28.06 116 LEU B N 1
ATOM 10035 C CA . LEU B 1 142 ? 52.576 25.144 56.107 1.00 29.28 116 LEU B CA 1
ATOM 10036 C C . LEU B 1 142 ? 51.548 25.758 55.160 1.00 35.84 116 LEU B C 1
ATOM 10037 O O . LEU B 1 142 ? 50.860 26.719 55.524 1.00 28.16 116 LEU B O 1
ATOM 10053 N N . ARG B 1 143 ? 51.428 25.227 53.940 1.00 29.92 117 ARG B N 1
ATOM 10054 C CA . ARG B 1 143 ? 50.401 25.726 53.031 1.00 35.50 117 ARG B CA 1
ATOM 10055 C C . ARG B 1 143 ? 49.010 25.455 53.590 1.00 34.09 117 ARG B C 1
ATOM 10056 O O . ARG B 1 143 ? 48.132 26.325 53.546 1.00 32.74 117 ARG B O 1
ATOM 10077 N N . ALA B 1 144 ? 48.793 24.252 54.128 1.00 36.20 118 ALA B N 1
ATOM 10078 C CA . ALA B 1 144 ? 47.504 23.917 54.720 1.00 35.27 118 ALA B CA 1
ATOM 10079 C C . ALA B 1 144 ? 47.183 24.788 55.926 1.00 42.26 118 ALA B C 1
ATOM 10080 O O . ALA B 1 144 ? 46.004 24.975 56.245 1.00 42.55 118 ALA B O 1
ATOM 10087 N N . ALA B 1 145 ? 48.198 25.337 56.588 1.00 36.53 119 ALA B N 1
ATOM 10088 C CA . ALA B 1 145 ? 47.998 26.207 57.738 1.00 34.11 119 ALA B CA 1
ATOM 10089 C C . ALA B 1 145 ? 47.878 27.674 57.351 1.00 33.58 119 ALA B C 1
ATOM 10090 O O . ALA B 1 145 ? 47.667 28.517 58.229 1.00 33.77 119 ALA B O 1
ATOM 10097 N N . GLY B 1 146 ? 48.001 27.997 56.066 1.00 39.10 120 GLY B N 1
ATOM 10098 C CA . GLY B 1 146 ? 47.864 29.363 55.607 1.00 34.41 120 GLY B CA 1
ATOM 10099 C C . GLY B 1 146 ? 49.120 30.197 55.686 1.00 32.39 120 GLY B C 1
ATOM 10100 O O . GLY B 1 146 ? 49.032 31.427 55.604 1.00 28.64 120 GLY B O 1
ATOM 10104 N N . ALA B 1 147 ? 50.286 29.576 55.847 1.00 37.51 121 ALA B N 1
ATOM 10105 C CA . ALA B 1 147 ? 51.539 30.314 55.823 1.00 41.69 121 ALA B CA 1
ATOM 10106 C C . ALA B 1 147 ? 51.951 30.596 54.384 1.00 26.95 121 ALA B C 1
ATOM 10107 O O . ALA B 1 147 ? 51.598 29.860 53.460 1.00 30.01 121 ALA B O 1
ATOM 10114 N N . ILE B 1 148 ? 52.717 31.667 54.203 1.00 36.14 122 ILE B N 1
ATOM 10115 C CA . ILE B 1 148 ? 52.980 32.231 52.883 1.00 36.77 122 ILE B CA 1
ATOM 10116 C C . ILE B 1 148 ? 54.485 32.240 52.651 1.00 31.00 122 ILE B C 1
ATOM 10117 O O . ILE B 1 148 ? 55.216 32.993 53.304 1.00 29.97 122 ILE B O 1
ATOM 10133 N N . CYS B 1 149 ? 54.946 31.436 51.697 1.00 28.58 123 CYS B N 1
ATOM 10134 C CA . CYS B 1 149 ? 56.352 31.442 51.314 1.00 31.29 123 CYS B CA 1
ATOM 10135 C C . CYS B 1 149 ? 56.635 32.653 50.431 1.00 35.26 123 CYS B C 1
ATOM 10136 O O . CYS B 1 149 ? 56.057 32.784 49.347 1.00 26.80 123 CYS B O 1
ATOM 10144 N N . LEU B 1 150 ? 57.530 33.534 50.888 1.00 28.32 124 LEU B N 1
ATOM 10145 C CA . LEU B 1 150 ? 57.925 34.688 50.090 1.00 27.36 124 LEU B CA 1
ATOM 10146 C C . LEU B 1 150 ? 58.918 34.334 48.994 1.00 29.77 124 LEU B C 1
ATOM 10147 O O . LEU B 1 150 ? 59.019 35.071 48.007 1.00 31.59 124 LEU B O 1
ATOM 10163 N N . GLY B 1 151 ? 59.656 33.247 49.147 1.00 32.66 125 GLY B N 1
ATOM 10164 C CA . GLY B 1 151 ? 60.646 32.874 48.161 1.00 34.49 125 GLY B CA 1
ATOM 10165 C C . GLY B 1 151 ? 61.623 31.867 48.734 1.00 33.76 125 GLY B C 1
ATOM 10166 O O . GLY B 1 151 ? 61.446 31.354 49.839 1.00 32.41 125 GLY B O 1
ATOM 10170 N N . LYS B 1 152 ? 62.670 31.615 47.957 1.00 31.30 126 LYS B N 1
ATOM 10171 C CA . LYS B 1 152 ? 63.647 30.590 48.276 1.00 28.95 126 LYS B CA 1
ATOM 10172 C C . LYS B 1 152 ? 65.014 31.227 48.498 1.00 31.36 126 LYS B C 1
ATOM 10173 O O . LYS B 1 152 ? 65.334 32.263 47.908 1.00 23.63 126 LYS B O 1
ATOM 10192 N N . THR B 1 153 ? 65.824 30.598 49.351 1.00 25.21 127 THR B N 1
ATOM 10193 C CA . THR B 1 153 ? 67.062 31.203 49.822 1.00 26.29 127 THR B CA 1
ATOM 10194 C C . THR B 1 153 ? 68.286 30.501 49.242 1.00 25.22 127 THR B C 1
ATOM 10195 O O . THR B 1 153 ? 68.224 29.363 48.769 1.00 26.37 127 THR B O 1
ATOM 10206 N N . ASN B 1 154 ? 69.410 31.216 49.290 1.00 34.69 128 ASN B N 1
ATOM 10207 C CA . ASN B 1 154 ? 70.623 30.840 48.577 1.00 23.79 128 ASN B CA 1
ATOM 10208 C C . ASN B 1 154 ? 71.319 29.642 49.222 1.00 29.97 128 ASN B C 1
ATOM 10209 O O . ASN B 1 154 ? 71.208 29.382 50.425 1.00 25.40 128 ASN B O 1
ATOM 10220 N N . MET B 1 155 ? 72.098 28.940 48.397 1.00 26.27 129 MET B N 1
ATOM 10221 C CA . MET B 1 155 ? 72.823 27.749 48.811 1.00 31.92 129 MET B CA 1
ATOM 10222 C C . MET B 1 155 ? 73.825 27.356 47.729 1.00 26.81 129 MET B C 1
ATOM 10223 O O . MET B 1 155 ? 73.622 27.682 46.552 1.00 22.59 129 MET B O 1
ATOM 10237 N N . PRO B 1 156 ? 74.910 26.671 48.080 1.00 28.97 130 PRO B N 1
ATOM 10238 C CA . PRO B 1 156 ? 75.837 26.170 47.061 1.00 22.66 130 PRO B CA 1
ATOM 10239 C C . PRO B 1 156 ? 75.244 24.984 46.322 1.00 25.39 130 PRO B C 1
ATOM 10240 O O . PRO B 1 156 ? 74.257 24.390 46.781 1.00 27.77 130 PRO B O 1
ATOM 10251 N N . PRO B 1 157 ? 75.816 24.608 45.180 1.00 28.78 131 PRO B N 1
ATOM 10252 C CA . PRO B 1 157 ? 75.217 23.542 44.365 1.00 27.03 131 PRO B CA 1
ATOM 10253 C C . PRO B 1 157 ? 75.010 22.256 45.151 1.00 30.20 131 PRO B C 1
ATOM 10254 O O . PRO B 1 157 ? 75.932 21.735 45.784 1.00 25.37 131 PRO B O 1
ATOM 10265 N N . MET B 1 158 ? 73.781 21.744 45.095 1.00 28.16 132 MET B N 1
ATOM 10266 C CA . MET B 1 158 ? 73.396 20.475 45.707 1.00 29.67 132 MET B CA 1
ATOM 10267 C C . MET B 1 158 ? 73.624 20.462 47.211 1.00 30.66 132 MET B C 1
ATOM 10268 O O . MET B 1 158 ? 73.648 19.390 47.829 1.00 28.10 132 MET B O 1
ATOM 10282 N N . ALA B 1 159 ? 73.783 21.632 47.820 1.00 30.41 133 ALA B N 1
ATOM 10283 C CA . ALA B 1 159 ? 74.088 21.748 49.241 1.00 31.49 133 ALA B CA 1
ATOM 10284 C C . ALA B 1 159 ? 75.408 21.084 49.605 1.00 30.21 133 ALA B C 1
ATOM 10285 O O . ALA B 1 159 ? 75.675 20.855 50.791 1.00 30.42 133 ALA B O 1
ATOM 10292 N N . ASN B 1 160 ? 76.242 20.765 48.621 1.00 27.10 134 ASN B N 1
ATOM 10293 C CA . ASN B 1 160 ? 77.454 19.981 48.856 1.00 26.87 134 ASN B CA 1
ATOM 10294 C C . ASN B 1 160 ? 78.635 20.883 49.184 1.00 30.31 134 ASN B C 1
ATOM 10295 O O . ASN B 1 160 ? 79.701 20.815 48.572 1.00 32.39 134 ASN B O 1
ATOM 10306 N N . GLY B 1 161 ? 78.444 21.724 50.192 1.00 27.05 135 GLY B N 1
ATOM 10307 C CA . GLY B 1 161 ? 79.457 22.701 50.558 1.00 23.33 135 GLY B CA 1
ATOM 10308 C C . GLY B 1 161 ? 78.902 23.673 51.571 1.00 24.20 135 GLY B C 1
ATOM 10309 O O . GLY B 1 161 ? 77.978 23.347 52.327 1.00 22.76 135 GLY B O 1
ATOM 10313 N N . GLY B 1 162 ? 79.474 24.873 51.574 1.00 21.76 136 GLY B N 1
ATOM 10314 C CA . GLY B 1 162 ? 79.063 25.906 52.502 1.00 25.66 136 GLY B CA 1
ATOM 10315 C C . GLY B 1 162 ? 78.853 27.257 51.848 1.00 26.63 136 GLY B C 1
ATOM 10316 O O . GLY B 1 162 ? 77.715 27.670 51.619 1.00 24.51 136 GLY B O 1
ATOM 10320 N N . MET B 1 163 ? 79.943 27.958 51.541 1.00 25.64 137 MET B N 1
ATOM 10321 C CA . MET B 1 163 ? 79.868 29.316 51.026 1.00 20.80 137 MET B CA 1
ATOM 10322 C C . MET B 1 163 ? 80.313 29.414 49.573 1.00 25.71 137 MET B C 1
ATOM 10323 O O . MET B 1 163 ? 80.497 30.524 49.065 1.00 29.41 137 MET B O 1
ATOM 10337 N N . GLN B 1 164 ? 80.483 28.286 48.893 1.00 25.68 138 GLN B N 1
ATOM 10338 C CA . GLN B 1 164 ? 80.789 28.312 47.474 1.00 26.63 138 GLN B CA 1
ATOM 10339 C C . GLN B 1 164 ? 79.609 28.879 46.694 1.00 29.54 138 GLN B C 1
ATOM 10340 O O . GLN B 1 164 ? 78.446 28.729 47.080 1.00 25.94 138 GLN B O 1
ATOM 10354 N N . ARG B 1 165 ? 79.917 29.559 45.595 1.00 27.21 139 ARG B N 1
ATOM 10355 C CA . ARG B 1 165 ? 78.879 30.200 44.802 1.00 24.45 139 ARG B CA 1
ATOM 10356 C C . ARG B 1 165 ? 78.220 29.189 43.874 1.00 28.92 139 ARG B C 1
ATOM 10357 O O . ARG B 1 165 ? 78.899 28.440 43.166 1.00 22.33 139 ARG B O 1
ATOM 10378 N N . GLY B 1 166 ? 76.896 29.163 43.892 1.00 26.16 140 GLY B N 1
ATOM 10379 C CA . GLY B 1 166 ? 76.111 28.350 42.995 1.00 27.55 140 GLY B CA 1
ATOM 10380 C C . GLY B 1 166 ? 75.531 29.158 41.855 1.00 29.25 140 GLY B C 1
ATOM 10381 O O . GLY B 1 166 ? 76.061 30.208 41.471 1.00 25.65 140 GLY B O 1
ATOM 10385 N N . VAL B 1 167 ? 74.417 28.666 41.308 1.00 25.95 141 VAL B N 1
ATOM 10386 C CA . VAL B 1 167 ? 73.745 29.369 40.222 1.00 25.30 141 VAL B CA 1
ATOM 10387 C C . VAL B 1 167 ? 73.225 30.727 40.675 1.00 24.61 141 VAL B C 1
ATOM 10388 O O . VAL B 1 167 ? 72.973 31.601 39.840 1.00 26.10 141 VAL B O 1
ATOM 10401 N N . TYR B 1 168 ? 73.060 30.932 41.982 1.00 23.53 142 TYR B N 1
ATOM 10402 C CA . TYR B 1 168 ? 72.590 32.203 42.519 1.00 22.70 142 TYR B CA 1
ATOM 10403 C C . TYR B 1 168 ? 73.669 32.946 43.297 1.00 25.62 142 TYR B C 1
ATOM 10404 O O . TYR B 1 168 ? 73.364 33.942 43.960 1.00 28.04 142 TYR B O 1
ATOM 10422 N N . GLY B 1 169 ? 74.916 32.493 43.232 1.00 23.87 143 GLY B N 1
ATOM 10423 C CA . GLY B 1 169 ? 75.975 33.090 44.024 1.00 26.81 143 GLY B CA 1
ATOM 10424 C C . GLY B 1 169 ? 75.961 32.615 45.465 1.00 24.82 143 GLY B C 1
ATOM 10425 O O . GLY B 1 169 ? 75.740 31.431 45.732 1.00 24.30 143 GLY B O 1
ATOM 10429 N N . ARG B 1 170 ? 76.183 33.538 46.400 1.00 23.66 144 ARG B N 1
ATOM 10430 C CA . ARG B 1 170 ? 76.190 33.229 47.821 1.00 21.66 144 ARG B CA 1
ATOM 10431 C C . ARG B 1 170 ? 75.620 34.424 48.571 1.00 25.36 144 ARG B C 1
ATOM 10432 O O . ARG B 1 170 ? 75.630 35.552 48.072 1.00 24.05 144 ARG B O 1
ATOM 10453 N N . ALA B 1 171 ? 75.151 34.175 49.791 1.00 18.87 145 ALA B N 1
ATOM 10454 C CA . ALA B 1 171 ? 74.627 35.239 50.633 1.00 19.51 145 ALA B CA 1
ATOM 10455 C C . ALA B 1 171 ? 75.738 35.833 51.492 1.00 30.10 145 ALA B C 1
ATOM 10456 O O . ALA B 1 171 ? 76.743 35.178 51.783 1.00 32.99 145 ALA B O 1
ATOM 10463 N N . GLU B 1 172 ? 75.548 37.087 51.894 1.00 26.43 146 GLU B N 1
ATOM 10464 C CA . GLU B 1 172 ? 76.503 37.804 52.726 1.00 30.25 146 GLU B CA 1
ATOM 10465 C C . GLU B 1 172 ? 75.945 37.998 54.131 1.00 26.09 146 GLU B C 1
ATOM 10466 O O . GLU B 1 172 ? 74.735 37.928 54.362 1.00 29.10 146 GLU B O 1
ATOM 10478 N N . SER B 1 173 ? 76.843 38.279 55.064 1.00 27.21 147 SER B N 1
ATOM 10479 C CA . SER B 1 173 ? 76.466 38.398 56.469 1.00 27.91 147 SER B CA 1
ATOM 10480 C C . SER B 1 173 ? 75.779 39.736 56.723 1.00 27.36 147 SER B C 1
ATOM 10481 O O . SER B 1 173 ? 76.279 40.775 56.278 1.00 30.90 147 SER B O 1
ATOM 10489 N N . PRO B 1 174 ? 74.656 39.760 57.445 1.00 28.05 148 PRO B N 1
ATOM 10490 C CA . PRO B 1 174 ? 74.062 41.038 57.851 1.00 23.00 148 PRO B CA 1
ATOM 10491 C C . PRO B 1 174 ? 74.688 41.645 59.097 1.00 28.89 148 PRO B C 1
ATOM 10492 O O . PRO B 1 174 ? 74.286 42.744 59.495 1.00 32.76 148 PRO B O 1
ATOM 10503 N N . TYR B 1 175 ? 75.657 40.974 59.721 1.00 29.44 149 TYR B N 1
ATOM 10504 C CA . TYR B 1 175 ? 76.302 41.470 60.933 1.00 29.09 149 TYR B CA 1
ATOM 10505 C C . TYR B 1 175 ? 77.655 42.117 60.676 1.00 31.56 149 TYR B C 1
ATOM 10506 O O . TYR B 1 175 ? 77.950 43.166 61.255 1.00 34.03 149 TYR B O 1
ATOM 10524 N N . ASN B 1 176 ? 78.488 41.518 59.830 1.00 30.12 150 ASN B N 1
ATOM 10525 C CA . ASN B 1 176 ? 79.814 42.065 59.550 1.00 28.98 150 ASN B CA 1
ATOM 10526 C C . ASN B 1 176 ? 80.225 41.603 58.160 1.00 31.28 150 ASN B C 1
ATOM 10527 O O . ASN B 1 176 ? 80.492 40.416 57.954 1.00 31.04 150 ASN B O 1
ATOM 10538 N N . ALA B 1 177 ? 80.295 42.548 57.218 1.00 30.85 151 ALA B N 1
ATOM 10539 C CA . ALA B 1 177 ? 80.656 42.228 55.841 1.00 26.51 151 ALA B CA 1
ATOM 10540 C C . ALA B 1 177 ? 82.008 41.534 55.736 1.00 29.85 151 ALA B C 1
ATOM 10541 O O . ALA B 1 177 ? 82.284 40.893 54.716 1.00 27.76 151 ALA B O 1
ATOM 10548 N N . ALA B 1 178 ? 82.853 41.642 56.759 1.00 26.21 152 ALA B N 1
ATOM 10549 C CA . ALA B 1 178 ? 84.194 41.078 56.700 1.00 26.45 152 ALA B CA 1
ATOM 10550 C C . ALA B 1 178 ? 84.233 39.580 56.972 1.00 29.18 152 ALA B C 1
ATOM 10551 O O . ALA B 1 178 ? 85.288 38.965 56.781 1.00 28.08 152 ALA B O 1
ATOM 10558 N N . TYR B 1 179 ? 83.126 38.977 57.401 1.00 23.93 153 TYR B N 1
ATOM 10559 C CA . TYR B 1 179 ? 83.110 37.570 57.777 1.00 25.90 153 TYR B CA 1
ATOM 10560 C C . TYR B 1 179 ? 81.956 36.847 57.097 1.00 22.99 153 TYR B C 1
ATOM 10561 O O . TYR B 1 179 ? 80.946 37.447 56.720 1.00 26.32 153 TYR B O 1
ATOM 10579 N N . LEU B 1 180 ? 82.125 35.536 56.950 1.00 28.85 154 LEU B N 1
ATOM 10580 C CA . LEU B 1 180 ? 81.138 34.712 56.268 1.00 26.68 154 LEU B CA 1
ATOM 10581 C C . LEU B 1 180 ? 79.873 34.579 57.107 1.00 26.97 154 LEU B C 1
ATOM 10582 O O . LEU B 1 180 ? 79.904 34.646 58.339 1.00 28.90 154 LEU B O 1
ATOM 10598 N N . THR B 1 181 ? 78.750 34.377 56.427 1.00 24.26 155 THR B N 1
ATOM 10599 C CA . THR B 1 181 ? 77.494 34.146 57.122 1.00 29.53 155 THR B CA 1
ATOM 10600 C C . THR B 1 181 ? 77.316 32.689 57.536 1.00 21.57 155 THR B C 1
ATOM 10601 O O . THR B 1 181 ? 76.304 32.365 58.163 1.00 23.89 155 THR B O 1
ATOM 10612 N N . ALA B 1 182 ? 78.263 31.814 57.201 1.00 24.38 156 ALA B N 1
ATOM 10613 C CA . ALA B 1 182 ? 78.197 30.405 57.567 1.00 26.07 156 ALA B CA 1
ATOM 10614 C C . ALA B 1 182 ? 79.591 29.799 57.432 1.00 21.07 156 ALA B C 1
ATOM 10615 O O . ALA B 1 182 ? 80.477 30.406 56.817 1.00 24.65 156 ALA B O 1
ATOM 10622 N N . PRO B 1 183 ? 79.822 28.616 58.006 1.00 21.86 157 PRO B N 1
ATOM 10623 C CA . PRO B 1 183 ? 81.106 27.934 57.793 1.00 20.96 157 PRO B CA 1
ATOM 10624 C C . PRO B 1 183 ? 81.330 27.645 56.318 1.00 24.51 157 PRO B C 1
ATOM 10625 O O . PRO B 1 183 ? 80.390 27.360 55.572 1.00 26.07 157 PRO B O 1
ATOM 10636 N N . PHE B 1 184 ? 82.600 27.693 55.899 1.00 23.62 158 PHE B N 1
ATOM 10637 C CA . PHE B 1 184 ? 82.894 27.696 54.468 1.00 28.96 158 PHE B CA 1
ATOM 10638 C C . PHE B 1 184 ? 82.647 26.331 53.836 1.00 23.80 158 PHE B C 1
ATOM 10639 O O . PHE B 1 184 ? 82.210 26.249 52.682 1.00 22.77 158 PHE B O 1
ATOM 10656 N N . ALA B 1 185 ? 82.936 25.251 54.560 1.00 23.50 159 ALA B N 1
ATOM 10657 C CA . ALA B 1 185 ? 82.862 23.915 53.980 1.00 26.40 159 ALA B CA 1
ATOM 10658 C C . ALA B 1 185 ? 81.524 23.224 54.212 1.00 25.00 159 ALA B C 1
ATOM 10659 O O . ALA B 1 185 ? 81.176 22.313 53.450 1.00 24.53 159 ALA B O 1
ATOM 10666 N N . SER B 1 186 ? 80.770 23.614 55.239 1.00 22.26 160 SER B N 1
ATOM 10667 C CA . SER B 1 186 ? 79.446 23.034 55.471 1.00 23.76 160 SER B CA 1
ATOM 10668 C C . SER B 1 186 ? 78.592 24.098 56.151 1.00 25.15 160 SER B C 1
ATOM 10669 O O . SER B 1 186 ? 78.641 24.258 57.374 1.00 28.53 160 SER B O 1
ATOM 10677 N N . GLY B 1 187 ? 77.824 24.817 55.347 1.00 29.93 161 GLY B N 1
ATOM 10678 C CA . GLY B 1 187 ? 76.965 25.886 55.812 1.00 26.83 161 GLY B CA 1
ATOM 10679 C C . GLY B 1 187 ? 76.015 26.266 54.700 1.00 25.20 161 GLY B C 1
ATOM 10680 O O . GLY B 1 187 ? 75.765 27.448 54.446 1.00 28.17 161 GLY B O 1
ATOM 10684 N N . SER B 1 188 ? 75.475 25.247 54.029 1.00 21.81 162 SER B N 1
ATOM 10685 C CA . SER B 1 188 ? 74.783 25.453 52.764 1.00 27.49 162 SER B CA 1
ATOM 10686 C C . SER B 1 188 ? 73.467 26.205 52.914 1.00 27.04 162 SER B C 1
ATOM 10687 O O . SER B 1 188 ? 72.973 26.747 51.923 1.00 22.24 162 SER B O 1
ATOM 10695 N N . SER B 1 189 ? 72.906 26.290 54.116 1.00 23.84 163 SER B N 1
ATOM 10696 C CA . SER B 1 189 ? 71.705 27.103 54.315 1.00 23.27 163 SER B CA 1
ATOM 10697 C C . SER B 1 189 ? 72.068 28.564 54.559 1.00 27.05 163 SER B C 1
ATOM 10698 O O . SER B 1 189 ? 71.512 29.220 55.443 1.00 25.58 163 SER B O 1
ATOM 10706 N N . ASN B 1 190 ? 72.995 29.106 53.759 1.00 26.37 164 ASN B N 1
ATOM 10707 C CA . ASN B 1 190 ? 73.533 30.426 54.075 1.00 27.89 164 ASN B CA 1
ATOM 10708 C C . ASN B 1 190 ? 72.539 31.538 53.761 1.00 21.90 164 ASN B C 1
ATOM 10709 O O . ASN B 1 190 ? 72.522 32.557 54.459 1.00 26.37 164 ASN B O 1
ATOM 10720 N N . GLY B 1 191 ? 71.673 31.347 52.766 1.00 26.11 165 GLY B N 1
ATOM 10721 C CA . GLY B 1 191 ? 70.615 32.317 52.529 1.00 26.84 165 GLY B CA 1
ATOM 10722 C C . GLY B 1 191 ? 69.563 32.299 53.621 1.00 29.32 165 GLY B C 1
ATOM 10723 O O . GLY B 1 191 ? 69.030 33.346 54.005 1.00 22.48 165 GLY B O 1
ATOM 10727 N N . ALA B 1 192 ? 69.228 31.104 54.115 1.00 25.72 166 ALA B N 1
ATOM 10728 C CA . ALA B 1 192 ? 68.231 30.983 55.174 1.00 24.34 166 ALA B CA 1
ATOM 10729 C C . ALA B 1 192 ? 68.678 31.697 56.442 1.00 20.62 166 ALA B C 1
ATOM 10730 O O . ALA B 1 192 ? 67.856 32.290 57.151 1.00 23.08 166 ALA B O 1
ATOM 10737 N N . GLY B 1 193 ? 69.972 31.630 56.759 1.00 27.04 167 GLY B N 1
ATOM 10738 C CA . GLY B 1 193 ? 70.468 32.287 57.959 1.00 25.34 167 GLY B CA 1
ATOM 10739 C C . GLY B 1 193 ? 70.427 33.800 57.862 1.00 22.34 167 GLY B C 1
ATOM 10740 O O . GLY B 1 193 ? 69.917 34.480 58.757 1.00 24.87 167 GLY B O 1
ATOM 10744 N N . THR B 1 194 ? 70.986 34.351 56.785 1.00 28.18 168 THR B N 1
ATOM 10745 C CA . THR B 1 194 ? 70.943 35.798 56.596 1.00 29.00 168 THR B CA 1
ATOM 10746 C C . THR B 1 194 ? 69.505 36.304 56.576 1.00 25.23 168 THR B C 1
ATOM 10747 O O . THR B 1 194 ? 69.164 37.268 57.272 1.00 25.18 168 THR B O 1
ATOM 10758 N N . ALA B 1 195 ? 68.638 35.641 55.805 1.00 22.84 169 ALA B N 1
ATOM 10759 C CA . ALA B 1 195 ? 67.278 36.136 55.600 1.00 24.70 169 ALA B CA 1
ATOM 10760 C C . ALA B 1 195 ? 66.481 36.158 56.897 1.00 29.53 169 ALA B C 1
ATOM 10761 O O . ALA B 1 195 ? 65.725 37.104 57.153 1.00 24.62 169 ALA B O 1
ATOM 10768 N N . THR B 1 196 ? 66.604 35.110 57.714 1.00 30.07 170 THR B N 1
ATOM 10769 C CA . THR B 1 196 ? 65.830 35.054 58.949 1.00 22.48 170 THR B CA 1
ATOM 10770 C C . THR B 1 196 ? 66.353 36.063 59.964 1.00 28.94 170 THR B C 1
ATOM 10771 O O . THR B 1 196 ? 65.568 36.718 60.661 1.00 25.61 170 THR B O 1
ATOM 10782 N N . ALA B 1 197 ? 67.678 36.222 60.042 1.00 25.70 171 ALA B N 1
ATOM 10783 C CA . ALA B 1 197 ? 68.260 37.181 60.974 1.00 29.87 171 ALA B CA 1
ATOM 10784 C C . ALA B 1 197 ? 67.962 38.617 60.568 1.00 30.03 171 ALA B C 1
ATOM 10785 O O . ALA B 1 197 ? 67.864 39.497 61.431 1.00 29.60 171 ALA B O 1
ATOM 10792 N N . ALA B 1 198 ? 67.822 38.875 59.272 1.00 28.06 172 ALA B N 1
ATOM 10793 C CA . ALA B 1 198 ? 67.553 40.216 58.777 1.00 31.89 172 ALA B CA 1
ATOM 10794 C C . ALA B 1 198 ? 66.065 40.530 58.727 1.00 28.44 172 ALA B C 1
ATOM 10795 O O . ALA B 1 198 ? 65.686 41.599 58.241 1.00 28.70 172 ALA B O 1
ATOM 10802 N N . SER B 1 199 ? 65.218 39.631 59.225 1.00 30.79 173 SER B N 1
ATOM 10803 C CA . SER B 1 199 ? 63.770 39.834 59.222 1.00 28.83 173 SER B CA 1
ATOM 10804 C C . SER B 1 199 ? 63.253 40.095 57.808 1.00 37.42 173 SER B C 1
ATOM 10805 O O . SER B 1 199 ? 62.440 40.993 57.580 1.00 38.26 173 SER B O 1
ATOM 10813 N N . PHE B 1 200 ? 63.732 39.306 56.847 1.00 34.15 174 PHE B N 1
ATOM 10814 C CA . PHE B 1 200 ? 63.110 39.273 55.532 1.00 30.86 174 PHE B CA 1
ATOM 10815 C C . PHE B 1 200 ? 61.852 38.419 55.524 1.00 29.59 174 PHE B C 1
ATOM 10816 O O . PHE B 1 200 ? 61.139 38.397 54.516 1.00 30.18 174 PHE B O 1
ATOM 10833 N N . ALA B 1 201 ? 61.581 37.714 56.617 1.00 31.27 175 ALA B N 1
ATOM 10834 C CA . ALA B 1 201 ? 60.336 36.987 56.819 1.00 31.87 175 ALA B CA 1
ATOM 10835 C C . ALA B 1 201 ? 60.238 36.670 58.306 1.00 32.01 175 ALA B C 1
ATOM 10836 O O . ALA B 1 201 ? 61.144 36.980 59.082 1.00 25.12 175 ALA B O 1
ATOM 10843 N N . ALA B 1 202 ? 59.122 36.056 58.705 1.00 29.17 176 ALA B N 1
ATOM 10844 C CA . ALA B 1 202 ? 58.924 35.756 60.119 1.00 32.60 176 ALA B CA 1
ATOM 10845 C C . ALA B 1 202 ? 59.849 34.635 60.579 1.00 29.66 176 ALA B C 1
ATOM 10846 O O . ALA B 1 202 ? 60.446 34.723 61.657 1.00 28.48 176 ALA B O 1
ATOM 10853 N N . PHE B 1 203 ? 60.006 33.592 59.767 1.00 27.81 177 PHE B N 1
ATOM 10854 C CA . PHE B 1 203 ? 60.888 32.482 60.097 1.00 23.39 177 PHE B CA 1
ATOM 10855 C C . PHE B 1 203 ? 61.399 31.877 58.797 1.00 27.30 177 PHE B C 1
ATOM 10856 O O . PHE B 1 203 ? 61.056 32.332 57.702 1.00 25.75 177 PHE B O 1
ATOM 10873 N N . GLY B 1 204 ? 62.225 30.838 58.922 1.00 22.97 178 GLY B N 1
ATOM 10874 C CA . GLY B 1 204 ? 62.871 30.249 57.768 1.00 27.20 178 GLY B CA 1
ATOM 10875 C C . GLY B 1 204 ? 62.996 28.744 57.903 1.00 23.62 178 GLY B C 1
ATOM 10876 O O . GLY B 1 204 ? 62.950 28.184 59.001 1.00 29.19 178 GLY B O 1
ATOM 10880 N N . LEU B 1 205 ? 63.172 28.099 56.752 1.00 27.54 179 LEU B N 1
ATOM 10881 C CA . LEU B 1 205 ? 63.345 26.656 56.668 1.00 22.51 179 LEU B CA 1
ATOM 10882 C C . LEU B 1 205 ? 64.710 26.346 56.073 1.00 29.96 179 LEU B C 1
ATOM 10883 O O . LEU B 1 205 ? 65.073 26.890 55.023 1.00 25.67 179 LEU B O 1
ATOM 10899 N N . ALA B 1 206 ? 65.454 25.467 56.744 1.00 20.57 180 ALA B N 1
ATOM 10900 C CA . ALA B 1 206 ? 66.770 25.042 56.286 1.00 22.80 180 ALA B CA 1
ATOM 10901 C C . ALA B 1 206 ? 66.861 23.522 56.243 1.00 30.72 180 ALA B C 1
ATOM 10902 O O . ALA B 1 206 ? 65.861 22.828 56.454 1.00 25.39 180 ALA B O 1
ATOM 10909 N N . GLU B 1 207 ? 68.060 23.005 55.976 1.00 22.13 181 GLU B N 1
ATOM 10910 C CA . GLU B 1 207 ? 68.307 21.575 55.868 1.00 23.16 181 GLU B CA 1
ATOM 10911 C C . GLU B 1 207 ? 69.764 21.319 56.226 1.00 25.48 181 GLU B C 1
ATOM 10912 O O . GLU B 1 207 ? 70.631 22.160 55.973 1.00 28.68 181 GLU B O 1
ATOM 10924 N N . GLU B 1 208 ? 70.034 20.156 56.818 1.00 27.48 182 GLU B N 1
ATOM 10925 C CA . GLU B 1 208 ? 71.377 19.834 57.280 1.00 30.29 182 GLU B CA 1
ATOM 10926 C C . GLU B 1 208 ? 71.779 18.439 56.830 1.00 29.12 182 GLU B C 1
ATOM 10927 O O . GLU B 1 208 ? 70.988 17.496 56.913 1.00 29.37 182 GLU B O 1
ATOM 10939 N N . THR B 1 209 ? 73.019 18.320 56.359 1.00 29.12 183 THR B N 1
ATOM 10940 C CA . THR B 1 209 ? 73.649 17.032 56.101 1.00 22.97 183 THR B CA 1
ATOM 10941 C C . THR B 1 209 ? 74.853 16.804 57.001 1.00 32.11 183 THR B C 1
ATOM 10942 O O . THR B 1 209 ? 74.947 15.752 57.643 1.00 30.84 183 THR B O 1
ATOM 10953 N N . TRP B 1 210 ? 75.778 17.764 57.071 1.00 27.34 184 TRP B N 1
ATOM 10954 C CA . TRP B 1 210 ? 76.814 17.760 58.097 1.00 26.23 184 TRP B CA 1
ATOM 10955 C C . TRP B 1 210 ? 76.479 18.806 59.152 1.00 24.43 184 TRP B C 1
ATOM 10956 O O . TRP B 1 210 ? 76.051 18.462 60.257 1.00 27.80 184 TRP B O 1
ATOM 10977 N N . SER B 1 211 ? 76.660 20.089 58.819 1.00 26.86 185 SER B N 1
ATOM 10978 C CA . SER B 1 211 ? 76.302 21.174 59.727 1.00 24.14 185 SER B CA 1
ATOM 10979 C C . SER B 1 211 ? 75.676 22.346 58.978 1.00 23.27 185 SER B C 1
ATOM 10980 O O . SER B 1 211 ? 75.734 23.490 59.444 1.00 20.84 185 SER B O 1
ATOM 10988 N N . SER B 1 212 ? 75.032 22.075 57.842 1.00 24.98 186 SER B N 1
ATOM 10989 C CA . SER B 1 212 ? 74.438 23.137 57.037 1.00 28.75 186 SER B CA 1
ATOM 10990 C C . SER B 1 212 ? 73.253 23.810 57.713 1.00 24.31 186 SER B C 1
ATOM 10991 O O . SER B 1 212 ? 72.738 24.793 57.170 1.00 25.10 186 SER B O 1
ATOM 10999 N N . GLY B 1 213 ? 72.808 23.306 58.862 1.00 22.83 187 GLY B N 1
ATOM 11000 C CA . GLY B 1 213 ? 71.778 23.958 59.645 1.00 20.87 187 GLY B CA 1
ATOM 11001 C C . GLY B 1 213 ? 72.341 24.694 60.844 1.00 22.76 187 GLY B C 1
ATOM 11002 O O . GLY B 1 213 ? 72.048 25.875 61.053 1.00 24.30 187 GLY B O 1
ATOM 11006 N N . ARG B 1 214 ? 73.140 23.992 61.651 1.00 25.56 188 ARG B N 1
ATOM 11007 C CA . ARG B 1 214 ? 73.712 24.601 62.849 1.00 24.06 188 ARG B CA 1
ATOM 11008 C C . ARG B 1 214 ? 74.700 25.705 62.497 1.00 25.45 188 ARG B C 1
ATOM 11009 O O . ARG B 1 214 ? 74.795 26.711 63.210 1.00 23.61 188 ARG B O 1
ATOM 11030 N N . GLY B 1 215 ? 75.455 25.530 61.415 1.00 21.96 189 GLY B N 1
ATOM 11031 C CA . GLY B 1 215 ? 76.463 26.487 61.024 1.00 25.05 189 GLY B CA 1
ATOM 11032 C C . GLY B 1 215 ? 75.902 27.874 60.780 1.00 27.87 189 GLY B C 1
ATOM 11033 O O . GLY B 1 215 ? 76.266 28.845 61.452 1.00 26.70 189 GLY B O 1
ATOM 11037 N N . PRO B 1 216 ? 75.012 28.000 59.794 1.00 22.50 190 PRO B N 1
ATOM 11038 C CA . PRO B 1 216 ? 74.421 29.319 59.522 1.00 23.49 190 PRO B CA 1
ATOM 11039 C C . PRO B 1 216 ? 73.639 29.873 60.699 1.00 25.34 190 PRO B C 1
ATOM 11040 O O . PRO B 1 216 ? 73.613 31.093 60.891 1.00 23.33 190 PRO B O 1
ATOM 11051 N N . ALA B 1 217 ? 73.008 29.016 61.506 1.00 25.95 191 ALA B N 1
ATOM 11052 C CA . ALA B 1 217 ? 72.284 29.512 62.670 1.00 22.80 191 ALA B CA 1
ATOM 11053 C C . ALA B 1 217 ? 73.228 30.199 63.650 1.00 21.41 191 ALA B C 1
ATOM 11054 O O . ALA B 1 217 ? 72.911 31.270 64.183 1.00 28.40 191 ALA B O 1
ATOM 11061 N N . SER B 1 218 ? 74.406 29.613 63.874 1.00 21.50 192 SER B N 1
ATOM 11062 C CA . SER B 1 218 ? 75.361 30.172 64.829 1.00 25.32 192 SER B CA 1
ATOM 11063 C C . SER B 1 218 ? 75.816 31.565 64.409 1.00 25.20 192 SER B C 1
ATOM 11064 O O . SER B 1 218 ? 75.796 32.507 65.210 1.00 24.13 192 SER B O 1
ATOM 11072 N N . ASN B 1 219 ? 76.241 31.710 63.153 1.00 23.12 193 ASN B N 1
ATOM 11073 C CA . ASN B 1 219 ? 76.771 32.980 62.660 1.00 22.65 193 ASN B CA 1
ATOM 11074 C C . ASN B 1 219 ? 75.721 34.077 62.560 1.00 22.99 193 ASN B C 1
ATOM 11075 O O . ASN B 1 219 ? 76.088 35.232 62.318 1.00 27.09 193 ASN B O 1
ATOM 11086 N N . ASN B 1 220 ? 74.434 33.753 62.686 1.00 23.05 194 ASN B N 1
ATOM 11087 C CA . ASN B 1 220 ? 73.377 34.744 62.532 1.00 25.42 194 ASN B CA 1
ATOM 11088 C C . ASN B 1 220 ? 72.481 34.872 63.757 1.00 28.15 194 ASN B C 1
ATOM 11089 O O . ASN B 1 220 ? 71.424 35.512 63.673 1.00 27.95 194 ASN B O 1
ATOM 11100 N N . GLY B 1 221 ? 72.873 34.299 64.889 1.00 29.62 195 GLY B N 1
ATOM 11101 C CA . GLY B 1 221 ? 72.138 34.496 66.127 1.00 28.68 195 GLY B CA 1
ATOM 11102 C C . GLY B 1 221 ? 70.757 33.879 66.138 1.00 27.30 195 GLY B C 1
ATOM 11103 O O . GLY B 1 221 ? 69.840 34.436 66.754 1.00 25.74 195 GLY B O 1
ATOM 11107 N N . LEU B 1 222 ? 70.591 32.732 65.490 1.00 27.66 196 LEU B N 1
ATOM 11108 C CA . LEU B 1 222 ? 69.289 32.112 65.314 1.00 23.55 196 LEU B CA 1
ATOM 11109 C C . LEU B 1 222 ? 69.121 30.914 66.240 1.00 29.02 196 LEU B C 1
ATOM 11110 O O . LEU B 1 222 ? 70.092 30.337 66.743 1.00 28.97 196 LEU B O 1
ATOM 11126 N N . CYS B 1 223 ? 67.860 30.563 66.470 1.00 23.60 197 CYS B N 1
ATOM 11127 C CA . CYS B 1 223 ? 67.503 29.291 67.073 1.00 20.79 197 CYS B CA 1
ATOM 11128 C C . CYS B 1 223 ? 67.239 28.270 65.976 1.00 21.75 197 CYS B C 1
ATOM 11129 O O . CYS B 1 223 ? 66.610 28.582 64.961 1.00 28.59 197 CYS B O 1
ATOM 11137 N N . ALA B 1 224 ? 67.698 27.042 66.197 1.00 25.20 198 ALA B N 1
ATOM 11138 C CA . ALA B 1 224 ? 67.599 26.002 65.186 1.00 23.02 198 ALA B CA 1
ATOM 11139 C C . ALA B 1 224 ? 67.523 24.649 65.870 1.00 24.96 198 ALA B C 1
ATOM 11140 O O . ALA B 1 224 ? 68.092 24.449 66.945 1.00 29.07 198 ALA B O 1
ATOM 11147 N N . TYR B 1 225 ? 66.831 23.714 65.223 1.00 26.81 199 TYR B N 1
ATOM 11148 C CA . TYR B 1 225 ? 66.551 22.404 65.798 1.00 26.98 199 TYR B CA 1
ATOM 11149 C C . TYR B 1 225 ? 66.813 21.339 64.745 1.00 29.67 199 TYR B C 1
ATOM 11150 O O . TYR B 1 225 ? 66.204 21.365 63.670 1.00 25.93 199 TYR B O 1
ATOM 11168 N N . THR B 1 226 ? 67.734 20.418 65.044 1.00 22.73 200 THR B N 1
ATOM 11169 C CA . THR B 1 226 ? 67.987 19.278 64.174 1.00 24.47 200 THR B CA 1
ATOM 11170 C C . THR B 1 226 ? 67.348 18.050 64.804 1.00 28.07 200 THR B C 1
ATOM 11171 O O . THR B 1 226 ? 67.868 17.543 65.809 1.00 26.64 200 THR B O 1
ATOM 11182 N N . PRO B 1 227 ? 66.251 17.530 64.260 1.00 30.91 201 PRO B N 1
ATOM 11183 C CA . PRO B 1 227 ? 65.481 16.498 64.964 1.00 23.46 201 PRO B CA 1
ATOM 11184 C C . PRO B 1 227 ? 66.117 15.118 64.898 1.00 26.15 201 PRO B C 1
ATOM 11185 O O . PRO B 1 227 ? 66.967 14.826 64.056 1.00 24.71 201 PRO B O 1
ATOM 11196 N N . SER B 1 228 ? 65.680 14.262 65.823 1.00 23.39 202 SER B N 1
ATOM 11197 C CA . SER B 1 228 ? 65.981 12.843 65.727 1.00 22.57 202 SER B CA 1
ATOM 11198 C C . SER B 1 228 ? 65.421 12.284 64.420 1.00 22.50 202 SER B C 1
ATOM 11199 O O . SER B 1 228 ? 64.570 12.894 63.766 1.00 28.37 202 SER B O 1
ATOM 11207 N N . ARG B 1 229 ? 65.898 11.098 64.048 1.00 26.94 203 ARG B N 1
ATOM 11208 C CA . ARG B 1 229 ? 65.510 10.501 62.775 1.00 26.90 203 ARG B CA 1
ATOM 11209 C C . ARG B 1 229 ? 64.008 10.240 62.722 1.00 27.53 203 ARG B C 1
ATOM 11210 O O . ARG B 1 229 ? 63.411 9.748 63.683 1.00 26.15 203 ARG B O 1
ATOM 11231 N N . GLY B 1 230 ? 63.396 10.564 61.583 1.00 31.90 204 GLY B N 1
ATOM 11232 C CA . GLY B 1 230 ? 62.006 10.239 61.343 1.00 27.45 204 GLY B CA 1
ATOM 11233 C C . GLY B 1 230 ? 60.997 11.181 61.959 1.00 27.30 204 GLY B C 1
ATOM 11234 O O . GLY B 1 230 ? 59.791 10.943 61.818 1.00 33.30 204 GLY B O 1
ATOM 11238 N N . VAL B 1 231 ? 61.440 12.232 62.649 1.00 25.65 205 VAL B N 1
ATOM 11239 C CA . VAL B 1 231 ? 60.506 13.150 63.293 1.00 22.81 205 VAL B CA 1
ATOM 11240 C C . VAL B 1 231 ? 59.881 14.097 62.272 1.00 32.48 205 VAL B C 1
ATOM 11241 O O . VAL B 1 231 ? 58.682 14.392 62.340 1.00 27.11 205 VAL B O 1
ATOM 11254 N N . ILE B 1 232 ? 60.672 14.600 61.326 1.00 28.69 206 ILE B N 1
ATOM 11255 C CA . ILE B 1 232 ? 60.181 15.484 60.273 1.00 29.82 206 ILE B CA 1
ATOM 11256 C C . ILE B 1 232 ? 60.502 14.838 58.933 1.00 32.38 206 ILE B C 1
ATOM 11257 O O . ILE B 1 232 ? 61.677 14.669 58.585 1.00 29.10 206 ILE B O 1
ATOM 11273 N N . SER B 1 233 ? 59.461 14.507 58.172 1.00 32.09 207 SER B N 1
ATOM 11274 C CA . SER B 1 233 ? 59.652 13.852 56.885 1.00 36.11 207 SER B CA 1
ATOM 11275 C C . SER B 1 233 ? 60.516 14.706 55.967 1.00 31.92 207 SER B C 1
ATOM 11276 O O . SER B 1 233 ? 60.351 15.926 55.887 1.00 25.68 207 SER B O 1
ATOM 11284 N N . VAL B 1 234 ? 61.439 14.051 55.270 1.00 30.06 208 VAL B N 1
ATOM 11285 C CA . VAL B 1 234 ? 62.297 14.716 54.302 1.00 34.38 208 VAL B CA 1
ATOM 11286 C C . VAL B 1 234 ? 61.801 14.494 52.871 1.00 33.27 208 VAL B C 1
ATOM 11287 O O . VAL B 1 234 ? 62.538 14.736 51.918 1.00 28.28 208 VAL B O 1
ATOM 11300 N N . ARG B 1 235 ? 60.563 14.032 52.706 1.00 32.87 209 ARG B N 1
ATOM 11301 C CA . ARG B 1 235 ? 60.004 13.866 51.371 1.00 30.56 209 ARG B CA 1
ATOM 11302 C C . ARG B 1 235 ? 59.831 15.222 50.699 1.00 29.22 209 ARG B C 1
ATOM 11303 O O . ARG B 1 235 ? 59.338 16.177 51.305 1.00 28.00 209 ARG B O 1
ATOM 11324 N N . GLY B 1 236 ? 60.230 15.296 49.433 1.00 28.42 210 GLY B N 1
ATOM 11325 C CA . GLY B 1 236 ? 60.172 16.541 48.695 1.00 33.41 210 GLY B CA 1
ATOM 11326 C C . GLY B 1 236 ? 61.319 17.487 48.964 1.00 32.17 210 GLY B C 1
ATOM 11327 O O . GLY B 1 236 ? 61.284 18.629 48.491 1.00 32.02 210 GLY B O 1
ATOM 11331 N N . ASN B 1 237 ? 62.318 17.061 49.728 1.00 34.65 211 ASN B N 1
ATOM 11332 C CA . ASN B 1 237 ? 63.542 17.825 49.920 1.00 31.75 211 ASN B CA 1
ATOM 11333 C C . ASN B 1 237 ? 64.640 17.216 49.067 1.00 31.54 211 ASN B C 1
ATOM 11334 O O . ASN B 1 237 ? 64.824 15.995 49.069 1.00 30.70 211 ASN B O 1
ATOM 11345 N N . TRP B 1 238 ? 65.358 18.061 48.340 1.00 31.01 212 TRP B N 1
ATOM 11346 C CA . TRP B 1 238 ? 66.539 17.608 47.630 1.00 27.16 212 TRP B CA 1
ATOM 11347 C C . TRP B 1 238 ? 67.435 16.831 48.592 1.00 27.37 212 TRP B C 1
ATOM 11348 O O . TRP B 1 238 ? 67.869 17.392 49.609 1.00 31.61 212 TRP B O 1
ATOM 11369 N N . PRO B 1 239 ? 67.717 15.560 48.332 1.00 26.34 213 PRO B N 1
ATOM 11370 C CA . PRO B 1 239 ? 68.658 14.829 49.182 1.00 35.64 213 PRO B CA 1
ATOM 11371 C C . PRO B 1 239 ? 70.097 15.196 48.859 1.00 36.91 213 PRO B C 1
ATOM 11372 O O . PRO B 1 239 ? 70.405 15.775 47.816 1.00 32.05 213 PRO B O 1
ATOM 11383 N N . LEU B 1 240 ? 70.980 14.858 49.794 1.00 30.72 214 LEU B N 1
ATOM 11384 C CA . LEU B 1 240 ? 72.414 14.894 49.536 1.00 33.92 214 LEU B CA 1
ATOM 11385 C C . LEU B 1 240 ? 73.021 13.568 49.969 1.00 36.78 214 LEU B C 1
ATOM 11386 O O . LEU B 1 240 ? 73.562 12.825 49.145 1.00 41.67 214 LEU B O 1
ATOM 11402 N N . THR B 1 241 ? 72.924 13.261 51.259 1.00 32.51 215 THR B N 1
ATOM 11403 C CA . THR B 1 241 ? 73.290 11.948 51.790 1.00 32.95 215 THR B CA 1
ATOM 11404 C C . THR B 1 241 ? 72.066 11.388 52.502 1.00 29.61 215 THR B C 1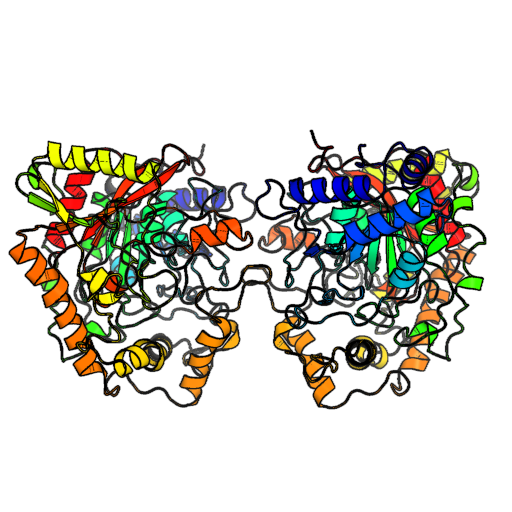
ATOM 11405 O O . THR B 1 241 ? 71.745 11.825 53.622 1.00 26.84 215 THR B O 1
ATOM 11416 N N . PRO B 1 242 ? 71.342 10.439 51.901 1.00 31.08 216 PRO B N 1
ATOM 11417 C CA . PRO B 1 242 ? 70.036 10.051 52.463 1.00 29.72 216 PRO B CA 1
ATOM 11418 C C . PRO B 1 242 ? 70.092 9.526 53.890 1.00 32.69 216 PRO B C 1
ATOM 11419 O O . PRO B 1 242 ? 69.075 9.591 54.591 1.00 33.75 216 PRO B O 1
ATOM 11430 N N . THR B 1 243 ? 71.231 9.008 54.349 1.00 27.18 217 THR B N 1
ATOM 11431 C CA . THR B 1 243 ? 71.336 8.561 55.733 1.00 32.31 217 THR B CA 1
ATOM 11432 C C . THR B 1 243 ? 71.473 9.710 56.725 1.00 31.02 217 THR B C 1
ATOM 11433 O O . THR B 1 243 ? 71.313 9.483 57.928 1.00 26.78 217 THR B O 1
ATOM 11444 N N . MET B 1 244 ? 71.728 10.934 56.257 1.00 30.03 218 MET B N 1
ATOM 11445 C CA . MET B 1 244 ? 72.076 12.037 57.139 1.00 26.63 218 MET B CA 1
ATOM 11446 C C . MET B 1 244 ? 71.147 13.240 57.044 1.00 29.94 218 MET B C 1
ATOM 11447 O O . MET B 1 244 ? 71.039 13.983 58.026 1.00 30.84 218 MET B O 1
ATOM 11461 N N . ASP B 1 245 ? 70.466 13.442 55.914 1.00 28.37 219 ASP B N 1
ATOM 11462 C CA . ASP B 1 245 ? 69.698 14.663 55.691 1.00 33.33 219 ASP B CA 1
ATOM 11463 C C . ASP B 1 245 ? 68.562 14.799 56.700 1.00 28.93 219 ASP B C 1
ATOM 11464 O O . ASP B 1 245 ? 67.847 13.836 56.988 1.00 31.07 219 ASP B O 1
ATOM 11473 N N . VAL B 1 246 ? 68.378 16.017 57.221 1.00 29.86 220 VAL B N 1
ATOM 11474 C CA . VAL B 1 246 ? 67.245 16.339 58.080 1.00 24.85 220 VAL B CA 1
ATOM 11475 C C . VAL B 1 246 ? 66.765 17.754 57.784 1.00 28.36 220 VAL B C 1
ATOM 11476 O O . VAL B 1 246 ? 67.505 18.600 57.273 1.00 26.41 220 VAL B O 1
ATOM 11489 N N . VAL B 1 247 ? 65.487 17.988 58.092 1.00 28.51 221 VAL B N 1
ATOM 11490 C CA . VAL B 1 247 ? 64.875 19.308 57.991 1.00 24.19 221 VAL B CA 1
ATOM 11491 C C . VAL B 1 247 ? 65.207 20.104 59.246 1.00 28.35 221 VAL B C 1
ATOM 11492 O O . VAL B 1 247 ? 65.213 19.561 60.357 1.00 30.02 221 VAL B O 1
ATOM 11505 N N . VAL B 1 248 ? 65.438 21.404 59.080 1.00 25.68 222 VAL B N 1
ATOM 11506 C CA . VAL B 1 248 ? 65.888 22.258 60.179 1.00 25.47 222 VAL B CA 1
ATOM 11507 C C . VAL B 1 248 ? 65.123 23.577 60.144 1.00 28.03 222 VAL B C 1
ATOM 11508 O O . VAL B 1 248 ? 65.350 24.395 59.240 1.00 26.45 222 VAL B O 1
ATOM 11521 N N . PRO B 1 249 ? 64.234 23.842 61.096 1.00 29.47 223 PRO B N 1
ATOM 11522 C CA . PRO B 1 249 ? 63.579 25.153 61.148 1.00 26.42 223 PRO B CA 1
ATOM 11523 C C . PRO B 1 249 ? 64.454 26.222 61.790 1.00 26.16 223 PRO B C 1
ATOM 11524 O O . PRO B 1 249 ? 65.203 25.963 62.735 1.00 29.82 223 PRO B O 1
ATOM 11535 N N . TYR B 1 250 ? 64.330 27.444 61.268 1.00 27.75 224 TYR B N 1
ATOM 11536 C CA . TYR B 1 250 ? 65.047 28.612 61.771 1.00 25.89 224 TYR B CA 1
ATOM 11537 C C . TYR B 1 250 ? 64.078 29.632 62.352 1.00 27.98 224 TYR B C 1
ATOM 11538 O O . TYR B 1 250 ? 63.039 29.927 61.753 1.00 26.62 224 TYR B O 1
ATOM 11556 N N . ALA B 1 251 ? 64.463 30.237 63.474 1.00 24.04 225 ALA B N 1
ATOM 11557 C CA . ALA B 1 251 ? 63.669 31.304 64.064 1.00 25.65 225 ALA B CA 1
ATOM 11558 C C . ALA B 1 251 ? 64.575 32.202 64.890 1.00 25.05 225 ALA B C 1
ATOM 11559 O O . ALA B 1 251 ? 65.684 31.819 65.272 1.00 28.34 225 ALA B O 1
ATOM 11566 N N . ARG B 1 252 ? 64.089 33.414 65.158 1.00 27.52 226 ARG B N 1
ATOM 11567 C CA . ARG B 1 252 ? 64.844 34.367 65.958 1.00 37.69 226 ARG B CA 1
ATOM 11568 C C . ARG B 1 252 ? 64.635 34.175 67.456 1.00 34.95 226 ARG B C 1
ATOM 11569 O O . ARG B 1 252 ? 65.310 34.840 68.249 1.00 40.83 226 ARG B O 1
ATOM 11590 N N . SER B 1 253 ? 63.708 33.308 67.860 1.00 34.55 227 SER B N 1
ATOM 11591 C CA . SER B 1 253 ? 63.447 33.054 69.269 1.00 33.01 227 SER B CA 1
ATOM 11592 C C . SER B 1 253 ? 62.921 31.635 69.420 1.00 34.67 227 SER B C 1
ATOM 11593 O O . SER B 1 253 ? 62.407 31.038 68.471 1.00 31.82 227 SER B O 1
ATOM 11601 N N . MET B 1 254 ? 63.046 31.101 70.637 1.00 30.17 228 MET B N 1
ATOM 11602 C CA . MET B 1 254 ? 62.578 29.743 70.891 1.00 30.85 228 MET B CA 1
ATOM 11603 C C . MET B 1 254 ? 61.060 29.655 70.796 1.00 29.39 228 MET B C 1
ATOM 11604 O O . MET B 1 254 ? 60.519 28.650 70.319 1.00 28.85 228 MET B O 1
ATOM 11618 N N . ALA B 1 255 ? 60.352 30.699 71.232 1.00 28.84 229 ALA B N 1
ATOM 11619 C CA . ALA B 1 255 ? 58.896 30.692 71.119 1.00 36.81 229 ALA B CA 1
ATOM 11620 C C . ALA B 1 255 ? 58.461 30.550 69.665 1.00 34.78 229 ALA B C 1
ATOM 11621 O O . ALA B 1 255 ? 57.522 29.806 69.360 1.00 31.34 229 ALA B O 1
ATOM 11628 N N . ASP B 1 256 ? 59.127 31.266 68.753 1.00 31.76 230 ASP B N 1
ATOM 11629 C CA . ASP B 1 256 ? 58.822 31.126 67.331 1.00 30.60 230 ASP B CA 1
ATOM 11630 C C . ASP B 1 256 ? 59.123 29.718 66.840 1.00 27.98 230 ASP B C 1
ATOM 11631 O O . ASP B 1 256 ? 58.336 29.132 66.087 1.00 32.43 230 ASP B O 1
ATOM 11640 N N . LEU B 1 257 ? 60.270 29.165 67.243 1.00 30.17 231 LEU B N 1
ATOM 11641 C CA . LEU B 1 257 ? 60.627 27.809 66.841 1.00 33.74 231 LEU B CA 1
ATOM 11642 C C . LEU B 1 257 ? 59.540 26.819 67.230 1.00 30.69 231 LEU B C 1
ATOM 11643 O O . LEU B 1 257 ? 59.202 25.918 66.455 1.00 28.73 231 LEU B O 1
ATOM 11659 N N . LEU B 1 258 ? 58.983 26.970 68.433 1.00 30.42 232 LEU B N 1
ATOM 11660 C CA . LEU B 1 258 ? 57.956 26.043 68.892 1.00 35.50 232 LEU B CA 1
ATOM 11661 C C . LEU B 1 258 ? 56.647 26.237 68.134 1.00 26.77 232 LEU B C 1
ATOM 11662 O O . LEU B 1 258 ? 55.919 25.265 67.900 1.00 30.95 232 LEU B O 1
ATOM 11678 N N . GLU B 1 259 ? 56.330 27.473 67.742 1.00 38.09 233 GLU B N 1
ATOM 11679 C CA . GLU B 1 259 ? 55.166 27.711 66.888 1.00 33.07 233 GLU B CA 1
ATOM 11680 C C . GLU B 1 259 ? 55.274 26.947 65.573 1.00 31.30 233 GLU B C 1
ATOM 11681 O O . GLU B 1 259 ? 54.294 26.356 65.105 1.00 29.31 233 GLU B O 1
ATOM 11693 N N . ILE B 1 260 ? 56.453 26.972 64.949 1.00 31.11 234 ILE B N 1
ATOM 11694 C CA . ILE B 1 260 ? 56.640 26.285 63.673 1.00 27.72 234 ILE B CA 1
ATOM 11695 C C . ILE B 1 260 ? 56.449 24.786 63.845 1.00 29.48 234 ILE B C 1
ATOM 11696 O O . ILE B 1 260 ? 55.719 24.141 63.082 1.00 31.23 234 ILE B O 1
ATOM 11712 N N . LEU B 1 261 ? 57.124 24.203 64.841 1.00 28.89 235 LEU B N 1
ATOM 11713 C CA . LEU B 1 261 ? 57.085 22.756 65.013 1.00 26.03 235 LEU B CA 1
ATOM 11714 C C . LEU B 1 261 ? 55.668 22.274 65.292 1.00 27.65 235 LEU B C 1
ATOM 11715 O O . LEU B 1 261 ? 55.260 21.208 64.817 1.00 27.04 235 LEU B O 1
ATOM 11731 N N . ASP B 1 262 ? 54.900 23.049 66.059 1.00 26.39 236 ASP B N 1
ATOM 11732 C CA . ASP B 1 262 ? 53.522 22.671 66.352 1.00 30.94 236 ASP B CA 1
ATOM 11733 C C . ASP B 1 262 ? 52.762 22.335 65.074 1.00 39.65 236 ASP B C 1
ATOM 11734 O O . ASP B 1 262 ? 51.918 21.431 65.060 1.00 33.52 236 ASP B O 1
ATOM 11743 N N . VAL B 1 263 ? 53.066 23.041 63.986 1.00 29.28 237 VAL B N 1
ATOM 11744 C CA . VAL B 1 263 ? 52.349 22.873 62.725 1.00 31.41 237 VAL B CA 1
ATOM 11745 C C . VAL B 1 263 ? 52.974 21.787 61.855 1.00 33.09 237 VAL B C 1
ATOM 11746 O O . VAL B 1 263 ? 52.256 20.986 61.253 1.00 37.46 237 VAL B O 1
ATOM 11759 N N . VAL B 1 264 ? 54.304 21.743 61.748 1.00 33.07 238 VAL B N 1
ATOM 11760 C CA . VAL B 1 264 ? 54.914 20.888 60.732 1.00 31.22 238 VAL B CA 1
ATOM 11761 C C . VAL B 1 264 ? 55.038 19.440 61.201 1.00 29.20 238 VAL B C 1
ATOM 11762 O O . VAL B 1 264 ? 54.897 18.515 60.392 1.00 35.57 238 VAL B O 1
ATOM 11775 N N . VAL B 1 265 ? 55.297 19.204 62.485 1.00 31.92 239 VAL B N 1
ATOM 11776 C CA . VAL B 1 265 ? 55.569 17.846 62.957 1.00 29.10 239 VAL B CA 1
ATOM 11777 C C . VAL B 1 265 ? 54.264 17.055 62.965 1.00 38.37 239 VAL B C 1
ATOM 11778 O O . VAL B 1 265 ? 53.367 17.317 63.772 1.00 31.24 239 VAL B O 1
ATOM 11791 N N . ALA B 1 266 ? 54.182 16.054 62.094 1.00 33.02 240 ALA B N 1
ATOM 11792 C CA . ALA B 1 266 ? 53.019 15.188 61.972 1.00 30.54 240 ALA B CA 1
ATOM 11793 C C . ALA B 1 266 ? 53.424 14.001 61.114 1.00 34.10 240 ALA B C 1
ATOM 11794 O O . ALA B 1 266 ? 54.447 14.037 60.422 1.00 30.44 240 ALA B O 1
ATOM 11801 N N . ASP B 1 267 ? 52.612 12.949 61.169 1.00 35.22 241 ASP B N 1
ATOM 11802 C CA . ASP B 1 267 ? 52.902 11.738 60.411 1.00 35.01 241 ASP B CA 1
ATOM 11803 C C . ASP B 1 267 ? 52.674 11.974 58.922 1.00 36.48 241 ASP B C 1
ATOM 11804 O O . ASP B 1 267 ? 51.647 12.527 58.517 1.00 33.30 241 ASP B O 1
ATOM 11813 N N . ASP B 1 268 ? 53.643 11.558 58.105 1.00 32.48 242 ASP B N 1
ATOM 11814 C CA . ASP B 1 268 ? 53.520 11.646 56.658 1.00 34.85 242 ASP B CA 1
ATOM 11815 C C . ASP B 1 268 ? 53.230 10.255 56.113 1.00 31.93 242 ASP B C 1
ATOM 11816 O O . ASP B 1 268 ? 54.127 9.400 56.132 1.00 35.29 242 ASP B O 1
ATOM 11825 N N . PRO B 1 269 ? 52.019 9.970 55.628 1.00 38.83 243 PRO B N 1
ATOM 11826 C CA . PRO B 1 269 ? 51.737 8.610 55.133 1.00 39.83 243 PRO B CA 1
ATOM 11827 C C . PRO B 1 269 ? 52.586 8.203 53.939 1.00 41.77 243 PRO B C 1
ATOM 11828 O O . PRO B 1 269 ? 52.763 7.000 53.708 1.00 39.63 243 PRO B O 1
ATOM 11839 N N . ASP B 1 270 ? 53.107 9.156 53.172 1.00 45.47 244 ASP B N 1
ATOM 11840 C CA . ASP B 1 270 ? 53.962 8.856 52.029 1.00 43.07 244 ASP B CA 1
ATOM 11841 C C . ASP B 1 270 ? 55.417 8.834 52.488 1.00 41.06 244 ASP B C 1
ATOM 11842 O O . ASP B 1 270 ? 55.939 9.851 52.956 1.00 41.85 244 ASP B O 1
ATOM 11851 N N . THR B 1 271 ? 56.070 7.680 52.344 1.00 37.87 245 THR B N 1
ATOM 11852 C CA . THR B 1 271 ? 57.441 7.496 52.807 1.00 38.43 245 THR B CA 1
ATOM 11853 C C . THR B 1 271 ? 58.480 7.637 51.702 1.00 41.81 245 THR B C 1
ATOM 11854 O O . THR B 1 271 ? 59.676 7.509 51.982 1.00 34.99 245 THR B O 1
ATOM 11865 N N . ARG B 1 272 ? 58.065 7.888 50.462 1.00 35.42 246 ARG B N 1
ATOM 11866 C CA . ARG B 1 272 ? 59.000 7.832 49.346 1.00 40.56 246 ARG B CA 1
ATOM 11867 C C . ARG B 1 272 ? 60.123 8.845 49.530 1.00 35.78 246 ARG B C 1
ATOM 11868 O O . ARG B 1 272 ? 59.881 10.011 49.851 1.00 35.24 246 ARG B O 1
ATOM 11889 N N . GLY B 1 273 ? 61.358 8.388 49.323 1.00 36.33 247 GLY B N 1
ATOM 11890 C CA . GLY B 1 273 ? 62.529 9.227 49.449 1.00 41.24 247 GLY B CA 1
ATOM 11891 C C . GLY B 1 273 ? 63.071 9.374 50.853 1.00 42.43 247 GLY B C 1
ATOM 11892 O O . GLY B 1 273 ? 64.235 9.763 51.012 1.00 40.54 247 GLY B O 1
ATOM 11896 N N . ASP B 1 274 ? 62.278 9.064 51.876 1.00 34.89 248 ASP B N 1
ATOM 11897 C CA . ASP B 1 274 ? 62.693 9.227 53.268 1.00 33.82 248 ASP B CA 1
ATOM 11898 C C . ASP B 1 274 ? 63.264 7.897 53.742 1.00 35.64 248 ASP B C 1
ATOM 11899 O O . ASP B 1 274 ? 62.527 7.012 54.182 1.00 29.53 248 ASP B O 1
ATOM 11908 N N . LEU B 1 275 ? 64.590 7.764 53.668 1.00 28.16 249 LEU B N 1
ATOM 11909 C CA . LEU B 1 275 ? 65.222 6.460 53.846 1.00 32.92 249 LEU B CA 1
ATOM 11910 C C . LEU B 1 275 ? 64.895 5.858 55.208 1.00 33.96 249 LEU B C 1
ATOM 11911 O O . LEU B 1 275 ? 64.548 4.676 55.309 1.00 33.01 249 LEU B O 1
ATOM 11927 N N . TRP B 1 276 ? 65.012 6.653 56.273 1.00 33.43 250 TRP B N 1
ATOM 11928 C CA . TRP B 1 276 ? 64.849 6.106 57.614 1.00 32.96 250 TRP B CA 1
ATOM 11929 C C . TRP B 1 276 ? 63.401 5.753 57.932 1.00 30.97 250 TRP B C 1
ATOM 11930 O O . TRP B 1 276 ? 63.164 4.946 58.838 1.00 25.84 250 TRP B O 1
ATOM 11951 N N . ARG B 1 277 ? 62.430 6.325 57.217 1.00 30.88 251 ARG B N 1
ATOM 11952 C CA . ARG B 1 277 ? 61.036 5.941 57.403 1.00 33.66 251 ARG B CA 1
ATOM 11953 C C . ARG B 1 277 ? 60.594 4.828 56.460 1.00 35.43 251 ARG B C 1
ATOM 11954 O O . ARG B 1 277 ? 59.510 4.268 56.657 1.00 36.17 251 ARG B O 1
ATOM 11975 N N . MET B 1 278 ? 61.404 4.484 55.456 1.00 34.92 252 MET B N 1
ATOM 11976 C CA . MET B 1 278 ? 61.112 3.353 54.583 1.00 37.95 252 MET B CA 1
ATOM 11977 C C . MET B 1 278 ? 61.764 2.065 55.066 1.00 37.82 252 MET B C 1
ATOM 11978 O O . MET B 1 278 ? 61.186 0.984 54.915 1.00 35.65 252 MET B O 1
ATOM 11992 N N . GLN B 1 279 ? 62.961 2.160 55.634 1.00 28.86 253 GLN B N 1
ATOM 11993 C CA . GLN B 1 279 ? 63.759 0.972 55.887 1.00 32.66 253 GLN B CA 1
ATOM 11994 C C . GLN B 1 279 ? 63.101 0.109 56.964 1.00 34.34 253 GLN B C 1
ATOM 11995 O O . GLN B 1 279 ? 62.509 0.639 57.910 1.00 34.87 253 GLN B O 1
ATOM 12009 N N . PRO B 1 280 ? 63.176 -1.217 56.845 1.00 36.55 254 PRO B N 1
ATOM 12010 C CA . PRO B 1 280 ? 62.539 -2.111 57.829 1.00 35.41 254 PRO B CA 1
ATOM 12011 C C . PRO B 1 280 ? 63.444 -2.671 58.921 1.00 35.05 254 PRO B C 1
ATOM 12012 O O . PRO B 1 280 ? 62.937 -3.397 59.785 1.00 36.88 254 PRO B O 1
ATOM 12023 N N . TRP B 1 281 ? 64.743 -2.373 58.915 1.00 33.11 255 TRP B N 1
ATOM 12024 C CA . TRP B 1 281 ? 65.680 -3.097 59.767 1.00 30.08 255 TRP B CA 1
ATOM 12025 C C . TRP B 1 281 ? 65.893 -2.454 61.131 1.00 37.73 255 TRP B C 1
ATOM 12026 O O . TRP B 1 281 ? 66.234 -3.160 62.089 1.00 39.57 255 TRP B O 1
ATOM 12047 N N . VAL B 1 282 ? 65.716 -1.143 61.250 1.00 34.35 256 VAL B N 1
ATOM 12048 C CA . VAL B 1 282 ? 65.922 -0.421 62.499 1.00 34.00 256 VAL B CA 1
ATOM 12049 C C . VAL B 1 282 ? 64.576 0.144 62.935 1.00 30.69 256 VAL B C 1
ATOM 12050 O O . VAL B 1 282 ? 63.900 0.784 62.130 1.00 31.07 256 VAL B O 1
ATOM 12063 N N . PRO B 1 283 ? 64.154 -0.052 64.185 1.00 35.40 257 PRO B N 1
ATOM 12064 C CA . PRO B 1 283 ? 62.867 0.510 64.628 1.00 30.78 257 PRO B CA 1
ATOM 12065 C C . PRO B 1 283 ? 62.945 2.024 64.750 1.00 38.28 257 PRO B C 1
ATOM 12066 O O . PRO B 1 283 ? 63.760 2.559 65.505 1.00 40.90 257 PRO B O 1
ATOM 12077 N N . ILE B 1 284 ? 62.098 2.710 63.990 1.00 37.54 258 ILE B N 1
ATOM 12078 C CA . ILE B 1 284 ? 61.981 4.161 64.025 1.00 31.63 258 ILE B CA 1
ATOM 12079 C C . ILE B 1 284 ? 60.562 4.491 64.471 1.00 34.16 258 ILE B C 1
ATOM 12080 O O . ILE B 1 284 ? 59.599 4.050 63.836 1.00 36.90 258 ILE B O 1
ATOM 12096 N N . PRO B 1 285 ? 60.368 5.272 65.530 1.00 31.52 259 PRO B N 1
ATOM 12097 C CA . PRO B 1 285 ? 59.008 5.599 65.960 1.00 34.32 259 PRO B CA 1
ATOM 12098 C C . PRO B 1 285 ? 58.360 6.629 65.047 1.00 42.48 259 PRO B C 1
ATOM 12099 O O . PRO B 1 285 ? 59.026 7.394 64.346 1.00 35.70 259 PRO B O 1
ATOM 12110 N N . LYS B 1 286 ? 57.030 6.635 65.072 1.00 41.85 260 LYS B N 1
ATOM 12111 C CA . LYS B 1 286 ? 56.265 7.600 64.299 1.00 40.89 260 LYS B CA 1
ATOM 12112 C C . LYS B 1 286 ? 56.442 9.002 64.868 1.00 38.53 260 LYS B C 1
ATOM 12113 O O . LYS B 1 286 ? 56.643 9.189 66.070 1.00 39.53 260 LYS B O 1
ATOM 12132 N N . ALA B 1 287 ? 56.356 9.997 63.982 1.00 32.07 261 ALA B N 1
ATOM 12133 C CA . ALA B 1 287 ? 56.434 11.388 64.416 1.00 38.54 261 ALA B CA 1
ATOM 12134 C C . ALA B 1 287 ? 55.395 11.692 65.488 1.00 36.06 261 ALA B C 1
ATOM 12135 O O . ALA B 1 287 ? 55.677 12.414 66.452 1.00 32.06 261 ALA B O 1
ATOM 12142 N N . SER B 1 288 ? 54.181 11.161 65.329 1.00 37.34 262 SER B N 1
ATOM 12143 C CA . SER B 1 288 ? 53.117 11.415 66.293 1.00 42.42 262 SER B CA 1
ATOM 12144 C C . SER B 1 288 ? 53.418 10.807 67.656 1.00 41.01 262 SER B C 1
ATOM 12145 O O . SER B 1 288 ? 52.812 11.219 68.651 1.00 42.74 262 SER B O 1
ATOM 12153 N N . GLU B 1 289 ? 54.328 9.835 67.722 1.00 42.75 263 GLU B N 1
ATOM 12154 C CA . GLU B 1 289 ? 54.750 9.248 68.987 1.00 42.94 263 GLU B CA 1
ATOM 12155 C C . GLU B 1 289 ? 55.875 10.025 69.659 1.00 48.07 263 GLU B C 1
ATOM 12156 O O . GLU B 1 289 ? 56.075 9.877 70.869 1.00 42.26 263 GLU B O 1
ATOM 12168 N N . VAL B 1 290 ? 56.610 10.844 68.910 1.00 43.00 264 VAL B N 1
ATOM 12169 C CA . VAL B 1 290 ? 57.759 11.559 69.459 1.00 38.65 264 VAL B CA 1
ATOM 12170 C C . VAL B 1 290 ? 57.375 12.956 69.926 1.00 36.23 264 VAL B C 1
ATOM 12171 O O . VAL B 1 290 ? 57.860 13.424 70.959 1.00 36.51 264 VAL B O 1
ATOM 12184 N N . ARG B 1 291 ? 56.518 13.648 69.183 1.00 38.61 265 ARG B N 1
ATOM 12185 C CA . ARG B 1 291 ? 56.222 15.030 69.509 1.00 37.14 265 ARG B CA 1
ATOM 12186 C C . ARG B 1 291 ? 55.370 15.113 70.773 1.00 37.00 265 ARG B C 1
ATOM 12187 O O . ARG B 1 291 ? 54.643 14.174 71.105 1.00 38.46 265 ARG B O 1
ATOM 12208 N N . PRO B 1 292 ? 55.447 16.224 71.498 1.00 36.38 266 PRO B N 1
ATOM 12209 C CA . PRO B 1 292 ? 54.500 16.462 72.587 1.00 35.42 266 PRO B CA 1
ATOM 12210 C C . PRO B 1 292 ? 53.166 16.958 72.051 1.00 39.83 266 PRO B C 1
ATOM 12211 O O . PRO B 1 292 ? 53.043 17.386 70.901 1.00 36.15 266 PRO B O 1
ATOM 12222 N N . ALA B 1 293 ? 52.156 16.903 72.919 1.00 36.10 267 ALA B N 1
ATOM 12223 C CA . ALA B 1 293 ? 50.844 17.420 72.546 1.00 41.17 267 ALA B CA 1
ATOM 12224 C C . ALA B 1 293 ? 50.938 18.872 72.093 1.00 44.28 267 ALA B C 1
ATOM 12225 O O . ALA B 1 293 ? 50.250 19.284 71.151 1.00 43.17 267 ALA B O 1
ATOM 12232 N N . SER B 1 294 ? 51.792 19.659 72.745 1.00 41.11 268 SER B N 1
ATOM 12233 C CA . SER B 1 294 ? 51.939 21.077 72.437 1.00 40.18 268 SER B CA 1
ATOM 12234 C C . SER B 1 294 ? 53.410 21.453 72.520 1.00 37.51 268 SER B C 1
ATOM 12235 O O . SER B 1 294 ? 54.019 21.345 73.588 1.00 40.23 268 SER B O 1
ATOM 12243 N N . TYR B 1 295 ? 53.981 21.900 71.398 1.00 31.84 269 TYR B N 1
ATOM 12244 C CA . TYR B 1 295 ? 55.367 22.367 71.431 1.00 34.81 269 TYR B CA 1
ATOM 12245 C C . TYR B 1 295 ? 55.503 23.658 72.226 1.00 32.85 269 TYR B C 1
ATOM 12246 O O . TYR B 1 295 ? 56.433 23.760 73.045 1.00 28.70 269 TYR B O 1
ATOM 12264 N N . PRO B 1 296 ? 54.646 24.667 72.048 1.00 33.93 270 PRO B N 1
ATOM 12265 C CA . PRO B 1 296 ? 54.794 25.896 72.846 1.00 34.25 270 PRO B CA 1
ATOM 12266 C C . PRO B 1 296 ? 54.795 25.658 74.345 1.00 36.99 270 PRO B C 1
ATOM 12267 O O . PRO B 1 296 ? 55.341 26.488 75.083 1.00 40.26 270 PRO B O 1
ATOM 12278 N N . ALA B 1 297 ? 54.202 24.562 74.822 1.00 33.88 271 ALA B N 1
ATOM 12279 C CA . ALA B 1 297 ? 54.212 24.260 76.249 1.00 39.97 271 ALA B CA 1
ATOM 12280 C C . ALA B 1 297 ? 55.587 23.837 76.749 1.00 44.05 271 ALA B C 1
ATOM 12281 O O . ALA B 1 297 ? 55.799 23.800 77.966 1.00 40.90 271 ALA B O 1
ATOM 12288 N N . LEU B 1 298 ? 56.519 23.512 75.849 1.00 36.60 272 LEU B N 1
ATOM 12289 C CA . LEU B 1 298 ? 57.864 23.138 76.266 1.00 34.65 272 LEU B CA 1
ATOM 12290 C C . LEU B 1 298 ? 58.663 24.326 76.783 1.00 36.97 272 LEU B C 1
ATOM 12291 O O . LEU B 1 298 ? 59.672 24.125 77.467 1.00 39.27 272 LEU B O 1
ATOM 12307 N N . ALA B 1 299 ? 58.250 25.550 76.466 1.00 38.47 273 ALA B N 1
ATOM 12308 C CA . ALA B 1 299 ? 58.960 26.722 76.954 1.00 39.31 273 ALA B CA 1
ATOM 12309 C C . ALA B 1 299 ? 58.928 26.763 78.477 1.00 43.77 273 ALA B C 1
ATOM 12310 O O . ALA B 1 299 ? 57.938 26.383 79.107 1.00 47.34 273 ALA B O 1
ATOM 12317 N N . ALA B 1 300 ? 60.026 27.222 79.071 1.00 41.80 274 ALA B N 1
ATOM 12318 C CA . ALA B 1 300 ? 60.128 27.292 80.521 1.00 46.82 274 ALA B CA 1
ATOM 12319 C C . ALA B 1 300 ? 61.194 28.311 80.888 1.00 42.12 274 ALA B C 1
ATOM 12320 O O . ALA B 1 300 ? 61.981 28.751 80.046 1.00 38.59 274 ALA B O 1
ATOM 12327 N N . GLY B 1 301 ? 61.204 28.684 82.167 1.00 41.16 275 GLY B N 1
ATOM 12328 C CA . GLY B 1 301 ? 62.212 29.568 82.707 1.00 40.41 275 GLY B CA 1
ATOM 12329 C C . GLY B 1 301 ? 63.381 28.804 83.302 1.00 45.18 275 GLY B C 1
ATOM 12330 O O . GLY B 1 301 ? 63.544 27.597 83.112 1.00 34.72 275 GLY B O 1
ATOM 12334 N N . ALA B 1 302 ? 64.199 29.538 84.061 1.00 40.37 276 ALA B N 1
ATOM 12335 C CA . ALA B 1 302 ? 65.413 28.966 84.633 1.00 41.29 276 ALA B CA 1
ATOM 12336 C C . ALA B 1 302 ? 65.130 27.787 85.555 1.00 44.36 276 ALA B C 1
ATOM 12337 O O . ALA B 1 302 ? 66.024 26.963 85.777 1.00 45.18 276 ALA B O 1
ATOM 12344 N N . GLU B 1 303 ? 63.913 27.684 86.099 1.00 42.99 277 GLU B N 1
ATOM 12345 C CA . GLU B 1 303 ? 63.602 26.577 86.998 1.00 40.97 277 GLU B CA 1
ATOM 12346 C C . GLU B 1 303 ? 63.837 25.227 86.333 1.00 41.39 277 GLU B C 1
ATOM 12347 O O . GLU B 1 303 ? 64.149 24.245 87.017 1.00 46.58 277 GLU B O 1
ATOM 12359 N N . ALA B 1 304 ? 63.695 25.155 85.008 1.00 38.46 278 ALA B N 1
ATOM 12360 C CA . ALA B 1 304 ? 63.873 23.897 84.293 1.00 37.34 278 ALA B CA 1
ATOM 12361 C C . ALA B 1 304 ? 65.330 23.463 84.208 1.00 37.63 278 ALA B C 1
ATOM 12362 O O . ALA B 1 304 ? 65.598 22.353 83.735 1.00 36.64 278 ALA B O 1
ATOM 12369 N N . LEU B 1 305 ? 66.270 24.300 84.648 1.00 33.62 279 LEU B N 1
ATOM 12370 C CA . LEU B 1 305 ? 67.685 23.954 84.660 1.00 34.90 279 LEU B CA 1
ATOM 12371 C C . LEU B 1 305 ? 68.182 23.519 86.033 1.00 37.57 279 LEU B C 1
ATOM 12372 O O . LEU B 1 305 ? 69.278 22.952 86.128 1.00 28.89 279 LEU B O 1
ATOM 12388 N N . ALA B 1 306 ? 67.408 23.755 87.089 1.00 36.03 280 ALA B N 1
ATOM 12389 C CA . ALA B 1 306 ? 67.871 23.455 88.437 1.00 42.21 280 ALA B CA 1
ATOM 12390 C C . ALA B 1 306 ? 68.024 21.952 88.624 1.00 33.44 280 ALA B C 1
ATOM 12391 O O . ALA B 1 306 ? 67.115 21.178 88.308 1.00 34.88 280 ALA B O 1
ATOM 12398 N N . GLY B 1 307 ? 69.177 21.540 89.146 1.00 36.52 281 GLY B N 1
ATOM 12399 C CA . GLY B 1 307 ? 69.445 20.144 89.413 1.00 37.32 281 GLY B CA 1
ATOM 12400 C C . GLY B 1 307 ? 69.873 19.332 88.211 1.00 35.19 281 GLY B C 1
ATOM 12401 O O . GLY B 1 307 ? 70.082 18.120 88.348 1.00 28.30 281 GLY B O 1
ATOM 12405 N N . LYS B 1 308 ? 70.025 19.955 87.048 1.00 28.46 282 LYS B N 1
ATOM 12406 C CA . LYS B 1 308 ? 70.414 19.249 85.839 1.00 33.25 282 LYS B CA 1
ATOM 12407 C C . LYS B 1 308 ? 71.935 19.209 85.719 1.00 28.57 282 LYS B C 1
ATOM 12408 O O . LYS B 1 308 ? 72.648 20.044 86.275 1.00 30.90 282 LYS B O 1
ATOM 12427 N N . ARG B 1 309 ? 72.424 18.214 84.983 1.00 32.30 283 ARG B N 1
ATOM 12428 C CA . ARG B 1 309 ? 73.851 18.012 84.767 1.00 30.76 283 ARG B CA 1
ATOM 12429 C C . ARG B 1 309 ? 74.141 18.088 83.275 1.00 28.89 283 ARG B C 1
ATOM 12430 O O . ARG B 1 309 ? 73.605 17.294 82.496 1.00 28.89 283 ARG B O 1
ATOM 12451 N N . PHE B 1 310 ? 74.993 19.032 82.882 1.00 25.99 284 PHE B N 1
ATOM 12452 C CA . PHE B 1 310 ? 75.378 19.213 81.489 1.00 26.29 284 PHE B CA 1
ATOM 12453 C C . PHE B 1 310 ? 76.880 19.013 81.350 1.00 28.68 284 PHE B C 1
ATOM 12454 O O . PHE B 1 310 ? 77.659 19.592 82.112 1.00 30.57 284 PHE B O 1
ATOM 12471 N N . GLY B 1 311 ? 77.287 18.217 80.364 1.00 23.93 285 GLY B N 1
ATOM 12472 C CA . GLY B 1 311 ? 78.694 18.004 80.080 1.00 24.47 285 GLY B CA 1
ATOM 12473 C C . GLY B 1 311 ? 79.132 18.831 78.882 1.00 26.81 285 GLY B C 1
ATOM 12474 O O . GLY B 1 311 ? 78.455 18.858 77.853 1.00 28.40 285 GLY B O 1
ATOM 12478 N N . VAL B 1 312 ? 80.263 19.505 79.033 1.00 24.11 286 VAL B N 1
ATOM 12479 C CA . VAL B 1 312 ? 80.851 20.300 77.958 1.00 21.28 286 VAL B CA 1
ATOM 12480 C C . VAL B 1 312 ? 82.127 19.601 77.497 1.00 28.98 286 VAL B C 1
ATOM 12481 O O . VAL B 1 312 ? 83.034 19.384 78.311 1.00 23.00 286 VAL B O 1
ATOM 12494 N N . PRO B 1 313 ? 82.249 19.236 76.220 1.00 22.37 287 PRO B N 1
ATOM 12495 C CA . PRO B 1 313 ? 83.488 18.594 75.758 1.00 27.34 287 PRO B CA 1
ATOM 12496 C C . PRO B 1 313 ? 84.673 19.546 75.835 1.00 25.07 287 PRO B C 1
ATOM 12497 O O . PRO B 1 313 ? 84.645 20.641 75.269 1.00 24.03 287 PRO B O 1
ATOM 12508 N N . ARG B 1 314 ? 85.728 19.103 76.527 1.00 27.20 288 ARG B N 1
ATOM 12509 C CA . ARG B 1 314 ? 86.955 19.890 76.617 1.00 27.17 288 ARG B CA 1
ATOM 12510 C C . ARG B 1 314 ? 87.444 20.344 75.252 1.00 28.64 288 ARG B C 1
ATOM 12511 O O . ARG B 1 314 ? 88.040 21.421 75.130 1.00 23.97 288 ARG B O 1
ATOM 12532 N N . MET B 1 315 ? 87.240 19.519 74.224 1.00 23.89 289 MET B N 1
ATOM 12533 C CA . MET B 1 315 ? 87.806 19.796 72.912 1.00 23.83 289 MET B CA 1
ATOM 12534 C C . MET B 1 315 ? 87.231 21.056 72.279 1.00 26.31 289 MET B C 1
ATOM 12535 O O . MET B 1 315 ? 87.835 21.592 71.344 1.00 23.75 289 MET B O 1
ATOM 12549 N N . PHE B 1 316 ? 86.095 21.551 72.772 1.00 23.47 290 PHE B N 1
ATOM 12550 C CA . PHE B 1 316 ? 85.440 22.720 72.202 1.00 25.00 290 PHE B CA 1
ATOM 12551 C C . PHE B 1 316 ? 85.595 23.963 73.070 1.00 24.63 290 PHE B C 1
ATOM 12552 O O . PHE B 1 316 ? 84.930 24.968 72.807 1.00 27.51 290 PHE B O 1
ATOM 12569 N N . ILE B 1 317 ? 86.444 23.924 74.099 1.00 26.29 291 ILE B N 1
ATOM 12570 C CA . ILE B 1 317 ? 86.692 25.112 74.912 1.00 22.08 291 ILE B CA 1
ATOM 12571 C C . ILE B 1 317 ? 88.175 25.243 75.240 1.00 26.72 291 ILE B C 1
ATOM 12572 O O . ILE B 1 317 ? 88.541 25.756 76.302 1.00 25.10 291 ILE B O 1
ATOM 12588 N N . ASN B 1 318 ? 89.039 24.809 74.320 1.00 26.04 292 ASN B N 1
ATOM 12589 C CA . ASN B 1 318 ? 90.487 24.981 74.464 1.00 21.49 292 ASN B CA 1
ATOM 12590 C C . ASN B 1 318 ? 91.015 24.304 75.730 1.00 26.11 292 ASN B C 1
ATOM 12591 O O . ASN B 1 318 ? 91.877 24.843 76.424 1.00 23.79 292 ASN B O 1
ATOM 12602 N N . ALA B 1 319 ? 90.497 23.112 76.040 1.00 30.43 293 ALA B N 1
ATOM 12603 C CA . ALA B 1 319 ? 90.895 22.405 77.254 1.00 29.89 293 ALA B CA 1
ATOM 12604 C C . ALA B 1 319 ? 91.321 20.966 76.977 1.00 33.90 293 ALA B C 1
ATOM 12605 O O . ALA B 1 319 ? 91.368 20.154 77.907 1.00 32.00 293 ALA B O 1
ATOM 12612 N N . ASP B 1 320 ? 91.651 20.630 75.730 1.00 31.91 294 ASP B N 1
ATOM 12613 C CA . ASP B 1 320 ? 91.965 19.255 75.340 1.00 30.07 294 ASP B CA 1
ATOM 12614 C C . ASP B 1 320 ? 93.303 19.219 74.612 1.00 35.14 294 ASP B C 1
ATOM 12615 O O . ASP B 1 320 ? 93.352 19.107 73.380 1.00 33.25 294 ASP B O 1
ATOM 12624 N N . PRO B 1 321 ? 94.417 19.284 75.346 1.00 36.88 295 PRO B N 1
ATOM 12625 C CA . PRO B 1 321 ? 95.730 19.185 74.686 1.00 39.84 295 PRO B CA 1
ATOM 12626 C C . PRO B 1 321 ? 95.976 17.846 74.009 1.00 37.77 295 PRO B C 1
ATOM 12627 O O . PRO B 1 321 ? 96.853 17.762 73.142 1.00 32.65 295 PRO B O 1
ATOM 12638 N N . ASP B 1 322 ? 95.228 16.800 74.364 1.00 28.41 296 ASP B N 1
ATOM 12639 C CA . ASP B 1 322 ? 95.444 15.490 73.764 1.00 35.90 296 ASP B CA 1
ATOM 12640 C C . ASP B 1 322 ? 94.867 15.378 72.359 1.00 39.92 296 ASP B C 1
ATOM 12641 O O . ASP B 1 322 ? 95.258 14.470 71.617 1.00 36.63 296 ASP B O 1
ATOM 12650 N N . ALA B 1 323 ? 93.959 16.272 71.975 1.00 36.76 297 ALA B N 1
ATOM 12651 C CA . ALA B 1 323 ? 93.354 16.206 70.650 1.00 39.34 297 ALA B CA 1
ATOM 12652 C C . ALA B 1 323 ? 94.412 16.369 69.565 1.00 36.61 297 ALA B C 1
ATOM 12653 O O . ALA B 1 323 ? 95.216 17.305 69.598 1.00 31.37 297 ALA B O 1
ATOM 12660 N N . GLY B 1 324 ? 94.407 15.450 68.600 1.00 33.22 298 GLY B N 1
ATOM 12661 C CA . GLY B 1 324 ? 95.348 15.499 67.499 1.00 24.52 298 GLY B CA 1
ATOM 12662 C C . GLY B 1 324 ? 96.709 14.907 67.779 1.00 37.17 298 GLY B C 1
ATOM 12663 O O . GLY B 1 324 ? 97.657 15.205 67.047 1.00 33.67 298 GLY B O 1
ATOM 12667 N N . THR B 1 325 ? 96.840 14.061 68.803 1.00 27.87 299 THR B N 1
ATOM 12668 C CA . THR B 1 325 ? 98.132 13.518 69.204 1.00 36.97 299 THR B CA 1
ATOM 12669 C C . THR B 1 325 ? 98.347 12.075 68.759 1.00 35.34 299 THR B C 1
ATOM 12670 O O . THR B 1 325 ? 99.355 11.471 69.136 1.00 32.52 299 THR B O 1
ATOM 12681 N N . SER B 1 326 ? 97.435 11.501 67.976 1.00 35.18 300 SER B N 1
ATOM 12682 C CA . SER B 1 326 ? 97.699 10.195 67.390 1.00 35.21 300 SER B CA 1
ATOM 12683 C C . SER B 1 326 ? 98.703 10.344 66.246 1.00 39.99 300 SER B C 1
ATOM 12684 O O . SER B 1 326 ? 99.131 11.447 65.897 1.00 37.32 300 SER B O 1
ATOM 12692 N N . GLU B 1 327 ? 99.090 9.212 65.652 1.00 38.48 301 GLU B N 1
ATOM 12693 C CA . GLU B 1 327 ? 100.132 9.243 64.628 1.00 39.33 301 GLU B CA 1
ATOM 12694 C C . GLU B 1 327 ? 99.629 9.885 63.340 1.00 33.53 301 GLU B C 1
ATOM 12695 O O . GLU B 1 327 ? 100.329 10.706 62.737 1.00 38.48 301 GLU B O 1
ATOM 12707 N N . SER B 1 328 ? 98.428 9.522 62.899 1.00 36.25 302 SER B N 1
ATOM 12708 C CA . SER B 1 328 ? 97.815 10.108 61.706 1.00 44.94 302 SER B CA 1
ATOM 12709 C C . SER B 1 328 ? 96.342 10.341 62.004 1.00 37.89 302 SER B C 1
ATOM 12710 O O . SER B 1 328 ? 95.474 9.557 61.603 1.00 35.96 302 SER B O 1
ATOM 12718 N N . PRO B 1 329 ? 96.020 11.421 62.711 1.00 40.32 303 PRO B N 1
ATOM 12719 C CA . PRO B 1 329 ? 94.638 11.626 63.154 1.00 36.89 303 PRO B CA 1
ATOM 12720 C C . PRO B 1 329 ? 93.717 12.015 62.009 1.00 34.34 303 PRO B C 1
ATOM 12721 O O . PRO B 1 329 ? 94.136 12.562 60.987 1.00 31.83 303 PRO B O 1
ATOM 12732 N N . GLY B 1 330 ? 92.435 11.714 62.199 1.00 32.47 304 GLY B N 1
ATOM 12733 C CA . GLY B 1 330 ? 91.385 12.210 61.329 1.00 26.33 304 GLY B CA 1
ATOM 12734 C C . GLY B 1 330 ? 90.945 11.195 60.291 1.00 28.24 304 GLY B C 1
ATOM 12735 O O . GLY B 1 330 ? 91.487 10.093 60.161 1.00 33.05 304 GLY B O 1
ATOM 12739 N N . ILE B 1 331 ? 89.929 11.605 59.531 1.00 32.76 305 ILE B N 1
ATOM 12740 C CA . ILE B 1 331 ? 89.388 10.808 58.436 1.00 39.38 305 ILE B CA 1
ATOM 12741 C C . ILE B 1 331 ? 89.320 11.674 57.182 1.00 37.66 305 ILE B C 1
ATOM 12742 O O . ILE B 1 331 ? 88.469 11.459 56.312 1.00 36.85 305 ILE B O 1
ATOM 12758 N N . GLY B 1 332 ? 90.214 12.655 57.081 1.00 38.71 306 GLY B N 1
ATOM 12759 C CA . GLY B 1 332 ? 90.226 13.571 55.954 1.00 37.19 306 GLY B CA 1
ATOM 12760 C C . GLY B 1 332 ? 90.034 15.014 56.370 1.00 33.68 306 GLY B C 1
ATOM 12761 O O . GLY B 1 332 ? 89.479 15.292 57.437 1.00 33.82 306 GLY B O 1
ATOM 12765 N N . GLY B 1 333 ? 90.486 15.947 55.536 1.00 34.27 307 GLY B N 1
ATOM 12766 C CA . GLY B 1 333 ? 90.406 17.350 55.862 1.00 33.92 307 GLY B CA 1
ATOM 12767 C C . GLY B 1 333 ? 91.142 17.654 57.153 1.00 28.83 307 GLY B C 1
ATOM 12768 O O . GLY B 1 333 ? 92.174 17.051 57.455 1.00 28.08 307 GLY B O 1
ATOM 12772 N N . PRO B 1 334 ? 90.638 18.608 57.933 1.00 25.90 308 PRO B N 1
ATOM 12773 C CA . PRO B 1 334 ? 91.244 18.914 59.236 1.00 27.91 308 PRO B CA 1
ATOM 12774 C C . PRO B 1 334 ? 90.685 18.111 60.402 1.00 28.93 308 PRO B C 1
ATOM 12775 O O . PRO B 1 334 ? 90.934 18.486 61.551 1.00 31.20 308 PRO B O 1
ATOM 12786 N N . THR B 1 335 ? 89.931 17.044 60.144 1.00 22.87 309 THR B N 1
ATOM 12787 C CA . THR B 1 335 ? 89.322 16.287 61.230 1.00 28.29 309 THR B CA 1
ATOM 12788 C C . THR B 1 335 ? 90.399 15.672 62.115 1.00 31.33 309 THR B C 1
ATOM 12789 O O . THR B 1 335 ? 91.525 15.415 61.681 1.00 27.43 309 THR B O 1
ATOM 12800 N N . GLY B 1 336 ? 90.034 15.426 63.372 1.00 30.56 310 GLY B N 1
ATOM 12801 C CA . GLY B 1 336 ? 90.950 14.856 64.333 1.00 30.16 310 GLY B CA 1
ATOM 12802 C C . GLY B 1 336 ? 92.028 15.789 64.831 1.00 33.91 310 GLY B C 1
ATOM 12803 O O . GLY B 1 336 ? 92.870 15.358 65.627 1.00 32.15 310 GLY B O 1
ATOM 12807 N N . GLN B 1 337 ? 92.027 17.049 64.410 1.00 26.95 311 GLN B N 1
ATOM 12808 C CA . GLN B 1 337 ? 93.046 18.002 64.818 1.00 31.11 311 GLN B CA 1
ATOM 12809 C C . GLN B 1 337 ? 92.534 18.868 65.962 1.00 31.62 311 GLN B C 1
ATOM 12810 O O . GLN B 1 337 ? 91.330 19.101 66.102 1.00 27.75 311 GLN B O 1
ATOM 12824 N N . ARG B 1 338 ? 93.471 19.337 66.784 1.00 28.15 312 ARG B N 1
ATOM 12825 C CA . ARG B 1 338 ? 93.130 20.203 67.904 1.00 29.72 312 ARG B CA 1
ATOM 12826 C C . ARG B 1 338 ? 92.449 21.473 67.410 1.00 30.87 312 ARG B C 1
ATOM 12827 O O . ARG B 1 338 ? 92.884 22.093 66.435 1.00 30.98 312 ARG B O 1
ATOM 12848 N N . ILE B 1 339 ? 91.371 21.858 68.095 1.00 29.63 313 ILE B N 1
ATOM 12849 C CA . ILE B 1 339 ? 90.550 23.005 67.719 1.00 27.30 313 ILE B CA 1
ATOM 12850 C C . ILE B 1 339 ? 91.009 24.220 68.510 1.00 29.24 313 ILE B C 1
ATOM 12851 O O . ILE B 1 339 ? 91.106 24.170 69.743 1.00 25.55 313 ILE B O 1
ATOM 12867 N N . HIS B 1 340 ? 91.255 25.324 67.809 1.00 30.67 314 HIS B N 1
ATOM 12868 C CA . HIS B 1 340 ? 91.693 26.572 68.431 1.00 32.90 314 HIS B CA 1
ATOM 12869 C C . HIS B 1 340 ? 90.504 27.526 68.460 1.00 31.27 314 HIS B C 1
ATOM 12870 O O . HIS B 1 340 ? 90.214 28.213 67.475 1.00 28.53 314 HIS B O 1
ATOM 12884 N N . THR B 1 341 ? 89.817 27.564 69.598 1.00 24.19 315 THR B N 1
ATOM 12885 C CA . THR B 1 341 ? 88.619 28.373 69.734 1.00 23.39 315 THR B CA 1
ATOM 12886 C C . THR B 1 341 ? 88.993 29.823 70.011 1.00 33.26 315 THR B C 1
ATOM 12887 O O . THR B 1 341 ? 89.883 30.112 70.820 1.00 29.18 315 THR B O 1
ATOM 12898 N N . ARG B 1 342 ? 88.296 30.725 69.332 1.00 31.03 316 ARG B N 1
ATOM 12899 C CA . ARG B 1 342 ? 88.600 32.144 69.409 1.00 32.52 316 ARG B CA 1
ATOM 12900 C C . ARG B 1 342 ? 88.425 32.652 70.839 1.00 32.09 316 ARG B C 1
ATOM 12901 O O . ARG B 1 342 ? 87.446 32.298 71.508 1.00 29.74 316 ARG B O 1
ATOM 12922 N N . PRO B 1 343 ? 89.339 33.495 71.337 1.00 28.16 317 PRO B N 1
ATOM 12923 C CA . PRO B 1 343 ? 89.191 33.984 72.720 1.00 28.17 317 PRO B CA 1
ATOM 12924 C C . PRO B 1 343 ? 87.861 34.665 72.996 1.00 24.52 317 PRO B C 1
ATOM 12925 O O . PRO B 1 343 ? 87.288 34.464 74.075 1.00 24.93 317 PRO B O 1
ATOM 12936 N N . SER B 1 344 ? 87.344 35.466 72.059 1.00 26.46 318 SER B N 1
ATOM 12937 C CA . SER B 1 344 ? 86.063 36.124 72.290 1.00 28.24 318 SER B CA 1
ATOM 12938 C C . SER B 1 344 ? 84.907 35.131 72.323 1.00 29.16 318 SER B C 1
ATOM 12939 O O . SER B 1 344 ? 83.872 35.425 72.930 1.00 30.86 318 SER B O 1
ATOM 12947 N N . VAL B 1 345 ? 85.056 33.963 71.692 1.00 29.58 319 VAL B N 1
ATOM 12948 C CA . VAL B 1 345 ? 84.057 32.911 71.848 1.00 25.19 319 VAL B CA 1
ATOM 12949 C C . VAL B 1 345 ? 84.188 32.261 73.222 1.00 29.00 319 VAL B C 1
ATOM 12950 O O . VAL B 1 345 ? 83.184 31.930 73.866 1.00 28.91 319 VAL B O 1
ATOM 12963 N N . ILE B 1 346 ? 85.422 32.081 73.700 1.00 24.32 320 ILE B N 1
ATOM 12964 C CA . ILE B 1 346 ? 85.631 31.542 75.042 1.00 28.06 320 ILE B CA 1
ATOM 12965 C C . ILE B 1 346 ? 84.995 32.453 76.083 1.00 30.66 320 ILE B C 1
ATOM 12966 O O . ILE B 1 346 ? 84.375 31.983 77.044 1.00 26.42 320 ILE B O 1
ATOM 12982 N N . ALA B 1 347 ? 85.134 33.769 75.908 1.00 27.72 321 ALA B N 1
ATOM 12983 C CA . ALA B 1 347 ? 84.589 34.701 76.889 1.00 30.96 321 ALA B CA 1
ATOM 12984 C C . ALA B 1 347 ? 83.072 34.590 76.968 1.00 34.13 321 ALA B C 1
ATOM 12985 O O . ALA B 1 347 ? 82.493 34.662 78.059 1.00 35.47 321 ALA B O 1
ATOM 12992 N N . LEU B 1 348 ? 82.412 34.406 75.823 1.00 32.39 322 LEU B N 1
ATOM 12993 C CA . LEU B 1 348 ? 80.964 34.225 75.822 1.00 28.67 322 LEU B CA 1
ATOM 12994 C C . LEU B 1 348 ? 80.579 32.897 76.457 1.00 25.23 322 LEU B C 1
ATOM 12995 O O . LEU B 1 348 ? 79.574 32.810 77.173 1.00 26.97 322 LEU B O 1
ATOM 13011 N N . TRP B 1 349 ? 81.366 31.849 76.211 1.00 27.14 323 TRP B N 1
ATOM 13012 C CA . TRP B 1 349 ? 81.096 30.566 76.848 1.00 30.89 323 TRP B CA 1
ATOM 13013 C C . TRP B 1 349 ? 81.152 30.681 78.365 1.00 28.77 323 TRP B C 1
ATOM 13014 O O . TRP B 1 349 ? 80.331 30.085 79.072 1.00 27.05 323 TRP B O 1
ATOM 13035 N N . GLU B 1 350 ? 82.134 31.420 78.887 1.00 27.97 324 GLU B N 1
ATOM 13036 C CA . GLU B 1 350 ? 82.257 31.562 80.334 1.00 36.01 324 GLU B CA 1
ATOM 13037 C C . GLU B 1 350 ? 81.036 32.259 80.921 1.00 32.22 324 GLU B C 1
ATOM 13038 O O . GLU B 1 350 ? 80.594 31.925 82.027 1.00 36.87 324 GLU B O 1
ATOM 13050 N N . GLN B 1 351 ? 80.475 33.229 80.194 1.00 32.77 325 GLN B N 1
ATOM 13051 C CA . GLN B 1 351 ? 79.261 33.897 80.656 1.00 36.24 325 GLN B CA 1
ATOM 13052 C C . GLN B 1 351 ? 78.062 32.959 80.598 1.00 38.42 325 GLN B C 1
ATOM 13053 O O . GLN B 1 351 ? 77.206 32.979 81.491 1.00 33.44 325 GLN B O 1
ATOM 13067 N N . ALA B 1 352 ? 77.979 32.137 79.551 1.00 31.65 326 ALA B N 1
ATOM 13068 C CA . ALA B 1 352 ? 76.908 31.151 79.469 1.00 27.87 326 ALA B CA 1
ATOM 13069 C C . ALA B 1 352 ? 77.001 30.151 80.613 1.00 31.60 326 ALA B C 1
ATOM 13070 O O . ALA B 1 352 ? 75.995 29.838 81.260 1.00 28.74 326 ALA B O 1
ATOM 13077 N N . ARG B 1 353 ? 78.207 29.657 80.894 1.00 33.44 327 ARG B N 1
ATOM 13078 C CA . ARG B 1 353 ? 78.379 28.706 81.986 1.00 32.44 327 ARG B CA 1
ATOM 13079 C C . ARG B 1 353 ? 77.914 29.307 83.307 1.00 34.07 327 ARG B C 1
ATOM 13080 O O . ARG B 1 353 ? 77.155 28.679 84.055 1.00 29.47 327 ARG B O 1
ATOM 13101 N N . LYS B 1 354 ? 78.336 30.541 83.595 1.00 34.94 328 LYS B N 1
ATOM 13102 C CA . LYS B 1 354 ? 77.912 31.203 84.825 1.00 36.98 328 LYS B CA 1
ATOM 13103 C C . LYS B 1 354 ? 76.394 31.285 84.916 1.00 39.96 328 LYS B C 1
ATOM 13104 O O . LYS B 1 354 ? 75.817 31.054 85.986 1.00 37.87 328 LYS B O 1
ATOM 13123 N N . ALA B 1 355 ? 75.730 31.623 83.807 1.00 33.44 329 ALA B N 1
ATOM 13124 C CA . ALA B 1 355 ? 74.275 31.729 83.820 1.00 29.15 329 ALA B CA 1
ATOM 13125 C C . ALA B 1 355 ? 73.630 30.381 84.115 1.00 31.49 329 ALA B C 1
ATOM 13126 O O . ALA B 1 355 ? 72.692 30.296 84.917 1.00 39.86 329 ALA B O 1
ATOM 13133 N N . LEU B 1 356 ? 74.119 29.313 83.479 1.00 31.61 330 LEU B N 1
ATOM 13134 C CA . LEU B 1 356 ? 73.600 27.979 83.767 1.00 36.60 330 LEU B CA 1
ATOM 13135 C C . LEU B 1 356 ? 73.824 27.604 85.226 1.00 36.36 330 LEU B C 1
ATOM 13136 O O . LEU B 1 356 ? 72.932 27.050 85.880 1.00 31.51 330 LEU B O 1
ATOM 13152 N N . GLU B 1 357 ? 75.019 27.883 85.750 1.00 40.78 331 GLU B N 1
ATOM 13153 C CA . GLU B 1 357 ? 75.308 27.571 87.145 1.00 40.90 331 GLU B CA 1
ATOM 13154 C C . GLU B 1 357 ? 74.466 28.428 88.082 1.00 42.00 331 GLU B C 1
ATOM 13155 O O . GLU B 1 357 ? 74.034 27.959 89.142 1.00 41.39 331 GLU B O 1
ATOM 13167 N N . ALA B 1 358 ? 74.231 29.688 87.712 1.00 37.37 332 ALA B N 1
ATOM 13168 C CA . ALA B 1 358 ? 73.380 30.554 88.520 1.00 44.04 332 ALA B CA 1
ATOM 13169 C C . ALA B 1 358 ? 71.946 30.045 88.564 1.00 38.95 332 ALA B C 1
ATOM 13170 O O . ALA B 1 358 ? 71.213 30.337 89.515 1.00 39.78 332 ALA B O 1
ATOM 13177 N N . ALA B 1 359 ? 71.526 29.290 87.551 1.00 36.29 333 ALA B N 1
ATOM 13178 C CA . ALA B 1 359 ? 70.183 28.731 87.509 1.00 37.99 333 ALA B CA 1
ATOM 13179 C C . ALA B 1 359 ? 70.071 27.406 88.250 1.00 37.74 333 ALA B C 1
ATOM 13180 O O . ALA B 1 359 ? 68.980 26.830 88.293 1.00 42.66 333 ALA B O 1
ATOM 13187 N N . GLY B 1 360 ? 71.160 26.915 88.835 1.00 38.48 334 GLY B N 1
ATOM 13188 C CA . GLY B 1 360 ? 71.133 25.700 89.622 1.00 33.50 334 GLY B CA 1
ATOM 13189 C C . GLY B 1 360 ? 71.621 24.454 88.917 1.00 34.72 334 GLY B C 1
ATOM 13190 O O . GLY B 1 360 ? 71.448 23.356 89.456 1.00 33.75 334 GLY B O 1
ATOM 13194 N N . ALA B 1 361 ? 72.236 24.584 87.748 1.00 33.31 335 ALA B N 1
ATOM 13195 C CA . ALA B 1 361 ? 72.716 23.439 86.991 1.00 33.70 335 ALA B CA 1
ATOM 13196 C C . ALA B 1 361 ? 74.189 23.182 87.290 1.00 39.89 335 ALA B C 1
ATOM 13197 O O . ALA B 1 361 ? 74.901 24.037 87.823 1.00 37.83 335 ALA B O 1
ATOM 13204 N N . GLU B 1 362 ? 74.631 21.973 86.956 1.00 33.37 336 GLU B N 1
ATOM 13205 C CA . GLU B 1 362 ? 76.021 21.560 87.100 1.00 35.06 336 GLU B CA 1
ATOM 13206 C C . GLU B 1 362 ? 76.615 21.346 85.713 1.00 37.48 336 GLU B C 1
ATOM 13207 O O . GLU B 1 362 ? 76.069 20.580 84.912 1.00 34.09 336 GLU B O 1
ATOM 13219 N N . VAL B 1 363 ? 77.724 22.024 85.430 1.00 31.00 337 VAL B N 1
ATOM 13220 C CA . VAL B 1 363 ? 78.410 21.918 84.145 1.00 29.98 337 VAL B CA 1
ATOM 13221 C C . VAL B 1 363 ? 79.726 21.190 84.375 1.00 30.72 337 VAL B C 1
ATOM 13222 O O . VAL B 1 363 ? 80.548 21.626 85.189 1.00 26.51 337 VAL B O 1
ATOM 13235 N N . ILE B 1 364 ? 79.931 20.095 83.645 1.00 25.09 338 ILE B N 1
ATOM 13236 C CA . ILE B 1 364 ? 81.068 19.203 83.840 1.00 35.89 338 ILE B CA 1
ATOM 13237 C C . ILE B 1 364 ? 81.888 19.156 82.558 1.00 30.74 338 ILE B C 1
ATOM 13238 O O . ILE B 1 364 ? 81.341 18.918 81.477 1.00 32.53 338 ILE B O 1
ATOM 13254 N N . GLU B 1 365 ? 83.199 19.361 82.683 1.00 32.78 339 GLU B N 1
ATOM 13255 C CA . GLU B 1 365 ? 84.105 19.167 81.557 1.00 25.46 339 GLU B CA 1
ATOM 13256 C C . GLU B 1 365 ? 84.341 17.675 81.353 1.00 31.03 339 GLU B C 1
ATOM 13257 O O . GLU B 1 365 ? 84.661 16.953 82.304 1.00 27.16 339 GLU B O 1
ATOM 13269 N N . VAL B 1 366 ? 84.186 17.211 80.111 1.00 23.30 340 VAL B N 1
ATOM 13270 C CA . VAL B 1 366 ? 84.164 15.785 79.806 1.00 28.01 340 VAL B CA 1
ATOM 13271 C C . VAL B 1 366 ? 84.911 15.521 78.503 1.00 28.35 340 VAL B C 1
ATOM 13272 O O . VAL B 1 366 ? 85.249 16.438 77.751 1.00 27.96 340 VAL B O 1
ATOM 13285 N N . ASP B 1 367 ? 85.167 14.240 78.251 1.00 26.33 341 ASP B N 1
ATOM 13286 C CA . ASP B 1 367 ? 85.593 13.770 76.939 1.00 33.37 341 ASP B CA 1
ATOM 13287 C C . ASP B 1 367 ? 84.403 13.860 75.984 1.00 29.75 341 ASP B C 1
ATOM 13288 O O . ASP B 1 367 ? 83.324 14.344 76.336 1.00 31.44 341 ASP B O 1
ATOM 13297 N N . PHE B 1 368 ? 84.571 13.357 74.762 1.00 32.05 342 PHE B N 1
ATOM 13298 C CA . PHE B 1 368 ? 83.468 13.271 73.802 1.00 31.00 342 PHE B CA 1
ATOM 13299 C C . PHE B 1 368 ? 83.717 12.100 72.864 1.00 31.97 342 PHE B C 1
ATOM 13300 O O . PHE B 1 368 ? 84.121 12.276 71.708 1.00 24.96 342 PHE B O 1
ATOM 13317 N N . PRO B 1 369 ? 83.487 10.873 73.336 1.00 30.87 343 PRO B N 1
ATOM 13318 C CA . PRO B 1 369 ? 83.763 9.698 72.490 1.00 33.61 343 PRO B CA 1
ATOM 13319 C C . PRO B 1 369 ? 83.071 9.735 71.138 1.00 25.14 343 PRO B C 1
ATOM 13320 O O . PRO B 1 369 ? 83.605 9.182 70.168 1.00 31.58 343 PRO B O 1
ATOM 13331 N N . LEU B 1 370 ? 81.890 10.350 71.044 1.00 26.37 344 LEU B N 1
ATOM 13332 C CA . LEU B 1 370 ? 81.171 10.401 69.773 1.00 35.33 344 LEU B CA 1
ATOM 13333 C C . LEU B 1 370 ? 82.063 10.924 68.653 1.00 32.97 344 LEU B C 1
ATOM 13334 O O . LEU B 1 370 ? 82.050 10.393 67.535 1.00 27.71 344 LEU B O 1
ATOM 13350 N N . VAL B 1 371 ? 82.842 11.965 68.932 1.00 22.53 345 VAL B N 1
ATOM 13351 C CA . VAL B 1 371 ? 83.733 12.535 67.926 1.00 28.65 345 VAL B CA 1
ATOM 13352 C C . VAL B 1 371 ? 85.080 11.824 67.903 1.00 24.99 345 VAL B C 1
ATOM 13353 O O . VAL B 1 371 ? 85.602 11.513 66.830 1.00 25.01 345 VAL B O 1
ATOM 13366 N N . SER B 1 372 ? 85.660 11.547 69.075 1.00 32.92 346 SER B N 1
ATOM 13367 C CA . SER B 1 372 ? 87.009 10.991 69.122 1.00 31.13 346 SER B CA 1
ATOM 13368 C C . SER B 1 372 ? 87.079 9.609 68.486 1.00 31.14 346 SER B C 1
ATOM 13369 O O . SER B 1 372 ? 88.101 9.256 67.886 1.00 28.93 346 SER B O 1
ATOM 13377 N N . ASN B 1 373 ? 86.018 8.813 68.610 1.00 25.03 347 ASN B N 1
ATOM 13378 C CA . ASN B 1 373 ? 85.998 7.467 68.054 1.00 29.46 347 ASN B CA 1
ATOM 13379 C C . ASN B 1 373 ? 85.544 7.434 66.603 1.00 29.67 347 ASN B C 1
ATOM 13380 O O . ASN B 1 373 ? 85.612 6.375 65.970 1.00 35.49 347 ASN B O 1
ATOM 13391 N N . CYS B 1 374 ? 85.076 8.558 66.071 1.00 26.84 348 CYS B N 1
ATOM 13392 C CA . CYS B 1 374 ? 84.827 8.691 64.644 1.00 32.62 348 CYS B CA 1
ATOM 13393 C C . CYS B 1 374 ? 86.084 9.118 63.895 1.00 31.58 348 CYS B C 1
ATOM 13394 O O . CYS B 1 374 ? 86.343 8.631 62.789 1.00 31.53 348 CYS B O 1
ATOM 13402 N N . GLU B 1 375 ? 86.895 9.985 64.505 1.00 30.21 349 GLU B N 1
ATOM 13403 C CA . GLU B 1 375 ? 88.019 10.618 63.833 1.00 29.10 349 GLU B CA 1
ATOM 13404 C C . GLU B 1 375 ? 89.383 10.112 64.289 1.00 32.67 349 GLU B C 1
ATOM 13405 O O . GLU B 1 375 ? 90.397 10.523 63.713 1.00 31.06 349 GLU B O 1
ATOM 13417 N N . GLY B 1 376 ? 89.444 9.244 65.296 1.00 30.10 350 GLY B N 1
ATOM 13418 C CA . GLY B 1 376 ? 90.718 8.719 65.755 1.00 31.81 350 GLY B CA 1
ATOM 13419 C C . GLY B 1 376 ? 91.720 9.807 66.089 1.00 35.24 350 GLY B C 1
ATOM 13420 O O . GLY B 1 376 ? 92.809 9.856 65.509 1.00 32.90 350 GLY B O 1
ATOM 13424 N N . ASP B 1 377 ? 91.362 10.688 67.022 1.00 31.12 351 ASP B N 1
ATOM 13425 C CA . ASP B 1 377 ? 92.132 11.899 67.274 1.00 30.40 351 ASP B CA 1
ATOM 13426 C C . ASP B 1 377 ? 93.202 11.743 68.350 1.00 35.33 351 ASP B C 1
ATOM 13427 O O . ASP B 1 377 ? 93.936 12.703 68.605 1.00 29.78 351 ASP B O 1
ATOM 13436 N N . ARG B 1 378 ? 93.324 10.577 68.975 1.00 29.51 352 ARG B N 1
ATOM 13437 C CA . ARG B 1 378 ? 94.298 10.381 70.038 1.00 30.81 352 ARG B CA 1
ATOM 13438 C C . ARG B 1 378 ? 94.674 8.909 70.087 1.00 35.33 352 ARG B C 1
ATOM 13439 O O . ARG B 1 378 ? 93.976 8.068 69.508 1.00 30.12 352 ARG B O 1
ATOM 13460 N N . PRO B 1 379 ? 95.774 8.565 70.759 1.00 28.81 353 PRO B N 1
ATOM 13461 C CA . PRO B 1 379 ? 96.241 7.171 70.748 1.00 34.22 353 PRO B CA 1
ATOM 13462 C C . PRO B 1 379 ? 95.183 6.209 71.272 1.00 33.88 353 PRO B C 1
ATOM 13463 O O . PRO B 1 379 ? 94.567 6.439 72.316 1.00 32.42 353 PRO B O 1
ATOM 13474 N N . GLY B 1 380 ? 94.988 5.113 70.538 1.00 29.39 354 GLY B N 1
ATOM 13475 C CA . GLY B 1 380 ? 94.017 4.109 70.894 1.00 31.64 354 GLY B CA 1
ATOM 13476 C C . GLY B 1 380 ? 92.617 4.359 70.377 1.00 31.54 354 GLY B C 1
ATOM 13477 O O . GLY B 1 380 ? 91.832 3.411 70.281 1.00 34.13 354 GLY B O 1
ATOM 13481 N N . ALA B 1 381 ? 92.280 5.596 70.037 1.00 32.90 355 ALA B N 1
ATOM 13482 C CA . ALA B 1 381 ? 90.929 5.890 69.575 1.00 30.76 355 ALA B CA 1
ATOM 13483 C C . ALA B 1 381 ? 90.727 5.316 68.177 1.00 30.80 355 ALA B C 1
ATOM 13484 O O . ALA B 1 381 ? 91.593 5.491 67.310 1.00 32.44 355 ALA B O 1
ATOM 13491 N N . PRO B 1 382 ? 89.614 4.642 67.910 1.00 33.50 356 PRO B N 1
ATOM 13492 C CA . PRO B 1 382 ? 89.345 4.165 66.552 1.00 39.46 356 PRO B CA 1
ATOM 13493 C C . PRO B 1 382 ? 88.809 5.285 65.670 1.00 30.57 356 PRO B C 1
ATOM 13494 O O . PRO B 1 382 ? 88.512 6.392 66.123 1.00 28.89 356 PRO B O 1
ATOM 13505 N N . THR B 1 383 ? 88.703 4.976 64.384 1.00 33.33 357 THR B N 1
ATOM 13506 C CA . THR B 1 383 ? 87.954 5.787 63.437 1.00 29.26 357 THR B CA 1
ATOM 13507 C C . THR B 1 383 ? 86.731 5.003 62.985 1.00 36.51 357 THR B C 1
ATOM 13508 O O . THR B 1 383 ? 86.638 3.789 63.182 1.00 28.40 357 THR B O 1
ATOM 13519 N N . VAL B 1 384 ? 85.792 5.710 62.353 1.00 30.63 358 VAL B N 1
ATOM 13520 C CA . VAL B 1 384 ? 84.623 5.037 61.805 1.00 31.59 358 VAL B CA 1
ATOM 13521 C C . VAL B 1 384 ? 85.031 4.039 60.733 1.00 33.57 358 VAL B C 1
ATOM 13522 O O . VAL B 1 384 ? 84.305 3.073 60.476 1.00 37.37 358 VAL B O 1
ATOM 13535 N N . PHE B 1 385 ? 86.187 4.244 60.100 1.00 35.01 359 PHE B N 1
ATOM 13536 C CA . PHE B 1 385 ? 86.624 3.373 59.018 1.00 35.84 359 PHE B CA 1
ATOM 13537 C C . PHE B 1 385 ? 87.303 2.094 59.501 1.00 37.39 359 PHE B C 1
ATOM 13538 O O . PHE B 1 385 ? 87.314 1.106 58.760 1.00 40.25 359 PHE B O 1
ATOM 13555 N N . ASN B 1 386 ? 87.868 2.079 60.708 1.00 33.73 360 ASN B N 1
ATOM 13556 C CA . ASN B 1 386 ? 88.596 0.912 61.191 1.00 34.45 360 ASN B CA 1
ATOM 13557 C C . ASN B 1 386 ? 87.992 0.287 62.441 1.00 36.01 360 ASN B C 1
ATOM 13558 O O . ASN B 1 386 ? 88.557 -0.682 62.962 1.00 35.98 360 ASN B O 1
ATOM 13569 N N . ARG B 1 387 ? 86.866 0.801 62.937 1.00 33.90 361 ARG B N 1
ATOM 13570 C CA . ARG B 1 387 ? 86.299 0.282 64.176 1.00 38.17 361 ARG B CA 1
ATOM 13571 C C . ARG B 1 387 ? 85.557 -1.030 63.959 1.00 35.91 361 ARG B C 1
ATOM 13572 O O . ARG B 1 387 ? 85.556 -1.889 64.847 1.00 36.53 361 ARG B O 1
ATOM 13593 N N . GLY B 1 388 ? 84.927 -1.206 62.798 1.00 37.58 362 GLY B N 1
ATOM 13594 C CA . GLY B 1 388 ? 84.251 -2.441 62.471 1.00 37.93 362 GLY B CA 1
ATOM 13595 C C . GLY B 1 388 ? 82.772 -2.480 62.789 1.00 39.22 362 GLY B C 1
ATOM 13596 O O . GLY B 1 388 ? 82.109 -3.464 62.439 1.00 44.41 362 GLY B O 1
ATOM 13600 N N . LEU B 1 389 ? 82.225 -1.447 63.433 1.00 35.45 363 LEU B N 1
ATOM 13601 C CA . LEU B 1 389 ? 80.787 -1.424 63.677 1.00 33.15 363 LEU B CA 1
ATOM 13602 C C . LEU B 1 389 ? 80.014 -1.198 62.384 1.00 37.57 363 LEU B C 1
ATOM 13603 O O . LEU B 1 389 ? 78.909 -1.729 62.222 1.00 29.60 363 LEU B O 1
ATOM 13619 N N . VAL B 1 390 ? 80.568 -0.408 61.467 1.00 35.08 364 VAL B N 1
ATOM 13620 C CA . VAL B 1 390 ? 80.097 -0.352 60.090 1.00 34.84 364 VAL B CA 1
ATOM 13621 C C . VAL B 1 390 ? 81.281 -0.680 59.195 1.00 36.63 364 VAL B C 1
ATOM 13622 O O . VAL B 1 390 ? 82.438 -0.421 59.544 1.00 39.81 364 VAL B O 1
ATOM 13635 N N . SER B 1 391 ? 80.989 -1.264 58.039 1.00 33.39 365 SER B N 1
ATOM 13636 C CA . SER B 1 391 ? 82.032 -1.724 57.137 1.00 33.14 365 SER B CA 1
ATOM 13637 C C . SER B 1 391 ? 82.475 -0.600 56.209 1.00 42.66 365 SER B C 1
ATOM 13638 O O . SER B 1 391 ? 81.705 0.308 55.884 1.00 35.35 365 SER B O 1
ATOM 13646 N N . LYS B 1 392 ? 83.738 -0.676 55.782 1.00 37.38 366 LYS B N 1
ATOM 13647 C CA . LYS B 1 392 ? 84.245 0.272 54.796 1.00 41.35 366 LYS B CA 1
ATOM 13648 C C . LYS B 1 392 ? 83.384 0.269 53.541 1.00 43.52 366 LYS B C 1
ATOM 13649 O O . LYS B 1 392 ? 83.157 1.322 52.932 1.00 33.70 366 LYS B O 1
ATOM 13668 N N . GLU B 1 393 ? 82.897 -0.907 53.135 1.00 43.32 367 GLU B N 1
ATOM 13669 C CA . GLU B 1 393 ? 82.089 -0.989 51.925 1.00 50.36 367 GLU B CA 1
ATOM 13670 C C . GLU B 1 393 ? 80.759 -0.265 52.088 1.00 42.80 367 GLU B C 1
ATOM 13671 O O . GLU B 1 393 ? 80.243 0.300 51.117 1.00 46.59 367 GLU B O 1
ATOM 13683 N N . PHE B 1 394 ? 80.184 -0.270 53.292 1.00 34.23 368 PHE B N 1
ATOM 13684 C CA . PHE B 1 394 ? 78.972 0.510 53.520 1.00 37.01 368 PHE B CA 1
ATOM 13685 C C . PHE B 1 394 ? 79.256 2.000 53.401 1.00 34.81 368 PHE B C 1
ATOM 13686 O O . PHE B 1 394 ? 78.492 2.740 52.770 1.00 32.51 368 PHE B O 1
ATOM 13703 N N . LEU B 1 395 ? 80.347 2.464 54.013 1.00 34.73 369 LEU B N 1
ATOM 13704 C CA . LEU B 1 395 ? 80.697 3.875 53.908 1.00 40.16 369 LEU B CA 1
ATOM 13705 C C . LEU B 1 395 ? 80.927 4.275 52.457 1.00 38.62 369 LEU B C 1
ATOM 13706 O O . LEU B 1 395 ? 80.627 5.410 52.070 1.00 38.68 369 LEU B O 1
ATOM 13722 N N . HIS B 1 396 ? 81.434 3.354 51.635 1.00 37.11 370 HIS B N 1
ATOM 13723 C CA . HIS B 1 396 ? 81.599 3.633 50.212 1.00 40.37 370 HIS B CA 1
ATOM 13724 C C . HIS B 1 396 ? 80.248 3.715 49.509 1.00 41.39 370 HIS B C 1
ATOM 13725 O O . HIS B 1 396 ? 79.981 4.662 48.760 1.00 38.47 370 HIS B O 1
ATOM 13739 N N . ASP B 1 397 ? 79.384 2.721 49.729 1.00 36.93 371 ASP B N 1
ATOM 13740 C CA . ASP B 1 397 ? 78.058 2.747 49.122 1.00 40.94 371 ASP B CA 1
ATOM 13741 C C . ASP B 1 397 ? 77.265 3.958 49.589 1.00 38.67 371 ASP B C 1
ATOM 13742 O O . ASP B 1 397 ? 76.439 4.491 48.839 1.00 37.39 371 ASP B O 1
ATOM 13751 N N . GLU B 1 398 ? 77.488 4.390 50.829 1.00 38.76 372 GLU B N 1
ATOM 13752 C CA . GLU B 1 398 ? 76.785 5.552 51.358 1.00 36.34 372 GLU B CA 1
ATOM 13753 C C . GLU B 1 398 ? 77.060 6.799 50.518 1.00 39.31 372 GLU B C 1
ATOM 13754 O O . GLU B 1 398 ? 76.134 7.547 50.182 1.00 39.40 372 GLU B O 1
ATOM 13766 N N . LEU B 1 399 ? 78.328 7.038 50.156 1.00 37.29 373 LEU B N 1
ATOM 13767 C CA . LEU B 1 399 ? 78.642 8.245 49.394 1.00 43.87 373 LEU B CA 1
ATOM 13768 C C . LEU B 1 399 ? 78.245 8.138 47.930 1.00 34.71 373 LEU B C 1
ATOM 13769 O O . LEU B 1 399 ? 77.931 9.158 47.305 1.00 38.95 373 LEU B O 1
ATOM 13785 N N . TRP B 1 400 ? 78.255 6.934 47.361 1.00 40.27 374 TRP B N 1
ATOM 13786 C CA . TRP B 1 400 ? 78.093 6.795 45.920 1.00 36.50 374 TRP B CA 1
ATOM 13787 C C . TRP B 1 400 ? 76.761 6.154 45.557 1.00 40.24 374 TRP B C 1
ATOM 13788 O O . TRP B 1 400 ? 75.821 6.858 45.172 1.00 38.75 374 TRP B O 1
ATOM 13809 N N . GLU B 1 401 ? 76.662 4.829 45.673 1.00 38.35 375 GLU B N 1
ATOM 13810 C CA . GLU B 1 401 ? 75.484 4.133 45.164 1.00 41.30 375 GLU B CA 1
ATOM 13811 C C . GLU B 1 401 ? 74.207 4.656 45.811 1.00 35.30 375 GLU B C 1
ATOM 13812 O O . GLU B 1 401 ? 73.214 4.921 45.126 1.00 31.69 375 GLU B O 1
ATOM 13824 N N . LEU B 1 402 ? 74.210 4.819 47.135 1.00 38.72 376 LEU B N 1
ATOM 13825 C CA . LEU B 1 402 ? 72.998 5.275 47.809 1.00 37.84 376 LEU B CA 1
ATOM 13826 C C . LEU B 1 402 ? 72.671 6.720 47.446 1.00 32.89 376 LEU B C 1
ATOM 13827 O O . LEU B 1 402 ? 71.495 7.082 47.324 1.00 30.73 376 LEU B O 1
ATOM 13843 N N . SER B 1 403 ? 73.692 7.562 47.276 1.00 29.18 377 SER B N 1
ATOM 13844 C CA . SER B 1 403 ? 73.440 8.966 46.966 1.00 35.73 377 SER B CA 1
ATOM 13845 C C . SER B 1 403 ? 72.969 9.138 45.526 1.00 30.25 377 SER B C 1
ATOM 13846 O O . SER B 1 403 ? 72.126 9.997 45.242 1.00 25.30 377 SER B O 1
ATOM 13854 N N . ALA B 1 404 ? 73.509 8.342 44.603 1.00 29.96 378 ALA B N 1
ATOM 13855 C CA . ALA B 1 404 ? 72.994 8.346 43.238 1.00 31.60 378 ALA B CA 1
ATOM 13856 C C . ALA B 1 404 ? 71.518 7.968 43.211 1.00 30.95 378 ALA B C 1
ATOM 13857 O O . ALA B 1 404 ? 70.724 8.586 42.489 1.00 30.75 378 ALA B O 1
ATOM 13864 N N . TRP B 1 405 ? 71.128 6.953 43.991 1.00 28.47 379 TRP B N 1
ATOM 13865 C CA . TRP B 1 405 ? 69.715 6.595 44.075 1.00 28.36 379 TRP B CA 1
ATOM 13866 C C . TRP B 1 405 ? 68.887 7.749 44.623 1.00 27.69 379 TRP B C 1
ATOM 13867 O O . TRP B 1 405 ? 67.772 8.003 44.152 1.00 31.33 379 TRP B O 1
ATOM 13888 N N . GLY B 1 406 ? 69.404 8.443 45.637 1.00 30.28 380 GLY B N 1
ATOM 13889 C CA . GLY B 1 406 ? 68.674 9.571 46.193 1.00 29.64 380 GLY B CA 1
ATOM 13890 C C . GLY B 1 406 ? 68.379 10.638 45.156 1.00 27.48 380 GLY B C 1
ATOM 13891 O O . GLY B 1 406 ? 67.244 11.104 45.032 1.00 28.94 380 GLY B O 1
ATOM 13895 N N . PHE B 1 407 ? 69.403 11.046 44.401 1.00 29.56 381 PHE B N 1
ATOM 13896 C CA . PHE B 1 407 ? 69.212 12.071 43.378 1.00 27.42 381 PHE B CA 1
ATOM 13897 C C . PHE B 1 407 ? 68.220 11.603 42.321 1.00 30.49 381 PHE B C 1
ATOM 13898 O O . PHE B 1 407 ? 67.279 12.322 41.969 1.00 28.65 381 PHE B O 1
ATOM 13915 N N . ASP B 1 408 ? 68.422 10.392 41.801 1.00 28.40 382 ASP B N 1
ATOM 13916 C CA . ASP B 1 408 ? 67.592 9.909 40.704 1.00 30.36 382 ASP B CA 1
ATOM 13917 C C . ASP B 1 408 ? 66.142 9.734 41.140 1.00 29.50 382 ASP B C 1
ATOM 13918 O O . ASP B 1 408 ? 65.220 10.095 40.402 1.00 26.87 382 ASP B O 1
ATOM 13927 N N . ASP B 1 409 ? 65.913 9.198 42.339 1.00 33.86 383 ASP B N 1
ATOM 13928 C CA . ASP B 1 409 ? 64.537 8.979 42.766 1.00 32.90 383 ASP B CA 1
ATOM 13929 C C . ASP B 1 409 ? 63.834 10.293 43.082 1.00 28.93 383 ASP B C 1
ATOM 13930 O O . ASP B 1 409 ? 62.622 10.409 42.875 1.00 30.10 383 ASP B O 1
ATOM 13939 N N . PHE B 1 410 ? 64.568 11.293 43.568 1.00 31.48 384 PHE B N 1
ATOM 13940 C CA . PHE B 1 410 ? 63.962 12.602 43.781 1.00 34.15 384 PHE B CA 1
ATOM 13941 C C . PHE B 1 410 ? 63.452 13.180 42.467 1.00 29.32 384 PHE B C 1
ATOM 13942 O O . PHE B 1 410 ? 62.345 13.729 42.408 1.00 29.43 384 PHE B O 1
ATOM 13959 N N . LEU B 1 411 ? 64.236 13.047 41.396 1.00 29.20 385 LEU B N 1
ATOM 13960 C CA . LEU B 1 411 ? 63.807 13.554 40.097 1.00 30.47 385 LEU B CA 1
ATOM 13961 C C . LEU B 1 411 ? 62.614 12.770 39.565 1.00 31.74 385 LEU B C 1
ATOM 13962 O O . LEU B 1 411 ? 61.665 13.358 39.036 1.00 30.47 385 LEU B O 1
ATOM 13978 N N . ARG B 1 412 ? 62.642 11.441 39.694 1.00 35.81 386 ARG B N 1
ATOM 13979 C CA . ARG B 1 412 ? 61.514 10.639 39.229 1.00 31.01 386 ARG B CA 1
ATOM 13980 C C . ARG B 1 412 ? 60.242 10.997 39.985 1.00 33.09 386 ARG B C 1
ATOM 13981 O O . ARG B 1 412 ? 59.175 11.157 39.383 1.00 34.87 386 ARG B O 1
ATOM 14002 N N . ALA B 1 413 ? 60.336 11.128 41.309 1.00 34.78 387 ALA B N 1
ATOM 14003 C CA . ALA B 1 413 ? 59.150 11.406 42.111 1.00 33.39 387 ALA B CA 1
ATOM 14004 C C . ALA B 1 413 ? 58.571 12.775 41.784 1.00 32.91 387 ALA B C 1
ATOM 14005 O O . ALA B 1 413 ? 57.347 12.940 41.732 1.00 36.18 387 ALA B O 1
ATOM 14012 N N . ASN B 1 414 ? 59.432 13.772 41.567 1.00 33.61 388 ASN B N 1
ATOM 14013 C CA . ASN B 1 414 ? 58.950 15.098 41.195 1.00 32.86 388 ASN B CA 1
ATOM 14014 C C . ASN B 1 414 ? 58.265 15.061 39.833 1.00 41.39 388 ASN B C 1
ATOM 14015 O O . ASN B 1 414 ? 57.173 15.614 39.661 1.00 40.42 388 ASN B O 1
ATOM 14026 N N . GLY B 1 415 ? 58.890 14.412 38.856 1.00 42.85 389 GLY B N 1
ATOM 14027 C CA . GLY B 1 415 ? 58.244 14.163 37.580 1.00 36.76 389 GLY B CA 1
ATOM 14028 C C . GLY B 1 415 ? 58.109 15.362 36.668 1.00 44.80 389 GLY B C 1
ATOM 14029 O O . GLY B 1 415 ? 57.127 15.453 35.925 1.00 40.36 389 GLY B O 1
ATOM 14033 N N . ASP B 1 416 ? 59.061 16.286 36.698 1.00 38.68 390 ASP B N 1
ATOM 14034 C CA . ASP B 1 416 ? 59.080 17.365 35.719 1.00 33.67 390 ASP B CA 1
ATOM 14035 C C . ASP B 1 416 ? 59.231 16.753 34.330 1.00 40.01 390 ASP B C 1
ATOM 14036 O O . ASP B 1 416 ? 60.244 16.088 34.068 1.00 38.25 390 ASP B O 1
ATOM 14045 N N . PRO B 1 417 ? 58.270 16.940 33.421 1.00 42.46 391 PRO B N 1
ATOM 14046 C CA . PRO B 1 417 ? 58.409 16.319 32.092 1.00 46.80 391 PRO B CA 1
ATOM 14047 C C . PRO B 1 417 ? 59.695 16.700 31.382 1.00 42.19 391 PRO B C 1
ATOM 14048 O O . PRO B 1 417 ? 60.202 15.914 30.571 1.00 42.00 391 PRO B O 1
ATOM 14059 N N . LYS B 1 418 ? 60.248 17.879 31.669 1.00 37.07 392 LYS B N 1
ATOM 14060 C CA . LYS B 1 418 ? 61.449 18.340 30.985 1.00 41.39 392 LYS B CA 1
ATOM 14061 C C . LYS B 1 418 ? 62.724 17.716 31.537 1.00 40.62 392 LYS B C 1
ATOM 14062 O O . LYS B 1 418 ? 63.735 17.683 30.826 1.00 36.34 392 LYS B O 1
ATOM 14066 N N . LEU B 1 419 ? 62.708 17.227 32.780 1.00 36.55 393 LEU B N 1
ATOM 14067 C CA . LEU B 1 419 ? 63.910 16.653 33.387 1.00 33.34 393 LEU B CA 1
ATOM 14068 C C . LEU B 1 419 ? 63.467 15.836 34.601 1.00 36.52 393 LEU B C 1
ATOM 14069 O O . LEU B 1 419 ? 63.130 16.408 35.641 1.00 34.02 393 LEU B O 1
ATOM 14085 N N . ASN B 1 420 ? 63.476 14.505 34.460 1.00 31.95 394 ASN B N 1
ATOM 14086 C CA . ASN B 1 420 ? 62.997 13.642 35.534 1.00 30.78 394 ASN B CA 1
ATOM 14087 C C . ASN B 1 420 ? 63.850 12.388 35.707 1.00 34.90 394 ASN B C 1
ATOM 14088 O O . ASN B 1 420 ? 63.381 11.410 36.303 1.00 35.28 394 ASN B O 1
ATOM 14099 N N . ARG B 1 421 ? 65.086 12.389 35.212 1.00 34.43 395 ARG B N 1
ATOM 14100 C CA . ARG B 1 421 ? 65.989 11.261 35.391 1.00 32.04 395 ARG B CA 1
ATOM 14101 C C . ARG B 1 421 ? 67.413 11.785 35.517 1.00 31.98 395 ARG B C 1
ATOM 14102 O O . ARG B 1 421 ? 67.806 12.713 34.804 1.00 30.37 395 ARG B O 1
ATOM 14106 N N . LEU B 1 422 ? 68.180 11.183 36.429 1.00 31.81 396 LEU B N 1
ATOM 14107 C CA . LEU B 1 422 ? 69.558 11.615 36.639 1.00 39.65 396 LEU B CA 1
ATOM 14108 C C . LEU B 1 422 ? 70.404 11.417 35.388 1.00 35.49 396 LEU B C 1
ATOM 14109 O O . LEU B 1 422 ? 71.363 12.164 35.164 1.00 32.95 396 LEU B O 1
ATOM 14125 N N . ALA B 1 423 ? 70.075 10.417 34.566 1.00 30.11 397 ALA B N 1
ATOM 14126 C CA . ALA B 1 423 ? 70.877 10.136 33.380 1.00 38.98 397 ALA B CA 1
ATOM 14127 C C . ALA B 1 423 ? 70.773 11.235 32.331 1.00 34.64 397 ALA B C 1
ATOM 14128 O O . ALA B 1 423 ? 71.603 11.282 31.417 1.00 39.72 397 ALA B O 1
ATOM 14135 N N . ASP B 1 424 ? 69.780 12.115 32.437 1.00 34.97 398 ASP B N 1
ATOM 14136 C CA . ASP B 1 424 ? 69.599 13.213 31.498 1.00 42.80 398 ASP B CA 1
ATOM 14137 C C . ASP B 1 424 ? 70.207 14.519 31.995 1.00 42.27 398 ASP B C 1
ATOM 14138 O O . ASP B 1 424 ? 69.982 15.567 31.382 1.00 37.97 398 ASP B O 1
ATOM 14147 N N . VAL B 1 425 ? 70.956 14.485 33.092 1.00 40.04 399 VAL B N 1
ATOM 14148 C CA . VAL B 1 425 ? 71.509 15.693 33.694 1.00 41.90 399 VAL B CA 1
ATOM 14149 C C . VAL B 1 425 ? 72.865 15.991 33.070 1.00 36.31 399 VAL B C 1
ATOM 14150 O O . VAL B 1 425 ? 73.604 15.088 32.663 1.00 35.38 399 VAL B O 1
ATOM 14163 N N . ASP B 1 426 ? 73.191 17.280 32.987 1.00 39.31 400 ASP B N 1
ATOM 14164 C CA . ASP B 1 426 ? 74.472 17.740 32.451 1.00 41.69 400 ASP B CA 1
ATOM 14165 C C . ASP B 1 426 ? 75.496 17.685 33.579 1.00 38.63 400 ASP B C 1
ATOM 14166 O O . ASP B 1 426 ? 75.625 18.611 34.383 1.00 32.42 400 ASP B O 1
ATOM 14175 N N . GLY B 1 427 ? 76.230 16.574 33.636 1.00 38.05 401 GLY B N 1
ATOM 14176 C CA . GLY B 1 427 ? 77.099 16.267 34.749 1.00 40.08 401 GLY B CA 1
ATOM 14177 C C . GLY B 1 427 ? 78.055 17.378 35.133 1.00 38.39 401 GLY B C 1
ATOM 14178 O O . GLY B 1 427 ? 78.091 17.821 36.286 1.00 38.12 401 GLY B O 1
ATOM 14182 N N . PRO B 1 428 ? 78.860 17.851 34.177 1.00 45.08 402 PRO B N 1
ATOM 14183 C CA . PRO B 1 428 ? 79.847 18.895 34.501 1.00 42.08 402 PRO B CA 1
ATOM 14184 C C . PRO B 1 428 ? 79.237 20.172 35.059 1.00 35.93 402 PRO B C 1
ATOM 14185 O O . PRO B 1 428 ? 79.979 20.991 35.615 1.00 38.40 402 PRO B O 1
ATOM 14196 N N . GLN B 1 429 ? 77.926 20.367 34.940 1.00 32.90 403 GLN B N 1
ATOM 14197 C CA . GLN B 1 429 ? 77.273 21.573 35.431 1.00 31.45 403 GLN B CA 1
ATOM 14198 C C . GLN B 1 429 ? 76.601 21.392 36.786 1.00 31.13 403 GLN B C 1
ATOM 14199 O O . GLN B 1 429 ? 75.986 22.339 37.287 1.00 27.87 403 GLN B O 1
ATOM 14213 N N . ILE B 1 430 ? 76.693 20.210 37.393 1.00 29.13 404 ILE B N 1
ATOM 14214 C CA . ILE B 1 430 ? 76.079 20.016 38.704 1.00 28.41 404 ILE B CA 1
ATOM 14215 C C . ILE B 1 430 ? 76.765 20.898 39.741 1.00 22.97 404 ILE B C 1
ATOM 14216 O O . ILE B 1 430 ? 76.106 21.583 40.531 1.00 29.01 404 ILE B O 1
ATOM 14232 N N . PHE B 1 431 ? 78.097 20.898 39.753 1.00 25.76 405 PHE B N 1
ATOM 14233 C CA . PHE B 1 431 ? 78.868 21.683 40.722 1.00 31.18 405 PHE B CA 1
ATOM 14234 C C . PHE B 1 431 ? 80.148 22.164 40.057 1.00 31.34 405 PHE B C 1
ATOM 14235 O O . PHE B 1 431 ? 81.241 21.648 40.320 1.00 31.93 405 PHE B O 1
ATOM 14252 N N . PRO B 1 432 ? 80.054 23.172 39.195 1.00 32.09 406 PRO B N 1
ATOM 14253 C CA . PRO B 1 432 ? 81.260 23.722 38.572 1.00 31.87 406 PRO B CA 1
ATOM 14254 C C . PRO B 1 432 ? 82.033 24.619 39.527 1.00 33.43 406 PRO B C 1
ATOM 14255 O O . PRO B 1 432 ? 81.467 25.288 40.396 1.00 27.01 406 PRO B O 1
ATOM 14266 N N . HIS B 1 433 ? 83.353 24.611 39.362 1.00 36.44 407 HIS B N 1
ATOM 14267 C CA . HIS B 1 433 ? 84.218 25.437 40.193 1.00 32.47 407 HIS B CA 1
ATOM 14268 C C . HIS B 1 433 ? 84.080 26.908 39.818 1.00 32.68 407 HIS B C 1
ATOM 14269 O O . HIS B 1 433 ? 83.902 27.256 38.648 1.00 30.24 407 HIS B O 1
ATOM 14283 N N . ASP B 1 434 ? 84.166 27.773 40.827 1.00 28.76 408 ASP B N 1
ATOM 14284 C CA . ASP B 1 434 ? 84.019 29.214 40.666 1.00 25.81 408 ASP B CA 1
ATOM 14285 C C . ASP B 1 434 ? 85.334 29.818 40.176 1.00 32.56 408 ASP B C 1
ATOM 14286 O O . ASP B 1 434 ? 86.300 29.893 40.947 1.00 26.36 408 ASP B O 1
ATOM 14295 N N . PRO B 1 435 ? 85.426 30.252 38.918 1.00 28.74 409 PRO B N 1
ATOM 14296 C CA . PRO B 1 435 ? 86.726 30.698 38.400 1.00 28.95 409 PRO B CA 1
ATOM 14297 C C . PRO B 1 435 ? 87.291 31.848 39.220 1.00 28.72 409 PRO B C 1
ATOM 14298 O O . PRO B 1 435 ? 86.571 32.759 39.636 1.00 33.54 409 PRO B O 1
ATOM 14309 N N . GLY B 1 436 ? 88.599 31.792 39.458 1.00 35.29 410 GLY B N 1
ATOM 14310 C CA . GLY B 1 436 ? 89.275 32.802 40.239 1.00 36.14 410 GLY B CA 1
ATOM 14311 C C . GLY B 1 436 ? 89.333 32.529 41.726 1.00 35.83 410 GLY B C 1
ATOM 14312 O O . GLY B 1 436 ? 90.005 33.278 42.447 1.00 34.25 410 GLY B O 1
ATOM 14316 N N . THR B 1 437 ? 88.661 31.489 42.213 1.00 30.17 411 THR B N 1
ATOM 14317 C CA . THR B 1 437 ? 88.701 31.150 43.627 1.00 31.62 411 THR B CA 1
ATOM 14318 C C . THR B 1 437 ? 89.660 29.990 43.867 1.00 33.72 411 THR B C 1
ATOM 14319 O O . THR B 1 437 ? 90.047 29.266 42.948 1.00 25.56 411 THR B O 1
ATOM 14330 N N . LEU B 1 438 ? 90.043 29.827 45.129 1.00 32.06 412 LEU B N 1
ATOM 14331 C CA . LEU B 1 438 ? 91.012 28.810 45.492 1.00 35.95 412 LEU B CA 1
ATOM 14332 C C . LEU B 1 438 ? 90.388 27.417 45.412 1.00 38.17 412 LEU B C 1
ATOM 14333 O O . LEU B 1 438 ? 89.164 27.270 45.447 1.00 34.83 412 LEU B O 1
ATOM 14349 N N . PRO B 1 439 ? 91.212 26.375 45.321 1.00 44.39 413 PRO B N 1
ATOM 14350 C CA . PRO B 1 439 ? 90.670 25.027 45.121 1.00 43.75 413 PRO B CA 1
ATOM 14351 C C . PRO B 1 439 ? 89.907 24.527 46.335 1.00 41.87 413 PRO B C 1
ATOM 14352 O O . PRO B 1 439 ? 90.155 24.935 47.473 1.00 40.22 413 PRO B O 1
ATOM 14363 N N . ASN B 1 440 ? 88.961 23.630 46.074 1.00 38.75 414 ASN B N 1
ATOM 14364 C CA . ASN B 1 440 ? 88.264 22.930 47.145 1.00 41.36 414 ASN B CA 1
ATOM 14365 C C . ASN B 1 440 ? 89.215 21.937 47.802 1.00 43.50 414 ASN B C 1
ATOM 14366 O O . ASN B 1 440 ? 89.740 21.037 47.138 1.00 46.70 414 ASN B O 1
ATOM 14377 N N . ARG B 1 441 ? 89.439 22.096 49.107 1.00 39.26 415 ARG B N 1
ATOM 14378 C CA . ARG B 1 441 ? 90.401 21.253 49.808 1.00 44.38 415 ARG B CA 1
ATOM 14379 C C . ARG B 1 441 ? 89.886 19.840 50.050 1.00 46.43 415 ARG B C 1
ATOM 14380 O O . ARG B 1 441 ? 90.670 18.979 50.463 1.00 45.73 415 ARG B O 1
ATOM 14401 N N . GLU B 1 442 ? 88.605 19.579 49.803 1.00 43.96 416 GLU B N 1
ATOM 14402 C CA . GLU B 1 442 ? 88.056 18.234 49.903 1.00 50.48 416 GLU B CA 1
ATOM 14403 C C . GLU B 1 442 ? 88.217 17.434 48.617 1.00 52.61 416 GLU B C 1
ATOM 14404 O O . GLU B 1 442 ? 87.790 16.276 48.568 1.00 52.08 416 GLU B O 1
ATOM 14408 N N . GLY B 1 443 ? 88.822 18.014 47.586 1.00 50.29 417 GLY B N 1
ATOM 14409 C CA . GLY B 1 443 ? 89.062 17.340 46.326 1.00 53.78 417 GLY B CA 1
ATOM 14410 C C . GLY B 1 443 ? 88.388 18.055 45.173 1.00 57.65 417 GLY B C 1
ATOM 14411 O O . GLY B 1 443 ? 87.916 19.190 45.292 1.00 58.47 417 GLY B O 1
ATOM 14415 N N . ASP B 1 444 ? 88.346 17.369 44.033 1.00 63.09 418 ASP B N 1
ATOM 14416 C CA . ASP B 1 444 ? 87.729 17.903 42.821 1.00 64.34 418 ASP B CA 1
ATOM 14417 C C . ASP B 1 444 ? 86.249 17.543 42.845 1.00 62.39 418 ASP B C 1
ATOM 14418 O O . ASP B 1 444 ? 85.862 16.428 42.485 1.00 58.45 418 ASP B O 1
ATOM 14427 N N . LEU B 1 445 ? 85.412 18.492 43.264 1.00 60.89 419 LEU B N 1
ATOM 14428 C CA . LEU B 1 445 ? 83.985 18.233 43.398 1.00 60.91 419 LEU B CA 1
ATOM 14429 C C . LEU B 1 445 ? 83.219 18.432 42.100 1.00 56.28 419 LEU B C 1
ATOM 14430 O O . LEU B 1 445 ? 82.090 17.940 41.984 1.00 47.51 419 LEU B O 1
ATOM 14446 N N . ALA B 1 446 ? 83.794 19.138 41.127 1.00 54.34 420 ALA B N 1
ATOM 14447 C CA . ALA B 1 446 ? 83.162 19.222 39.816 1.00 58.42 420 ALA B CA 1
ATOM 14448 C C . ALA B 1 446 ? 83.152 17.857 39.140 1.00 52.92 420 ALA B C 1
ATOM 14449 O O . ALA B 1 446 ? 82.124 17.421 38.609 1.00 46.47 420 ALA B O 1
ATOM 14456 N N . ALA B 1 447 ? 84.295 17.169 39.148 1.00 51.32 421 ALA B N 1
ATOM 14457 C CA . ALA B 1 447 ? 84.337 15.795 38.660 1.00 54.61 421 ALA B CA 1
ATOM 14458 C C . ALA B 1 447 ? 83.612 14.852 39.612 1.00 55.76 421 ALA B C 1
ATOM 14459 O O . ALA B 1 447 ? 82.968 13.892 39.174 1.00 52.67 421 ALA B O 1
ATOM 14466 N N . GLY B 1 448 ? 83.709 15.110 40.919 1.00 43.60 422 GLY B N 1
ATOM 14467 C CA . GLY B 1 448 ? 83.041 14.255 41.887 1.00 48.59 422 GLY B CA 1
ATOM 14468 C C . GLY B 1 448 ? 81.559 14.102 41.611 1.00 48.11 422 GLY B C 1
ATOM 14469 O O . GLY B 1 448 ? 81.026 12.990 41.601 1.00 48.05 422 GLY B O 1
ATOM 14473 N N . MET B 1 449 ? 80.871 15.220 41.378 1.00 35.29 423 MET B N 1
ATOM 14474 C CA . MET B 1 449 ? 79.431 15.177 41.152 1.00 41.52 423 MET B CA 1
ATOM 14475 C C . MET B 1 449 ? 79.087 14.655 39.765 1.00 36.91 423 MET B C 1
ATOM 14476 O O . MET B 1 449 ? 78.069 13.974 39.598 1.00 35.05 423 MET B O 1
ATOM 14490 N N . ASP B 1 450 ? 79.910 14.975 38.765 1.00 39.90 424 ASP B N 1
ATOM 14491 C CA . ASP B 1 450 ? 79.709 14.439 37.425 1.00 41.86 424 ASP B CA 1
ATOM 14492 C C . ASP B 1 450 ? 79.652 12.917 37.434 1.00 35.56 424 ASP B C 1
ATOM 14493 O O . ASP B 1 450 ? 78.980 12.313 36.590 1.00 35.04 424 ASP B O 1
ATOM 14502 N N . GLU B 1 451 ? 80.347 12.284 38.382 1.00 36.66 425 GLU B N 1
ATOM 14503 C CA . GLU B 1 451 ? 80.376 10.826 38.449 1.00 39.02 425 GLU B CA 1
ATOM 14504 C C . GLU B 1 451 ? 78.990 10.242 38.690 1.00 36.20 425 GLU B C 1
ATOM 14505 O O . GLU B 1 451 ? 78.693 9.138 38.219 1.00 36.00 425 GLU B O 1
ATOM 14517 N N . TYR B 1 452 ? 78.126 10.960 39.411 1.00 35.51 426 TYR B N 1
ATOM 14518 C CA . TYR B 1 452 ? 76.784 10.448 39.666 1.00 32.26 426 TYR B CA 1
ATOM 14519 C C . TYR B 1 452 ? 75.996 10.284 38.372 1.00 35.66 426 TYR B C 1
ATOM 14520 O O . TYR B 1 452 ? 75.194 9.351 38.249 1.00 31.47 426 TYR B O 1
ATOM 14538 N N . VAL B 1 453 ? 76.207 11.175 37.401 1.00 27.41 427 VAL B N 1
ATOM 14539 C CA . VAL B 1 453 ? 75.561 11.023 36.102 1.00 29.07 427 VAL B CA 1
ATOM 14540 C C . VAL B 1 453 ? 76.125 9.811 35.375 1.00 32.60 427 VAL B C 1
ATOM 14541 O O . VAL B 1 453 ? 75.385 9.044 34.750 1.00 32.23 427 VAL B O 1
ATOM 14554 N N . ARG B 1 454 ? 77.446 9.631 35.426 1.00 33.12 428 ARG B N 1
ATOM 14555 C CA . ARG B 1 454 ? 78.046 8.431 34.857 1.00 35.24 428 ARG B CA 1
ATOM 14556 C C . ARG B 1 454 ? 77.449 7.177 35.486 1.00 38.70 428 ARG B C 1
ATOM 14557 O O . ARG B 1 454 ? 77.269 6.157 34.810 1.00 36.31 428 ARG B O 1
ATOM 14578 N N . MET B 1 455 ? 77.138 7.232 36.783 1.00 35.67 429 MET B N 1
ATOM 14579 C CA . MET B 1 455 ? 76.529 6.084 37.446 1.00 35.94 429 MET B CA 1
ATOM 14580 C C . MET B 1 455 ? 75.118 5.838 36.925 1.00 27.87 429 MET B C 1
ATOM 14581 O O . MET B 1 455 ? 74.744 4.695 36.640 1.00 37.38 429 MET B O 1
ATOM 14595 N N . ALA B 1 456 ? 74.318 6.900 36.798 1.00 35.26 430 ALA B N 1
ATOM 14596 C CA . ALA B 1 456 ? 72.968 6.752 36.262 1.00 34.85 430 ALA B CA 1
ATOM 14597 C C . ALA B 1 456 ? 72.991 6.125 34.875 1.00 40.59 430 ALA B C 1
ATOM 14598 O O . ALA B 1 456 ? 72.132 5.301 34.541 1.00 41.83 430 ALA B O 1
ATOM 14605 N N . GLU B 1 457 ? 73.971 6.500 34.052 1.00 36.25 431 GLU B N 1
ATOM 14606 C CA . GLU B 1 457 ? 74.054 5.944 32.707 1.00 36.89 431 GLU B CA 1
ATOM 14607 C C . GLU B 1 457 ? 74.370 4.454 32.742 1.00 38.11 431 GLU B C 1
ATOM 14608 O O . GLU B 1 457 ? 74.020 3.724 31.807 1.00 37.87 431 GLU B O 1
ATOM 14620 N N . ARG B 1 458 ? 75.013 3.985 33.809 1.00 35.33 432 ARG B N 1
ATOM 14621 C CA . ARG B 1 458 ? 75.262 2.565 34.010 1.00 41.00 432 ARG B CA 1
ATOM 14622 C C . ARG B 1 458 ? 74.102 1.846 34.684 1.00 37.30 432 ARG B C 1
ATOM 14623 O O . ARG B 1 458 ? 74.077 0.611 34.686 1.00 34.35 432 ARG B O 1
ATOM 14644 N N . GLY B 1 459 ? 73.158 2.578 35.265 1.00 41.37 433 GLY B N 1
ATOM 14645 C CA . GLY B 1 459 ? 72.072 1.957 35.994 1.00 40.78 433 GLY B CA 1
ATOM 14646 C C . GLY B 1 459 ? 72.274 2.067 37.489 1.00 41.36 433 GLY B C 1
ATOM 14647 O O . GLY B 1 459 ? 73.345 1.729 38.003 1.00 41.41 433 GLY B O 1
ATOM 14651 N N . ILE B 1 460 ? 71.251 2.530 38.200 1.00 41.98 434 ILE B N 1
ATOM 14652 C CA . ILE B 1 460 ? 71.331 2.776 39.634 1.00 43.26 434 ILE B CA 1
ATOM 14653 C C . ILE B 1 460 ? 70.530 1.701 40.350 1.00 36.68 434 ILE B C 1
ATOM 14654 O O . ILE B 1 460 ? 69.345 1.500 40.059 1.00 42.40 434 ILE B O 1
ATOM 14670 N N . LYS B 1 461 ? 71.176 1.024 41.291 1.00 48.75 435 LYS B N 1
ATOM 14671 C CA . LYS B 1 461 ? 70.496 0.042 42.125 1.00 43.40 435 LYS B CA 1
ATOM 14672 C C . LYS B 1 461 ? 69.528 0.745 43.073 1.00 41.48 435 LYS B C 1
ATOM 14673 O O . LYS B 1 461 ? 69.897 1.754 43.685 1.00 46.88 435 LYS B O 1
ATOM 14692 N N . PRO B 1 462 ? 68.299 0.254 43.230 1.00 40.42 436 PRO B N 1
ATOM 14693 C CA . PRO B 1 462 ? 67.394 0.860 44.213 1.00 42.08 436 PRO B CA 1
ATOM 14694 C C . PRO B 1 462 ? 67.921 0.696 45.632 1.00 41.56 436 PRO B C 1
ATOM 14695 O O . PRO B 1 462 ? 68.788 -0.134 45.913 1.00 42.49 436 PRO B O 1
ATOM 14706 N N . TRP B 1 463 ? 67.373 1.509 46.539 1.00 38.69 437 TRP B N 1
ATOM 14707 C CA . TRP B 1 463 ? 67.857 1.511 47.916 1.00 40.64 437 TRP B CA 1
ATOM 14708 C C . TRP B 1 463 ? 67.718 0.134 48.553 1.00 42.32 437 TRP B C 1
ATOM 14709 O O . TRP B 1 463 ? 68.615 -0.319 49.273 1.00 36.41 437 TRP B O 1
ATOM 14730 N N . ASP B 1 464 ? 66.602 -0.546 48.300 1.00 46.08 438 ASP B N 1
ATOM 14731 C CA . ASP B 1 464 ? 66.315 -1.814 48.957 1.00 39.41 438 ASP B CA 1
ATOM 14732 C C . ASP B 1 464 ? 67.067 -2.988 48.340 1.00 43.50 438 ASP B C 1
ATOM 14733 O O . ASP B 1 464 ? 66.848 -4.129 48.759 1.00 44.12 438 ASP B O 1
ATOM 14742 N N . ARG B 1 465 ? 67.957 -2.738 47.379 1.00 40.43 439 ARG B N 1
ATOM 14743 C CA . ARG B 1 465 ? 68.823 -3.777 46.832 1.00 40.38 439 ARG B CA 1
ATOM 14744 C C . ARG B 1 465 ? 70.298 -3.512 47.104 1.00 43.34 439 ARG B C 1
ATOM 14745 O O . ARG B 1 465 ? 71.152 -4.233 46.575 1.00 46.47 439 ARG B O 1
ATOM 14766 N N . ILE B 1 466 ? 70.622 -2.500 47.902 1.00 39.21 440 ILE B N 1
ATOM 14767 C CA . ILE B 1 466 ? 72.004 -2.257 48.299 1.00 38.56 440 ILE B CA 1
ATOM 14768 C C . ILE B 1 466 ? 72.328 -3.189 49.462 1.00 39.36 440 ILE B C 1
ATOM 14769 O O . ILE B 1 466 ? 71.739 -3.083 50.542 1.00 36.29 440 ILE B O 1
ATOM 14785 N N . ALA B 1 467 ? 73.274 -4.105 49.239 1.00 34.35 441 ALA B N 1
ATOM 14786 C CA . ALA B 1 467 ? 73.458 -5.229 50.154 1.00 41.90 441 ALA B CA 1
ATOM 14787 C C . ALA B 1 467 ? 73.979 -4.777 51.512 1.00 45.99 441 ALA B C 1
ATOM 14788 O O . ALA B 1 467 ? 73.618 -5.356 52.542 1.00 45.15 441 ALA B O 1
ATOM 14795 N N . THR B 1 468 ? 74.841 -3.760 51.537 1.00 43.20 442 THR B N 1
ATOM 14796 C CA . THR B 1 468 ? 75.461 -3.324 52.782 1.00 36.52 442 THR B CA 1
ATOM 14797 C C . THR B 1 468 ? 74.536 -2.490 53.657 1.00 35.20 442 THR B C 1
ATOM 14798 O O . THR B 1 468 ? 74.898 -2.193 54.800 1.00 40.74 442 THR B O 1
ATOM 14809 N N . LEU B 1 469 ? 73.353 -2.117 53.165 1.00 36.96 443 LEU B N 1
ATOM 14810 C CA . LEU B 1 469 ? 72.523 -1.171 53.908 1.00 33.52 443 LEU B CA 1
ATOM 14811 C C . LEU B 1 469 ? 72.049 -1.748 55.236 1.00 41.69 443 LEU B C 1
ATOM 14812 O O . LEU B 1 469 ? 72.163 -1.055 56.263 1.00 35.42 443 LEU B O 1
ATOM 14828 N N . PRO B 1 470 ? 71.521 -2.974 55.303 1.00 35.52 444 PRO B N 1
ATOM 14829 C CA . PRO B 1 470 ? 71.015 -3.478 56.594 1.00 40.65 444 PRO B CA 1
ATOM 14830 C C . PRO B 1 470 ? 72.031 -3.409 57.725 1.00 36.42 444 PRO B C 1
ATOM 14831 O O . PRO B 1 470 ? 71.720 -2.871 58.795 1.00 34.48 444 PRO B O 1
ATOM 14842 N N . ASP B 1 471 ? 73.241 -3.938 57.520 1.00 36.25 445 ASP B N 1
ATOM 14843 C CA . ASP B 1 471 ? 74.253 -3.904 58.572 1.00 34.14 445 ASP B CA 1
ATOM 14844 C C . ASP B 1 471 ? 74.737 -2.486 58.848 1.00 41.52 445 ASP B C 1
ATOM 14845 O O . ASP B 1 471 ? 75.116 -2.171 59.984 1.00 32.36 445 ASP B O 1
ATOM 14854 N N . GLY B 1 472 ? 74.748 -1.627 57.829 1.00 35.78 446 GLY B N 1
ATOM 14855 C CA . GLY B 1 472 ? 75.228 -0.270 58.030 1.00 32.91 446 GLY B CA 1
ATOM 14856 C C . GLY B 1 472 ? 74.316 0.531 58.939 1.00 31.45 446 GLY B C 1
ATOM 14857 O O . GLY B 1 472 ? 74.766 1.126 59.922 1.00 31.03 446 GLY B O 1
ATOM 14861 N N . LEU B 1 473 ? 73.016 0.539 58.635 1.00 32.34 447 LEU B N 1
ATOM 14862 C CA . LEU B 1 473 ? 72.075 1.301 59.447 1.00 30.27 447 LEU B CA 1
ATOM 14863 C C . LEU B 1 473 ? 72.062 0.809 60.890 1.00 32.37 447 LEU B C 1
ATOM 14864 O O . LEU B 1 473 ? 72.031 1.618 61.825 1.00 29.05 447 LEU B O 1
ATOM 14880 N N . ARG B 1 474 ? 72.091 -0.510 61.096 1.00 29.52 448 ARG B N 1
ATOM 14881 C CA . ARG B 1 474 ? 72.148 -1.031 62.459 1.00 33.40 448 ARG B CA 1
ATOM 14882 C C . ARG B 1 474 ? 73.462 -0.658 63.133 1.00 32.33 448 ARG B C 1
ATOM 14883 O O . ARG B 1 474 ? 73.485 -0.351 64.330 1.00 34.03 448 ARG B O 1
ATOM 14904 N N . GLY B 1 475 ? 74.562 -0.652 62.377 1.00 33.43 449 GLY B N 1
ATOM 14905 C CA . GLY B 1 475 ? 75.845 -0.286 62.955 1.00 33.00 449 GLY B CA 1
ATOM 14906 C C . GLY B 1 475 ? 75.907 1.169 63.378 1.00 32.65 449 GLY B C 1
ATOM 14907 O O . GLY B 1 475 ? 76.531 1.503 64.390 1.00 32.73 449 GLY B O 1
ATOM 14911 N N . LEU B 1 476 ? 75.277 2.057 62.606 1.00 32.73 450 LEU B N 1
ATOM 14912 C CA . LEU B 1 476 ? 75.229 3.467 62.983 1.00 30.30 450 LEU B CA 1
ATOM 14913 C C . LEU B 1 476 ? 74.494 3.649 64.303 1.00 34.68 450 LEU B C 1
ATOM 14914 O O . LEU B 1 476 ? 74.957 4.373 65.193 1.00 33.77 450 LEU B O 1
ATOM 14930 N N . GLU B 1 477 ? 73.333 3.007 64.444 1.00 30.17 451 GLU B N 1
ATOM 14931 C CA . GLU B 1 477 ? 72.598 3.082 65.701 1.00 34.58 451 GLU B CA 1
ATOM 14932 C C . GLU B 1 477 ? 73.406 2.470 66.839 1.00 26.23 451 GLU B C 1
ATOM 14933 O O . GLU B 1 477 ? 73.396 2.983 67.964 1.00 31.51 451 GLU B O 1
ATOM 14945 N N . GLU B 1 478 ? 74.124 1.378 66.562 1.00 31.09 452 GLU B N 1
ATOM 14946 C CA . GLU B 1 478 ? 74.963 0.761 67.585 1.00 35.56 452 GLU B CA 1
ATOM 14947 C C . GLU B 1 478 ? 76.056 1.716 68.046 1.00 32.89 452 GLU B C 1
ATOM 14948 O O . GLU B 1 478 ? 76.371 1.783 69.240 1.00 33.34 452 GLU B O 1
ATOM 14960 N N . THR B 1 479 ? 76.657 2.451 67.108 1.00 33.57 453 THR B N 1
ATOM 14961 C CA . THR B 1 479 ? 77.702 3.403 67.469 1.00 30.67 453 THR B CA 1
ATOM 14962 C C . THR B 1 479 ? 77.173 4.461 68.429 1.00 27.52 453 THR B C 1
ATOM 14963 O O . THR B 1 479 ? 77.850 4.821 69.399 1.00 25.85 453 THR B O 1
ATOM 14974 N N . ARG B 1 480 ? 75.961 4.966 68.185 1.00 26.76 454 ARG B N 1
ATOM 14975 C CA . ARG B 1 480 ? 75.403 5.975 69.079 1.00 29.68 454 ARG B CA 1
ATOM 14976 C C . ARG B 1 480 ? 75.102 5.387 70.450 1.00 27.64 454 ARG B C 1
ATOM 14977 O O . ARG B 1 480 ? 75.276 6.060 71.473 1.00 29.79 454 ARG B O 1
ATOM 14998 N N . ARG B 1 481 ? 74.645 4.137 70.493 1.00 28.40 455 ARG B N 1
ATOM 14999 C CA . ARG B 1 481 ? 74.323 3.515 71.772 1.00 30.00 455 ARG B CA 1
ATOM 15000 C C . ARG B 1 481 ? 75.561 3.397 72.652 1.00 26.10 455 ARG B C 1
ATOM 15001 O O . ARG B 1 481 ? 75.504 3.664 73.859 1.00 31.61 455 ARG B O 1
ATOM 15022 N N . ILE B 1 482 ? 76.689 2.992 72.069 1.00 29.56 456 ILE B N 1
ATOM 15023 C CA . ILE B 1 482 ? 77.905 2.802 72.854 1.00 31.34 456 ILE B CA 1
ATOM 15024 C C . ILE B 1 482 ? 78.518 4.147 73.224 1.00 33.77 456 ILE B C 1
ATOM 15025 O O . ILE B 1 482 ? 78.854 4.396 74.387 1.00 34.58 456 ILE B O 1
ATOM 15041 N N . ASP B 1 483 ? 78.663 5.039 72.243 1.00 31.45 457 ASP B N 1
ATOM 15042 C CA . ASP B 1 483 ? 79.463 6.241 72.433 1.00 32.98 457 ASP B CA 1
ATOM 15043 C C . ASP B 1 483 ? 78.703 7.389 73.086 1.00 31.96 457 ASP B C 1
ATOM 15044 O O . ASP B 1 483 ? 79.341 8.296 73.631 1.00 32.78 457 ASP B O 1
ATOM 15053 N N . LEU B 1 484 ? 77.373 7.383 73.051 1.00 28.07 458 LEU B N 1
ATOM 15054 C CA . LEU B 1 484 ? 76.604 8.516 73.554 1.00 37.98 458 LEU B CA 1
ATOM 15055 C C . LEU B 1 484 ? 75.584 8.125 74.610 1.00 28.75 458 LEU B C 1
ATOM 15056 O O . LEU B 1 484 ? 75.565 8.717 75.694 1.00 31.12 458 LEU B O 1
ATOM 15072 N N . GLU B 1 485 ? 74.709 7.166 74.319 1.00 33.43 459 GLU B N 1
ATOM 15073 C CA . GLU B 1 485 ? 73.569 6.923 75.198 1.00 33.92 459 GLU B CA 1
ATOM 15074 C C . GLU B 1 485 ? 73.991 6.199 76.472 1.00 28.12 459 GLU B C 1
ATOM 15075 O O . GLU B 1 485 ? 73.606 6.599 77.577 1.00 30.82 459 GLU B O 1
ATOM 15087 N N . GLU B 1 486 ? 74.768 5.123 76.344 1.00 26.33 460 GLU B N 1
ATOM 15088 C CA . GLU B 1 486 ? 75.296 4.468 77.537 1.00 29.58 460 GLU B CA 1
ATOM 15089 C C . GLU B 1 486 ? 76.311 5.354 78.247 1.00 31.78 460 GLU B C 1
ATOM 15090 O O . GLU B 1 486 ? 76.458 5.276 79.472 1.00 29.70 460 GLU B O 1
ATOM 15102 N N . TRP B 1 487 ? 77.024 6.190 77.492 1.00 27.72 461 TRP B N 1
ATOM 15103 C CA . TRP B 1 487 ? 77.999 7.098 78.085 1.00 29.83 461 TRP B CA 1
ATOM 15104 C C . TRP B 1 487 ? 77.312 8.170 78.925 1.00 25.75 461 TRP B C 1
ATOM 15105 O O . TRP B 1 487 ? 77.734 8.454 80.051 1.00 30.32 461 TRP B O 1
ATOM 15126 N N . MET B 1 488 ? 76.248 8.779 78.394 1.00 28.97 462 MET B N 1
ATOM 15127 C CA . MET B 1 488 ? 75.526 9.800 79.148 1.00 32.49 462 MET B CA 1
ATOM 15128 C C . MET B 1 488 ? 74.836 9.210 80.371 1.00 28.44 462 MET B C 1
ATOM 15129 O O . MET B 1 488 ? 74.675 9.899 81.385 1.00 25.19 462 MET B O 1
ATOM 15143 N N . ARG B 1 489 ? 74.402 7.955 80.285 1.00 26.35 463 ARG B N 1
ATOM 15144 C CA . ARG B 1 489 ? 73.772 7.304 81.428 1.00 36.55 463 ARG B CA 1
ATOM 15145 C C . ARG B 1 489 ? 74.770 7.140 82.568 1.00 30.95 463 ARG B C 1
ATOM 15146 O O . ARG B 1 489 ? 74.474 7.470 83.721 1.00 32.13 463 ARG B O 1
ATOM 15167 N N . ARG B 1 490 ? 75.970 6.644 82.256 1.00 25.83 464 ARG B N 1
ATOM 15168 C CA . ARG B 1 490 ? 76.972 6.416 83.292 1.00 33.59 464 ARG B CA 1
ATOM 15169 C C . ARG B 1 490 ? 77.474 7.728 83.882 1.00 29.92 464 ARG B C 1
ATOM 15170 O O . ARG B 1 490 ? 77.826 7.777 85.066 1.00 29.66 464 ARG B O 1
ATOM 15191 N N . LEU B 1 491 ? 77.519 8.796 83.081 1.00 31.78 465 LEU B N 1
ATOM 15192 C CA . LEU B 1 491 ? 77.880 10.112 83.592 1.00 21.92 465 LEU B CA 1
ATOM 15193 C C . LEU B 1 491 ? 76.711 10.836 84.243 1.00 33.94 465 LEU B C 1
ATOM 15194 O O . LEU B 1 491 ? 76.925 11.888 84.857 1.00 32.47 465 LEU B O 1
ATOM 15210 N N . ARG B 1 492 ? 75.493 10.302 84.129 1.00 27.55 466 ARG B N 1
ATOM 15211 C CA . ARG B 1 492 ? 74.295 10.952 84.662 1.00 31.94 466 ARG B CA 1
ATOM 15212 C C . ARG B 1 492 ? 74.099 12.341 84.052 1.00 37.11 466 ARG B C 1
ATOM 15213 O O . ARG B 1 492 ? 73.724 13.294 84.738 1.00 39.42 466 ARG B O 1
ATOM 15234 N N . LEU B 1 493 ? 74.338 12.454 82.747 1.00 25.62 467 LEU B N 1
ATOM 15235 C CA . LEU B 1 493 ? 74.173 13.717 82.042 1.00 32.55 467 LEU B CA 1
ATOM 15236 C C . LEU B 1 493 ? 72.763 13.845 81.485 1.00 28.43 467 LEU B C 1
ATOM 15237 O O . LEU B 1 493 ? 72.208 12.890 80.936 1.00 31.04 467 LEU B O 1
ATOM 15253 N N . ASP B 1 494 ? 72.201 15.045 81.604 1.00 29.58 468 ASP B N 1
ATOM 15254 C CA . ASP B 1 494 ? 70.928 15.363 80.970 1.00 33.89 468 ASP B CA 1
ATOM 15255 C C . ASP B 1 494 ? 71.105 15.863 79.543 1.00 32.92 468 ASP B C 1
ATOM 15256 O O . ASP B 1 494 ? 70.202 15.693 78.714 1.00 32.23 468 ASP B O 1
ATOM 15265 N N . ALA B 1 495 ? 72.246 16.474 79.240 1.00 28.01 469 ALA B N 1
ATOM 15266 C CA . ALA B 1 495 ? 72.546 16.914 77.887 1.00 23.45 469 ALA B CA 1
ATOM 15267 C C . ALA B 1 495 ? 74.023 17.265 77.801 1.00 26.05 469 ALA B C 1
ATOM 15268 O O . ALA B 1 495 ? 74.703 17.441 78.817 1.00 26.63 469 ALA B O 1
ATOM 15275 N N . VAL B 1 496 ? 74.510 17.341 76.569 1.00 25.07 470 VAL B N 1
ATOM 15276 C CA . VAL B 1 496 ? 75.857 17.800 76.256 1.00 26.45 470 VAL B CA 1
ATOM 15277 C C . VAL B 1 496 ? 75.724 19.128 75.528 1.00 23.23 470 VAL B C 1
ATOM 15278 O O . VAL B 1 496 ? 74.818 19.297 74.704 1.00 28.73 470 VAL B O 1
ATOM 15291 N N . LEU B 1 497 ? 76.600 20.081 75.845 1.00 23.02 471 LEU B N 1
ATOM 15292 C CA . LEU B 1 497 ? 76.514 21.399 75.234 1.00 23.41 471 LEU B CA 1
ATOM 15293 C C . LEU B 1 497 ? 77.908 21.942 74.952 1.00 23.96 471 LEU B C 1
ATOM 15294 O O . LEU B 1 497 ? 78.889 21.561 75.593 1.00 23.46 471 LEU B O 1
ATOM 15310 N N . PHE B 1 498 ? 77.987 22.841 73.978 1.00 21.53 472 PHE B N 1
ATOM 15311 C CA . PHE B 1 498 ? 79.268 23.366 73.528 1.00 21.47 472 PHE B CA 1
ATOM 15312 C C . PHE B 1 498 ? 79.013 24.537 72.586 1.00 27.23 472 PHE B C 1
ATOM 15313 O O . PHE B 1 498 ? 77.948 24.616 71.964 1.00 24.30 472 PHE B O 1
ATOM 15330 N N . PRO B 1 499 ? 79.982 25.442 72.455 1.00 21.78 473 PRO B N 1
ATOM 15331 C CA . PRO B 1 499 ? 79.906 26.447 71.393 1.00 23.12 473 PRO B CA 1
ATOM 15332 C C . PRO B 1 499 ? 79.670 25.768 70.055 1.00 24.36 473 PRO B C 1
ATOM 15333 O O . PRO B 1 499 ? 80.293 24.753 69.734 1.00 20.13 473 PRO B O 1
ATOM 15344 N N . THR B 1 500 ? 78.753 26.334 69.269 1.00 21.95 474 THR B N 1
ATOM 15345 C CA . THR B 1 500 ? 78.367 25.689 68.021 1.00 21.42 474 THR B CA 1
ATOM 15346 C C . THR B 1 500 ? 79.539 25.632 67.053 1.00 26.79 474 THR B C 1
ATOM 15347 O O . THR B 1 500 ? 79.694 24.658 66.305 1.00 23.82 474 THR B O 1
ATOM 15358 N N . VAL B 1 501 ? 80.374 26.673 67.058 1.00 20.70 475 VAL B N 1
ATOM 15359 C CA . VAL B 1 501 ? 81.539 26.775 66.191 1.00 25.24 475 VAL B CA 1
ATOM 15360 C C . VAL B 1 501 ? 82.672 27.409 66.988 1.00 23.36 475 VAL B C 1
ATOM 15361 O O . VAL B 1 501 ? 82.449 28.146 67.951 1.00 24.93 475 VAL B O 1
ATOM 15374 N N . ALA B 1 502 ? 83.900 27.135 66.553 1.00 20.34 476 ALA B N 1
ATOM 15375 C CA . ALA B 1 502 ? 85.085 27.610 67.255 1.00 25.75 476 ALA B CA 1
ATOM 15376 C C . ALA B 1 502 ? 85.520 29.000 66.813 1.00 25.28 476 ALA B C 1
ATOM 15377 O O . ALA B 1 502 ? 86.162 29.715 67.589 1.00 26.31 476 ALA B O 1
ATOM 15384 N N . ASP B 1 503 ? 85.181 29.392 65.592 1.00 26.49 477 ASP B N 1
ATOM 15385 C CA . ASP B 1 503 ? 85.600 30.662 65.008 1.00 25.49 477 ASP B CA 1
ATOM 15386 C C . ASP B 1 503 ? 84.781 30.852 63.735 1.00 23.54 477 ASP B C 1
ATOM 15387 O O . ASP B 1 503 ? 83.996 29.980 63.351 1.00 26.75 477 ASP B O 1
ATOM 15396 N N . VAL B 1 504 ? 84.981 31.988 63.070 1.00 23.47 478 VAL B N 1
ATOM 15397 C CA . VAL B 1 504 ? 84.291 32.301 61.822 1.00 24.81 478 VAL B CA 1
ATOM 15398 C C . VAL B 1 504 ? 85.321 32.690 60.774 1.00 24.12 478 VAL B C 1
ATOM 15399 O O . VAL B 1 504 ? 86.269 33.428 61.064 1.00 27.87 478 VAL B O 1
ATOM 15412 N N . GLY B 1 505 ? 85.129 32.204 59.552 1.00 27.31 479 GLY B N 1
ATOM 15413 C CA . GLY B 1 505 ? 86.051 32.472 58.476 1.00 30.32 479 GLY B CA 1
ATOM 15414 C C . GLY B 1 505 ? 85.856 33.863 57.894 1.00 22.49 479 GLY B C 1
ATOM 15415 O O . GLY B 1 505 ? 84.740 34.388 57.869 1.00 24.73 479 GLY B O 1
ATOM 15419 N N . PRO B 1 506 ? 86.942 34.506 57.455 1.00 27.24 480 PRO B N 1
ATOM 15420 C CA . PRO B 1 506 ? 86.798 35.795 56.762 1.00 27.81 480 PRO B CA 1
ATOM 15421 C C . PRO B 1 506 ? 86.054 35.649 55.442 1.00 27.06 480 PRO B C 1
ATOM 15422 O O . PRO B 1 506 ? 86.094 34.602 54.792 1.00 27.06 480 PRO B O 1
ATOM 15433 N N . ALA B 1 507 ? 85.394 36.739 55.033 1.00 30.87 481 ALA B N 1
ATOM 15434 C CA . ALA B 1 507 ? 84.543 36.716 53.845 1.00 27.05 481 ALA B CA 1
ATOM 15435 C C . ALA B 1 507 ? 85.325 36.483 52.559 1.00 28.66 481 ALA B C 1
ATOM 15436 O O . ALA B 1 507 ? 84.741 36.018 51.573 1.00 26.20 481 ALA B O 1
ATOM 15443 N N . ASP B 1 508 ? 86.618 36.802 52.535 1.00 30.24 482 ASP B N 1
ATOM 15444 C CA . ASP B 1 508 ? 87.447 36.564 51.361 1.00 28.55 482 ASP B CA 1
ATOM 15445 C C . ASP B 1 508 ? 88.165 35.218 51.415 1.00 28.05 482 ASP B C 1
ATOM 15446 O O . ASP B 1 508 ? 89.194 35.044 50.751 1.00 28.86 482 ASP B O 1
ATOM 15455 N N . ALA B 1 509 ? 87.641 34.259 52.181 1.00 25.81 483 ALA B N 1
ATOM 15456 C CA . ALA B 1 509 ? 88.247 32.936 52.249 1.00 22.75 483 ALA B CA 1
ATOM 15457 C C . ALA B 1 509 ? 88.261 32.222 50.905 1.00 27.03 483 ALA B C 1
ATOM 15458 O O . ALA B 1 509 ? 88.953 31.207 50.774 1.00 27.45 483 ALA B O 1
ATOM 15465 N N . ASP B 1 510 ? 87.525 32.721 49.910 1.00 26.58 484 ASP B N 1
ATOM 15466 C CA . ASP B 1 510 ? 87.513 32.098 48.593 1.00 31.69 484 ASP B CA 1
ATOM 15467 C C . ASP B 1 510 ? 88.698 32.506 47.721 1.00 28.75 484 ASP B C 1
ATOM 15468 O O . ASP B 1 510 ? 88.980 31.815 46.737 1.00 24.98 484 ASP B O 1
ATOM 15477 N N . VAL B 1 511 ? 89.394 33.600 48.043 1.00 30.48 485 VAL B N 1
ATOM 15478 C CA . VAL B 1 511 ? 90.465 34.097 47.178 1.00 29.66 485 VAL B CA 1
ATOM 15479 C C . VAL B 1 511 ? 91.725 34.475 47.952 1.00 34.38 485 VAL B C 1
ATOM 15480 O O . VAL B 1 511 ? 92.779 34.713 47.350 1.00 31.49 485 VAL B O 1
ATOM 15493 N N . ASN B 1 512 ? 91.643 34.535 49.280 1.00 26.97 486 ASN B N 1
ATOM 15494 C CA . ASN B 1 512 ? 92.779 34.977 50.085 1.00 27.72 486 ASN B CA 1
ATOM 15495 C C . ASN B 1 512 ? 93.402 33.785 50.801 1.00 27.60 486 ASN B C 1
ATOM 15496 O O . ASN B 1 512 ? 92.758 33.203 51.687 1.00 26.71 486 ASN B O 1
ATOM 15507 N N . PRO B 1 513 ? 94.636 33.387 50.465 1.00 32.64 487 PRO B N 1
ATOM 15508 C CA . PRO B 1 513 ? 95.224 32.188 51.097 1.00 29.48 487 PRO B CA 1
ATOM 15509 C C . PRO B 1 513 ? 95.245 32.215 52.617 1.00 28.47 487 PRO B C 1
ATOM 15510 O O . PRO B 1 513 ? 94.940 31.195 53.248 1.00 31.65 487 PRO B O 1
ATOM 15521 N N . ALA B 1 514 ? 95.624 33.337 53.231 1.00 31.04 488 ALA B N 1
ATOM 15522 C CA . ALA B 1 514 ? 95.643 33.399 54.690 1.00 29.24 488 ALA B CA 1
ATOM 15523 C C . ALA B 1 514 ? 94.244 33.210 55.262 1.00 33.89 488 ALA B C 1
ATOM 15524 O O . ALA B 1 514 ? 94.069 32.540 56.287 1.00 27.54 488 ALA B O 1
ATOM 15531 N N . SER B 1 515 ? 93.235 33.794 54.614 1.00 26.68 489 SER B N 1
ATOM 15532 C CA . SER B 1 515 ? 91.863 33.627 55.081 1.00 25.16 489 SER B CA 1
ATOM 15533 C C . SER B 1 515 ? 91.387 32.195 54.887 1.00 22.04 489 SER B C 1
ATOM 15534 O O . SER B 1 515 ? 90.648 31.663 55.723 1.00 30.89 489 SER B O 1
ATOM 15542 N N . ALA B 1 516 ? 91.792 31.556 53.788 1.00 22.72 490 ALA B N 1
ATOM 15543 C CA . ALA B 1 516 ? 91.365 30.185 53.535 1.00 27.85 490 ALA B CA 1
ATOM 15544 C C . ALA B 1 516 ? 91.913 29.240 54.597 1.00 30.06 490 ALA B C 1
ATOM 15545 O O . ALA B 1 516 ? 91.242 28.279 54.994 1.00 23.45 490 ALA B O 1
ATOM 15552 N N . ASP B 1 517 ? 93.132 29.500 55.075 1.00 30.00 491 ASP B N 1
ATOM 15553 C CA . ASP B 1 517 ? 93.717 28.661 56.113 1.00 30.26 491 ASP B CA 1
ATOM 15554 C C . ASP B 1 517 ? 92.840 28.641 57.359 1.00 29.39 491 ASP B C 1
ATOM 15555 O O . ASP B 1 517 ? 92.597 27.581 57.945 1.00 35.53 491 ASP B O 1
ATOM 15564 N N . ILE B 1 518 ? 92.363 29.811 57.783 1.00 27.13 492 ILE B N 1
ATOM 15565 C CA . ILE B 1 518 ? 91.464 29.877 58.932 1.00 25.40 492 ILE B CA 1
ATOM 15566 C C . ILE B 1 518 ? 90.155 29.164 58.620 1.00 26.01 492 ILE B C 1
ATOM 15567 O O . ILE B 1 518 ? 89.688 28.314 59.388 1.00 23.33 492 ILE B O 1
ATOM 15583 N N . ALA B 1 519 ? 89.544 29.503 57.482 1.00 22.79 493 ALA B N 1
ATOM 15584 C CA . ALA B 1 519 ? 88.203 29.018 57.178 1.00 20.64 493 ALA B CA 1
ATOM 15585 C C . ALA B 1 519 ? 88.154 27.501 57.043 1.00 23.80 493 ALA B C 1
ATOM 15586 O O . ALA B 1 519 ? 87.099 26.898 57.264 1.00 28.41 493 ALA B O 1
ATOM 15593 N N . TRP B 1 520 ? 89.271 26.866 56.693 1.00 26.43 494 TRP B N 1
ATOM 15594 C CA . TRP B 1 520 ? 89.301 25.427 56.465 1.00 30.55 494 TRP B CA 1
ATOM 15595 C C . TRP B 1 520 ? 89.871 24.642 57.644 1.00 24.75 494 TRP B C 1
ATOM 15596 O O . TRP B 1 520 ? 90.148 23.447 57.498 1.00 29.15 494 TRP B O 1
ATOM 15617 N N . SER B 1 521 ? 90.034 25.270 58.805 1.00 25.27 495 SER B N 1
ATOM 15618 C CA . SER B 1 521 ? 90.579 24.603 59.982 1.00 17.64 495 SER B CA 1
ATOM 15619 C C . SER B 1 521 ? 89.469 23.944 60.805 1.00 21.41 495 SER B C 1
ATOM 15620 O O . SER B 1 521 ? 88.292 24.292 60.693 1.00 23.10 495 SER B O 1
ATOM 15628 N N . ASN B 1 522 ? 89.864 22.984 61.645 1.00 23.04 496 ASN B N 1
ATOM 15629 C CA . ASN B 1 522 ? 88.890 22.229 62.429 1.00 18.77 496 ASN B CA 1
ATOM 15630 C C . ASN B 1 522 ? 88.155 23.153 63.394 1.00 25.51 496 ASN B C 1
ATOM 15631 O O . ASN B 1 522 ? 88.737 24.077 63.966 1.00 19.45 496 ASN B O 1
ATOM 15642 N N . GLY B 1 523 ? 86.855 22.908 63.559 1.00 25.95 497 GLY B N 1
ATOM 15643 C CA . GLY B 1 523 ? 86.007 23.782 64.340 1.00 23.71 497 GLY B CA 1
ATOM 15644 C C . GLY B 1 523 ? 85.500 25.006 63.605 1.00 20.15 497 GLY B C 1
ATOM 15645 O O . GLY B 1 523 ? 84.621 25.701 64.131 1.00 21.47 497 GLY B O 1
ATOM 15649 N N . VAL B 1 524 ? 86.029 25.299 62.413 1.00 21.43 498 VAL B N 1
ATOM 15650 C CA . VAL B 1 524 ? 85.657 26.478 61.641 1.00 21.54 498 VAL B CA 1
ATOM 15651 C C . VAL B 1 524 ? 85.093 26.104 60.276 1.00 22.00 498 VAL B C 1
ATOM 15652 O O . VAL B 1 524 ? 84.095 26.684 59.832 1.00 26.95 498 VAL B O 1
ATOM 15665 N N . TRP B 1 525 ? 85.714 25.140 59.592 1.00 24.33 499 TRP B N 1
ATOM 15666 C CA . TRP B 1 525 ? 85.224 24.714 58.284 1.00 25.99 499 TRP B CA 1
ATOM 15667 C C . TRP B 1 525 ? 83.844 24.077 58.386 1.00 25.53 499 TRP B C 1
ATOM 15668 O O . TRP B 1 525 ? 83.060 24.125 57.428 1.00 28.43 499 TRP B O 1
ATOM 15689 N N . VAL B 1 526 ? 83.537 23.495 59.543 1.00 27.65 500 VAL B N 1
ATOM 15690 C CA . VAL B 1 526 ? 82.296 22.784 59.816 1.00 21.53 500 VAL B CA 1
ATOM 15691 C C . VAL B 1 526 ? 81.983 23.023 61.282 1.00 23.40 500 VAL B C 1
ATOM 15692 O O . VAL B 1 526 ? 82.890 23.141 62.107 1.00 25.23 500 VAL B O 1
ATOM 15705 N N . ALA B 1 527 ? 80.697 23.095 61.614 1.00 19.80 501 ALA B N 1
ATOM 15706 C CA . ALA B 1 527 ? 80.333 23.300 63.008 1.00 25.43 501 ALA B CA 1
ATOM 15707 C C . ALA B 1 527 ? 80.899 22.178 63.873 1.00 24.27 501 ALA B C 1
ATOM 15708 O O . ALA B 1 527 ? 81.133 21.058 63.412 1.00 22.97 501 ALA B O 1
ATOM 15715 N N . ASN B 1 528 ? 81.120 22.492 65.144 1.00 19.82 502 ASN B N 1
ATOM 15716 C CA . ASN B 1 528 ? 81.718 21.535 66.063 1.00 24.51 502 ASN B CA 1
ATOM 15717 C C . ASN B 1 528 ? 80.953 20.217 66.058 1.00 27.78 502 ASN B C 1
ATOM 15718 O O . ASN B 1 528 ? 79.722 20.192 66.150 1.00 20.53 502 ASN B O 1
ATOM 15729 N N . GLY B 1 529 ? 81.693 19.121 65.910 1.00 23.77 503 GLY B N 1
ATOM 15730 C CA . GLY B 1 529 ? 81.121 17.790 65.792 1.00 29.49 503 GLY B CA 1
ATOM 15731 C C . GLY B 1 529 ? 81.370 17.128 64.453 1.00 28.22 503 GLY B C 1
ATOM 15732 O O . GLY B 1 529 ? 81.196 15.9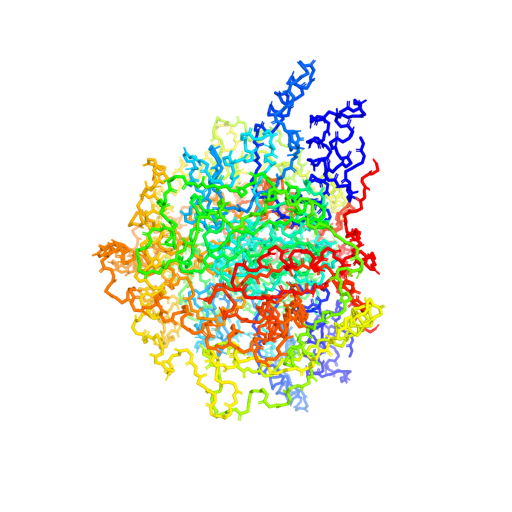07 64.335 1.00 29.56 503 GLY B O 1
ATOM 15736 N N . ASN B 1 530 ? 81.753 17.899 63.436 1.00 24.15 504 ASN B N 1
ATOM 15737 C CA . ASN B 1 530 ? 82.060 17.396 62.092 1.00 26.20 504 ASN B CA 1
ATOM 15738 C C . ASN B 1 530 ? 80.929 16.466 61.649 1.00 28.36 504 ASN B C 1
ATOM 15739 O O . ASN B 1 530 ? 79.757 16.862 61.726 1.00 32.26 504 ASN B O 1
ATOM 15750 N N . LEU B 1 531 ? 81.220 15.248 61.192 1.00 26.75 505 LEU B N 1
ATOM 15751 C CA . LEU B 1 531 ? 80.215 14.382 60.591 1.00 30.41 505 LEU B CA 1
ATOM 15752 C C . LEU B 1 531 ? 79.468 13.520 61.599 1.00 32.00 505 LEU B C 1
ATOM 15753 O O . LEU B 1 531 ? 78.381 13.025 61.280 1.00 29.86 505 LEU B O 1
ATOM 15769 N N . ALA B 1 532 ? 80.013 13.336 62.802 1.00 26.60 506 ALA B N 1
ATOM 15770 C CA . ALA B 1 532 ? 79.463 12.339 63.716 1.00 34.49 506 ALA B CA 1
ATOM 15771 C C . ALA B 1 532 ? 78.038 12.684 64.131 1.00 31.71 506 ALA B C 1
ATOM 15772 O O . ALA B 1 532 ? 77.203 11.789 64.304 1.00 29.35 506 ALA B O 1
ATOM 15779 N N . ILE B 1 533 ? 77.745 13.972 64.314 1.00 26.02 507 ILE B N 1
ATOM 15780 C CA . ILE B 1 533 ? 76.436 14.375 64.828 1.00 30.91 507 ILE B CA 1
ATOM 15781 C C . ILE B 1 533 ? 75.323 13.841 63.934 1.00 28.16 507 ILE B C 1
ATOM 15782 O O . ILE B 1 533 ? 74.418 13.135 64.391 1.00 26.92 507 ILE B O 1
ATOM 15798 N N . ARG B 1 534 ? 75.366 14.182 62.646 1.00 26.23 508 ARG B N 1
ATOM 15799 C CA . ARG B 1 534 ? 74.289 13.787 61.746 1.00 25.33 508 ARG B CA 1
ATOM 15800 C C . ARG B 1 534 ? 74.394 12.325 61.338 1.00 23.79 508 ARG B C 1
ATOM 15801 O O . ARG B 1 534 ? 73.369 11.660 61.160 1.00 23.95 508 ARG B O 1
ATOM 15822 N N . HIS B 1 535 ? 75.615 11.808 61.195 1.00 29.84 509 HIS B N 1
ATOM 15823 C CA . HIS B 1 535 ? 75.794 10.409 60.825 1.00 31.07 509 HIS B CA 1
ATOM 15824 C C . HIS B 1 535 ? 75.140 9.474 61.836 1.00 31.44 509 HIS B C 1
ATOM 15825 O O . HIS B 1 535 ? 74.639 8.409 61.458 1.00 26.28 509 HIS B O 1
ATOM 15839 N N . LEU B 1 536 ? 75.131 9.849 63.115 1.00 25.92 510 LEU B N 1
ATOM 15840 C CA . LEU B 1 536 ? 74.607 8.996 64.174 1.00 25.76 510 LEU B CA 1
ATOM 15841 C C . LEU B 1 536 ? 73.219 9.413 64.650 1.00 25.98 510 LEU B C 1
ATOM 15842 O O . LEU B 1 536 ? 72.696 8.807 65.588 1.00 35.85 510 LEU B O 1
ATOM 15858 N N . GLY B 1 537 ? 72.605 10.410 64.022 1.00 22.65 511 GLY B N 1
ATOM 15859 C CA . GLY B 1 537 ? 71.240 10.796 64.346 1.00 25.74 511 GLY B CA 1
ATOM 15860 C C . GLY B 1 537 ? 71.055 11.439 65.705 1.00 26.53 511 GLY B C 1
ATOM 15861 O O . GLY B 1 537 ? 70.080 11.130 66.402 1.00 31.61 511 GLY B O 1
ATOM 15865 N N . VAL B 1 538 ? 71.944 12.350 66.085 1.00 27.34 512 VAL B N 1
ATOM 15866 C CA . VAL B 1 538 ? 71.908 12.984 67.398 1.00 22.29 512 VAL B CA 1
ATOM 15867 C C . VAL B 1 538 ? 71.020 14.223 67.307 1.00 23.96 512 VAL B C 1
ATOM 15868 O O . VAL B 1 538 ? 71.304 15.111 66.485 1.00 27.97 512 VAL B O 1
ATOM 15881 N N . PRO B 1 539 ? 69.971 14.338 68.122 1.00 24.15 513 PRO B N 1
ATOM 15882 C CA . PRO B 1 539 ? 69.174 15.570 68.113 1.00 20.60 513 PRO B CA 1
ATOM 15883 C C . PRO B 1 539 ? 69.918 16.714 68.783 1.00 23.17 513 PRO B C 1
ATOM 15884 O O . PRO B 1 539 ? 70.646 16.517 69.760 1.00 21.76 513 PRO B O 1
ATOM 15895 N N . THR B 1 540 ? 69.740 17.918 68.238 1.00 24.59 514 THR B N 1
ATOM 15896 C CA . THR B 1 540 ? 70.372 19.105 68.794 1.00 24.82 514 THR B CA 1
ATOM 15897 C C . THR B 1 540 ? 69.419 20.288 68.717 1.00 26.61 514 THR B C 1
ATOM 15898 O O . THR B 1 540 ? 68.520 20.345 67.872 1.00 27.43 514 THR B O 1
ATOM 15909 N N . VAL B 1 541 ? 69.656 21.249 69.608 1.00 24.92 515 VAL B N 1
ATOM 15910 C CA . VAL B 1 541 ? 68.980 22.540 69.603 1.00 26.39 515 VAL B CA 1
ATOM 15911 C C . VAL B 1 541 ? 70.036 23.614 69.824 1.00 27.89 515 VAL B C 1
ATOM 15912 O O . VAL B 1 541 ? 70.851 23.507 70.747 1.00 27.92 515 VAL B O 1
ATOM 15925 N N . THR B 1 542 ? 70.016 24.644 68.981 1.00 23.42 516 THR B N 1
ATOM 15926 C CA . THR B 1 542 ? 70.982 25.732 69.023 1.00 26.12 516 THR B CA 1
ATOM 15927 C C . THR B 1 542 ? 70.271 27.039 69.344 1.00 25.41 516 THR B C 1
ATOM 15928 O O . THR B 1 542 ? 69.189 27.313 68.818 1.00 25.57 516 THR B O 1
ATOM 15939 N N . VAL B 1 543 ? 70.890 27.840 70.204 1.00 24.75 517 VAL B N 1
ATOM 15940 C CA . VAL B 1 543 ? 70.380 29.161 70.568 1.00 24.69 517 VAL B CA 1
ATOM 15941 C C . VAL B 1 543 ? 71.541 30.142 70.594 1.00 27.57 517 VAL B C 1
ATOM 15942 O O . VAL B 1 543 ? 72.713 29.741 70.601 1.00 29.86 517 VAL B O 1
ATOM 15955 N N . PRO B 1 544 ? 71.247 31.442 70.583 1.00 30.24 518 PRO B N 1
ATOM 15956 C CA . PRO B 1 544 ? 72.336 32.430 70.609 1.00 31.35 518 PRO B CA 1
ATOM 15957 C C . PRO B 1 544 ? 73.067 32.417 71.944 1.00 31.91 518 PRO B C 1
ATOM 15958 O O . PRO B 1 544 ? 72.450 32.406 73.012 1.00 28.88 518 PRO B O 1
ATOM 15969 N N . MET B 1 545 ? 74.398 32.398 71.872 1.00 27.05 519 MET B N 1
ATOM 15970 C CA . MET B 1 545 ? 75.243 32.514 73.051 1.00 29.39 519 MET B CA 1
ATOM 15971 C C . MET B 1 545 ? 75.733 33.939 73.274 1.00 33.01 519 MET B C 1
ATOM 15972 O O . MET B 1 545 ? 76.271 34.232 74.346 1.00 36.69 519 MET B O 1
ATOM 15986 N N . GLY B 1 546 ? 75.562 34.824 72.291 1.00 31.69 520 GLY B N 1
ATOM 15987 C CA . GLY B 1 546 ? 75.968 36.208 72.384 1.00 34.06 520 GLY B CA 1
ATOM 15988 C C . GLY B 1 546 ? 76.700 36.639 71.135 1.00 27.27 520 GLY B C 1
ATOM 15989 O O . GLY B 1 546 ? 76.772 35.913 70.139 1.00 27.71 520 GLY B O 1
ATOM 15993 N N . VAL B 1 547 ? 77.286 37.831 71.196 1.00 28.89 521 VAL B N 1
ATOM 15994 C CA . VAL B 1 547 ? 77.964 38.442 70.060 1.00 32.42 521 VAL B CA 1
ATOM 15995 C C . VAL B 1 547 ? 79.406 38.721 70.456 1.00 31.85 521 VAL B C 1
ATOM 15996 O O . VAL B 1 547 ? 79.660 39.377 71.473 1.00 31.60 521 VAL B O 1
ATOM 16009 N N . MET B 1 548 ? 80.344 38.241 69.640 1.00 29.75 522 MET B N 1
ATOM 16010 C CA . MET B 1 548 ? 81.762 38.434 69.921 1.00 31.18 522 MET B CA 1
ATOM 16011 C C . MET B 1 548 ? 82.090 39.919 70.007 1.00 33.42 522 MET B C 1
ATOM 16012 O O . MET B 1 548 ? 81.804 40.686 69.083 1.00 32.51 522 MET B O 1
ATOM 16026 N N . ALA B 1 549 ? 82.707 40.320 71.120 1.00 34.53 523 ALA B N 1
ATOM 16027 C CA . ALA B 1 549 ? 82.954 41.734 71.376 1.00 39.08 523 ALA B CA 1
ATOM 16028 C C . ALA B 1 549 ? 83.959 42.348 70.408 1.00 39.04 523 ALA B C 1
ATOM 16029 O O . ALA B 1 549 ? 83.936 43.566 70.209 1.00 49.79 523 ALA B O 1
ATOM 16036 N N . ASP B 1 550 ? 84.846 41.549 69.813 1.00 36.62 524 ASP B N 1
ATOM 16037 C CA . ASP B 1 550 ? 85.895 42.113 68.969 1.00 36.57 524 ASP B CA 1
ATOM 16038 C C . ASP B 1 550 ? 85.452 42.337 67.523 1.00 36.17 524 ASP B C 1
ATOM 16039 O O . ASP B 1 550 ? 85.854 43.330 66.909 1.00 36.96 524 ASP B O 1
ATOM 16048 N N . ILE B 1 551 ? 84.626 41.450 66.962 1.00 32.82 525 ILE B N 1
ATOM 16049 C CA . ILE B 1 551 ? 84.259 41.522 65.552 1.00 30.24 525 ILE B CA 1
ATOM 16050 C C . ILE B 1 551 ? 82.756 41.552 65.325 1.00 26.25 525 ILE B C 1
ATOM 16051 O O . ILE B 1 551 ? 82.319 41.570 64.174 1.00 38.56 525 ILE B O 1
ATOM 16067 N N . GLY B 1 552 ? 81.945 41.540 66.379 1.00 31.65 526 GLY B N 1
ATOM 16068 C CA . GLY B 1 552 ? 80.514 41.703 66.220 1.00 30.97 526 GLY B CA 1
ATOM 16069 C C . GLY B 1 552 ? 79.792 40.550 65.557 1.00 35.81 526 GLY B C 1
ATOM 16070 O O . GLY B 1 552 ? 78.676 40.739 65.067 1.00 32.58 526 GLY B O 1
ATOM 16074 N N . MET B 1 553 ? 80.387 39.344 65.537 1.00 32.17 527 MET B N 1
ATOM 16075 C CA . MET B 1 553 ? 79.726 38.203 64.906 1.00 24.21 527 MET B CA 1
ATOM 16076 C C . MET B 1 553 ? 79.041 37.346 65.960 1.00 29.00 527 MET B C 1
ATOM 16077 O O . MET B 1 553 ? 79.663 37.024 66.984 1.00 24.14 527 MET B O 1
ATOM 16091 N N . PRO B 1 554 ? 77.787 36.944 65.766 1.00 25.32 528 PRO B N 1
ATOM 16092 C CA . PRO B 1 554 ? 77.146 36.052 66.738 1.00 23.66 528 PRO B CA 1
ATOM 16093 C C . PRO B 1 554 ? 77.819 34.688 66.776 1.00 23.91 528 PRO B C 1
ATOM 16094 O O . PRO B 1 554 ? 78.513 34.272 65.847 1.00 26.03 528 PRO B O 1
ATOM 16105 N N . VAL B 1 555 ? 77.610 33.993 67.890 1.00 27.99 529 VAL B N 1
ATOM 16106 C CA . VAL B 1 555 ? 77.988 32.590 68.013 1.00 18.91 529 VAL B CA 1
ATOM 16107 C C . VAL B 1 555 ? 76.957 31.916 68.902 1.00 22.04 529 VAL B C 1
ATOM 16108 O O . VAL B 1 555 ? 76.494 32.499 69.887 1.00 25.68 529 VAL B O 1
ATOM 16121 N N . GLY B 1 556 ? 76.586 30.688 68.544 1.00 25.20 530 GLY B N 1
ATOM 16122 C CA . GLY B 1 556 ? 75.538 29.973 69.237 1.00 25.20 530 GLY B CA 1
ATOM 16123 C C . GLY B 1 556 ? 76.054 28.983 70.278 1.00 28.84 530 GLY B C 1
ATOM 16124 O O . GLY B 1 556 ? 77.240 28.668 70.361 1.00 25.45 530 GLY B O 1
ATOM 16128 N N . LEU B 1 557 ? 75.109 28.500 71.084 1.00 22.37 531 LEU B N 1
ATOM 16129 C CA . LEU B 1 557 ? 75.322 27.409 72.028 1.00 24.82 531 LEU B CA 1
ATOM 16130 C C . LEU B 1 557 ? 74.428 26.252 71.609 1.00 25.70 531 LEU B C 1
ATOM 16131 O O . LEU B 1 557 ? 73.227 26.442 71.390 1.00 27.61 531 LEU B O 1
ATOM 16147 N N . THR B 1 558 ? 75.010 25.065 71.486 1.00 25.76 532 THR B N 1
ATOM 16148 C CA . THR B 1 558 ? 74.294 23.886 71.017 1.00 22.41 532 THR B CA 1
ATOM 16149 C C . THR B 1 558 ? 74.076 22.924 72.177 1.00 22.88 532 THR B C 1
ATOM 16150 O O . THR B 1 558 ? 75.018 22.607 72.909 1.00 27.58 532 THR B O 1
ATOM 16161 N N . PHE B 1 559 ? 72.829 22.488 72.349 1.00 20.88 533 PHE B N 1
ATOM 16162 C CA . PHE B 1 559 ? 72.466 21.408 73.258 1.00 23.16 533 PHE B CA 1
ATOM 16163 C C . PHE B 1 559 ? 72.264 20.135 72.446 1.00 27.58 533 PHE B C 1
ATOM 16164 O O . PHE B 1 559 ? 71.558 20.152 71.433 1.00 29.91 533 PHE B O 1
ATOM 16181 N N . ALA B 1 560 ? 72.874 19.038 72.889 1.00 23.55 534 ALA B N 1
ATOM 16182 C CA . ALA B 1 560 ? 72.723 17.746 72.233 1.00 25.52 534 ALA B CA 1
ATOM 16183 C C . ALA B 1 560 ? 72.400 16.682 73.273 1.00 21.84 534 ALA B C 1
ATOM 16184 O O . ALA B 1 560 ? 72.743 16.815 74.450 1.00 24.53 534 ALA B O 1
ATOM 16191 N N . GLY B 1 561 ? 71.750 15.611 72.829 1.00 28.04 535 GLY B N 1
ATOM 16192 C CA . GLY B 1 561 ? 71.322 14.597 73.766 1.00 29.30 535 GLY B CA 1
ATOM 16193 C C . GLY B 1 561 ? 70.968 13.282 73.106 1.00 29.55 535 GLY B C 1
ATOM 16194 O O . GLY B 1 561 ? 71.218 13.068 71.917 1.00 26.07 535 GLY B O 1
ATOM 16198 N N . ARG B 1 562 ? 70.395 12.395 73.919 1.00 25.81 536 ARG B N 1
ATOM 16199 C CA . ARG B 1 562 ? 69.985 11.074 73.466 1.00 27.59 536 ARG B CA 1
ATOM 16200 C C . ARG B 1 562 ? 68.949 11.181 72.353 1.00 23.60 536 ARG B C 1
ATOM 16201 O O . ARG B 1 562 ? 68.128 12.101 72.325 1.00 27.86 536 ARG B O 1
ATOM 16222 N N . ALA B 1 563 ? 68.962 10.200 71.453 1.00 21.44 537 ALA B N 1
ATOM 16223 C CA . ALA B 1 563 ? 67.951 10.135 70.406 1.00 22.86 537 ALA B CA 1
ATOM 16224 C C . ALA B 1 563 ? 66.557 10.085 71.019 1.00 28.34 537 ALA B C 1
ATOM 16225 O O . ALA B 1 563 ? 66.307 9.332 71.968 1.00 28.77 537 ALA B O 1
ATOM 16232 N N . TYR B 1 564 ? 65.660 10.908 70.481 1.00 25.33 538 TYR B N 1
ATOM 16233 C CA . TYR B 1 564 ? 64.251 10.994 70.859 1.00 28.51 538 TYR B CA 1
ATOM 16234 C C . TYR B 1 564 ? 64.056 11.649 72.218 1.00 31.50 538 TYR B C 1
ATOM 16235 O O . TYR B 1 564 ? 62.953 11.594 72.778 1.00 29.29 538 TYR B O 1
ATOM 16253 N N . ASP B 1 565 ? 65.094 12.293 72.750 1.00 30.55 539 ASP B N 1
ATOM 16254 C CA . ASP B 1 565 ? 64.974 13.201 73.877 1.00 32.22 539 ASP B CA 1
ATOM 16255 C C . ASP B 1 565 ? 64.750 14.639 73.422 1.00 33.89 539 ASP B C 1
ATOM 16256 O O . ASP B 1 565 ? 65.058 15.578 74.168 1.00 28.46 539 ASP B O 1
ATOM 16265 N N . ASP B 1 566 ? 64.203 14.820 72.215 1.00 32.34 540 ASP B N 1
ATOM 16266 C CA . ASP B 1 566 ? 64.109 16.142 71.606 1.00 27.29 540 ASP B CA 1
ATOM 16267 C C . ASP B 1 566 ? 63.362 17.121 72.500 1.00 26.76 540 ASP B C 1
ATOM 16268 O O . ASP B 1 566 ? 63.740 18.293 72.599 1.00 26.62 540 ASP B O 1
ATOM 16277 N N . SER B 1 567 ? 62.286 16.667 73.145 1.00 26.26 541 SER B N 1
ATOM 16278 C CA . SER B 1 567 ? 61.474 17.575 73.948 1.00 26.67 541 SER B CA 1
ATOM 16279 C C . SER B 1 567 ? 62.293 18.183 75.081 1.00 30.08 541 SER B C 1
ATOM 16280 O O . SER B 1 567 ? 62.241 19.395 75.322 1.00 27.60 541 SER B O 1
ATOM 16288 N N . ALA B 1 568 ? 63.056 17.350 75.794 1.00 28.52 542 ALA B N 1
ATOM 16289 C CA . ALA B 1 568 ? 63.861 17.854 76.902 1.00 29.48 542 ALA B CA 1
ATOM 16290 C C . ALA B 1 568 ? 64.904 18.851 76.416 1.00 26.18 542 ALA B C 1
ATOM 16291 O O . ALA B 1 568 ? 65.170 19.857 77.084 1.00 29.15 542 ALA B O 1
ATOM 16298 N N . LEU B 1 569 ? 65.511 18.588 75.257 1.00 30.32 543 LEU B N 1
ATOM 16299 C CA . LEU B 1 569 ? 66.509 19.511 74.727 1.00 33.11 543 LEU B CA 1
ATOM 16300 C C . LEU B 1 569 ? 65.881 20.846 74.347 1.00 27.90 543 LEU B C 1
ATOM 16301 O O . LEU B 1 569 ? 66.473 21.9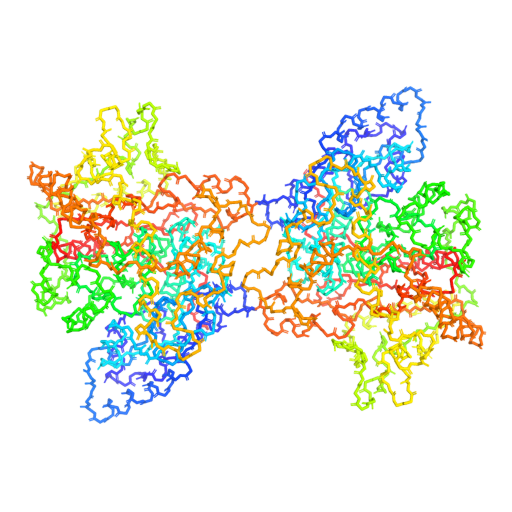05 74.586 1.00 26.59 543 LEU B O 1
ATOM 16317 N N . LEU B 1 570 ? 64.685 20.820 73.754 1.00 31.24 544 LEU B N 1
ATOM 16318 C CA . LEU B 1 570 ? 63.999 22.066 73.427 1.00 25.93 544 LEU B CA 1
ATOM 16319 C C . LEU B 1 570 ? 63.710 22.880 74.682 1.00 31.41 544 LEU B C 1
ATOM 16320 O O . LEU B 1 570 ? 63.836 24.111 74.676 1.00 25.45 544 LEU B O 1
ATOM 16336 N N . ARG B 1 571 ? 63.341 22.209 75.778 1.00 29.42 545 ARG B N 1
ATOM 16337 C CA . ARG B 1 571 ? 63.038 22.924 77.013 1.00 27.18 545 ARG B CA 1
ATOM 16338 C C . ARG B 1 571 ? 64.293 23.539 77.621 1.00 25.17 545 ARG B C 1
ATOM 16339 O O . ARG B 1 571 ? 64.251 24.660 78.141 1.00 28.08 545 ARG B O 1
ATOM 16360 N N . PHE B 1 572 ? 65.411 22.810 77.603 1.00 30.31 546 PHE B N 1
ATOM 16361 C CA . PHE B 1 572 ? 66.666 23.376 78.088 1.00 24.47 546 PHE B CA 1
ATOM 16362 C C . PHE B 1 572 ? 67.026 24.638 77.310 1.00 28.26 546 PHE B C 1
ATOM 16363 O O . PHE B 1 572 ? 67.428 25.651 77.895 1.00 30.95 546 PHE B O 1
ATOM 16380 N N . ALA B 1 573 ? 66.902 24.585 75.982 1.00 25.37 547 ALA B N 1
ATOM 16381 C CA . ALA B 1 573 ? 67.212 25.745 75.150 1.00 30.34 547 ALA B CA 1
ATOM 16382 C C . ALA B 1 573 ? 66.354 26.945 75.530 1.00 30.82 547 ALA B C 1
ATOM 16383 O O . ALA B 1 573 ? 66.862 28.062 75.686 1.00 27.21 547 ALA B O 1
ATOM 16390 N N . ALA B 1 574 ? 65.042 26.738 75.662 1.00 33.76 548 ALA B N 1
ATOM 16391 C CA . ALA B 1 574 ? 64.162 27.828 76.070 1.00 31.33 548 ALA B CA 1
ATOM 16392 C C . ALA B 1 574 ? 64.566 28.373 77.431 1.00 26.16 548 ALA B C 1
ATOM 16393 O O . ALA B 1 574 ? 64.577 29.591 77.644 1.00 28.76 548 ALA B O 1
ATOM 16400 N N . ALA B 1 575 ? 64.899 27.484 78.367 1.00 32.83 549 ALA B N 1
ATOM 16401 C CA . ALA B 1 575 ? 65.277 27.926 79.704 1.00 29.12 549 ALA B CA 1
ATOM 16402 C C . ALA B 1 575 ? 66.549 28.762 79.669 1.00 30.15 549 ALA B C 1
ATOM 16403 O O . ALA B 1 575 ? 66.624 29.817 80.310 1.00 32.25 549 ALA B O 1
ATOM 16410 N N . PHE B 1 576 ? 67.560 28.314 78.924 1.00 25.59 550 PHE B N 1
ATOM 16411 C CA . PHE B 1 576 ? 68.783 29.101 78.800 1.00 28.97 550 PHE B CA 1
ATOM 16412 C C . PHE B 1 576 ? 68.491 30.460 78.180 1.00 30.74 550 PHE B C 1
ATOM 16413 O O . PHE B 1 576 ? 68.937 31.496 78.686 1.00 31.55 550 PHE B O 1
ATOM 16430 N N . GLU B 1 577 ? 67.730 30.475 77.082 1.00 31.05 551 GLU B N 1
ATOM 16431 C CA . GLU B 1 577 ? 67.408 31.733 76.417 1.00 32.14 551 GLU B CA 1
ATOM 16432 C C . GLU B 1 577 ? 66.774 32.721 77.386 1.00 35.91 551 GLU B C 1
ATOM 16433 O O . GLU B 1 577 ? 67.047 33.926 77.327 1.00 32.44 551 GLU B O 1
ATOM 16445 N N . SER B 1 578 ? 65.930 32.227 78.295 1.00 32.84 552 SER B N 1
ATOM 16446 C CA . SER B 1 578 ? 65.227 33.097 79.230 1.00 31.05 552 SER B CA 1
ATOM 16447 C C . SER B 1 578 ? 66.165 33.781 80.218 1.00 33.89 552 SER B C 1
ATOM 16448 O O . SER B 1 578 ? 65.784 34.800 80.804 1.00 37.82 552 SER B O 1
ATOM 16456 N N . THR B 1 579 ? 67.365 33.244 80.435 1.00 34.07 553 THR B N 1
ATOM 16457 C CA . THR B 1 579 ? 68.294 33.836 81.390 1.00 31.08 553 THR B CA 1
ATOM 16458 C C . THR B 1 579 ? 68.980 35.086 80.855 1.00 40.69 553 THR B C 1
ATOM 16459 O O . THR B 1 579 ? 69.798 35.674 81.572 1.00 38.95 553 THR B O 1
ATOM 16470 N N . GLY B 1 580 ? 68.689 35.493 79.624 1.00 35.19 554 GLY B N 1
ATOM 16471 C CA . GLY B 1 580 ? 69.272 36.709 79.089 1.00 33.55 554 GLY B CA 1
ATOM 16472 C C . GLY B 1 580 ? 68.633 37.082 77.771 1.00 35.84 554 GLY B C 1
ATOM 16473 O O . GLY B 1 580 ? 67.689 36.441 77.304 1.00 44.28 554 GLY B O 1
ATOM 16477 N N . SER B 1 581 ? 69.173 38.145 77.174 1.00 42.34 555 SER B N 1
ATOM 16478 C CA . SER B 1 581 ? 68.751 38.642 75.863 1.00 45.09 555 SER B CA 1
ATOM 16479 C C . SER B 1 581 ? 70.024 38.770 75.031 1.00 42.75 555 SER B C 1
ATOM 16480 O O . SER B 1 581 ? 70.640 39.837 74.980 1.00 43.22 555 SER B O 1
ATOM 16488 N N . ARG B 1 582 ? 70.410 37.675 74.380 1.00 35.13 556 ARG B N 1
ATOM 16489 C CA . ARG B 1 582 ? 71.714 37.559 73.743 1.00 34.53 556 ARG B CA 1
ATOM 16490 C C . ARG B 1 582 ? 71.669 37.769 72.237 1.00 37.94 556 ARG B C 1
ATOM 16491 O O . ARG B 1 582 ? 72.704 37.636 71.578 1.00 38.14 556 ARG B O 1
ATOM 16512 N N . ARG B 1 583 ? 70.506 38.086 71.678 1.00 35.03 557 ARG B N 1
ATOM 16513 C CA . ARG B 1 583 ? 70.380 38.379 70.260 1.00 41.78 557 ARG B CA 1
ATOM 16514 C C . ARG B 1 583 ? 70.253 39.883 70.053 1.00 38.56 557 ARG B C 1
ATOM 16515 O O . ARG B 1 583 ? 69.629 40.580 70.859 1.00 39.10 557 ARG B O 1
ATOM 16536 N N . ILE B 1 584 ? 70.851 40.379 68.969 1.00 41.16 558 ILE B N 1
ATOM 16537 C CA . ILE B 1 584 ? 70.710 41.773 68.567 1.00 39.73 558 ILE B CA 1
ATOM 16538 C C . ILE B 1 584 ? 70.303 41.818 67.103 1.00 38.56 558 ILE B C 1
ATOM 16539 O O . ILE B 1 584 ? 70.599 40.904 66.326 1.00 36.73 558 ILE B O 1
ATOM 16555 N N . VAL B 1 585 ? 69.618 42.892 66.730 1.00 39.49 559 VAL B N 1
ATOM 16556 C CA . VAL B 1 585 ? 69.293 43.120 65.316 1.00 34.30 559 VAL B CA 1
ATOM 16557 C C . VAL B 1 585 ? 70.585 43.355 64.543 1.00 31.55 559 VAL B C 1
ATOM 16558 O O . VAL B 1 585 ? 71.468 44.081 65.034 1.00 34.24 559 VAL B O 1
ATOM 16571 N N . PRO B 1 586 ? 70.756 42.781 63.355 1.00 27.92 560 PRO B N 1
ATOM 16572 C CA . PRO B 1 586 ? 71.990 43.014 62.593 1.00 30.61 560 PRO B CA 1
ATOM 16573 C C . PRO B 1 586 ? 72.158 44.488 62.273 1.00 30.09 560 PRO B C 1
ATOM 16574 O O . PRO B 1 586 ? 71.214 45.136 61.798 1.00 36.97 560 PRO B O 1
ATOM 16585 N N . PRO B 1 587 ? 73.338 45.064 62.526 1.00 32.10 561 PRO B N 1
ATOM 16586 C CA . PRO B 1 587 ? 73.511 46.507 62.279 1.00 36.65 561 PRO B CA 1
ATOM 16587 C C . PRO B 1 587 ? 73.407 46.907 60.815 1.00 34.06 561 PRO B C 1
ATOM 16588 O O . PRO B 1 587 ? 73.193 48.094 60.539 1.00 35.98 561 PRO B O 1
ATOM 16599 N N . ARG B 1 588 ? 73.553 45.976 59.871 1.00 29.70 562 ARG B N 1
ATOM 16600 C CA . ARG B 1 588 ? 73.486 46.330 58.457 1.00 32.75 562 ARG B CA 1
ATOM 16601 C C . ARG B 1 588 ? 72.062 46.400 57.925 1.00 35.88 562 ARG B C 1
ATOM 16602 O O . ARG B 1 588 ? 71.860 46.906 56.816 1.00 28.73 562 ARG B O 1
ATOM 16623 N N . THR B 1 589 ? 71.074 45.924 58.679 1.00 32.90 563 THR B N 1
ATOM 16624 C CA . THR B 1 589 ? 69.687 45.869 58.217 1.00 30.41 563 THR B CA 1
ATOM 16625 C C . THR B 1 589 ? 68.761 46.462 59.271 1.00 33.87 563 THR B C 1
ATOM 16626 O O . THR B 1 589 ? 67.892 45.774 59.816 1.00 36.76 563 THR B O 1
ATOM 16637 N N . PRO B 1 590 ? 68.907 47.748 59.572 1.00 33.79 564 PRO B N 1
ATOM 16638 C CA . PRO B 1 590 ? 68.046 48.371 60.577 1.00 37.99 564 PRO B CA 1
ATOM 16639 C C . PRO B 1 590 ? 66.621 48.487 60.071 1.00 36.82 564 PRO B C 1
ATOM 16640 O O . PRO B 1 590 ? 66.355 48.271 58.879 1.00 38.67 564 PRO B O 1
ATOM 16651 N N . PRO B 1 591 ? 65.675 48.824 60.945 1.00 38.78 565 PRO B N 1
ATOM 16652 C CA . PRO B 1 591 ? 64.303 49.066 60.486 1.00 42.28 565 PRO B CA 1
ATOM 16653 C C . PRO B 1 591 ? 64.260 50.197 59.470 1.00 40.10 565 PRO B C 1
ATOM 16654 O O . PRO B 1 591 ? 65.019 51.165 59.553 1.00 37.78 565 PRO B O 1
ATOM 16665 N N . LEU B 1 592 ? 63.361 50.063 58.499 1.00 45.07 566 LEU B N 1
ATOM 16666 C CA . LEU B 1 592 ? 63.263 51.046 57.431 1.00 41.51 566 LEU B CA 1
ATOM 16667 C C . LEU B 1 592 ? 62.536 52.290 57.923 1.00 47.20 566 LEU B C 1
ATOM 16668 O O . LEU B 1 592 ? 61.553 52.203 58.665 1.00 48.47 566 LEU B O 1
ATOM 16684 N N . ALA B 1 593 ? 63.011 53.450 57.483 1.00 52.93 567 ALA B N 1
ATOM 16685 C CA . ALA B 1 593 ? 62.407 54.719 57.865 1.00 61.50 567 ALA B CA 1
ATOM 16686 C C . ALA B 1 593 ? 61.409 55.180 56.808 1.00 56.44 567 ALA B C 1
ATOM 16687 O O . ALA B 1 593 ? 60.391 54.528 56.577 1.00 53.16 567 ALA B O 1
#

Radius of gyration: 32.97 Å; Cα contacts (8 Å, |Δi|>4): 2796; chains: 2; bounding box: 95×83×91 Å

InterPro domains:
  IPR023631 Amidase signature domain [PF01425] (25-266)
  IPR036928 Amidase signature (AS) superfamily [G3DSA:3.90.1300.10] (1-561)
  IPR036928 Amidase signature (AS) superfamily [SSF75304] (1-561)

Solvent-accessible surface area: 37931 Å² total; per-residue (Å²): 102,79,2,13,64,24,26,0,52,97,0,50,72,4,7,112,67,60,137,12,65,0,42,40,0,0,106,25,0,35,43,4,1,76,37,26,3,26,62,48,29,137,25,36,0,45,0,14,29,25,101,15,107,83,4,80,58,48,0,121,48,1,31,63,68,48,97,202,57,123,60,96,26,59,0,1,0,0,0,3,1,0,1,0,2,0,5,4,126,56,21,35,0,0,1,0,0,16,20,3,109,105,4,52,3,62,113,13,0,8,0,2,59,87,0,104,77,12,6,6,2,6,2,0,0,0,0,0,0,0,6,14,38,10,0,2,28,68,0,32,45,6,18,0,44,0,0,12,40,56,58,39,4,1,0,7,13,14,4,0,0,0,0,0,0,0,0,0,2,0,1,0,0,2,0,0,0,2,0,8,0,6,75,0,3,0,2,0,0,0,1,2,0,2,1,0,1,1,0,3,1,13,11,1,7,2,26,32,13,6,5,20,25,13,12,1,10,14,17,2,0,2,0,0,15,29,2,60,2,0,1,22,0,0,47,16,3,2,21,65,12,134,70,53,106,29,7,2,16,54,42,12,100,73,12,125,38,42,129,6,62,115,28,51,29,108,44,4,55,66,12,53,23,22,38,121,16,0,55,70,68,41,0,0,0,0,82,15,1,16,81,35,18,104,79,10,28,69,26,189,99,45,16,50,48,61,13,4,2,90,118,15,120,6,53,109,19,0,32,53,34,7,89,115,2,63,122,22,0,77,94,18,42,10,81,4,58,66,9,88,2,24,1,8,9,27,14,4,6,5,50,100,84,26,37,18,23,84,97,69,65,56,7,57,137,55,1,10,108,34,6,97,78,28,1,3,0,20,4,8,19,23,16,0,110,33,2,30,5,115,94,28,38,87,2,38,98,10,84,1,75,77,7,10,25,87,14,7,21,27,65,98,30,130,80,39,104,40,29,56,20,2,27,57,26,1,86,18,17,105,169,51,37,95,48,38,84,163,7,94,33,2,32,100,1,0,104,6,1,29,64,17,16,108,70,6,2,39,44,39,0,141,158,57,158,3,44,0,0,0,1,0,0,0,0,20,4,3,24,13,43,1,14,60,18,79,68,8,2,83,80,0,19,42,12,1,6,15,0,0,2,3,7,37,2,0,2,15,8,3,1,0,1,0,0,0,10,4,7,37,0,105,85,24,30,0,3,0,2,0,0,0,2,0,66,17,72,44,6,36,33,1,0,84,9,0,7,0,0,48,66,49,35,115,46,43,82,59,1,85,59,0,59,69,66,156,70,85,2,14,67,22,29,0,51,98,5,50,91,11,5,115,82,59,180,5,63,0,40,70,2,0,105,25,0,32,44,3,2,75,37,26,4,28,63,55,29,132,25,36,0,45,0,16,29,24,102,15,108,84,4,79,58,47,0,122,49,1,30,62,66,44,96,194,59,110,64,94,26,58,0,2,0,0,0,3,1,0,2,0,2,0,5,4,126,56,18,37,0,0,1,0,0,17,19,2,114,108,3,54,4,62,116,13,0,8,1,2,64,90,0,102,75,14,6,5,2,6,1,0,0,0,0,0,0,0,4,14,40,10,0,3,28,69,0,30,45,8,16,0,46,1,0,10,38,57,57,37,4,0,1,7,14,14,4,0,0,0,0,0,0,0,0,0,2,1,1,0,0,1,0,1,0,1,0,8,0,8,74,0,4,0,2,0,0,0,0,2,0,2,1,0,1,1,0,3,1,13,12,1,7,3,25,32,12,6,5,19,24,11,12,1,9,14,17,2,0,3,0,0,15,30,2,60,3,0,1,24,0,0,45,16,3,2,20,65,12,131,68,52,107,30,7,2,15,53,38,12,100,75,14,125,39,45,133,8,62,114,27,52,29,109,43,4,56,67,14,51,23,24,39,126,17,0,55,67,70,42,0,0,0,0,83,14,2,18,77,35,18,101,80,10,27,71,26,187,98,45,15,49,48,60,13,4,3,90,119,15,124,6,52,108,18,0,33,46,17,6,92,111,2,58,138,23,0,79,93,19,42,11,82,8,51,70,8,87,4,27,2,8,10,26,14,4,6,5,49,101,82,24,35,19,23,88,94,67,61,60,7,58,130,94,1,13,102,20,7,105,73,21,1,3,0,17,5,8,15,21,18,0,142,30,1,30,4,115,93,31,57,21,2,42,102,9,84,1,74,70,6,10,22,87,13,8,24,27,64,101,30,125,77,40,104,41,29,57,20,2,26,60,25,1,80,20,16,107,163,50,36,101,60,44,86,176,7,96,29,2,30,98,1,0,106,7,1,27,63,18,17,106,70,5,4,38,64,42,0,148,194,56,159,2,44,0,1,0,1,0,0,1,0,20,4,2,24,16,45,1,14,59,19,78,67,8,2,86,80,1,18,43,11,1,7,14,0,0,1,2,6,37,2,0,3,14,8,3,2,0,1,0,0,0,10,4,8,37,1,108,87,25,30,0,2,0,1,0,0,0,2,0,63,17,72,41,5,35,32,0,0,81,11,0,6,0,0,48,66,48,36,111,47,41,85,56,0,89,59,0,62,67,68,153

B-factor: mean 38.91, std 10.89, range [17.35, 187.84]

Nearest PDB structures (foldseek):
  6te4-assembly2_B  TM=1.001E+00  e=0.000E+00  Pseudomonas aeruginosa PAO1
  5ewq-assembly1_A  TM=8.600E-01  e=5.154E-32  Bacillus anthracis
  5ewq-assembly3_C  TM=8.517E-01  e=2.728E-31  Bacillus anthracis
  4n0i-assembly1_A  TM=6.905E-01  e=4.406E-21  Saccharomyces cerevisiae S288C
  4n0h-assembly1_A  TM=6.884E-01  e=3.487E-20  Saccharomyces cerevisiae S288C

Sequence (1132 aa):
IEVTEVSIAELRDALESGRTTAVELVQAYLARIDAYDAPGTPTALNAVVVRNPDALAEAQASDARRARGEPLGPLDGIPYTAKDSYLVKGLTAASGSPAFKDLVAQRDAFTVERLRAAGAICLGKTNMPPMANGGMQRGVYGRAESPYNAAYLTAPFASGSSNGAGTATAASFAAFGLAEETWSSGRGPASNNGLCAYTPSRGVISVRGNWPLTPTMDVVVPYARSMADLLEILDVVVADDPDTRGDLWRMQPWVPIPKASEVRPASYPALAAGAEALAGKRFGVPRMFINADPDAGTSESPGIGGPTGQRIHTRPSVIALWEQARKALEAAGAEVIEVDFPLVSNCEGDRPGAPTVFNRGLVSKEFLHDELWELSAWGFDDFLRANGDPKLNRLADVDGPQIFPHDPGTLPNREGDLAAGMDEYVRMAERGIKPWDRIATLPDGLRGLEETRRIDLEEWMRRLRLDAVLFPTVADVGPADADVNPASADIAWSNGVWVANGNLAIRHLGVPTVTVPMGVMADIGMPVGLTFAGRAYDDSALLRFAAAFESTGSRRIVPPRTPPLAIEVTEVSIAELRDALESGRTTAVELVQAYLARIDAYDAPGTPTALNAVVVRNPDALAEAQASDARRARGEPLGPLDGIPYTAKDSYLVKGLTAASGSPAFKDLVAQRDAFTVERLRAAGAICLGKTNMPPMANGGMQRGVYGRAESPYNAAYLTAPFASGSSNGAGTATAASFAAFGLAEETWSSGRGPASNNGLCAYTPSRGVISVRGNWPLTPTMDVVVPYARSMADLLEILDVVVADDPDTRGDLWRMQPWVPIPKASEVRPASYPALAAGAEALAGKRFGVPRMFINADPDAGTSESPGIGGPTGQRIHTRPSVIALWEQARKALEAAGAEVIEVDFPLVSNCEGDRPGAPTVFNRGLVSKEFLHDELWELSAWGFDDFLRANGDPKLNRLADVDGPQIFPHDPGTLPNREGDLAAGMDEYVRMAERGIKPWDRIATLPDGLRGLEETRRIDLEEWMRRLRLDAVLFPTVADVGPADADVNPASADIAWSNGVWVANGNLAIRHLGVPTVTVPMGVMADIGMPVGLTFAGRAYDDSALLRFAAAFESTGSRRIVPPRTPPLA

Secondary structure (DSSP, 8-state):
---TT--HHHHHHHHHHTS--HHHHHHHHHHHIIIIISTTSSS----EEEE-TTHHHHHHHHHHHHHTT---STTTT-EEEEETTB--TTSB--TT-GGGTT-B-SS--HHHHHHHHTT-EEEEEE---GGG-SSS--BTTB----SS-TTB-SS-SSS---HHHHHHHHTTSSSEEEEEESSSTTHHHHHHHT-EEEEPPTTSS--TTBPPSSTTT-EEEEEESSHHHHHHHHHHH-S--S--TT-HHHH-SSS----HHHHS-S-SGGG---GGGGTT-EEEEEGGGTT--TTTT-SSS--SSTTTTSPP---HHHHHHHHHHHHHHHHTT-EEEEE--HHHHHHHT-STT--BTTTSSSS-HHHHHHHHTHHHHHHHHHHHHHH--TT---GGGS-GGGSS---TTSPPPTT--HHHHHHHHHHHHHH----GGG-TTHHHHHHHHHHHHIIIIIHHHHHHT-SEEEEES-S---BTTTTT-HHHHHHHTSTTTSS-TTTTHHHHTT--EEEEEEEE-TTT--EEEEEEE-STT-HHHHHHHHHHHHHT-------TTSPPP-/---TT--HHHHHHHHHHTS--HHHHHHHHHHHHHHHTSTTSSS----EEEE-TTHHHHHHHHHHHHHTT---STTTT-EEEEETTB--TTSB--TT-GGGTT-B-SS--HHHHHHHHTT-EEEEEE---GGG-SSS--BTTB----SS-TTB-SS-SSS---HHHHHHHHTTSSSEEEEEESSSTTHHHHHHTT-EEEEPPTTSS--TTBPPSSTTT-EEEEEESSHHHHHHHHHHH-S--S--TT-HHHH-SSS----HHHHS-S-SGGG---GGGGTT-EEEEEGGGTT--TTTT-SSS-SSSTTTTSPP---HHHHHHHHHHHHHHHHTT-EEEEE--HHHHHHHT-STT--BTTTSSSS-HHHHHHHHTHHHHHHHHHHHHHH--TT---GGGS-GGGSS---TTSPPPTT--HHHHHHHHHHHHHH----GGG-TTHHHHHHHHHHHHIIIIIHHHHHHT-SEEEEES-S---BTTTTT-HHHHHHHTSTTTSS-TTTTHHHHTT--EEEEEEEE-TTT--EEEEEEE-STT-HHHHHHHHHHHHHT-------TTSPPP-

Organism: Pseudomonas aeruginosa (strain ATCC 15692 / DSM 22644 / CIP 104116 / JCM 14847 / LMG 12228 / 1C / PRS 101 / PAO1) (NCBI:txid208964)

Foldseek 3Di:
DFQFPDALVRVLVCCLVVVDFLLRQLVQLVVLCVAACPPPHPNNQLWFQFFDPCQNVLSVVLNVCVVVVHQLDSQASFEEEEALQWQDAQTFRQQLFPLRRPHHFNDGFLLVVLNVSNNYGHGGHTFFAFLLQAAQFQGNSHGGAALFFRFFRLFQTGHQGSSSQLRCQLLSSGQWYKWKGQWFNALGNCFQRQKKKWFAFQQFAACGRGRDQQLLFMTIMIIHNALLNVQVSCLRRGAFDPDNFLNVRVPDDQDDDDHNVVQDDPGSNVLFDALLLLAPAEEEEECQQQVRCPQQQADPDWFDFFQASHRFAFDVLVNVLVVVLQVLSVVSHHHYHHDHQLLRCLCTVNHPPRHHPDPPPLAHVVVVVCSNAQASLLSNQSSLCVSCDVVTRGLLPTPLLRSHPHDPQWDDDRRDDVSVVRSVSNVVSVVPGDHPVPPVRPSSRSVSLQVSCVVRAVVVCVVVVHPWYKHWQARDTATPRLGNDVVSVVQSRHPRRNHTPPGRSCSSNRKIKIKGWSAARPPRRTTIIMMITHDRSPSSSRSSVRSNSCNSDPRRDRSPSNDTDD/DFQFPDALVRVLVCCLVVVDFLLRQLVQLVVLCVAACPPPHPNNQLWFQFFDPCQNVLSVVLNVCVVVVHQLDSQASFEEEEALQWQDAQTFRQQLFPLRRPHGFNDGFLLVVLCVSNNYGYGGHTFFAFLQQFAQFQGPSHGGAALFFNFFRLFFTGHQGSSSQLRCQLLSSGQWYKDKGQWFNFLGNCFQRQKKKWFAFAQQAACGRGRDFQLLFMTIMIIHNALLNVQVSCLRRGDFDPDRPLNVVVPDDQDDDDHNVVLDDPGSNVLFDALLLLAPAEAEEECQQQVRCPQFQADPDWFDDFQASHRFAFDVLLNVLVVVLVVLSVVSHHHYHHDHALLRCLCTVNHPPRHHPDPPPLAHVVVVVCSNAQASLQSNQSSLCVSCDVVTRGLLPTDLLRSHPHDPQFDDDRRDDVSVVRSVSNVVVVVPHDHPVPPVRVSSRVVSLQVSCVVRAVVVCVVVVHPWYKHWQARDTATPRLGNDVVSVVQSRHPRRNHTPPGRSCSSNRKIKIKGWSAARPPRRTTIIMMIIHDRSCSSSRSSVRSHSCNSDPRDDRRPSNDTDD